Protein AF-0000000076979553 (afdb_homodimer)

Solvent-accessible surface area (backbone atoms only — not comparable to full-atom values): 44115 Å² total; per-residue (Å²): 135,79,87,68,78,80,73,72,77,71,74,70,73,77,73,72,73,72,74,69,72,75,69,71,69,74,73,70,70,50,82,56,82,62,60,27,38,31,35,41,38,58,81,41,71,45,57,48,50,45,65,70,38,70,85,47,50,75,68,52,43,41,51,56,32,45,74,47,71,41,58,52,69,59,33,50,50,55,41,51,44,34,48,52,24,50,49,51,50,54,49,47,39,46,75,69,69,23,49,73,47,81,36,36,76,92,64,66,45,67,68,54,55,70,66,27,53,29,36,36,21,38,25,43,42,68,36,34,50,58,59,48,43,76,52,77,32,52,79,53,38,42,44,29,38,19,26,49,56,91,81,39,87,20,86,68,25,48,64,60,72,39,32,85,34,40,62,58,53,50,49,32,40,63,69,26,43,41,44,82,37,54,33,32,24,40,43,42,35,30,31,20,94,54,40,81,55,71,43,28,45,54,63,52,42,64,66,71,49,79,61,86,74,82,52,70,67,54,67,65,82,67,74,82,59,60,67,47,72,70,48,90,82,78,47,41,45,26,56,55,92,49,52,24,47,30,27,38,38,39,26,28,37,42,52,72,39,76,16,37,33,29,42,18,59,63,81,42,74,70,38,66,44,41,20,64,20,36,39,40,24,23,19,60,15,18,74,41,68,58,28,34,67,65,47,70,48,71,69,56,49,47,54,48,51,52,47,49,30,68,75,68,64,51,88,68,72,92,39,73,65,54,44,49,50,54,42,49,55,56,44,56,64,53,52,50,59,25,68,42,89,48,33,38,39,38,48,37,44,51,58,75,47,102,83,46,78,70,69,73,51,55,46,75,37,64,30,40,36,37,37,28,59,20,73,59,16,27,37,27,40,56,65,36,37,34,30,75,34,27,53,48,21,33,39,39,40,38,65,50,82,69,45,16,38,27,31,69,43,74,59,81,132,136,74,89,74,78,81,73,71,78,73,73,72,72,76,75,71,76,70,75,68,74,76,68,70,69,74,72,71,70,52,81,56,82,64,60,26,37,32,35,40,38,56,81,42,70,46,58,47,52,44,64,69,40,71,86,48,50,74,67,52,42,38,52,56,33,44,74,48,71,42,57,51,68,59,34,50,51,53,41,48,44,34,48,52,25,51,49,51,48,54,51,48,40,46,76,69,70,25,49,73,48,79,35,38,76,95,63,66,45,68,69,54,55,70,65,28,53,29,35,36,20,39,26,42,42,70,37,33,50,58,59,49,45,75,54,77,34,51,79,55,39,42,44,28,37,19,27,49,55,90,80,39,87,20,88,68,24,47,65,60,72,38,32,85,35,40,62,59,52,50,50,32,41,62,71,27,42,42,44,82,38,56,33,32,23,40,43,39,35,31,32,21,94,53,40,80,56,70,43,30,45,52,61,52,45,64,64,72,56,77,72,92,93,78,55,67,68,56,64,66,80,66,75,81,59,61,66,46,71,68,48,93,82,76,46,40,44,26,58,54,91,49,53,25,47,32,27,36,38,38,27,28,37,42,51,74,39,76,16,36,33,30,42,19,59,63,81,43,74,71,38,66,44,42,20,63,19,37,38,41,23,24,18,60,14,18,74,43,68,59,28,35,67,65,47,69,48,71,68,56,48,48,53,48,51,54,48,48,28,69,74,68,64,51,89,67,73,91,38,74,66,54,46,50,51,53,41,48,54,57,44,57,64,52,52,50,58,26,66,44,89,48,33,37,37,37,49,36,42,51,58,77,46,103,81,46,76,73,69,74,51,54,46,76,36,62,30,40,37,38,37,28,60,19,76,61,16,26,38,26,40,56,65,36,38,33,30,74,33,27,53,45,19,32,38,37,39,36,62,48,83,69,44,16,37,28,31,70,43,74,58,82,133

Organism: Strigamia maritima (NCBI:txid126957)

Foldseek 3Di:
DCPDDPPPPPPPPPPPPPPPPPPPPPPPQDADDWQAEEEEEEQAVLNLLCLVCVPADPVRSCVVCVVVVHHNVVSVVLVVLLVLLVVVQVVLCVVVNHHYHYDYLVPPDLVSQVRTQEYEYRDAPVSQQSNQFNPQFARYEYAYAHSDCVVDVRPRHAHPVCNNPVNVVVVLNNVSQWDKAWFWWKKKKKKAPQRPPFWAFPVCCVRDDVPDDTRPPPPDCPDDQPFPPCDPVNMTMGTDSTTFRAKKKKAAPDQPDWFWKWKDFQNHDTFIWIASTKIKGALRNLVPPVLVQPQDDLVRLLVVVVVCCVPVVDPDDSDPVVSVVVRCVVSVVSHDGSLDQKMKMAGHGTDDDPVGDDDDRMDIGQKMKMAGDAAFMWIDGPNTITGTRYHGMMMMIHIDSRRIYIYIHRHDD/DPPDDPPPCPPPPPPPPPPPPPPPPPPPQDADDWQAEEEEEEQAVLNLLCLVCVPADPVRSCVVCVVVVHHNVVSVVLVVLLVLLVVVQVVLCVVVNHHYHYDYLVPPDLVSQVRTQEYEYRDAPVSQQSNQFNPQFARYEYAYAHSDCVVPVRPRHAHPVCNNPVNVVVVLNNVSQWDKAWFWWKKKKKKAPQRPPFWAFPVVVVRPDVDDDDSPPPPPCPDDQPFPPCDPVNMTMGTDSTTFRAKKKKAAPDQPDWFWKWKDFQNHDTFIWIASTKIKGALRNLVPPVLVQPQDDLVRLLVVVVVCCVPVVDPDDSDSVVSVVVRCVVSVVSHDGSLDQKMKMAGHGTDDDPVGDDDDRMDIGQKMKMAGDAAFMWIDGPNTITGTRYHGMMMMIHIDSRRIYIYIHRHDD

InterPro domains:
  IPR012355 NAD kinase 2, mitochondrial [PIRSF017565] (22-410)
  IPR016064 NAD kinase/diacylglycerol kinase-like domain superfamily [SSF111331] (65-293)
  IPR017437 ATP-NAD kinase, PpnK-type, C-terminal [G3DSA:2.60.200.30] (231-308)
  IPR017438 Inorganic polyphosphate/ATP-NAD kinase, N-terminal [G3DSA:3.40.50.10330] (2-220)

Structure (mmCIF, N/CA/C/O backbone):
data_AF-0000000076979553-model_v1
#
loop_
_entity.id
_entity.type
_entity.pdbx_description
1 polymer 'NAD kinase 2, mitochondrial'
#
loop_
_atom_site.group_PDB
_atom_site.id
_atom_site.type_symbol
_atom_site.label_atom_id
_atom_site.label_alt_id
_atom_site.label_comp_id
_atom_site.label_asym_id
_atom_site.label_entity_id
_atom_site.label_seq_id
_atom_site.pdbx_PDB_ins_code
_atom_site.Cartn_x
_atom_site.Cartn_y
_atom_site.Cartn_z
_atom_site.occupancy
_atom_site.B_iso_or_equiv
_atom_site.auth_seq_id
_atom_site.auth_comp_id
_atom_site.auth_asym_id
_atom_site.auth_atom_id
_atom_site.pdbx_PDB_model_num
ATOM 1 N N . MET A 1 1 ? 42.75 28.797 -46.094 1 20.81 1 MET A N 1
ATOM 2 C CA . MET A 1 1 ? 43.875 29.344 -45.344 1 20.81 1 MET A CA 1
ATOM 3 C C . MET A 1 1 ? 43.375 30.266 -44.25 1 20.81 1 MET A C 1
ATOM 5 O O . MET A 1 1 ? 43.812 30.141 -43.094 1 20.81 1 MET A O 1
ATOM 9 N N . MET A 1 2 ? 43 31.422 -44.719 1 19.19 2 MET A N 1
ATOM 10 C CA . MET A 1 2 ? 43.062 32.719 -44.031 1 19.19 2 MET A CA 1
ATOM 11 C C . MET A 1 2 ? 41.969 32.844 -43 1 19.19 2 MET A C 1
ATOM 13 O O . MET A 1 2 ? 41.156 33.781 -43.062 1 19.19 2 MET A O 1
ATOM 17 N N . ILE A 1 3 ? 41.188 31.734 -42.688 1 21.58 3 ILE A N 1
ATOM 18 C CA . ILE A 1 3 ? 39.938 31.781 -41.938 1 21.58 3 ILE A CA 1
ATOM 19 C C . ILE A 1 3 ? 40.219 32.438 -40.562 1 21.58 3 ILE A C 1
ATOM 21 O O . ILE A 1 3 ? 40.781 31.828 -39.688 1 21.58 3 ILE A O 1
ATOM 25 N N . LYS A 1 4 ? 40.688 33.781 -40.656 1 18.97 4 LYS A N 1
ATOM 26 C CA . LYS A 1 4 ? 41.438 34.688 -39.781 1 18.97 4 LYS A CA 1
ATOM 27 C C . LYS A 1 4 ? 40.75 34.844 -38.438 1 18.97 4 LYS A C 1
ATOM 29 O O . LYS A 1 4 ? 39.562 34.531 -38.281 1 18.97 4 LYS A O 1
ATOM 34 N N . ASN A 1 5 ? 41.406 35.594 -37.5 1 18.98 5 ASN A N 1
ATOM 35 C CA . ASN A 1 5 ? 41.688 35.812 -36.062 1 18.98 5 ASN A CA 1
ATOM 36 C C . ASN A 1 5 ? 40.594 36.625 -35.375 1 18.98 5 ASN A C 1
ATOM 38 O O . ASN A 1 5 ? 40.812 37.781 -35.031 1 18.98 5 ASN A O 1
ATOM 42 N N . LEU A 1 6 ? 39.375 36.75 -36.125 1 21.78 6 LEU A N 1
ATOM 43 C CA . LEU A 1 6 ? 38.562 37.875 -35.625 1 21.78 6 LEU A CA 1
ATOM 44 C C . LEU A 1 6 ? 38.406 37.812 -34.125 1 21.78 6 LEU A C 1
ATOM 46 O O . LEU A 1 6 ? 37.844 36.844 -33.562 1 21.78 6 LEU A O 1
ATOM 50 N N . ASN A 1 7 ? 39.5 38.281 -33.406 1 18.91 7 ASN A N 1
ATOM 51 C CA . ASN A 1 7 ? 39.781 38.594 -32 1 18.91 7 ASN A CA 1
ATOM 52 C C . ASN A 1 7 ? 38.625 39.344 -31.359 1 18.91 7 ASN A C 1
ATOM 54 O O . ASN A 1 7 ? 38.281 40.469 -31.75 1 18.91 7 ASN A O 1
ATOM 58 N N . LYS A 1 8 ? 37.562 38.562 -31.078 1 19.92 8 LYS A N 1
ATOM 59 C CA . LYS A 1 8 ? 36.25 38.844 -30.5 1 19.92 8 LYS A CA 1
ATOM 60 C C . LYS A 1 8 ? 36.375 39.75 -29.266 1 19.92 8 LYS A C 1
ATOM 62 O O . LYS A 1 8 ? 37.031 39.375 -28.297 1 19.92 8 LYS A O 1
ATOM 67 N N . LEU A 1 9 ? 36.625 41.031 -29.578 1 20.23 9 LEU A N 1
ATOM 68 C CA . LEU A 1 9 ? 36.75 42.125 -28.594 1 20.23 9 LEU A CA 1
ATOM 69 C C . LEU A 1 9 ? 35.719 41.969 -27.484 1 20.23 9 LEU A C 1
ATOM 71 O O . LEU A 1 9 ? 34.5 42.031 -27.719 1 20.23 9 LEU A O 1
ATOM 75 N N . ILE A 1 10 ? 35.938 41.031 -26.578 1 21.78 10 ILE A N 1
ATOM 76 C CA . ILE A 1 10 ? 35.25 40.719 -25.344 1 21.78 10 ILE A CA 1
ATOM 77 C C . ILE A 1 10 ? 35.094 41.969 -24.484 1 21.78 10 ILE A C 1
ATOM 79 O O . ILE A 1 10 ? 36.062 42.5 -23.953 1 21.78 10 ILE A O 1
ATOM 83 N N . ARG A 1 11 ? 34.562 43.062 -25.156 1 20.25 11 ARG A N 1
ATOM 84 C CA . ARG A 1 11 ? 34.5 44.281 -24.375 1 20.25 11 ARG A CA 1
ATOM 85 C C . ARG A 1 11 ? 34.031 44 -22.953 1 20.25 11 ARG A C 1
ATOM 87 O O . ARG A 1 11 ? 33.062 43.281 -22.75 1 20.25 11 ARG A O 1
ATOM 94 N N . THR A 1 12 ? 34.906 44.062 -21.984 1 22.02 12 THR A N 1
ATOM 95 C CA . THR A 1 12 ? 34.875 44.031 -20.531 1 22.02 12 THR A CA 1
ATOM 96 C C . THR A 1 12 ? 33.875 45.031 -19.969 1 22.02 12 THR A C 1
ATOM 98 O O . THR A 1 12 ? 34.25 45.844 -19.109 1 22.02 12 THR A O 1
ATOM 101 N N . ASP A 1 1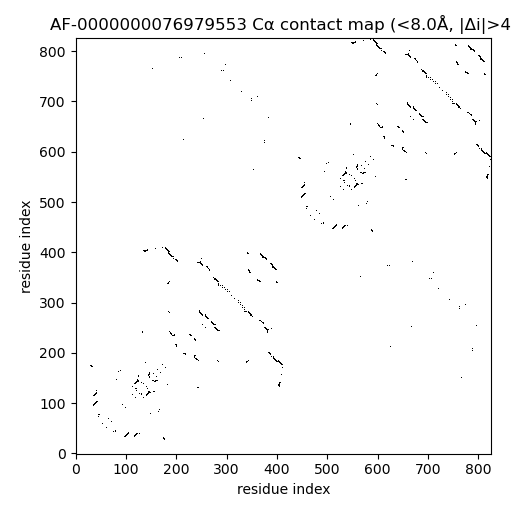3 ? 32.844 45.312 -20.734 1 24.2 13 ASP A N 1
ATOM 102 C CA . ASP A 1 13 ? 32.125 46.438 -20.125 1 24.2 13 ASP A CA 1
ATOM 103 C C . ASP A 1 13 ? 32.031 46.281 -18.609 1 24.2 13 ASP A C 1
ATOM 105 O O . ASP A 1 13 ? 31.875 45.156 -18.109 1 24.2 13 ASP A O 1
ATOM 109 N N . GLY A 1 14 ? 32.688 47.219 -17.875 1 23.08 14 GLY A N 1
ATOM 110 C CA . GLY A 1 14 ? 32.75 47.562 -16.453 1 23.08 14 GLY A CA 1
ATOM 111 C C . GLY A 1 14 ? 31.391 47.406 -15.758 1 23.08 14 GLY A C 1
ATOM 112 O O . GLY A 1 14 ? 30.422 48.094 -16.094 1 23.08 14 GLY A O 1
ATOM 113 N N . TRP A 1 15 ? 31 46.188 -15.547 1 22.67 15 TRP A N 1
ATOM 114 C CA . TRP A 1 15 ? 29.797 45.906 -14.797 1 22.67 15 TRP A CA 1
ATOM 115 C C . TRP A 1 15 ? 29.703 46.781 -13.555 1 22.67 15 TRP A C 1
ATOM 117 O O . TRP A 1 15 ? 30.578 46.719 -12.688 1 22.67 15 TRP A O 1
ATOM 127 N N . MET A 1 16 ? 29.516 48.125 -13.773 1 24.38 16 MET A N 1
ATOM 128 C CA . MET A 1 16 ? 29.219 48.969 -12.625 1 24.38 16 MET A CA 1
ATOM 129 C C . MET A 1 16 ? 28.375 48.25 -11.594 1 24.38 16 MET A C 1
ATOM 131 O O . MET A 1 16 ? 27.359 47.625 -11.945 1 24.38 16 MET A O 1
ATOM 135 N N . HIS A 1 17 ? 29 47.812 -10.578 1 25.23 17 HIS A N 1
ATOM 136 C CA . HIS A 1 17 ? 28.5 47.344 -9.297 1 25.23 17 HIS A CA 1
ATOM 137 C C . HIS A 1 17 ? 27.406 48.25 -8.766 1 25.23 17 HIS A C 1
ATOM 139 O O . HIS A 1 17 ? 27.672 49.375 -8.336 1 25.23 17 HIS A O 1
ATOM 145 N N . SER A 1 18 ? 26.391 48.531 -9.578 1 26.61 18 SER A N 1
ATOM 146 C CA . SER A 1 18 ? 25.375 49.312 -8.891 1 26.61 18 SER A CA 1
ATOM 147 C C . SER A 1 18 ? 25.172 48.812 -7.465 1 26.61 18 SER A C 1
ATOM 149 O O . SER A 1 18 ? 25.047 47.594 -7.238 1 26.61 18 SER A O 1
ATOM 151 N N . THR A 1 19 ? 25.766 49.438 -6.531 1 27.31 19 THR A N 1
ATOM 152 C CA . THR A 1 19 ? 25.516 49.375 -5.098 1 27.31 19 THR A CA 1
ATOM 153 C C . THR A 1 19 ? 24.016 49.25 -4.816 1 27.31 19 THR A C 1
ATOM 155 O O . THR A 1 19 ? 23.266 50.219 -4.988 1 27.31 19 THR A O 1
ATOM 158 N N . ILE A 1 20 ? 23.359 48.312 -5.387 1 29.38 20 ILE A N 1
ATOM 159 C CA . ILE A 1 20 ? 21.984 48.188 -4.93 1 29.38 20 ILE A CA 1
ATOM 160 C C . ILE A 1 20 ? 21.922 48.344 -3.414 1 29.38 20 ILE A C 1
ATOM 162 O O . ILE A 1 20 ? 22.609 47.656 -2.674 1 29.38 20 ILE A O 1
ATOM 166 N N . SER A 1 21 ? 21.797 49.562 -2.992 1 28.92 21 SER A N 1
ATOM 167 C CA . SER A 1 21 ? 21.453 49.844 -1.599 1 28.92 21 SER A CA 1
ATOM 168 C C . SER A 1 21 ? 20.594 48.719 -1.005 1 28.92 21 SER A C 1
ATOM 170 O O . SER A 1 21 ? 19.609 48.312 -1.603 1 28.92 21 SER A O 1
ATOM 172 N N . ASN A 1 22 ? 21.203 47.75 -0.433 1 31.25 22 ASN A N 1
ATOM 173 C CA . ASN A 1 22 ? 20.594 46.781 0.484 1 31.25 22 ASN A CA 1
ATOM 174 C C . ASN A 1 22 ? 19.547 47.469 1.372 1 31.25 22 ASN A C 1
ATOM 176 O O . ASN A 1 22 ? 19.844 47.906 2.475 1 31.25 22 ASN A O 1
ATOM 180 N N . ARG A 1 23 ? 18.75 48.375 0.823 1 32.97 23 ARG A N 1
ATOM 181 C CA . ARG A 1 23 ? 17.703 48.844 1.734 1 32.97 23 ARG A CA 1
ATOM 182 C C . ARG A 1 23 ? 17.156 47.688 2.549 1 32.97 23 ARG A C 1
ATOM 184 O O . ARG A 1 23 ? 16.719 46.656 1.985 1 32.97 23 ARG A O 1
ATOM 191 N N . ARG A 1 24 ? 17.656 47.469 3.688 1 36.03 24 ARG A N 1
ATOM 192 C CA . ARG A 1 24 ? 17.047 46.719 4.785 1 36.03 24 ARG A CA 1
ATOM 193 C C . ARG A 1 24 ? 15.531 46.812 4.742 1 36.03 24 ARG A C 1
ATOM 195 O O . ARG A 1 24 ? 14.961 47.875 5.016 1 36.03 24 ARG A O 1
ATOM 202 N N . LYS A 1 25 ? 14.977 46.281 3.748 1 39.41 25 LYS A N 1
ATOM 203 C CA . LYS A 1 25 ? 13.531 46.188 3.91 1 39.41 25 LYS A CA 1
ATOM 204 C C . LYS A 1 25 ? 13.148 46 5.375 1 39.41 25 LYS A C 1
ATOM 206 O O . LYS A 1 25 ? 13.602 45.062 6.023 1 39.41 25 LYS A O 1
ATOM 211 N N . VAL A 1 26 ? 13.055 46.938 6.16 1 41.03 26 VAL A N 1
ATOM 212 C CA . VAL A 1 26 ? 12.453 46.906 7.492 1 41.03 26 VAL A CA 1
ATOM 213 C C . VAL A 1 26 ? 11.375 45.844 7.562 1 41.03 26 VAL A C 1
ATOM 215 O O . VAL A 1 26 ? 10.344 45.938 6.898 1 41.03 26 VAL A O 1
ATOM 218 N N . THR A 1 27 ? 11.68 44.562 7.414 1 48.41 27 THR A N 1
ATOM 219 C CA . THR A 1 27 ? 10.727 43.469 7.531 1 48.41 27 THR A CA 1
ATOM 220 C C . THR A 1 27 ? 9.742 43.719 8.664 1 48.41 27 THR A C 1
ATOM 222 O O . THR A 1 27 ? 10.141 43.906 9.82 1 48.41 27 THR A O 1
ATOM 225 N N . ALA A 1 28 ? 8.703 44.531 8.414 1 63.19 28 ALA A N 1
ATOM 226 C CA . ALA A 1 28 ? 7.633 44.844 9.359 1 63.19 28 ALA A CA 1
ATOM 227 C C . ALA A 1 28 ? 7.344 43.656 10.258 1 63.19 28 ALA A C 1
ATOM 229 O O . ALA A 1 28 ? 7.375 42.5 9.805 1 63.19 28 ALA A O 1
ATOM 230 N N . THR A 1 29 ? 7.559 43.781 11.531 1 80.19 29 THR A N 1
ATOM 231 C CA . THR A 1 29 ? 7.219 42.812 12.547 1 80.19 29 THR A CA 1
ATOM 232 C C . THR A 1 29 ? 5.855 42.188 12.266 1 80.19 29 THR A C 1
ATOM 234 O O . THR A 1 29 ? 4.871 42.906 12.07 1 80.19 29 THR A O 1
ATOM 237 N N . PRO A 1 30 ? 5.898 40.844 12.016 1 88 30 PRO A N 1
ATOM 238 C CA . PRO A 1 30 ? 4.594 40.219 11.797 1 88 30 PRO A CA 1
ATOM 239 C C . PRO A 1 30 ? 3.619 40.5 12.945 1 88 30 PRO A C 1
ATOM 241 O O . PRO A 1 30 ? 4.039 40.656 14.094 1 88 30 PRO A O 1
ATOM 244 N N . GLN A 1 31 ? 2.412 40.688 12.578 1 91.25 31 GLN A N 1
ATOM 245 C CA . GLN A 1 31 ? 1.396 41.031 13.57 1 91.25 31 GLN A CA 1
ATOM 246 C C . GLN A 1 31 ? 0.394 39.875 13.727 1 91.25 31 GLN A C 1
ATOM 248 O O . GLN A 1 31 ? 0.011 39.25 12.742 1 91.25 31 GLN A O 1
ATOM 253 N N . PHE A 1 32 ? 0.078 39.562 14.938 1 94.12 32 PHE A N 1
ATOM 254 C CA . PHE A 1 32 ? -0.96 38.625 15.312 1 94.12 32 PHE A CA 1
ATOM 255 C C . PHE A 1 32 ? -1.935 39.25 16.297 1 94.12 32 PHE A C 1
ATOM 257 O O . PHE A 1 32 ? -1.668 39.281 17.5 1 94.12 32 PHE A O 1
ATOM 264 N N . HIS A 1 33 ? -3.041 39.75 15.812 1 93.69 33 HIS A N 1
ATOM 265 C CA . HIS A 1 33 ? -4.066 40.375 16.641 1 93.69 33 HIS A CA 1
ATOM 266 C C . HIS A 1 33 ? -5.461 39.906 16.219 1 93.69 33 HIS A C 1
ATOM 268 O O . HIS A 1 33 ? -6.289 40.75 15.828 1 93.69 33 HIS A O 1
ATOM 274 N N . PRO A 1 34 ? -5.719 38.625 16.438 1 95.81 34 PRO A N 1
ATOM 275 C CA . PRO A 1 34 ? -7.047 38.156 16.062 1 95.81 34 PRO A CA 1
ATOM 276 C C . PRO A 1 34 ? -8.133 38.562 17.047 1 95.81 34 PRO A C 1
ATOM 278 O O . PRO A 1 34 ? -7.879 38.625 18.25 1 95.81 34 PRO A O 1
ATOM 281 N N . LYS A 1 35 ? -9.328 38.812 16.531 1 97.62 35 LYS A N 1
ATOM 282 C CA . LYS A 1 35 ? -10.492 39.062 17.375 1 97.62 35 LYS A CA 1
ATOM 283 C C . LYS A 1 35 ? -11.258 37.75 17.641 1 97.62 35 LYS A C 1
ATOM 285 O O . LYS A 1 35 ? -11.859 37.594 18.703 1 97.62 35 LYS A O 1
ATOM 290 N N . LYS A 1 36 ? -11.258 36.938 16.609 1 98.44 36 LYS A N 1
ATOM 291 C CA . LYS A 1 36 ? -11.984 35.656 16.656 1 98.44 36 LYS A CA 1
ATOM 292 C C . LYS A 1 36 ? -11.078 34.5 16.297 1 98.44 36 LYS A C 1
ATOM 294 O O . LYS A 1 36 ? -10.453 34.5 15.227 1 98.44 36 LYS A O 1
ATOM 299 N N . VAL A 1 37 ? -11.055 33.531 17.203 1 98.5 37 VAL A N 1
ATOM 300 C CA . VAL A 1 37 ? -10.219 32.375 16.938 1 98.5 37 VAL A CA 1
ATOM 301 C C . VAL A 1 37 ? -11.055 31.094 17.062 1 98.5 37 VAL A C 1
ATOM 303 O O . VAL A 1 37 ? -11.805 30.922 18.016 1 98.5 37 VAL A O 1
ATOM 306 N N . LEU A 1 38 ? -10.961 30.281 16.031 1 98.56 38 LEU A N 1
ATOM 307 C CA . LEU A 1 38 ? -11.562 28.953 16.062 1 98.56 38 LEU A CA 1
ATOM 308 C C . LEU A 1 38 ? -10.555 27.906 16.531 1 98.56 38 LEU A C 1
ATOM 310 O O . LEU A 1 38 ? -9.453 27.812 15.984 1 98.56 38 LEU A O 1
ATOM 314 N N . VAL A 1 39 ? -10.93 27.141 17.562 1 98.62 39 VAL A N 1
ATOM 315 C CA . VAL A 1 39 ? -10.086 26.062 18.047 1 98.62 39 VAL A CA 1
ATOM 316 C C . VAL A 1 39 ? -10.648 24.719 17.562 1 98.62 39 VAL A C 1
ATOM 318 O O . VAL A 1 39 ? -11.766 24.344 17.906 1 98.62 39 VAL A O 1
ATOM 321 N N . LEU A 1 40 ? -9.883 24.094 16.703 1 97.62 40 LEU A N 1
ATOM 322 C CA . LEU A 1 40 ? -10.227 22.766 16.203 1 97.62 40 LEU A CA 1
ATOM 323 C C . LEU A 1 40 ? -9.609 21.672 17.094 1 97.62 40 LEU A C 1
ATOM 325 O O . LEU A 1 40 ? -8.383 21.547 17.141 1 97.62 40 LEU A O 1
ATOM 329 N N . SER A 1 41 ? -10.445 20.922 17.719 1 96.81 41 SER A N 1
ATOM 330 C CA . SER A 1 41 ? -9.984 19.891 18.641 1 96.81 41 SER A CA 1
ATOM 331 C C . SER A 1 41 ? -10.133 18.5 18.031 1 96.81 41 SER A C 1
ATOM 333 O O . SER A 1 41 ? -11.125 18.203 17.359 1 96.81 41 SER A O 1
ATOM 335 N N . LYS A 1 42 ? -9.141 17.656 18.312 1 93.62 42 LYS A N 1
ATOM 336 C CA . LYS A 1 42 ? -9.227 16.281 17.844 1 93.62 42 LYS A CA 1
ATOM 337 C C . LYS A 1 42 ? -10.25 15.492 18.656 1 93.62 42 LYS A C 1
ATOM 339 O O . LYS A 1 42 ? -10.617 15.891 19.766 1 93.62 42 LYS A O 1
ATOM 344 N N . ILE A 1 43 ? -10.656 14.445 18.016 1 87.94 43 ILE A N 1
ATOM 345 C CA . ILE A 1 43 ? -11.414 13.445 18.766 1 87.94 43 ILE A CA 1
ATOM 346 C C . ILE A 1 43 ? -10.461 12.375 19.297 1 87.94 43 ILE A C 1
ATOM 348 O O . ILE A 1 43 ? -9.742 11.734 18.547 1 87.94 43 ILE A O 1
ATOM 352 N N . THR A 1 44 ? -10.438 12.258 20.609 1 87.81 44 THR A N 1
ATOM 353 C CA . THR A 1 44 ? -9.547 11.273 21.188 1 87.81 44 THR A CA 1
ATOM 354 C C . THR A 1 44 ? -10.094 9.859 20.984 1 87.81 44 THR A C 1
ATOM 356 O O . THR A 1 44 ? -11.281 9.68 20.719 1 87.81 44 THR A O 1
ATOM 359 N N . ARG A 1 45 ? -9.188 8.875 21.094 1 83.81 45 ARG A N 1
ATOM 360 C CA . ARG A 1 45 ? -9.625 7.488 20.984 1 83.81 45 ARG A CA 1
ATOM 361 C C . ARG A 1 45 ? -10.656 7.152 22.062 1 83.81 45 ARG A C 1
ATOM 363 O O . ARG A 1 45 ? -11.562 6.352 21.828 1 83.81 45 ARG A O 1
ATOM 370 N N . TYR A 1 46 ? -10.477 7.684 23.234 1 86.94 46 TYR A N 1
ATOM 371 C CA . TYR A 1 46 ? -11.438 7.496 24.312 1 86.94 46 TYR A CA 1
ATOM 372 C C . TYR A 1 46 ? -12.82 7.977 23.891 1 86.94 46 TYR A C 1
ATOM 374 O O . TYR A 1 46 ? -13.812 7.25 24.047 1 86.94 46 TYR A O 1
ATOM 382 N N . GLU A 1 47 ? -12.859 9.188 23.375 1 86.44 47 GLU A N 1
ATOM 383 C CA . GLU A 1 47 ? -14.125 9.742 22.906 1 86.44 47 GLU A CA 1
ATOM 384 C C . GLU A 1 47 ? -14.719 8.898 21.781 1 86.44 47 GLU A C 1
ATOM 386 O O . GLU A 1 47 ? -15.93 8.688 21.734 1 86.44 47 GLU A O 1
ATOM 391 N N . PHE A 1 48 ? -13.836 8.461 20.953 1 82.62 48 PHE A N 1
ATOM 392 C CA . PHE A 1 48 ? -14.25 7.633 19.828 1 82.62 48 PHE A CA 1
ATOM 393 C C . PHE A 1 48 ? -14.906 6.348 20.312 1 82.62 48 PHE A C 1
ATOM 395 O O . PHE A 1 48 ? -15.984 5.98 19.844 1 82.62 48 PHE A O 1
ATOM 402 N N . GLU A 1 49 ? -14.289 5.699 21.219 1 81.12 49 GLU A N 1
ATOM 403 C CA . GLU A 1 49 ? -14.812 4.445 21.75 1 81.12 49 GLU A CA 1
ATOM 404 C C . GLU A 1 49 ? -16.125 4.664 22.484 1 81.12 49 GLU A C 1
ATOM 406 O O . GLU A 1 49 ? -17.031 3.82 22.422 1 81.12 49 GLU A O 1
ATOM 411 N N . LYS A 1 50 ? -16.188 5.727 23.109 1 84.94 50 LYS A N 1
ATOM 412 C CA . LYS A 1 50 ? -17.422 6.055 23.812 1 84.94 50 LYS A CA 1
ATOM 413 C C . LYS A 1 50 ? -18.578 6.273 22.828 1 84.94 50 LYS A C 1
ATOM 415 O O . LYS A 1 50 ? -19.703 5.867 23.094 1 84.94 50 LYS A O 1
ATOM 420 N N . ARG A 1 51 ? -18.219 6.914 21.734 1 82.38 51 ARG A N 1
ATOM 421 C CA . ARG A 1 51 ? -19.234 7.176 20.703 1 82.38 51 ARG A CA 1
ATOM 422 C C . ARG A 1 51 ? -19.656 5.883 20.016 1 82.38 51 ARG A C 1
ATOM 424 O O . ARG A 1 51 ? -20.812 5.734 19.609 1 82.38 51 ARG A O 1
ATOM 431 N N . ARG A 1 52 ? -18.734 5 19.812 1 77.81 52 ARG A N 1
ATOM 432 C CA . ARG A 1 52 ? -19 3.727 19.141 1 77.81 52 ARG A CA 1
ATOM 433 C C . ARG A 1 52 ? -19.844 2.807 20.016 1 77.81 52 ARG A C 1
ATOM 435 O O . ARG A 1 52 ? -20.578 1.955 19.516 1 77.81 52 ARG A O 1
ATOM 442 N N . HIS A 1 53 ? -19.672 2.982 21.344 1 82.44 53 HIS A N 1
ATOM 443 C CA . HIS A 1 53 ? -20.391 2.148 22.297 1 82.44 53 HIS A CA 1
ATOM 444 C C . HIS A 1 53 ? -21.219 3 23.25 1 82.44 53 HIS A C 1
ATOM 446 O O . HIS A 1 53 ? -21.016 2.961 24.469 1 82.44 53 HIS A O 1
ATOM 452 N N . PRO A 1 54 ? -22.203 3.619 22.688 1 82.88 54 PRO A N 1
ATOM 453 C CA . PRO A 1 54 ? -22.953 4.574 23.5 1 82.88 54 PRO A CA 1
ATOM 454 C C . PRO A 1 54 ? -23.734 3.898 24.625 1 82.88 54 PRO A C 1
ATOM 456 O O . PRO A 1 54 ? -24.016 4.531 25.656 1 82.88 54 PRO A O 1
ATOM 459 N N . ASN A 1 55 ? -23.984 2.66 24.453 1 89.38 55 ASN A N 1
ATOM 460 C CA . ASN A 1 55 ? -24.844 1.98 25.422 1 89.38 55 ASN A CA 1
ATOM 461 C C . ASN A 1 55 ? -24.031 1.268 26.5 1 89.38 55 ASN A C 1
ATOM 463 O O . ASN A 1 55 ? -24.594 0.694 27.422 1 89.38 55 ASN A O 1
ATOM 467 N N . LEU A 1 56 ? -22.75 1.309 26.406 1 89.25 56 LEU A N 1
ATOM 468 C CA . LEU A 1 56 ? -21.922 0.623 27.406 1 89.25 56 LEU A CA 1
ATOM 469 C C . LEU A 1 56 ? -21.562 1.556 28.547 1 89.25 56 LEU A C 1
ATOM 471 O O . LEU A 1 56 ? -21.266 2.732 28.328 1 89.25 56 LEU A O 1
ATOM 475 N N . SER A 1 57 ? -21.75 1.016 29.766 1 90.62 57 SER A N 1
ATOM 476 C CA . SER A 1 57 ? -21.234 1.743 30.922 1 90.62 57 SER A CA 1
ATOM 477 C C . SER A 1 57 ? -19.719 1.817 30.891 1 90.62 57 SER A C 1
ATOM 479 O O . SER A 1 57 ? -19.078 1.152 30.078 1 90.62 57 SER A O 1
ATOM 481 N N . GLU A 1 58 ? -19.141 2.654 31.766 1 88.56 58 GLU A N 1
ATOM 482 C CA . GLU A 1 58 ? -17.688 2.797 31.812 1 88.56 58 GLU A CA 1
ATOM 483 C C . GLU A 1 58 ? -17.016 1.461 32.094 1 88.56 58 GLU A C 1
ATOM 485 O O . GLU A 1 58 ? -15.969 1.142 31.516 1 88.56 58 GLU A O 1
ATOM 490 N N . GLU A 1 59 ? -17.609 0.755 32.938 1 89.75 59 GLU A N 1
ATOM 491 C CA . GLU A 1 59 ? -17.062 -0.55 33.281 1 89.75 59 GLU A CA 1
ATOM 492 C C . GLU A 1 59 ? -17.172 -1.535 32.125 1 89.75 59 GLU A C 1
ATOM 494 O O . GLU A 1 59 ? -16.234 -2.283 31.844 1 89.75 59 GLU A O 1
ATOM 499 N N . GLN A 1 60 ? -18.312 -1.452 31.516 1 90.31 60 GLN A N 1
ATOM 500 C CA . GLN A 1 60 ? -18.531 -2.336 30.375 1 90.31 60 GLN A CA 1
ATOM 501 C C . GLN A 1 60 ? -17.578 -1.995 29.219 1 90.31 60 GLN A C 1
ATOM 503 O O . GLN A 1 60 ? -17.094 -2.889 28.531 1 90.31 60 GLN A O 1
ATOM 508 N N . LEU A 1 61 ? -17.375 -0.773 29.094 1 88.62 61 LEU A N 1
ATOM 509 C CA . LEU A 1 61 ? -16.453 -0.326 28.062 1 88.62 61 LEU A CA 1
ATOM 510 C C . LEU A 1 61 ? -15.031 -0.799 28.359 1 88.62 61 LEU A C 1
ATOM 512 O O . LEU A 1 61 ? -14.312 -1.239 27.453 1 88.62 61 LEU A O 1
ATOM 516 N N . THR A 1 62 ? -14.656 -0.692 29.578 1 88.56 62 THR A N 1
ATOM 517 C CA . THR A 1 62 ? -13.344 -1.155 30 1 88.56 62 THR A CA 1
ATOM 518 C C . THR A 1 62 ? -13.156 -2.635 29.672 1 88.56 62 THR A C 1
ATOM 520 O O . THR A 1 62 ? -12.117 -3.037 29.141 1 88.56 62 THR A O 1
ATOM 523 N N . ASP A 1 63 ? -14.164 -3.387 29.922 1 86.94 63 ASP A N 1
ATOM 524 C CA . ASP A 1 63 ? -14.109 -4.824 29.656 1 86.94 63 ASP A CA 1
ATOM 525 C C . ASP A 1 63 ? -14.031 -5.113 28.172 1 86.94 63 ASP A C 1
ATOM 527 O O . ASP A 1 63 ? -13.266 -5.98 27.734 1 86.94 63 ASP A O 1
ATOM 531 N N . ALA A 1 64 ? -14.844 -4.406 27.5 1 81.88 64 ALA A N 1
ATOM 532 C CA . ALA A 1 64 ? -14.875 -4.602 26.047 1 81.88 64 ALA A CA 1
ATOM 533 C C . ALA A 1 64 ? -13.531 -4.25 25.422 1 81.88 64 ALA A C 1
ATOM 535 O O . ALA A 1 64 ? -13.055 -4.949 24.531 1 81.88 64 ALA A O 1
ATOM 536 N N . LEU A 1 65 ? -12.953 -3.236 25.859 1 81.81 65 LEU A N 1
ATOM 537 C CA . LEU A 1 65 ? -11.664 -2.783 25.344 1 81.81 65 LEU A CA 1
ATOM 538 C C . LEU A 1 65 ? -10.555 -3.752 25.734 1 81.81 65 LEU A C 1
ATOM 540 O O . LEU A 1 65 ? -9.656 -4.031 24.938 1 81.81 65 LEU A O 1
ATOM 544 N N . ALA A 1 66 ? -10.625 -4.258 26.891 1 81.62 66 ALA A N 1
ATOM 545 C CA . ALA A 1 66 ? -9.625 -5.215 27.359 1 81.62 66 ALA A CA 1
ATOM 546 C C . ALA A 1 66 ? -9.648 -6.488 26.516 1 81.62 66 ALA A C 1
ATOM 548 O O . ALA A 1 66 ? -8.594 -7.066 26.234 1 81.62 66 ALA A O 1
ATOM 549 N N . LYS A 1 67 ? -10.797 -6.887 26.172 1 74.31 67 LYS A N 1
ATOM 550 C CA . LYS A 1 67 ? -10.953 -8.094 25.359 1 74.31 67 LYS A CA 1
ATOM 551 C C . LYS A 1 67 ? -10.281 -7.93 24 1 74.31 67 LYS A C 1
ATOM 553 O O . LYS A 1 67 ? -9.812 -8.906 23.422 1 74.31 67 LYS A O 1
ATOM 558 N N . ARG A 1 68 ? -10.242 -6.691 23.641 1 71.31 68 ARG A N 1
ATOM 559 C CA . ARG A 1 68 ? -9.648 -6.41 22.328 1 71.31 68 ARG A CA 1
ATOM 560 C C . ARG A 1 68 ? -8.172 -6.051 22.484 1 71.31 68 ARG A C 1
ATOM 562 O O . ARG A 1 68 ? -7.496 -5.785 21.484 1 71.31 68 ARG A O 1
ATOM 569 N N . GLY A 1 69 ? -7.699 -6.008 23.641 1 70.06 69 GLY A N 1
ATOM 570 C CA . GLY A 1 69 ? -6.297 -5.719 23.891 1 70.06 69 GLY A CA 1
ATOM 571 C C . GLY A 1 69 ? -6.016 -4.242 24.062 1 70.06 69 GLY A C 1
ATOM 572 O O . GLY A 1 69 ? -4.859 -3.812 24.016 1 70.06 69 GLY A O 1
ATOM 573 N N . SER A 1 70 ? -7.105 -3.537 24.203 1 75.88 70 SER A N 1
ATOM 574 C CA . SER A 1 70 ? -6.922 -2.105 24.406 1 75.88 70 SER A CA 1
ATOM 575 C C . SER A 1 70 ? -6.895 -1.765 25.906 1 75.88 70 SER A C 1
ATOM 577 O O . SER A 1 70 ? -7.578 -2.406 26.703 1 75.88 70 SER A O 1
ATOM 579 N N . ASP A 1 71 ? -6.062 -0.796 26.219 1 81.06 71 ASP A N 1
ATOM 580 C CA . ASP A 1 71 ? -5.887 -0.345 27.594 1 81.06 71 ASP A CA 1
ATOM 581 C C . ASP A 1 71 ? -6.773 0.863 27.891 1 81.06 71 ASP A C 1
ATOM 583 O O . ASP A 1 71 ? -6.434 1.992 27.531 1 81.06 71 ASP A O 1
ATOM 587 N N . TYR A 1 72 ? -7.805 0.649 28.656 1 86.62 72 TYR A N 1
ATOM 588 C CA . TYR A 1 72 ? -8.75 1.708 28.984 1 86.62 72 TYR A CA 1
ATOM 589 C C . TYR A 1 72 ? -8.055 2.834 29.75 1 86.62 72 TYR A C 1
ATOM 591 O O . TYR A 1 72 ? -8.266 4.012 29.453 1 86.62 72 TYR A O 1
ATOM 599 N N . LYS A 1 73 ? -7.281 2.477 30.734 1 89.69 73 LYS A N 1
ATOM 600 C CA . LYS A 1 73 ? -6.59 3.471 31.547 1 89.69 73 LYS A CA 1
ATOM 601 C C . LYS A 1 73 ? -5.68 4.348 30.688 1 89.69 73 LYS A C 1
ATOM 603 O O . LYS A 1 73 ? -5.586 5.555 30.906 1 89.69 73 LYS A O 1
ATOM 608 N N . GLY A 1 74 ? -5.047 3.74 29.781 1 89.94 74 GLY A N 1
ATOM 609 C CA . GLY A 1 74 ? -4.211 4.492 28.859 1 89.94 74 GLY A CA 1
ATOM 610 C C . GLY A 1 74 ? -5 5.461 28 1 89.94 74 GLY A C 1
ATOM 611 O O . GLY A 1 74 ? -4.566 6.594 27.781 1 89.94 74 GLY A O 1
ATOM 612 N N . LEU A 1 75 ? -6.133 5.027 27.594 1 89 75 LEU A N 1
ATOM 613 C CA . LEU A 1 75 ? -6.984 5.871 26.766 1 89 75 LEU A CA 1
ATOM 614 C C . LEU A 1 75 ? -7.465 7.094 27.547 1 89 75 LEU A C 1
ATOM 616 O O . LEU A 1 75 ? -7.449 8.211 27.016 1 89 75 LEU A O 1
ATOM 620 N N . LEU A 1 76 ? -7.852 6.82 28.719 1 91.56 76 LEU A N 1
ATOM 621 C CA . LEU A 1 76 ? -8.336 7.898 29.578 1 91.56 76 LEU A CA 1
ATOM 622 C C . LEU A 1 76 ? -7.211 8.883 29.906 1 91.56 76 LEU A C 1
ATOM 624 O O . LEU A 1 76 ? -7.434 10.094 29.922 1 91.56 76 LEU A O 1
ATOM 628 N N . TYR A 1 77 ? -6.094 8.359 30.156 1 94.12 77 TYR A N 1
ATOM 629 C CA . TYR A 1 77 ? -4.93 9.18 30.453 1 94.12 77 TYR A CA 1
ATOM 630 C C . TYR A 1 77 ? -4.633 10.148 29.312 1 94.12 77 TYR A C 1
ATOM 632 O O . TYR A 1 77 ? -4.473 11.352 29.547 1 94.12 77 TYR A O 1
ATOM 640 N N . HIS A 1 78 ? -4.594 9.695 28.141 1 92.81 78 HIS A N 1
ATOM 641 C CA . HIS A 1 78 ? -4.285 10.531 26.984 1 92.81 78 HIS A CA 1
ATOM 642 C C . HIS A 1 78 ? -5.426 11.5 26.688 1 92.81 78 HIS A C 1
ATOM 644 O O . HIS A 1 78 ? -5.191 12.617 26.219 1 92.81 78 HIS A O 1
ATOM 650 N N . HIS A 1 79 ? -6.637 11.07 26.953 1 94.06 79 HIS A N 1
ATOM 651 C CA . HIS A 1 79 ? -7.785 11.961 26.844 1 94.06 79 HIS A CA 1
ATOM 652 C C . HIS A 1 79 ? -7.648 13.148 27.797 1 94.06 79 HIS A C 1
ATOM 654 O O . HIS A 1 79 ? -7.91 14.289 27.406 1 94.06 79 HIS A O 1
ATOM 660 N N . ASP A 1 80 ? -7.27 12.852 28.938 1 96.62 80 ASP A N 1
ATOM 661 C CA . ASP A 1 80 ? -7.113 13.898 29.953 1 96.62 80 ASP A CA 1
ATOM 662 C C . ASP A 1 80 ? -6.004 14.875 29.562 1 96.62 80 ASP A C 1
ATOM 664 O O . ASP A 1 80 ? -6.141 16.078 29.75 1 96.62 80 ASP A O 1
ATOM 668 N N . ILE A 1 81 ? -4.93 14.344 29.078 1 96.56 81 ILE A N 1
ATOM 669 C CA . ILE A 1 81 ? -3.82 15.18 28.625 1 96.56 81 ILE A CA 1
ATOM 670 C C . ILE A 1 81 ? -4.293 16.125 27.531 1 96.56 81 ILE A C 1
ATOM 672 O O . ILE A 1 81 ? -4 17.312 27.547 1 96.56 81 ILE A O 1
ATOM 676 N N . HIS A 1 82 ? -5.012 15.602 26.625 1 96.12 82 HIS A N 1
ATOM 677 C CA . HIS A 1 82 ? -5.539 16.391 25.531 1 96.12 82 HIS A CA 1
ATOM 678 C C . HIS A 1 82 ? -6.48 17.484 26.031 1 96.12 82 HIS A C 1
ATOM 680 O O . HIS A 1 82 ? -6.387 18.641 25.609 1 96.12 82 HIS A O 1
ATOM 686 N N . THR A 1 83 ? -7.309 17.109 26.938 1 97.12 83 THR A N 1
ATOM 687 C CA . THR A 1 83 ? -8.297 18.031 27.469 1 97.12 83 THR A CA 1
ATOM 688 C C . THR A 1 83 ? -7.625 19.172 28.234 1 97.12 83 THR A C 1
ATOM 690 O O . THR A 1 83 ? -8.055 20.328 28.156 1 97.12 83 THR A O 1
ATOM 693 N N . LYS A 1 84 ? -6.68 18.812 28.938 1 97.56 84 LYS A N 1
ATOM 694 C CA . LYS A 1 84 ? -5.934 19.828 29.672 1 97.56 84 LYS A CA 1
ATOM 695 C C . LYS A 1 84 ? -5.301 20.844 28.734 1 97.56 84 LYS A C 1
ATOM 697 O O . LYS A 1 84 ? -5.336 22.047 29 1 97.56 84 LYS A O 1
ATOM 702 N N . CYS A 1 85 ? -4.734 20.344 27.688 1 97.69 85 CYS A N 1
ATOM 703 C CA . CYS A 1 85 ? -4.133 21.234 26.703 1 97.69 85 CYS A CA 1
ATOM 704 C C . CYS A 1 85 ? -5.188 22.109 26.047 1 97.69 85 CYS A C 1
ATOM 706 O O . CYS A 1 85 ? -4.984 23.312 25.891 1 97.69 85 CYS A O 1
ATOM 708 N N . LEU A 1 86 ? -6.258 21.5 25.688 1 98.06 86 LEU A N 1
ATOM 709 C CA . LEU A 1 86 ? -7.359 22.234 25.078 1 98.06 86 LEU A CA 1
ATOM 710 C C . LEU A 1 86 ? -7.852 23.344 25.984 1 98.06 86 LEU A C 1
ATOM 712 O O . LEU A 1 86 ? -8.062 24.469 25.531 1 98.06 86 LEU A O 1
ATOM 716 N N . ASN A 1 87 ? -8.008 23.047 27.203 1 98.19 87 ASN A N 1
ATOM 717 C CA . ASN A 1 87 ? -8.461 24.031 28.172 1 98.19 87 ASN A CA 1
ATOM 718 C C . ASN A 1 87 ? -7.445 25.172 28.328 1 98.19 87 ASN A C 1
ATOM 720 O O . ASN A 1 87 ? -7.824 26.328 28.438 1 98.19 87 ASN A O 1
ATOM 724 N N . LEU A 1 88 ? -6.25 24.766 28.391 1 98.38 88 LEU A N 1
ATOM 725 C CA . LEU A 1 88 ? -5.191 25.766 28.5 1 98.38 88 LEU A CA 1
ATOM 726 C C . LEU A 1 88 ? -5.227 26.734 27.328 1 98.38 88 LEU A C 1
ATOM 728 O O . LEU A 1 88 ? -5.105 27.953 27.516 1 98.38 88 LEU A O 1
ATOM 732 N N . VAL A 1 89 ? -5.383 26.234 26.156 1 98.62 89 VAL A N 1
ATOM 733 C CA . VAL A 1 89 ? -5.414 27.047 24.953 1 98.62 89 VAL A CA 1
ATOM 734 C C . VAL A 1 89 ? -6.625 27.969 24.969 1 98.62 89 VAL A C 1
ATOM 736 O O . VAL A 1 89 ? -6.492 29.188 24.766 1 98.62 89 VAL A O 1
ATOM 739 N N . THR A 1 90 ? -7.742 27.453 25.297 1 98.5 90 THR A N 1
ATOM 740 C CA . THR A 1 90 ? -8.984 28.219 25.266 1 98.5 90 THR A CA 1
ATOM 741 C C . THR A 1 90 ? -8.977 29.297 26.359 1 98.5 90 THR A C 1
ATOM 743 O O . THR A 1 90 ? -9.406 30.422 26.125 1 98.5 90 THR A O 1
ATOM 746 N N . GLU A 1 91 ? -8.516 28.938 27.484 1 98.38 91 GLU A N 1
ATOM 747 C CA . GLU A 1 91 ? -8.445 29.891 28.594 1 98.38 91 GLU A CA 1
ATOM 748 C C . GLU A 1 91 ? -7.473 31.031 28.281 1 98.38 91 GLU A C 1
ATOM 750 O O . GLU A 1 91 ? -7.738 32.188 28.594 1 98.38 91 GLU A O 1
ATOM 755 N N . THR A 1 92 ? -6.359 30.672 27.719 1 98.56 92 THR A N 1
ATOM 756 C CA . THR A 1 92 ? -5.371 31.688 27.344 1 98.56 92 THR A CA 1
ATOM 757 C C . THR A 1 92 ? -5.957 32.688 26.344 1 98.56 92 THR A C 1
ATOM 759 O O . THR A 1 92 ? -5.758 33.875 26.469 1 98.56 92 THR A O 1
ATOM 762 N N . LEU A 1 93 ? -6.656 32.219 25.375 1 98.38 93 LEU A N 1
ATOM 763 C CA . LEU A 1 93 ? -7.281 33.062 24.391 1 98.38 93 LEU A CA 1
ATOM 764 C C . LEU A 1 93 ? -8.297 34 25.047 1 98.38 93 LEU A C 1
ATOM 766 O O . LEU A 1 93 ? -8.305 35.219 24.766 1 98.38 93 LEU A O 1
ATOM 770 N N . ARG A 1 94 ? -9.047 33.469 25.906 1 97.75 94 ARG A N 1
ATOM 771 C CA . ARG A 1 94 ? -10.078 34.25 26.594 1 97.75 94 ARG A CA 1
ATOM 772 C C . ARG A 1 94 ? -9.453 35.344 27.469 1 97.75 94 ARG A C 1
ATOM 774 O O . ARG A 1 94 ? -9.969 36.469 27.562 1 97.75 94 ARG A O 1
ATOM 781 N N . ARG A 1 95 ? -8.43 35 28.109 1 97.62 95 ARG A N 1
ATOM 782 C CA . ARG A 1 95 ? -7.734 35.938 28.969 1 97.62 95 ARG A CA 1
ATOM 783 C C . ARG A 1 95 ? -7.223 37.156 28.172 1 97.62 95 ARG A C 1
ATOM 785 O O . ARG A 1 95 ? -7.066 38.25 28.719 1 97.62 95 ARG A O 1
ATOM 792 N N . HIS A 1 96 ? -6.988 36.969 26.938 1 97.44 96 HIS A N 1
ATOM 793 C CA . HIS A 1 96 ? -6.523 38.031 26.078 1 97.44 96 HIS A CA 1
ATOM 794 C C . HIS A 1 96 ? -7.684 38.656 25.312 1 97.44 96 HIS A C 1
ATOM 796 O O . HIS A 1 96 ? -7.473 39.344 24.297 1 97.44 96 HIS A O 1
ATOM 802 N N . ASN A 1 97 ? -8.867 38.375 25.703 1 97.06 97 ASN A N 1
ATOM 803 C CA . ASN A 1 97 ? -10.102 38.969 25.172 1 97.06 97 ASN A CA 1
ATOM 804 C C . ASN A 1 97 ? -10.32 38.594 23.719 1 97.06 97 ASN A C 1
ATOM 806 O O . ASN A 1 97 ? -10.75 39.406 22.906 1 97.06 97 ASN A O 1
ATOM 810 N N . ILE A 1 98 ? -9.977 37.406 23.344 1 98 98 ILE A N 1
ATOM 811 C CA . ILE A 1 98 ? -10.227 36.875 22.016 1 98 98 ILE A CA 1
ATOM 812 C C . ILE A 1 98 ? -11.469 35.969 22.031 1 98 98 ILE A C 1
ATOM 814 O O . ILE A 1 98 ? -11.547 35.031 22.828 1 98 98 ILE A O 1
ATOM 818 N N . GLU A 1 99 ? -12.477 36.312 21.203 1 98.44 99 GLU A N 1
ATOM 819 C CA . GLU A 1 99 ? -13.648 35.469 21.094 1 98.44 99 GLU A CA 1
ATOM 820 C C . GLU A 1 99 ? -13.273 34.094 20.562 1 98.44 99 GLU A C 1
ATOM 822 O O . GLU A 1 99 ? -12.633 33.969 19.516 1 98.44 99 GLU A O 1
ATOM 827 N N . THR A 1 100 ? -13.68 33.062 21.312 1 98.12 100 THR A N 1
ATOM 828 C CA . THR A 1 100 ? -13.18 31.734 21 1 98.12 100 THR A CA 1
ATOM 829 C C . THR A 1 100 ? -14.336 30.75 20.812 1 98.12 100 THR A C 1
ATOM 831 O O . THR A 1 100 ? -15.281 30.734 21.609 1 98.12 100 THR A O 1
ATOM 834 N N . ARG A 1 101 ? -14.297 30 19.703 1 97.81 101 ARG A N 1
ATOM 835 C CA . ARG A 1 101 ? -15.18 28.859 19.469 1 97.81 101 ARG A CA 1
ATOM 836 C C . ARG A 1 101 ? -14.383 27.562 19.344 1 97.81 101 ARG A C 1
ATOM 838 O O . ARG A 1 101 ? -13.32 27.547 18.719 1 97.81 101 ARG A O 1
ATOM 845 N N . VAL A 1 102 ? -14.883 26.531 20.016 1 97.94 102 VAL A N 1
ATOM 846 C CA . VAL A 1 102 ? -14.25 25.219 19.922 1 97.94 102 VAL A CA 1
ATOM 847 C C . VAL A 1 102 ? -15.117 24.281 19.078 1 97.94 102 VAL A C 1
ATOM 849 O O . VAL A 1 102 ? -16.328 24.156 19.312 1 97.94 102 VAL A O 1
ATOM 852 N N . VAL A 1 103 ? -14.484 23.688 18.062 1 96.56 103 VAL A N 1
ATOM 853 C CA . VAL A 1 103 ? -15.219 22.734 17.234 1 96.56 103 VAL A CA 1
ATOM 854 C C . VAL A 1 103 ? -14.406 21.453 17.062 1 96.56 103 VAL A C 1
ATOM 856 O O . VAL A 1 103 ? -13.195 21.438 17.297 1 96.56 103 VAL A O 1
ATOM 859 N N . GLN A 1 104 ? -15.062 20.391 16.766 1 92.94 104 GLN A N 1
ATOM 860 C CA . GLN A 1 104 ? -14.445 19.125 16.344 1 92.94 104 GLN A CA 1
ATOM 861 C C . GLN A 1 104 ? -14.727 18.844 14.875 1 92.94 104 GLN A C 1
ATOM 863 O O . GLN A 1 104 ? -15.312 19.672 14.172 1 92.94 104 GLN A O 1
ATOM 868 N N . ARG A 1 105 ? -14.227 17.75 14.445 1 87.5 105 ARG A N 1
ATOM 869 C CA . ARG A 1 105 ? -14.258 17.406 13.031 1 87.5 105 ARG A CA 1
ATOM 870 C C . ARG A 1 105 ? -15.664 17.562 12.461 1 87.5 105 ARG A C 1
ATOM 872 O O . ARG A 1 105 ? -15.836 18.109 11.375 1 87.5 105 ARG A O 1
ATOM 879 N N . SER A 1 106 ? -16.688 17.109 13.133 1 83.19 106 SER A N 1
ATOM 880 C CA . SER A 1 106 ? -18.062 17.062 12.633 1 83.19 106 SER A CA 1
ATOM 881 C C . SER A 1 106 ? -18.609 18.469 12.414 1 83.19 106 SER A C 1
ATOM 883 O O . SER A 1 106 ? -19.484 18.672 11.562 1 83.19 106 SER A O 1
ATOM 885 N N . ASN A 1 107 ? -18.094 19.406 13.102 1 89 107 ASN A N 1
ATOM 886 C CA . ASN A 1 107 ? -18.641 20.766 13.031 1 89 107 ASN A CA 1
ATOM 887 C C . ASN A 1 107 ? -17.641 21.734 12.375 1 89 107 ASN A C 1
ATOM 889 O O . ASN A 1 107 ? -17.859 22.938 12.367 1 89 107 ASN A O 1
ATOM 893 N N . TYR A 1 108 ? -16.594 21.219 11.906 1 91.62 108 TYR A N 1
ATOM 894 C CA . TYR A 1 108 ? -15.602 22.047 11.227 1 91.62 108 TYR A CA 1
ATOM 895 C C . TYR A 1 108 ? -16.016 22.312 9.781 1 91.62 108 TYR A C 1
ATOM 897 O O . TYR A 1 108 ? -15.609 21.594 8.867 1 91.62 108 TYR A O 1
ATOM 905 N N . LYS A 1 109 ? -16.75 23.375 9.578 1 89.94 109 LYS A N 1
ATOM 906 C CA . LYS A 1 109 ? -17.344 23.703 8.289 1 89.94 109 LYS A CA 1
ATOM 907 C C . LYS A 1 109 ? -16.844 25.047 7.785 1 89.94 109 LYS A C 1
ATOM 909 O O . LYS A 1 109 ? -16.156 25.766 8.508 1 89.94 109 LYS A O 1
ATOM 914 N N . GLU A 1 110 ? -17.219 25.375 6.621 1 89.56 110 GLU A N 1
ATOM 915 C CA . GLU A 1 110 ? -16.781 26.609 5.965 1 89.56 110 GLU A CA 1
ATOM 916 C C . GLU A 1 110 ? -17.203 27.844 6.75 1 89.56 110 GLU A C 1
ATOM 918 O O . GLU A 1 110 ? -16.484 28.828 6.812 1 89.56 110 GLU A O 1
ATOM 923 N N . GLU A 1 111 ? -18.344 27.734 7.289 1 92.06 111 GLU A N 1
ATOM 924 C CA . GLU A 1 111 ? -18.875 28.859 8.055 1 92.06 111 GLU A CA 1
ATOM 925 C C . GLU A 1 111 ? -17.969 29.188 9.242 1 92.06 111 GLU A C 1
ATOM 927 O O . GLU A 1 111 ? -17.797 30.359 9.594 1 92.06 111 GLU A O 1
ATOM 932 N N . CYS A 1 112 ? -17.438 28.141 9.766 1 92.62 112 CYS A N 1
ATOM 933 C CA . CYS A 1 112 ? -16.516 28.312 10.883 1 92.62 112 CYS A CA 1
ATOM 934 C C . CYS A 1 112 ? -15.234 29 10.438 1 92.62 112 CYS A C 1
ATOM 936 O O . CYS A 1 112 ? -14.688 29.844 11.156 1 92.62 112 CYS A O 1
ATOM 938 N N . ILE A 1 113 ? -14.836 28.703 9.289 1 93.12 113 ILE A N 1
ATOM 939 C CA . ILE A 1 113 ? -13.602 29.266 8.742 1 93.12 113 ILE A CA 1
ATOM 940 C C . ILE A 1 113 ? -13.805 30.75 8.453 1 93.12 113 ILE A C 1
ATOM 942 O O . ILE A 1 113 ? -12.953 31.578 8.781 1 93.12 113 ILE A O 1
ATOM 946 N N . ASP A 1 114 ? -14.906 31.062 7.898 1 94.56 114 ASP A N 1
ATOM 947 C CA . ASP A 1 114 ? -15.211 32.438 7.562 1 94.56 114 ASP A CA 1
ATOM 948 C C . ASP A 1 114 ? -15.32 33.312 8.82 1 94.56 114 ASP A C 1
ATOM 950 O O . ASP A 1 114 ? -14.945 34.469 8.805 1 94.56 114 ASP A O 1
ATOM 954 N N . TRP A 1 115 ? -15.812 32.688 9.812 1 96.69 115 TRP A N 1
ATOM 955 C CA . TRP A 1 115 ? -16.031 33.375 11.086 1 96.69 115 TRP A CA 1
ATOM 956 C C . TRP A 1 115 ? -14.703 33.719 11.75 1 96.69 115 TRP A C 1
ATOM 958 O O . TRP A 1 115 ? -14.555 34.812 12.336 1 96.69 115 TRP A O 1
ATOM 968 N N . ALA A 1 116 ? -13.734 33 11.594 1 97.69 116 ALA A N 1
ATOM 969 C CA . ALA A 1 116 ? -12.508 33.094 12.391 1 97.69 116 ALA A CA 1
ATOM 970 C C . ALA A 1 116 ? -11.453 33.938 11.688 1 97.69 116 ALA A C 1
ATOM 972 O O . ALA A 1 116 ? -11.328 33.875 10.461 1 97.69 116 ALA A O 1
ATOM 973 N N . ASP A 1 117 ? -10.719 34.656 12.5 1 97.19 117 ASP A N 1
ATOM 974 C CA . ASP A 1 117 ? -9.531 35.344 12 1 97.19 117 ASP A CA 1
ATOM 975 C C . ASP A 1 117 ? -8.336 34.406 11.93 1 97.19 117 ASP A C 1
ATOM 977 O O . ASP A 1 117 ? -7.43 34.594 11.109 1 97.19 117 ASP A O 1
ATOM 981 N N . ALA A 1 118 ? -8.352 33.438 12.773 1 97.88 118 ALA A N 1
ATOM 982 C CA . ALA A 1 118 ? -7.305 32.438 12.844 1 97.88 118 ALA A CA 1
ATOM 983 C C . ALA A 1 118 ? -7.855 31.109 13.367 1 97.88 118 ALA A C 1
ATOM 985 O O . ALA A 1 118 ? -8.867 31.078 14.07 1 97.88 118 ALA A O 1
ATOM 986 N N . ILE A 1 119 ? -7.188 30.078 12.969 1 98.44 119 ILE A N 1
ATOM 987 C CA . ILE A 1 119 ? -7.562 28.734 13.398 1 98.44 119 ILE A CA 1
ATOM 988 C C . ILE A 1 119 ? -6.422 28.109 14.203 1 98.44 119 ILE A C 1
ATOM 990 O O . ILE A 1 119 ? -5.266 28.156 13.781 1 98.44 119 ILE A O 1
ATOM 994 N N . LEU A 1 120 ? -6.719 27.594 15.375 1 98.62 120 LEU A N 1
ATOM 995 C CA . LEU A 1 120 ? -5.781 26.797 16.172 1 98.62 120 LEU A CA 1
ATOM 996 C C . LEU A 1 120 ? -6.207 25.344 16.234 1 98.62 120 LEU A C 1
ATOM 998 O O . LEU A 1 120 ? -7.297 25.031 16.719 1 98.62 120 LEU A O 1
ATOM 1002 N N . SER A 1 121 ? -5.398 24.484 15.672 1 97.81 121 SER A N 1
ATOM 1003 C CA . SER A 1 121 ? -5.691 23.062 15.812 1 97.81 121 SER A CA 1
ATOM 1004 C C . SER A 1 121 ? -5.023 22.484 17.047 1 97.81 121 SER A C 1
ATOM 1006 O O . SER A 1 121 ? -3.844 22.734 17.297 1 97.81 121 SER A O 1
ATOM 1008 N N . THR A 1 122 ? -5.734 21.781 17.875 1 97.5 122 THR A N 1
ATOM 1009 C CA . THR A 1 122 ? -5.223 21.094 19.062 1 97.5 122 THR A CA 1
ATOM 1010 C C . THR A 1 122 ? -5.316 19.578 18.891 1 97.5 122 THR A C 1
ATOM 1012 O O . THR A 1 122 ? -6.41 19.016 18.938 1 97.5 122 THR A O 1
ATOM 1015 N N . GLY A 1 123 ? -4.305 18.969 18.75 1 95.31 123 GLY A N 1
ATOM 1016 C CA . GLY A 1 123 ? -4.129 17.562 18.453 1 95.31 123 GLY A CA 1
ATOM 1017 C C . GLY A 1 123 ? -2.736 17.219 17.953 1 95.31 123 GLY A C 1
ATOM 1018 O O . GLY A 1 123 ? -1.748 17.484 18.656 1 95.31 123 GLY A O 1
ATOM 1019 N N . GLY A 1 124 ? -2.654 16.641 16.891 1 92.62 124 GLY A N 1
ATOM 1020 C CA . GLY A 1 124 ? -1.409 16.359 16.203 1 92.62 124 GLY A CA 1
ATOM 1021 C C . GLY A 1 124 ? -1.423 16.812 14.75 1 92.62 124 GLY A C 1
ATOM 1022 O O . GLY A 1 124 ? -2.17 17.734 14.391 1 92.62 124 GLY A O 1
ATOM 1023 N N . ASP A 1 125 ? -0.574 16.219 13.984 1 91.38 125 ASP A N 1
ATOM 1024 C CA . ASP A 1 125 ? -0.469 16.562 12.57 1 91.38 125 ASP A CA 1
ATOM 1025 C C . ASP A 1 125 ? -1.771 16.25 11.836 1 91.38 125 ASP A C 1
ATOM 1027 O O . ASP A 1 125 ? -2.176 17.016 10.945 1 91.38 125 ASP A O 1
ATOM 1031 N N . GLY A 1 126 ? -2.404 15.172 12.234 1 90.38 126 GLY A N 1
ATOM 1032 C CA . GLY A 1 126 ? -3.676 14.844 11.609 1 90.38 126 GLY A CA 1
ATOM 1033 C C . GLY A 1 126 ? -4.727 15.922 11.789 1 90.38 126 GLY A C 1
ATOM 1034 O O . GLY A 1 126 ? -5.457 16.25 10.844 1 90.38 126 GLY A O 1
ATOM 1035 N N . THR A 1 127 ? -4.832 16.438 12.938 1 92.75 127 THR A N 1
ATOM 1036 C CA . THR A 1 127 ? -5.777 17.516 13.219 1 92.75 127 THR A CA 1
ATOM 1037 C C . THR A 1 127 ? -5.406 18.781 12.445 1 92.75 127 THR A C 1
ATOM 1039 O O . THR A 1 127 ? -6.285 19.484 11.961 1 92.75 127 THR A O 1
ATOM 1042 N N . PHE A 1 128 ? -4.148 19.016 12.422 1 95.62 128 PHE A N 1
ATOM 1043 C CA . PHE A 1 128 ? -3.67 20.141 11.641 1 95.62 128 PHE A CA 1
ATOM 1044 C C . PHE A 1 128 ? -4.09 20.016 10.18 1 95.62 128 PHE A C 1
ATOM 1046 O O . PHE A 1 128 ? -4.559 20.969 9.57 1 95.62 128 PHE A O 1
ATOM 1053 N N . LEU A 1 129 ? -3.938 18.828 9.625 1 94 129 LEU A N 1
ATOM 1054 C CA . LEU A 1 129 ? -4.301 18.578 8.234 1 94 129 LEU A CA 1
ATOM 1055 C C . LEU A 1 129 ? -5.797 18.766 8.016 1 94 129 LEU A C 1
ATOM 1057 O O . LEU A 1 129 ? -6.215 19.312 6.988 1 94 129 LEU A O 1
ATOM 1061 N N . LEU A 1 130 ? -6.531 18.312 8.977 1 91.56 130 LEU A N 1
ATOM 1062 C CA . LEU A 1 130 ? -7.969 18.547 8.906 1 91.56 130 LEU A CA 1
ATOM 1063 C C . LEU A 1 130 ? -8.266 20.047 8.875 1 91.56 130 LEU A C 1
ATOM 1065 O O . LEU A 1 130 ? -9.078 20.5 8.07 1 91.56 130 LEU A O 1
ATOM 1069 N N . GLY A 1 131 ? -7.656 20.766 9.688 1 94.31 131 GLY A N 1
ATOM 1070 C CA . GLY A 1 131 ? -7.824 22.203 9.688 1 94.31 131 GLY A CA 1
ATOM 1071 C C . GLY A 1 131 ? -7.449 22.859 8.367 1 94.31 131 GLY A C 1
ATOM 1072 O O . GLY A 1 131 ? -8.18 23.703 7.863 1 94.31 131 GLY A O 1
ATOM 1073 N N . ALA A 1 132 ? -6.359 22.438 7.852 1 95.62 132 ALA A N 1
ATOM 1074 C CA . ALA A 1 132 ? -5.836 23 6.609 1 95.62 132 ALA A CA 1
ATOM 1075 C C . ALA A 1 132 ? -6.762 22.688 5.438 1 95.62 132 ALA A C 1
ATOM 1077 O O . ALA A 1 132 ? -6.844 23.469 4.48 1 95.62 132 ALA A O 1
ATOM 1078 N N . SER A 1 133 ? -7.461 21.656 5.48 1 91.88 133 SER A N 1
ATOM 1079 C CA . SER A 1 133 ? -8.219 21.125 4.352 1 91.88 133 SER A CA 1
ATOM 1080 C C . SER A 1 133 ? -9.328 22.078 3.932 1 91.88 133 SER A C 1
ATOM 1082 O O . SER A 1 133 ? -9.766 22.062 2.781 1 91.88 133 SER A O 1
ATOM 1084 N N . ARG A 1 134 ? -9.727 22.984 4.797 1 92 134 ARG A N 1
ATOM 1085 C CA . ARG A 1 134 ? -10.828 23.891 4.469 1 92 134 ARG A CA 1
ATOM 1086 C C . ARG A 1 134 ? -10.328 25.312 4.223 1 92 134 ARG A C 1
ATOM 1088 O O . ARG A 1 134 ? -11.125 26.219 3.979 1 92 134 ARG A O 1
ATOM 1095 N N . ILE A 1 135 ? -9.117 25.469 4.34 1 95 135 ILE A N 1
ATOM 1096 C CA . ILE A 1 135 ? -8.508 26.75 4.059 1 95 135 ILE A CA 1
ATOM 1097 C C . ILE A 1 135 ? -8.07 26.812 2.596 1 95 135 ILE A C 1
ATOM 1099 O O . ILE A 1 135 ? -7.266 25.984 2.15 1 95 135 ILE A O 1
ATOM 1103 N N . GLN A 1 136 ? -8.461 27.812 1.874 1 91.56 136 GLN A N 1
ATOM 1104 C CA . GLN A 1 136 ? -8.273 27.781 0.427 1 91.56 136 GLN A CA 1
ATOM 1105 C C . GLN A 1 136 ? -7.172 28.75 -0 1 91.56 136 GLN A C 1
ATOM 1107 O O . GLN A 1 136 ? -6.758 28.766 -1.162 1 91.56 136 GLN A O 1
ATOM 1112 N N . ASP A 1 137 ? -6.734 29.562 0.949 1 90.25 137 ASP A N 1
ATOM 1113 C CA . ASP A 1 137 ? -5.75 30.578 0.567 1 90.25 137 ASP A CA 1
ATOM 1114 C C . ASP A 1 137 ? -4.801 30.891 1.724 1 90.25 137 ASP A C 1
ATOM 1116 O O . ASP A 1 137 ? -4.836 30.219 2.758 1 90.25 137 ASP A O 1
ATOM 1120 N N . SER A 1 138 ? -3.961 31.875 1.46 1 91.81 138 SER A N 1
ATOM 1121 C CA . SER A 1 138 ? -2.938 32.219 2.447 1 91.81 138 SER A CA 1
ATOM 1122 C C . SER A 1 138 ? -3.41 33.312 3.391 1 91.81 138 SER A C 1
ATOM 1124 O O . SER A 1 138 ? -2.629 33.812 4.188 1 91.81 138 SER A O 1
ATOM 1126 N N . ASN A 1 139 ? -4.633 33.656 3.344 1 91.81 139 ASN A N 1
ATOM 1127 C CA . ASN A 1 139 ? -5.133 34.75 4.191 1 91.81 139 ASN A CA 1
ATOM 1128 C C . ASN A 1 139 ? -5.543 34.219 5.566 1 91.81 139 ASN A C 1
ATOM 1130 O O . ASN A 1 139 ? -5.484 34.969 6.555 1 91.81 139 ASN A O 1
ATOM 1134 N N . LYS A 1 140 ? -6.012 33.031 5.57 1 95.12 140 LYS A N 1
ATOM 1135 C CA . LYS A 1 140 ? -6.418 32.438 6.828 1 95.12 140 LYS A CA 1
ATOM 1136 C C . LYS A 1 140 ? -5.23 31.766 7.523 1 95.12 140 LYS A C 1
ATOM 1138 O O . LYS A 1 140 ? -4.578 30.891 6.945 1 95.12 140 LYS A O 1
ATOM 1143 N N . LEU A 1 141 ? -4.977 32.156 8.75 1 97.06 141 LEU A N 1
ATOM 1144 C CA . LEU A 1 141 ? -3.861 31.641 9.531 1 97.06 141 LEU A CA 1
ATOM 1145 C C . LEU A 1 141 ? -4.273 30.375 10.281 1 97.06 141 LEU A C 1
ATOM 1147 O O . LEU A 1 141 ? -5.363 30.328 10.859 1 97.06 141 LEU A O 1
ATOM 1151 N N . ILE A 1 142 ? -3.375 29.375 10.25 1 98.31 142 ILE A N 1
ATOM 1152 C CA . ILE A 1 142 ? -3.584 28.188 11.086 1 98.31 142 ILE A CA 1
ATOM 1153 C C . ILE A 1 142 ? -2.334 27.922 11.93 1 98.31 142 ILE A C 1
ATOM 1155 O O . ILE A 1 142 ? -1.211 28.047 11.43 1 98.31 142 ILE A O 1
ATOM 1159 N N . ILE A 1 143 ? -2.488 27.656 13.172 1 98.44 143 ILE A N 1
ATOM 1160 C CA . ILE A 1 143 ? -1.425 27.297 14.102 1 98.44 143 ILE A CA 1
ATOM 1161 C C . ILE A 1 143 ? -1.744 25.953 14.758 1 98.44 143 ILE A C 1
ATOM 1163 O O . ILE A 1 143 ? -2.826 25.781 15.32 1 98.44 143 ILE A O 1
ATOM 1167 N N . GLY A 1 144 ? -0.782 25.031 14.648 1 98.19 144 GLY A N 1
ATOM 1168 C CA . GLY A 1 144 ? -0.973 23.719 15.258 1 98.19 144 GLY A CA 1
ATOM 1169 C C . GLY A 1 144 ? -0.382 23.625 16.656 1 98.19 144 GLY A C 1
ATOM 1170 O O . GLY A 1 144 ? 0.763 24.031 16.875 1 98.19 144 GLY A O 1
ATOM 1171 N N . ILE A 1 145 ? -1.172 23.109 17.578 1 98.12 145 ILE A N 1
ATOM 1172 C CA . ILE A 1 145 ? -0.718 22.828 18.938 1 98.12 145 ILE A CA 1
ATOM 1173 C C . ILE A 1 145 ? -0.735 21.312 19.172 1 98.12 145 ILE A C 1
ATOM 1175 O O . ILE A 1 145 ? -1.785 20.672 19.078 1 98.12 145 ILE A O 1
ATOM 1179 N N . ASN A 1 146 ? 0.388 20.766 19.5 1 96.5 146 ASN A N 1
ATOM 1180 C CA . ASN A 1 146 ? 0.476 19.344 19.828 1 96.5 146 ASN A CA 1
ATOM 1181 C C . ASN A 1 146 ? -0.075 19.062 21.234 1 96.5 146 ASN A C 1
ATOM 1183 O O . ASN A 1 146 ? 0.571 19.375 22.234 1 96.5 146 ASN A O 1
ATOM 1187 N N . SER A 1 147 ? -1.183 18.422 21.297 1 96.12 147 SER A N 1
ATOM 1188 C CA . SER A 1 147 ? -1.843 18.281 22.578 1 96.12 147 SER A CA 1
ATOM 1189 C C . SER A 1 147 ? -1.205 17.172 23.406 1 96.12 147 SER A C 1
ATOM 1191 O O . SER A 1 147 ? -1.355 17.125 24.625 1 96.12 147 SER A O 1
ATOM 1193 N N . ASP A 1 148 ? -0.538 16.234 22.703 1 93.25 148 ASP A N 1
ATOM 1194 C CA . ASP A 1 148 ? 0.081 15.125 23.406 1 93.25 148 ASP A CA 1
ATOM 1195 C C . ASP A 1 148 ? 1.401 14.727 22.75 1 93.25 148 ASP A C 1
ATOM 1197 O O . ASP A 1 148 ? 1.47 13.711 22.047 1 93.25 148 ASP A O 1
ATOM 1201 N N . PRO A 1 149 ? 2.469 15.367 23.125 1 90.69 149 PRO A N 1
ATOM 1202 C CA . PRO A 1 149 ? 3.773 15.102 22.516 1 90.69 149 PRO A CA 1
ATOM 1203 C C . PRO A 1 149 ? 4.312 13.711 22.844 1 90.69 149 PRO A C 1
ATOM 1205 O O . PRO A 1 149 ? 5.258 13.242 22.219 1 90.69 149 PRO A O 1
ATOM 1208 N N . SER A 1 150 ? 3.777 13.094 23.844 1 84.88 150 SER A N 1
ATOM 1209 C CA . SER A 1 150 ? 4.227 11.758 24.203 1 84.88 150 SER A CA 1
ATOM 1210 C C . SER A 1 150 ? 3.756 10.727 23.172 1 84.88 150 SER A C 1
ATOM 1212 O O . SER A 1 150 ? 4.328 9.641 23.078 1 84.88 150 SER A O 1
ATOM 1214 N N . ARG A 1 151 ? 2.781 11.07 22.391 1 80.75 151 ARG A N 1
ATOM 1215 C CA . ARG A 1 151 ? 2.197 10.125 21.453 1 80.75 151 ARG A CA 1
ATOM 1216 C C . ARG A 1 151 ? 2.572 10.477 20.016 1 80.75 151 ARG A C 1
ATOM 1218 O O . ARG A 1 151 ? 2.566 9.617 19.125 1 80.75 151 ARG A O 1
ATOM 1225 N N . SER A 1 152 ? 2.793 11.734 19.875 1 81.56 152 SER A N 1
ATOM 1226 C CA . SER A 1 152 ? 3.09 12.164 18.516 1 81.56 152 SER A CA 1
ATOM 1227 C C . SER A 1 152 ? 4.117 13.289 18.5 1 81.56 152 SER A C 1
ATOM 1229 O O . SER A 1 152 ? 4.109 14.156 19.375 1 81.56 152 SER A O 1
ATOM 1231 N N . GLU A 1 153 ? 4.902 13.297 17.438 1 81.62 153 GLU A N 1
ATOM 1232 C CA . GLU A 1 153 ? 5.926 14.336 17.312 1 81.62 153 GLU A CA 1
ATOM 1233 C C . GLU A 1 153 ? 5.301 15.68 16.953 1 81.62 153 GLU A C 1
ATOM 1235 O O . GLU A 1 153 ? 5.766 16.719 17.422 1 81.62 153 GLU A O 1
ATOM 1240 N N . GLY A 1 154 ? 4.293 15.648 16.125 1 89.81 154 GLY A N 1
ATOM 1241 C CA . GLY A 1 154 ? 3.623 16.891 15.75 1 89.81 154 GLY A CA 1
ATOM 1242 C C . GLY A 1 154 ? 4.48 17.797 14.891 1 89.81 154 GLY A C 1
ATOM 1243 O O . GLY A 1 154 ? 4.664 18.969 15.219 1 89.81 154 GLY A O 1
ATOM 1244 N N . TYR A 1 155 ? 4.859 17.391 13.758 1 89.69 155 TYR A N 1
ATOM 1245 C CA . TYR A 1 155 ? 5.773 18.109 12.875 1 89.69 155 TYR A CA 1
ATOM 1246 C C . TYR A 1 155 ? 5.133 19.391 12.352 1 89.69 155 TYR A C 1
ATOM 1248 O O . TYR A 1 155 ? 5.832 20.328 11.992 1 89.69 155 TYR A O 1
ATOM 1256 N N . LEU A 1 156 ? 3.84 19.422 12.344 1 95.06 156 LEU A N 1
ATOM 1257 C CA . LEU A 1 156 ? 3.135 20.578 11.797 1 95.06 156 LEU A CA 1
ATOM 1258 C C . LEU A 1 156 ? 2.709 21.531 12.906 1 95.06 156 LEU A C 1
ATOM 1260 O O . LEU A 1 156 ? 2.172 22.609 12.641 1 95.06 156 LEU A O 1
ATOM 1264 N N . CYS A 1 157 ? 3.016 21.125 14.133 1 96.75 157 CYS A N 1
ATOM 1265 C CA . CYS A 1 157 ? 2.592 21.875 15.305 1 96.75 157 CYS A CA 1
ATOM 1266 C C . CYS A 1 157 ? 3.754 22.672 15.891 1 96.75 157 CYS A C 1
ATOM 1268 O O . CYS A 1 157 ? 4.902 22.484 15.484 1 96.75 157 CYS A O 1
ATOM 1270 N N . LEU A 1 158 ? 3.381 23.562 16.766 1 97.06 158 LEU A N 1
ATOM 1271 C CA . LEU A 1 158 ? 4.414 24.234 17.547 1 97.06 158 LEU A CA 1
ATOM 1272 C C . LEU A 1 158 ? 5.223 23.219 18.359 1 97.06 158 LEU A C 1
ATOM 1274 O O . LEU A 1 158 ? 4.758 22.109 18.625 1 97.06 158 LEU A O 1
ATOM 1278 N N . PRO A 1 159 ? 6.395 23.609 18.766 1 95.75 159 PRO A N 1
ATOM 1279 C CA . PRO A 1 159 ? 7.219 22.703 19.578 1 95.75 159 PRO A CA 1
ATOM 1280 C C . PRO A 1 159 ? 6.488 22.188 20.812 1 95.75 159 PRO A C 1
ATOM 1282 O O . PRO A 1 159 ? 5.645 22.906 21.375 1 95.75 159 PRO A O 1
ATOM 1285 N N . ALA A 1 160 ? 6.891 21.078 21.25 1 94 160 ALA A N 1
ATOM 1286 C CA . ALA A 1 160 ? 6.219 20.328 22.312 1 94 160 ALA A CA 1
ATOM 1287 C C . ALA A 1 160 ? 6.121 21.156 23.578 1 94 160 ALA A C 1
ATOM 1289 O O . ALA A 1 160 ? 5.164 21.016 24.344 1 94 160 ALA A O 1
ATOM 1290 N N . LYS A 1 161 ? 7.027 22.031 23.812 1 94.44 161 LYS A N 1
ATOM 1291 C CA . LYS A 1 161 ? 7.047 22.812 25.047 1 94.44 161 LYS A CA 1
ATOM 1292 C C . LYS A 1 161 ? 5.797 23.672 25.172 1 94.44 161 LYS A C 1
ATOM 1294 O O . LYS A 1 161 ? 5.363 23.984 26.297 1 94.44 161 LYS A O 1
ATOM 1299 N N . TYR A 1 162 ? 5.188 24.016 24.109 1 96.12 162 TYR A N 1
ATOM 1300 C CA . TYR A 1 162 ? 4.043 24.922 24.141 1 96.12 162 TYR A CA 1
ATOM 1301 C C . TYR A 1 162 ? 2.752 24.156 24.406 1 96.12 162 TYR A C 1
ATOM 1303 O O . TYR A 1 162 ? 1.695 24.766 24.609 1 96.12 162 TYR A O 1
ATOM 1311 N N . SER A 1 163 ? 2.842 22.828 24.406 1 94.81 163 SER A N 1
ATOM 1312 C CA . SER A 1 163 ? 1.678 22.016 24.734 1 94.81 163 SER A CA 1
ATOM 1313 C C . SER A 1 163 ? 1.212 22.281 26.172 1 94.81 163 SER A C 1
ATOM 1315 O O . SER A 1 163 ? 0.014 22.219 26.453 1 94.81 163 SER A O 1
ATOM 1317 N N . THR A 1 164 ? 2.197 22.5 27.047 1 95.56 164 THR A N 1
ATOM 1318 C CA . THR A 1 164 ? 1.893 22.75 28.453 1 95.56 164 THR A CA 1
ATOM 1319 C C . THR A 1 164 ? 2.127 24.219 28.797 1 95.56 164 THR A C 1
ATOM 1321 O O . THR A 1 164 ? 1.947 24.625 29.953 1 95.56 164 THR A O 1
ATOM 1324 N N . ASP A 1 165 ? 2.547 24.969 27.875 1 97.31 165 ASP A N 1
ATOM 1325 C CA . ASP A 1 165 ? 2.809 26.391 28.109 1 97.31 165 ASP A CA 1
ATOM 1326 C C . ASP A 1 165 ? 2.369 27.234 26.922 1 97.31 165 ASP A C 1
ATOM 1328 O O . ASP A 1 165 ? 3.152 28.031 26.391 1 97.31 165 ASP A O 1
ATOM 1332 N N . PHE A 1 166 ? 1.16 27.141 26.641 1 98 166 PHE A N 1
ATOM 1333 C CA . PHE A 1 166 ? 0.62 27.891 25.5 1 98 166 PHE A CA 1
ATOM 1334 C C . PHE A 1 166 ? 0.645 29.391 25.797 1 98 166 PHE A C 1
ATOM 1336 O O . PHE A 1 166 ? 0.811 30.203 24.875 1 98 166 PHE A O 1
ATOM 1343 N N . PRO A 1 167 ? 0.474 29.859 27.016 1 98.25 167 PRO A N 1
ATOM 1344 C CA . PRO A 1 167 ? 0.577 31.297 27.297 1 98.25 167 PRO A CA 1
ATOM 1345 C C . PRO A 1 167 ? 1.894 31.891 26.812 1 98.25 167 PRO A C 1
ATOM 1347 O O . PRO A 1 167 ? 1.919 33.031 26.344 1 98.25 167 PRO A O 1
ATOM 1350 N N . LEU A 1 168 ? 2.893 31.094 26.938 1 97.56 168 LEU A N 1
ATOM 1351 C CA . LEU A 1 168 ? 4.176 31.562 26.438 1 97.56 168 LEU A CA 1
ATOM 1352 C C . LEU A 1 168 ? 4.137 31.719 24.922 1 97.56 168 LEU A C 1
ATOM 1354 O O . LEU A 1 168 ? 4.672 32.688 24.375 1 97.56 168 LEU A O 1
ATOM 1358 N N . ALA A 1 169 ? 3.592 30.781 24.234 1 97.81 169 ALA A N 1
ATOM 1359 C CA . ALA A 1 169 ? 3.436 30.875 22.797 1 97.81 169 ALA A CA 1
ATOM 1360 C C . ALA A 1 169 ? 2.592 32.094 22.406 1 97.81 169 ALA A C 1
ATOM 1362 O O . ALA A 1 169 ? 2.93 32.812 21.469 1 97.81 169 ALA A O 1
ATOM 1363 N N . MET A 1 170 ? 1.546 32.312 23.172 1 97.69 170 MET A N 1
ATOM 1364 C CA . MET A 1 170 ? 0.652 33.438 22.938 1 97.69 170 MET A CA 1
ATOM 1365 C C . MET A 1 170 ? 1.392 34.75 23.109 1 97.69 170 MET A C 1
ATOM 1367 O O . MET A 1 170 ? 1.223 35.688 22.297 1 97.69 170 MET A O 1
ATOM 1371 N N . LYS A 1 171 ? 2.18 34.812 24.094 1 96.88 171 LYS A N 1
ATOM 1372 C CA . LYS A 1 171 ? 2.986 36 24.328 1 96.88 171 LYS A CA 1
ATOM 1373 C C . LYS A 1 171 ? 3.896 36.312 23.141 1 96.88 171 LYS A C 1
ATOM 1375 O O . LYS A 1 171 ? 3.982 37.438 22.688 1 96.88 171 LYS A O 1
ATOM 1380 N N . LYS A 1 172 ? 4.539 35.281 22.656 1 97.31 172 LYS A N 1
ATOM 1381 C CA . LYS A 1 172 ? 5.43 35.469 21.516 1 97.31 172 LYS A CA 1
ATOM 1382 C C . LYS A 1 172 ? 4.668 35.938 20.281 1 97.31 172 LYS A C 1
ATOM 1384 O O . LYS A 1 172 ? 5.145 36.781 19.547 1 97.31 172 LYS A O 1
ATOM 1389 N N . LEU A 1 173 ? 3.547 35.375 20.094 1 97.19 173 LEU A N 1
ATOM 1390 C CA . LEU A 1 173 ? 2.715 35.781 18.953 1 97.19 173 LEU A CA 1
ATOM 1391 C C . LEU A 1 173 ? 2.303 37.219 19.062 1 97.19 173 LEU A C 1
ATOM 1393 O O . LEU A 1 173 ? 2.428 38 18.094 1 97.19 173 LEU A O 1
ATOM 1397 N N . LEU A 1 174 ? 1.865 37.656 20.203 1 95.75 174 LEU A N 1
ATOM 1398 C CA . LEU A 1 174 ? 1.361 39.031 20.406 1 95.75 174 LEU A CA 1
ATOM 1399 C C . LEU A 1 174 ? 2.49 40.031 20.312 1 95.75 174 LEU A C 1
ATOM 1401 O O . LEU A 1 174 ? 2.271 41.188 19.891 1 95.75 174 LEU A O 1
ATOM 1405 N N . GLU A 1 175 ? 3.668 39.594 20.625 1 95.56 175 GLU A N 1
ATOM 1406 C CA . GLU A 1 175 ? 4.828 40.469 20.609 1 95.56 175 GLU A CA 1
ATOM 1407 C C . GLU A 1 175 ? 5.5 40.469 19.234 1 95.56 175 GLU A C 1
ATOM 1409 O O . GLU A 1 175 ? 6.504 41.156 19.031 1 95.56 175 GLU A O 1
ATOM 1414 N N . GLY A 1 176 ? 5.031 39.625 18.406 1 95.31 176 GLY A N 1
ATOM 1415 C CA . GLY A 1 176 ? 5.602 39.594 17.062 1 95.31 176 GLY A CA 1
ATOM 1416 C C . GLY A 1 176 ? 6.891 38.781 17 1 95.31 176 GLY A C 1
ATOM 1417 O O . GLY A 1 176 ? 7.684 38.969 16.062 1 95.31 176 GLY A O 1
ATOM 1418 N N . ARG A 1 177 ? 7.113 37.938 17.922 1 96.38 177 ARG A N 1
ATOM 1419 C CA . ARG A 1 177 ? 8.312 37.094 17.953 1 96.38 177 ARG A CA 1
ATOM 1420 C C . ARG A 1 177 ? 8.086 35.812 17.203 1 96.38 177 ARG A C 1
ATOM 1422 O O . ARG A 1 177 ? 8.281 34.719 17.75 1 96.38 177 ARG A O 1
ATOM 1429 N N . PHE A 1 178 ? 7.723 35.906 16.016 1 96.75 178 PHE A N 1
ATOM 1430 C CA . PHE A 1 178 ? 7.492 34.781 15.117 1 96.75 178 PHE A CA 1
ATOM 1431 C C . PHE A 1 178 ? 7.727 35.188 13.672 1 96.75 178 PHE A C 1
ATOM 1433 O O . PHE A 1 178 ? 7.945 36.375 13.383 1 96.75 178 PHE A O 1
ATOM 1440 N N . ARG A 1 179 ? 7.871 34.25 12.812 1 95.88 179 ARG A N 1
ATOM 1441 C CA . ARG A 1 179 ? 7.875 34.469 11.375 1 95.88 179 ARG A CA 1
ATOM 1442 C C . ARG A 1 179 ? 6.785 33.656 10.688 1 95.88 179 ARG A C 1
ATOM 1444 O O . ARG A 1 179 ? 6.418 32.562 11.172 1 95.88 179 ARG A O 1
ATOM 1451 N N . TRP A 1 180 ? 6.281 34.219 9.609 1 94.94 180 TRP A N 1
ATOM 1452 C CA . TRP A 1 180 ? 5.312 33.469 8.805 1 94.94 180 TRP A CA 1
ATOM 1453 C C . TRP A 1 180 ? 5.957 32.25 8.156 1 94.94 180 TRP A C 1
ATOM 1455 O O . TRP A 1 180 ? 7.121 32.312 7.754 1 94.94 180 TRP A O 1
ATOM 1465 N N . ASN A 1 181 ? 5.273 31.203 8.156 1 95.44 181 ASN A N 1
ATOM 1466 C CA . ASN A 1 181 ? 5.648 29.969 7.477 1 95.44 181 ASN A CA 1
ATOM 1467 C C . ASN A 1 181 ? 4.648 29.609 6.383 1 95.44 181 ASN A C 1
ATOM 1469 O O . ASN A 1 181 ? 3.555 29.125 6.672 1 95.44 181 ASN A O 1
ATOM 1473 N N . LEU A 1 182 ? 5.059 29.859 5.148 1 96.12 182 LEU A N 1
ATOM 1474 C CA . LEU A 1 182 ? 4.191 29.547 4.016 1 96.12 182 LEU A CA 1
ATOM 1475 C C . LEU A 1 182 ? 4.453 28.141 3.486 1 96.12 182 LEU A C 1
ATOM 1477 O O . LEU A 1 182 ? 5.594 27.812 3.16 1 96.12 182 LEU A O 1
ATOM 1481 N N . ARG A 1 183 ? 3.43 27.344 3.418 1 97.62 183 ARG A N 1
ATOM 1482 C CA . ARG A 1 183 ? 3.508 25.969 2.938 1 97.62 183 ARG A CA 1
ATOM 1483 C C . ARG A 1 183 ? 2.713 25.797 1.646 1 97.62 183 ARG A C 1
ATOM 1485 O O . ARG A 1 183 ? 1.484 25.891 1.648 1 97.62 183 ARG A O 1
ATOM 1492 N N . HIS A 1 184 ? 3.422 25.516 0.604 1 98.06 184 HIS A N 1
ATOM 1493 C CA . HIS A 1 184 ? 2.736 25.344 -0.673 1 98.06 184 HIS A CA 1
ATOM 1494 C C . HIS A 1 184 ? 1.952 24.047 -0.714 1 98.06 184 HIS A C 1
ATOM 1496 O O . HIS A 1 184 ? 2.262 23.109 0.026 1 98.06 184 HIS A O 1
ATOM 1502 N N . ARG A 1 185 ? 0.948 24 -1.528 1 98.44 185 ARG A N 1
ATOM 1503 C CA . ARG A 1 185 ? 0.026 22.875 -1.609 1 98.44 185 ARG A CA 1
ATOM 1504 C C . ARG A 1 185 ? -0.226 22.484 -3.059 1 98.44 185 ARG A C 1
ATOM 1506 O O . ARG A 1 185 ? 0.044 23.25 -3.979 1 98.44 185 ARG A O 1
ATOM 1513 N N . VAL A 1 186 ? -0.673 21.266 -3.279 1 98.62 186 VAL A N 1
ATOM 1514 C CA . VAL A 1 186 ? -0.929 20.734 -4.613 1 98.62 186 VAL A CA 1
ATOM 1515 C C . VAL A 1 186 ? -2.396 20.938 -4.98 1 98.62 186 VAL A C 1
ATOM 1517 O O . VAL A 1 186 ? -3.293 20.562 -4.227 1 98.62 186 VAL A O 1
ATOM 1520 N N . ARG A 1 187 ? -2.604 21.641 -6.121 1 98.38 187 ARG A N 1
ATOM 1521 C CA . ARG A 1 187 ? -3.932 21.766 -6.715 1 98.38 187 ARG A CA 1
ATOM 1522 C C . ARG A 1 187 ? -4.203 20.609 -7.676 1 98.38 187 ARG A C 1
ATOM 1524 O O . ARG A 1 187 ? -3.326 20.219 -8.453 1 98.38 187 ARG A O 1
ATOM 1531 N N . ILE A 1 188 ? -5.398 20.016 -7.613 1 98.25 188 ILE A N 1
ATOM 1532 C CA . ILE A 1 188 ? -5.73 18.844 -8.414 1 98.25 188 ILE A CA 1
ATOM 1533 C C . ILE A 1 188 ? -6.883 19.172 -9.359 1 98.25 188 ILE A C 1
ATOM 1535 O O . ILE A 1 188 ? -7.91 19.703 -8.938 1 98.25 188 ILE A O 1
ATOM 1539 N N . THR A 1 189 ? -6.711 18.891 -10.586 1 98 189 THR A N 1
ATOM 1540 C CA . THR A 1 189 ? -7.762 18.969 -11.594 1 98 189 THR A CA 1
ATOM 1541 C C . THR A 1 189 ? -8.141 17.578 -12.086 1 98 189 THR A C 1
ATOM 1543 O O . THR A 1 189 ? -7.305 16.859 -12.648 1 98 189 THR A O 1
ATOM 1546 N N . LEU A 1 190 ? -9.359 17.219 -11.883 1 96.44 190 LEU A N 1
ATOM 1547 C CA . LEU A 1 190 ? -9.867 15.891 -12.234 1 96.44 190 LEU A CA 1
ATOM 1548 C C . LEU A 1 190 ? -10.688 15.953 -13.516 1 96.44 190 LEU A C 1
ATOM 1550 O O . LEU A 1 190 ? -11.477 16.875 -13.711 1 96.44 190 LEU A O 1
ATOM 1554 N N . THR A 1 191 ? -10.406 15.008 -14.398 1 94.31 191 THR A N 1
ATOM 1555 C CA . THR A 1 191 ? -11.172 14.852 -15.633 1 94.31 191 THR A CA 1
ATOM 1556 C C . THR A 1 191 ? -11.727 13.438 -15.75 1 94.31 191 THR A C 1
ATOM 1558 O O . THR A 1 191 ? -10.992 12.461 -15.57 1 94.31 191 THR A O 1
ATOM 1561 N N . GLY A 1 192 ? -13 13.312 -16.047 1 88.62 192 GLY A N 1
ATOM 1562 C CA . GLY A 1 192 ? -13.617 12.016 -16.234 1 88.62 192 GLY A CA 1
ATOM 1563 C C . GLY A 1 192 ? -15.102 12.008 -15.891 1 88.62 192 GLY A C 1
ATOM 1564 O O . GLY A 1 192 ? -15.648 13.031 -15.477 1 88.62 192 GLY A O 1
ATOM 1565 N N . GLU A 1 193 ? -15.672 10.836 -16.031 1 81.62 193 GLU A N 1
ATOM 1566 C CA . GLU A 1 193 ? -17.109 10.688 -15.82 1 81.62 193 GLU A CA 1
ATOM 1567 C C . GLU A 1 193 ? -17.484 10.914 -14.359 1 81.62 193 GLU A C 1
ATOM 1569 O O . GLU A 1 193 ? -18.547 11.453 -14.062 1 81.62 193 GLU A O 1
ATOM 1574 N N . ASN A 1 194 ? -16.562 10.609 -13.484 1 83.12 194 ASN A N 1
ATOM 1575 C CA . ASN A 1 194 ? -16.859 10.695 -12.055 1 83.12 194 ASN A CA 1
ATOM 1576 C C . ASN A 1 194 ? -16.219 11.93 -11.422 1 83.12 194 ASN A C 1
ATOM 1578 O O . ASN A 1 194 ? -16.125 12.031 -10.203 1 83.12 194 ASN A O 1
ATOM 1582 N N . ALA A 1 195 ? -15.875 12.836 -12.234 1 88 195 ALA A N 1
ATOM 1583 C CA . ALA A 1 195 ? -15.102 13.977 -11.758 1 88 195 ALA A CA 1
ATOM 1584 C C . ALA A 1 195 ? -15.891 14.789 -10.734 1 88 195 ALA A C 1
ATOM 1586 O O . ALA A 1 195 ? -15.305 15.422 -9.852 1 88 195 ALA A O 1
ATOM 1587 N N . PHE A 1 196 ? -17.219 14.758 -10.766 1 88.44 196 PHE A N 1
ATOM 1588 C CA . PHE A 1 196 ? -18.016 15.609 -9.891 1 88.44 196 PHE A CA 1
ATOM 1589 C C . PHE A 1 196 ? -18.641 14.797 -8.766 1 88.44 196 PHE A C 1
ATOM 1591 O O . PHE A 1 196 ? -19.422 15.328 -7.977 1 88.44 196 PHE A O 1
ATOM 1598 N N . GLU A 1 197 ? -18.297 13.539 -8.711 1 87.06 197 GLU A N 1
ATOM 1599 C CA . GLU A 1 197 ? -18.766 12.742 -7.582 1 87.06 197 GLU A CA 1
ATOM 1600 C C . GLU A 1 197 ? -18.141 13.211 -6.273 1 87.06 197 GLU A C 1
ATOM 1602 O O . GLU A 1 197 ? -16.953 13.539 -6.23 1 87.06 197 GLU A O 1
ATOM 1607 N N . PRO A 1 198 ? -18.984 13.328 -5.238 1 85.56 198 PRO A N 1
ATOM 1608 C CA . PRO A 1 198 ? -18.453 13.75 -3.945 1 85.56 198 PRO A CA 1
ATOM 1609 C C . PRO A 1 198 ? -17.406 12.781 -3.395 1 85.56 198 PRO A C 1
ATOM 1611 O O . PRO A 1 198 ? -17.469 11.578 -3.664 1 85.56 198 PRO A O 1
ATOM 1614 N N . PRO A 1 199 ? -16.469 13.328 -2.699 1 85.25 199 PRO A N 1
ATOM 1615 C CA . PRO A 1 199 ? -15.461 12.461 -2.104 1 85.25 199 PRO A CA 1
ATOM 1616 C C . PRO A 1 199 ? -15.992 11.664 -0.915 1 85.25 199 PRO A C 1
ATOM 1618 O O . PRO A 1 199 ? -17.016 12.031 -0.328 1 85.25 199 PRO A O 1
ATOM 1621 N N . LEU A 1 200 ? -15.32 10.602 -0.655 1 80.81 200 LEU A N 1
ATOM 1622 C CA . LEU A 1 200 ? -15.531 9.844 0.57 1 80.81 200 LEU A CA 1
ATOM 1623 C C . LEU A 1 200 ? -14.555 10.273 1.656 1 80.81 200 LEU A C 1
ATOM 1625 O O . LEU A 1 200 ? -13.344 10.367 1.411 1 80.81 200 LEU A O 1
ATOM 1629 N N . GLU A 1 201 ? -15.07 10.617 2.898 1 76 201 GLU A N 1
ATOM 1630 C CA . GLU A 1 201 ? -14.195 10.914 4.023 1 76 201 GLU A CA 1
ATOM 1631 C C . GLU A 1 201 ? -13.695 9.633 4.688 1 76 201 GLU A C 1
ATOM 1633 O O . GLU A 1 201 ? -14.492 8.82 5.164 1 76 201 GLU A O 1
ATOM 1638 N N . LEU A 1 202 ? -12.539 9.414 4.656 1 69.56 202 LEU A N 1
ATOM 1639 C CA . LEU A 1 202 ? -11.953 8.18 5.172 1 69.56 202 LEU A CA 1
ATOM 1640 C C . LEU A 1 202 ? -11.836 8.227 6.691 1 69.56 202 LEU A C 1
ATOM 1642 O O . LEU A 1 202 ? -11.922 7.195 7.359 1 69.56 202 LEU A O 1
ATOM 1646 N N . HIS A 1 203 ? -11.547 9.352 7.273 1 58.09 203 HIS A N 1
ATOM 1647 C CA . HIS A 1 203 ? -11.445 9.469 8.727 1 58.09 203 HIS A CA 1
ATOM 1648 C C . HIS A 1 203 ? -12.781 9.148 9.398 1 58.09 203 HIS A C 1
ATOM 1650 O O . HIS A 1 203 ? -12.812 8.508 10.445 1 58.09 203 HIS A O 1
ATOM 1656 N N . ASP A 1 204 ? -13.828 9.758 8.875 1 48 204 ASP A N 1
ATOM 1657 C CA . ASP A 1 204 ? -15.148 9.586 9.469 1 48 204 ASP A CA 1
ATOM 1658 C C . ASP A 1 204 ? -15.641 8.148 9.328 1 48 204 ASP A C 1
ATOM 1660 O O . ASP A 1 204 ? -16.391 7.652 10.172 1 48 204 ASP A O 1
ATOM 1664 N N . SER A 1 205 ? -15.273 7.656 8.242 1 44.03 205 SER A N 1
ATOM 1665 C CA . SER A 1 205 ? -15.742 6.293 8.016 1 44.03 205 SER A CA 1
ATOM 1666 C C . SER A 1 205 ? -15.312 5.367 9.148 1 44.03 205 SER A C 1
ATOM 1668 O O . SER A 1 205 ? -15.914 4.309 9.352 1 44.03 205 SER A O 1
ATOM 1670 N N . GLN A 1 206 ? -14.234 5.734 9.766 1 43.56 206 GLN A N 1
ATOM 1671 C CA . GLN A 1 206 ? -13.797 4.961 10.922 1 43.56 206 GLN A CA 1
ATOM 1672 C C . GLN A 1 206 ? -14.766 5.121 12.086 1 43.56 206 GLN A C 1
ATOM 1674 O O . GLN A 1 206 ? -14.93 4.207 12.898 1 43.56 206 GLN A O 1
ATOM 1679 N N . LEU A 1 207 ? -15.273 6.438 12.281 1 39.66 207 LEU A N 1
ATOM 1680 C CA . LEU A 1 207 ? -16.141 6.723 13.414 1 39.66 207 LEU A CA 1
ATOM 1681 C C . LEU A 1 207 ? -17.547 6.145 13.18 1 39.66 207 LEU A C 1
ATOM 1683 O O . LEU A 1 207 ? -18.219 5.762 14.133 1 39.66 207 LEU A O 1
ATOM 1687 N N . THR A 1 208 ? -18.219 6.59 12.016 1 34.72 208 THR A N 1
ATOM 1688 C CA . THR A 1 208 ? -19.625 6.242 11.883 1 34.72 208 THR A CA 1
ATOM 1689 C C . THR A 1 208 ? -19.797 4.73 11.766 1 34.72 208 THR A C 1
ATOM 1691 O O . THR A 1 208 ? -20.719 4.156 12.367 1 34.72 208 THR A O 1
ATOM 1694 N N . TYR A 1 209 ? -19.797 4.051 10.406 1 32.72 209 TYR A N 1
ATOM 1695 C CA . TYR A 1 209 ? -20.141 2.656 10.164 1 32.72 209 TYR A CA 1
ATOM 1696 C C . TYR A 1 209 ? -18.953 1.742 10.422 1 32.72 209 TYR A C 1
ATOM 1698 O O . TYR A 1 209 ? -18.016 1.688 9.617 1 32.72 209 TYR A O 1
ATOM 1706 N N . PRO A 1 210 ? -18.641 1.117 11.523 1 31.23 210 PRO A N 1
ATOM 1707 C CA . PRO A 1 210 ? -17.641 0.068 11.719 1 31.23 210 PRO A CA 1
ATOM 1708 C C . PRO A 1 210 ? -17.469 -0.824 10.492 1 31.23 210 PRO A C 1
ATOM 1710 O O . PRO A 1 210 ? -16.406 -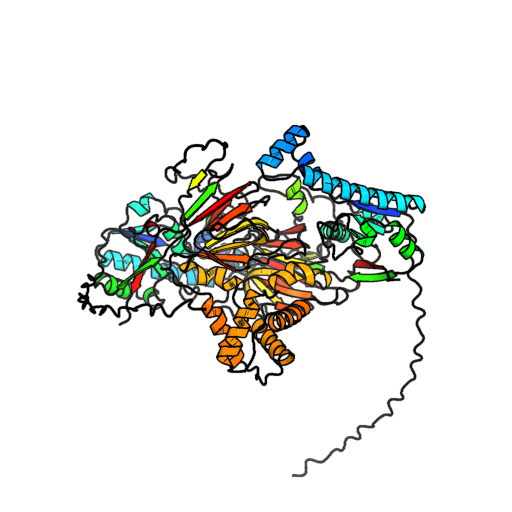1.438 10.312 1 31.23 210 PRO A O 1
ATOM 1713 N N . GLU A 1 211 ? -18.609 -1.489 9.984 1 29.42 211 GLU A N 1
ATOM 1714 C CA . GLU A 1 211 ? -18.781 -2.264 8.766 1 29.42 211 GLU A CA 1
ATOM 1715 C C . GLU A 1 211 ? -18.453 -1.424 7.527 1 29.42 211 GLU A C 1
ATOM 1717 O O . GLU A 1 211 ? -18.734 -0.223 7.5 1 29.42 211 GLU A O 1
ATOM 1722 N N . TYR A 1 212 ? -17.828 -1.662 6.582 1 29.73 212 TYR A N 1
ATOM 1723 C CA . TYR A 1 212 ? -17.141 -1.016 5.473 1 29.73 212 TYR A CA 1
ATOM 1724 C C . TYR A 1 212 ? -18.031 0.017 4.801 1 29.73 212 TYR A C 1
ATOM 1726 O O . TYR A 1 212 ? -17.719 0.492 3.703 1 29.73 212 TYR A O 1
ATOM 1734 N N . ARG A 1 213 ? -19.484 0.215 4.863 1 27.39 213 ARG A N 1
ATOM 1735 C CA . ARG A 1 213 ? -20.016 0.911 3.697 1 27.39 213 ARG A CA 1
ATOM 1736 C C . ARG A 1 213 ? -19.422 2.309 3.574 1 27.39 213 ARG A C 1
ATOM 1738 O O . ARG A 1 213 ? -18.906 2.857 4.551 1 27.39 213 ARG A O 1
ATOM 1745 N N . PHE A 1 214 ? -19.766 3.127 2.326 1 27.17 214 PHE A N 1
ATOM 1746 C CA . PHE A 1 214 ? -19.656 4.332 1.516 1 27.17 214 PHE A CA 1
ATOM 1747 C C . PHE A 1 214 ? -19.953 5.578 2.346 1 27.17 214 PHE A C 1
ATOM 1749 O O . PHE A 1 214 ? -20.703 5.512 3.322 1 27.17 214 PHE A O 1
ATOM 1756 N N . MET A 1 215 ? -19.188 6.609 2.164 1 29.64 215 MET A N 1
ATOM 1757 C CA . MET A 1 215 ? -19.125 8.055 2.385 1 29.64 215 MET A CA 1
ATOM 1758 C C . MET A 1 215 ? -20.5 8.688 2.213 1 29.64 215 MET A C 1
ATOM 1760 O O . MET A 1 215 ? -20.938 8.922 1.087 1 29.64 215 MET A O 1
ATOM 1764 N N . ASP A 1 216 ? -21.484 8.438 2.904 1 28.31 216 ASP A N 1
ATOM 1765 C CA . ASP A 1 216 ? -22.625 9.328 2.682 1 28.31 216 ASP A CA 1
ATOM 1766 C C . ASP A 1 216 ? -22.266 10.773 3.035 1 28.31 216 ASP A C 1
ATOM 1768 O O . ASP A 1 216 ? -23.094 11.672 2.922 1 28.31 216 ASP A O 1
ATOM 1772 N N . CYS A 1 217 ? -21.219 10.984 3.963 1 29.22 217 CYS A N 1
ATOM 1773 C CA . CYS A 1 217 ? -21.5 12.25 4.625 1 29.22 217 CYS A CA 1
ATOM 1774 C C . CYS A 1 217 ? -21.266 13.422 3.684 1 29.22 217 CYS A C 1
ATOM 1776 O O . CYS A 1 217 ? -21.531 14.578 4.035 1 29.22 217 CYS A O 1
ATOM 1778 N N . ILE A 1 218 ? -20.125 13.43 2.977 1 32.66 218 ILE A N 1
ATOM 1779 C CA . ILE A 1 218 ? -19.719 14.781 2.59 1 32.66 218 ILE A CA 1
ATOM 1780 C C . ILE A 1 218 ? -20.766 15.383 1.657 1 32.66 218 ILE A C 1
ATOM 1782 O O . ILE A 1 218 ? -20.594 15.383 0.436 1 32.66 218 ILE A O 1
ATOM 1786 N N . GLN A 1 219 ? -21.859 14.977 1.629 1 31.19 219 GLN A N 1
ATOM 1787 C CA . GLN A 1 219 ? -22.75 15.656 0.687 1 31.19 219 GLN A CA 1
ATOM 1788 C C . GLN A 1 219 ? -22.766 17.156 0.929 1 31.19 219 GLN A C 1
ATOM 1790 O O . GLN A 1 219 ? -23.562 17.891 0.326 1 31.19 219 GLN A O 1
ATOM 1795 N N . GLU A 1 220 ? -22.188 17.609 2.104 1 30.98 220 GLU A N 1
ATOM 1796 C CA . GLU A 1 220 ? -22.562 19.016 2.148 1 30.98 220 GLU A CA 1
ATOM 1797 C C . GLU A 1 220 ? -21.984 19.781 0.957 1 30.98 220 GLU A C 1
ATOM 1799 O O . GLU A 1 220 ? -21.016 19.328 0.344 1 30.98 220 GLU A O 1
ATOM 1804 N N . HIS A 1 221 ? -22.531 21.062 0.737 1 30.33 221 HIS A N 1
ATOM 1805 C CA . HIS A 1 221 ? -22.516 22.125 -0.266 1 30.33 221 HIS A CA 1
ATOM 1806 C C . HIS A 1 221 ? -21.109 22.641 -0.496 1 30.33 221 HIS A C 1
ATOM 1808 O O . HIS A 1 221 ? -20.656 23.578 0.187 1 30.33 221 HIS A O 1
ATOM 1814 N N . HIS A 1 222 ? -20.078 21.812 -0.433 1 35.56 222 HIS A N 1
ATOM 1815 C CA . HIS A 1 222 ? -18.891 22.531 -0.833 1 35.56 222 HIS A CA 1
ATOM 1816 C C . HIS A 1 222 ? -19.172 23.5 -1.98 1 35.56 222 HIS A C 1
ATOM 1818 O O . HIS A 1 222 ? -19.906 23.156 -2.914 1 35.56 222 HIS A O 1
ATOM 1824 N N . LYS A 1 223 ? -18.891 24.688 -1.821 1 34.97 223 LYS A N 1
ATOM 1825 C CA . LYS A 1 223 ? -19.062 25.703 -2.863 1 34.97 223 LYS A CA 1
ATOM 1826 C C . LYS A 1 223 ? -18.859 25.094 -4.25 1 34.97 223 LYS A C 1
ATOM 1828 O O . LYS A 1 223 ? -18.203 24.062 -4.391 1 34.97 223 LYS A O 1
ATOM 1833 N N . ALA A 1 224 ? -19.359 25.875 -5.344 1 32.09 224 ALA A N 1
ATOM 1834 C CA . ALA A 1 224 ? -19.531 25.812 -6.793 1 32.09 224 ALA A CA 1
ATOM 1835 C C . ALA A 1 224 ? -18.266 25.281 -7.469 1 32.09 224 ALA A C 1
ATOM 1837 O O . ALA A 1 224 ? -17.203 25.891 -7.363 1 32.09 224 ALA A O 1
ATOM 1838 N N . ALA A 1 225 ? -18.016 23.953 -7.5 1 37.84 225 ALA A N 1
ATOM 1839 C CA . ALA A 1 225 ? -17.156 23.469 -8.57 1 37.84 225 ALA A CA 1
ATOM 1840 C C . ALA A 1 225 ? -17.266 24.344 -9.812 1 37.84 225 ALA A C 1
ATOM 1842 O O . ALA A 1 225 ? -18.359 24.609 -10.305 1 37.84 225 ALA A O 1
ATOM 1843 N N . LEU A 1 226 ? -16.359 25.172 -9.938 1 38.47 226 LEU A N 1
ATOM 1844 C CA . LEU A 1 226 ? -16.406 25.781 -11.258 1 38.47 226 LEU A CA 1
ATOM 1845 C C . LEU A 1 226 ? -16.547 24.719 -12.344 1 38.47 226 LEU A C 1
ATOM 1847 O O . LEU A 1 226 ? -15.68 23.859 -12.484 1 38.47 226 LEU A O 1
ATOM 1851 N N . LEU A 1 227 ? -17.766 24.297 -12.422 1 40.53 227 LEU A N 1
ATOM 1852 C CA . LEU A 1 227 ? -18 23.547 -13.648 1 40.53 227 LEU A CA 1
ATOM 1853 C C . LEU A 1 227 ? -17.281 24.219 -14.828 1 40.53 227 LEU A C 1
ATOM 1855 O O . LEU A 1 227 ? -17.516 25.391 -15.109 1 40.53 227 LEU A O 1
ATOM 1859 N N . LEU A 1 228 ? -16.109 23.875 -15 1 42.78 228 LEU A N 1
ATOM 1860 C CA . LEU A 1 228 ? -15.711 24.328 -16.328 1 42.78 228 LEU A CA 1
ATOM 1861 C C . LEU A 1 228 ? -16.609 23.75 -17.406 1 42.78 228 LEU A C 1
ATOM 1863 O O . LEU A 1 228 ? -17.078 22.609 -17.281 1 42.78 228 LEU A O 1
ATOM 1867 N N . PRO A 1 229 ? -17.078 24.656 -18.188 1 40.28 229 PRO A N 1
ATOM 1868 C CA . PRO A 1 229 ? -17.938 24.203 -19.281 1 40.28 229 PRO A CA 1
ATOM 1869 C C . PRO A 1 229 ? -17.453 22.906 -19.938 1 40.28 229 PRO A C 1
ATOM 1871 O O . PRO A 1 229 ? -16.25 22.656 -19.969 1 40.28 229 PRO A O 1
ATOM 1874 N N . LYS A 1 230 ? -18.438 22.094 -20.078 1 44.34 230 LYS A N 1
ATOM 1875 C CA . LYS A 1 230 ? -18.281 20.891 -20.891 1 44.34 230 LYS A CA 1
ATOM 1876 C C . LYS A 1 230 ? -17.422 21.188 -22.125 1 44.34 230 LYS A C 1
ATOM 1878 O O . LYS A 1 230 ? -17.688 22.125 -22.859 1 44.34 230 LYS A O 1
ATOM 1883 N N . ASN A 1 231 ? -16.141 21.031 -22.016 1 41.56 231 ASN A N 1
ATOM 1884 C CA . ASN A 1 231 ? -15.539 21.094 -23.359 1 41.56 231 ASN A CA 1
ATOM 1885 C C . ASN A 1 231 ? -16.203 20.125 -24.312 1 41.56 231 ASN A C 1
ATOM 1887 O O . ASN A 1 231 ? -16.906 19.203 -23.891 1 41.56 231 ASN A O 1
ATOM 1891 N N . THR A 1 232 ? -15.906 20.203 -25.625 1 42.5 232 THR A N 1
ATOM 1892 C CA . THR A 1 232 ? -16.484 19.5 -26.766 1 42.5 232 THR A CA 1
ATOM 1893 C C . THR A 1 232 ? -16.484 17.984 -26.531 1 42.5 232 THR A C 1
ATOM 1895 O O . THR A 1 232 ? -17.234 17.25 -27.172 1 42.5 232 THR A O 1
ATOM 1898 N N . ASP A 1 233 ? -15.453 17.328 -26.062 1 48.31 233 ASP A N 1
ATOM 1899 C CA . ASP A 1 233 ? -15.414 15.875 -26.047 1 48.31 233 ASP A CA 1
ATOM 1900 C C . ASP A 1 233 ? -16.031 15.32 -24.766 1 48.31 233 ASP A C 1
ATOM 1902 O O . ASP A 1 233 ? -15.703 14.219 -24.344 1 48.31 233 ASP A O 1
ATOM 1906 N N . ASN A 1 234 ? -17.172 15.758 -24.328 1 58.38 234 ASN A N 1
ATOM 1907 C CA . ASN A 1 234 ? -18.125 15.227 -23.359 1 58.38 234 ASN A CA 1
ATOM 1908 C C . ASN A 1 234 ? -17.438 14.836 -22.047 1 58.38 234 ASN A C 1
ATOM 1910 O O . ASN A 1 234 ? -18.031 14.164 -21.203 1 58.38 234 ASN A O 1
ATOM 1914 N N . ARG A 1 235 ? -16.156 15.203 -21.922 1 70.38 235 ARG A N 1
ATOM 1915 C CA . ARG A 1 235 ? -15.562 14.82 -20.641 1 70.38 235 ARG A CA 1
ATOM 1916 C C . ARG A 1 235 ? -15.688 15.953 -19.625 1 70.38 235 ARG A C 1
ATOM 1918 O O . ARG A 1 235 ? -15.445 17.109 -19.953 1 70.38 235 ARG A O 1
ATOM 1925 N N . GLN A 1 236 ? -16.125 15.664 -18.391 1 86.12 236 GLN A N 1
ATOM 1926 C CA . GLN A 1 236 ? -16.281 16.594 -17.281 1 86.12 236 GLN A CA 1
ATOM 1927 C C . GLN A 1 236 ? -14.93 16.906 -16.641 1 86.12 236 GLN A C 1
ATOM 1929 O O . GLN A 1 236 ? -14.102 16.016 -16.438 1 86.12 236 GLN A O 1
ATOM 1934 N N . VAL A 1 237 ? -14.617 18.25 -16.484 1 91.88 237 VAL A N 1
ATOM 1935 C CA . VAL A 1 237 ? -13.383 18.703 -15.844 1 91.88 237 VAL A CA 1
ATOM 1936 C C . VAL A 1 237 ? -13.719 19.453 -14.555 1 91.88 237 VAL A C 1
ATOM 1938 O O . VAL A 1 237 ? -14.594 20.312 -14.539 1 91.88 237 VAL A O 1
ATOM 1941 N N . ARG A 1 238 ? -12.992 19.094 -13.445 1 94.5 238 ARG A N 1
ATOM 1942 C CA . ARG A 1 238 ? -13.242 19.688 -12.141 1 94.5 238 ARG A CA 1
ATOM 1943 C C . ARG A 1 238 ? -11.938 19.984 -11.414 1 94.5 238 ARG A C 1
ATOM 1945 O O . ARG A 1 238 ? -11.094 19.094 -11.258 1 94.5 238 ARG A O 1
ATOM 1952 N N . VAL A 1 239 ? -11.812 21.266 -11.023 1 95.69 239 VAL A N 1
ATOM 1953 C CA . VAL A 1 239 ? -10.789 21.578 -10.039 1 95.69 239 VAL A CA 1
ATOM 1954 C C . VAL A 1 239 ? -11.297 21.25 -8.641 1 95.69 239 VAL A C 1
ATOM 1956 O O . VAL A 1 239 ? -12.312 21.812 -8.195 1 95.69 239 VAL A O 1
ATOM 1959 N N . LEU A 1 240 ? -10.625 20.359 -7.996 1 94.81 240 LEU A N 1
ATOM 1960 C CA . LEU A 1 240 ? -11.102 19.938 -6.684 1 94.81 240 LEU A CA 1
ATOM 1961 C C . LEU A 1 240 ? -11.016 21.078 -5.68 1 94.81 240 LEU A C 1
ATOM 1963 O O . LEU A 1 240 ? -10.062 21.875 -5.707 1 94.81 240 LEU A O 1
ATOM 1967 N N . PRO A 1 241 ? -11.961 21.188 -4.789 1 91.31 241 PRO A N 1
ATOM 1968 C CA . PRO A 1 241 ? -12 22.281 -3.822 1 91.31 241 PRO A CA 1
ATOM 1969 C C . PRO A 1 241 ? -11.117 22.031 -2.6 1 91.31 241 PRO A C 1
ATOM 1971 O O . PRO A 1 241 ? -11.414 22.516 -1.509 1 91.31 241 PRO A O 1
ATOM 1974 N N . ILE A 1 242 ? -10.219 21.156 -2.684 1 93.25 242 ILE A N 1
ATOM 1975 C CA . ILE A 1 242 ? -9.297 20.812 -1.604 1 93.25 242 ILE A CA 1
ATOM 1976 C C . ILE A 1 242 ? -7.863 20.844 -2.123 1 93.25 242 ILE A C 1
ATOM 1978 O O . ILE A 1 242 ? -7.578 20.312 -3.199 1 93.25 242 ILE A O 1
ATOM 1982 N N . LEU A 1 243 ? -7.031 21.484 -1.357 1 97.25 243 LEU A N 1
ATOM 1983 C CA . LEU A 1 243 ? -5.605 21.531 -1.666 1 97.25 243 LEU A CA 1
ATOM 1984 C C . LEU A 1 243 ? -4.828 20.547 -0.809 1 97.25 243 LEU A C 1
ATOM 1986 O O . LEU A 1 243 ? -5.078 20.422 0.393 1 97.25 243 LEU A O 1
ATOM 1990 N N . ALA A 1 244 ? -3.93 19.797 -1.429 1 98 244 ALA A N 1
ATOM 1991 C CA . ALA A 1 244 ? -3.148 18.812 -0.68 1 98 244 ALA A CA 1
ATOM 1992 C C . ALA A 1 244 ? -1.947 19.469 -0.005 1 98 244 ALA A C 1
ATOM 1994 O O . ALA A 1 244 ? -1.068 20.016 -0.679 1 98 244 ALA A O 1
ATOM 1995 N N . LEU A 1 245 ? -1.906 19.375 1.262 1 97.94 245 LEU A N 1
ATOM 1996 C CA . LEU A 1 245 ? -0.797 19.938 2.023 1 97.94 245 LEU A CA 1
ATOM 1997 C C . LEU A 1 245 ? 0.35 18.938 2.133 1 97.94 245 LEU A C 1
ATOM 1999 O O . LEU A 1 245 ? 1.52 19.312 2.029 1 97.94 245 LEU A O 1
ATOM 2003 N N . ASN A 1 246 ? 0.029 17.656 2.42 1 96.88 246 ASN A N 1
ATOM 2004 C CA . ASN A 1 246 ? 1.03 16.594 2.51 1 96.88 246 ASN A CA 1
ATOM 2005 C C . ASN A 1 246 ? 1.215 15.875 1.174 1 96.88 246 ASN A C 1
ATOM 2007 O O . ASN A 1 246 ? 2.219 16.078 0.489 1 96.88 246 ASN A O 1
ATOM 2011 N N . GLU A 1 247 ? 0.288 15.109 0.825 1 98.06 247 GLU A N 1
ATOM 2012 C CA . GLU A 1 247 ? 0.46 14.328 -0.396 1 98.06 247 GLU A CA 1
ATOM 2013 C C . GLU A 1 247 ? -0.887 13.914 -0.98 1 98.06 247 GLU A C 1
ATOM 2015 O O . GLU A 1 247 ? -1.914 13.992 -0.303 1 98.06 247 GLU A O 1
ATOM 2020 N N . VAL A 1 248 ? -0.867 13.562 -2.227 1 98.5 248 VAL A N 1
ATOM 2021 C CA . VAL A 1 248 ? -1.936 12.844 -2.918 1 98.5 248 VAL A CA 1
ATOM 2022 C C . VAL A 1 248 ? -1.489 11.422 -3.227 1 98.5 248 VAL A C 1
ATOM 2024 O O . VAL A 1 248 ? -0.368 11.195 -3.689 1 98.5 248 VAL A O 1
ATOM 2027 N N . PHE A 1 249 ? -2.324 10.516 -2.916 1 98.44 249 PHE A N 1
ATOM 2028 C CA . PHE A 1 249 ? -2.104 9.133 -3.322 1 98.44 249 PHE A CA 1
ATOM 2029 C C . PHE A 1 249 ? -3.061 8.742 -4.441 1 98.44 249 PHE A C 1
ATOM 2031 O O . PHE A 1 249 ? -4.25 9.055 -4.387 1 98.44 249 PHE A O 1
ATOM 2038 N N . ILE A 1 250 ? -2.527 8.016 -5.426 1 98.31 250 ILE A N 1
ATOM 2039 C CA . ILE A 1 250 ? -3.332 7.438 -6.5 1 98.31 250 ILE A CA 1
ATOM 2040 C C . ILE A 1 250 ? -3.027 5.949 -6.629 1 98.31 250 ILE A C 1
ATOM 2042 O O . ILE A 1 250 ? -1.861 5.547 -6.656 1 98.31 250 ILE A O 1
ATOM 2046 N N . GLY A 1 251 ? -4.059 5.164 -6.73 1 96.81 251 GLY A N 1
ATOM 2047 C CA . GLY A 1 251 ? -3.92 3.732 -6.945 1 96.81 251 GLY A CA 1
ATOM 2048 C C . GLY A 1 251 ? -5.199 2.963 -6.676 1 96.81 251 GLY A C 1
ATOM 2049 O O . GLY A 1 251 ? -6.234 3.557 -6.359 1 96.81 251 GLY A O 1
ATOM 2050 N N . GLU A 1 252 ? -5.129 1.7 -6.875 1 94.19 252 GLU A N 1
ATOM 2051 C CA . GLU A 1 252 ? -6.25 0.855 -6.477 1 94.19 252 GLU A CA 1
ATOM 2052 C C . GLU A 1 252 ? -6.602 1.062 -5.004 1 94.19 252 GLU A C 1
ATOM 2054 O O . GLU A 1 252 ? -5.711 1.2 -4.164 1 94.19 252 GLU A O 1
ATOM 2059 N N . SER A 1 253 ? -7.887 1.094 -4.688 1 91.12 253 SER A N 1
ATOM 2060 C CA . SER A 1 253 ? -8.352 1.361 -3.328 1 91.12 253 SER A CA 1
ATOM 2061 C C . SER A 1 253 ? -7.895 0.271 -2.365 1 91.12 253 SER A C 1
ATOM 2063 O O . SER A 1 253 ? -7.559 0.554 -1.213 1 91.12 253 SER A O 1
ATOM 2065 N N . LEU A 1 254 ? -7.863 -0.926 -2.887 1 90.44 254 LEU A N 1
ATOM 2066 C CA . LEU A 1 254 ? -7.465 -2.041 -2.033 1 90.44 254 LEU A CA 1
ATOM 2067 C C . LEU A 1 254 ? -5.949 -2.182 -1.989 1 90.44 254 LEU A C 1
ATOM 2069 O O . LEU A 1 254 ? -5.289 -2.174 -3.031 1 90.44 254 LEU A O 1
ATOM 2073 N N . SER A 1 255 ? -5.402 -2.371 -0.831 1 91 255 SER A N 1
ATOM 2074 C CA . SER A 1 255 ? -3.969 -2.389 -0.566 1 91 255 SER A CA 1
ATOM 2075 C C . SER A 1 255 ? -3.293 -3.566 -1.261 1 91 255 SER A C 1
ATOM 2077 O O . SER A 1 255 ? -2.102 -3.51 -1.57 1 91 255 SER A O 1
ATOM 2079 N N . SER A 1 256 ? -3.992 -4.59 -1.528 1 90.12 256 SER A N 1
ATOM 2080 C CA . SER A 1 256 ? -3.408 -5.824 -2.047 1 90.12 256 SER A CA 1
ATOM 2081 C C . SER A 1 256 ? -3.531 -5.895 -3.566 1 90.12 256 SER A C 1
ATOM 2083 O O . SER A 1 256 ? -3.27 -6.941 -4.164 1 90.12 256 SER A O 1
ATOM 2085 N N . ARG A 1 257 ? -3.93 -4.852 -4.172 1 90.06 257 ARG A N 1
ATOM 2086 C CA . ARG A 1 257 ? -4.121 -4.855 -5.621 1 90.06 257 ARG A CA 1
ATOM 2087 C C . ARG A 1 257 ? -3.078 -3.98 -6.309 1 90.06 257 ARG A C 1
ATOM 2089 O O . ARG A 1 257 ? -2.73 -2.908 -5.812 1 90.06 257 ARG A O 1
ATOM 2096 N N . VAL A 1 258 ? -2.719 -4.48 -7.43 1 90.19 258 VAL A N 1
ATOM 2097 C CA . VAL A 1 258 ? -1.756 -3.742 -8.242 1 90.19 258 VAL A CA 1
ATOM 2098 C C . VAL A 1 258 ? -2.473 -2.641 -9.016 1 90.19 258 VAL A C 1
ATOM 2100 O O . VAL A 1 258 ? -3.592 -2.838 -9.5 1 90.19 258 VAL A O 1
ATOM 2103 N N . SER A 1 259 ? -1.829 -1.521 -9.164 1 93.5 259 SER A N 1
ATOM 2104 C CA . SER A 1 259 ? -2.367 -0.383 -9.906 1 93.5 259 SER A CA 1
ATOM 2105 C C . SER A 1 259 ? -1.749 -0.286 -11.297 1 93.5 259 SER A C 1
ATOM 2107 O O . SER A 1 259 ? -0.543 -0.485 -11.461 1 93.5 259 SER A O 1
ATOM 2109 N N . TYR A 1 260 ? -2.615 -0.012 -12.258 1 90.06 260 TYR A N 1
ATOM 2110 C CA . TYR A 1 260 ? -2.201 0.302 -13.617 1 90.06 260 TYR A CA 1
ATOM 2111 C C . TYR A 1 260 ? -2.561 1.738 -13.984 1 90.06 260 TYR A C 1
ATOM 2113 O O . TYR A 1 260 ? -3.705 2.164 -13.797 1 90.06 260 TYR A O 1
ATOM 2121 N N . TYR A 1 261 ? -1.571 2.465 -14.469 1 92.81 261 TYR A N 1
ATOM 2122 C CA . TYR A 1 261 ? -1.825 3.852 -14.844 1 92.81 261 TYR A CA 1
ATOM 2123 C C . TYR A 1 261 ? -0.734 4.375 -15.766 1 92.81 261 TYR A C 1
ATOM 2125 O O . TYR A 1 261 ? 0.238 3.674 -16.047 1 92.81 261 TYR A O 1
ATOM 2133 N N . GLU A 1 262 ? -1.005 5.512 -16.312 1 93.38 262 GLU A N 1
ATOM 2134 C CA . GLU A 1 262 ? -0.02 6.25 -17.094 1 93.38 262 GLU A CA 1
ATOM 2135 C C . GLU A 1 262 ? 0.358 7.562 -16.406 1 93.38 262 GLU A C 1
ATOM 2137 O O . GLU A 1 262 ? -0.498 8.242 -15.836 1 93.38 262 GLU A O 1
ATOM 2142 N N . ILE A 1 263 ? 1.586 7.863 -16.5 1 96.19 263 ILE A N 1
ATOM 2143 C CA . ILE A 1 263 ? 2.051 9.055 -15.805 1 96.19 263 ILE A CA 1
ATOM 2144 C C . ILE A 1 263 ? 2.893 9.914 -16.734 1 96.19 263 ILE A C 1
ATOM 2146 O O . ILE A 1 263 ? 3.674 9.383 -17.531 1 96.19 263 ILE A O 1
ATOM 2150 N N . SER A 1 264 ? 2.668 11.18 -16.734 1 96.75 264 SER A N 1
ATOM 2151 C CA . SER A 1 264 ? 3.443 12.195 -17.438 1 96.75 264 SER A CA 1
ATOM 2152 C C . SER A 1 264 ? 4.031 13.211 -16.469 1 96.75 264 SER A C 1
ATOM 2154 O O . SER A 1 264 ? 3.303 13.812 -15.68 1 96.75 264 SER A O 1
ATOM 2156 N N . ILE A 1 265 ? 5.355 13.383 -16.547 1 96.75 265 ILE A N 1
ATOM 2157 C CA . ILE A 1 265 ? 6.062 14.32 -15.68 1 96.75 265 ILE A CA 1
ATOM 2158 C C . ILE A 1 265 ? 6.504 15.539 -16.484 1 96.75 265 ILE A C 1
ATOM 2160 O O . ILE A 1 265 ? 7.281 15.414 -17.438 1 96.75 265 ILE A O 1
ATOM 2164 N N . ASP A 1 266 ? 6.043 16.688 -16.078 1 96.62 266 ASP A N 1
ATOM 2165 C CA . ASP A 1 266 ? 6.426 17.953 -16.672 1 96.62 266 ASP A CA 1
ATOM 2166 C C . ASP A 1 266 ? 6.238 17.938 -18.188 1 96.62 266 ASP A C 1
ATOM 2168 O O . ASP A 1 266 ? 7.137 18.328 -18.938 1 96.62 266 ASP A O 1
ATOM 2172 N N . GLY A 1 267 ? 5.199 17.359 -18.609 1 94.25 267 GLY A N 1
ATOM 2173 C CA . GLY A 1 267 ? 4.828 17.422 -20.016 1 94.25 267 GLY A CA 1
ATOM 2174 C C . GLY A 1 267 ? 5.453 16.312 -20.844 1 94.25 267 GLY A C 1
ATOM 2175 O O . GLY A 1 267 ? 5.289 16.281 -22.062 1 94.25 267 GLY A O 1
ATOM 2176 N N . SER A 1 268 ? 6.145 15.406 -20.219 1 92.81 268 SER A N 1
ATOM 2177 C CA . SER A 1 268 ? 6.715 14.273 -20.938 1 92.81 268 SER A CA 1
ATOM 2178 C C . SER A 1 268 ? 5.625 13.352 -21.469 1 92.81 268 SER A C 1
ATOM 2180 O O . SER A 1 268 ? 4.457 13.484 -21.094 1 92.81 268 SER A O 1
ATOM 2182 N N . LEU A 1 269 ? 6.051 12.484 -22.328 1 92 269 LEU A N 1
ATOM 2183 C CA . LEU A 1 269 ? 5.129 11.461 -22.812 1 92 269 LEU A CA 1
ATOM 2184 C C . LEU A 1 269 ? 4.648 10.578 -21.656 1 92 269 LEU A C 1
ATOM 2186 O O . LEU A 1 269 ? 5.422 10.266 -20.75 1 92 269 LEU A O 1
ATOM 2190 N N . ARG A 1 270 ? 3.424 10.203 -21.828 1 90.81 270 ARG A N 1
ATOM 2191 C CA . ARG A 1 270 ? 2.863 9.305 -20.812 1 90.81 270 ARG A CA 1
ATOM 2192 C C . ARG A 1 270 ? 3.537 7.941 -20.859 1 90.81 270 ARG A C 1
ATOM 2194 O O . ARG A 1 270 ? 3.744 7.383 -21.938 1 90.81 270 ARG A O 1
ATOM 2201 N N . VAL A 1 271 ? 3.855 7.5 -19.688 1 91.19 271 VAL A N 1
ATOM 2202 C CA . VAL A 1 271 ? 4.465 6.18 -19.578 1 91.19 271 VAL A CA 1
ATOM 2203 C C . VAL A 1 271 ? 3.582 5.27 -18.734 1 91.19 271 VAL A C 1
ATOM 2205 O O . VAL A 1 271 ? 3.064 5.691 -17.688 1 91.19 271 VAL A O 1
ATOM 2208 N N . LYS A 1 272 ? 3.434 4.059 -19.219 1 88.31 272 LYS A N 1
ATOM 2209 C CA . LYS A 1 272 ? 2.637 3.078 -18.484 1 88.31 272 LYS A CA 1
ATOM 2210 C C . LYS A 1 272 ? 3.363 2.604 -17.219 1 88.31 272 LYS A C 1
ATOM 2212 O O . LYS A 1 272 ? 4.578 2.396 -17.25 1 88.31 272 LYS A O 1
ATOM 2217 N N . GLN A 1 273 ? 2.566 2.545 -16.172 1 91.44 273 GLN A N 1
ATOM 2218 C CA . GLN A 1 273 ? 3.123 2.115 -14.898 1 91.44 273 GLN A CA 1
ATOM 2219 C C . GLN A 1 273 ? 2.287 0.996 -14.281 1 91.44 273 GLN A C 1
ATOM 2221 O O . GLN A 1 273 ? 1.062 0.985 -14.414 1 91.44 273 GLN A O 1
ATOM 2226 N N . LYS A 1 274 ? 2.996 0.026 -13.711 1 90.75 274 LYS A N 1
ATOM 2227 C CA . LYS A 1 274 ? 2.428 -1.003 -12.844 1 90.75 274 LYS A CA 1
ATOM 2228 C C . LYS A 1 274 ? 3.068 -0.969 -11.461 1 90.75 274 LYS A C 1
ATOM 2230 O O . LYS A 1 274 ? 4.285 -1.111 -11.328 1 90.75 274 LYS A O 1
ATOM 2235 N N . SER A 1 275 ? 2.289 -0.725 -10.414 1 94.56 275 SER A N 1
ATOM 2236 C CA . SER A 1 275 ? 2.84 -0.551 -9.078 1 94.56 275 SER A CA 1
ATOM 2237 C C . SER A 1 275 ? 1.746 -0.621 -8.016 1 94.56 275 SER A C 1
ATOM 2239 O O . SER A 1 275 ? 0.598 -0.95 -8.32 1 94.56 275 SER A O 1
ATOM 2241 N N . SER A 1 276 ? 2.133 -0.362 -6.75 1 95.69 276 SER A N 1
ATOM 2242 C CA . SER A 1 276 ? 1.16 -0.281 -5.664 1 95.69 276 SER A CA 1
ATOM 2243 C C . SER A 1 276 ? 0.538 1.109 -5.582 1 95.69 276 SER A C 1
ATOM 2245 O O . SER A 1 276 ? -0.152 1.43 -4.609 1 95.69 276 SER A O 1
ATOM 2247 N N . GLY A 1 277 ? 0.766 1.913 -6.531 1 96.88 277 GLY A N 1
ATOM 2248 C CA . GLY A 1 277 ? 0.273 3.281 -6.559 1 96.88 277 GLY A CA 1
ATOM 2249 C C . GLY A 1 277 ? 1.383 4.312 -6.598 1 96.88 277 GLY A C 1
ATOM 2250 O O . GLY A 1 277 ? 2.561 3.965 -6.688 1 96.88 277 GLY A O 1
ATOM 2251 N N . VAL A 1 278 ? 0.964 5.551 -6.594 1 97.81 278 VAL A N 1
ATOM 2252 C CA . VAL A 1 278 ? 1.929 6.645 -6.637 1 97.81 278 VAL A CA 1
ATOM 2253 C C . VAL A 1 278 ? 1.534 7.723 -5.629 1 97.81 278 VAL A C 1
ATOM 2255 O O . VAL A 1 278 ? 0.347 7.992 -5.434 1 97.81 278 VAL A O 1
ATOM 2258 N N . THR A 1 279 ? 2.533 8.242 -4.957 1 98.38 279 THR A N 1
ATOM 2259 C CA . THR A 1 279 ? 2.324 9.406 -4.102 1 98.38 279 THR A CA 1
ATOM 2260 C C . THR A 1 279 ? 2.947 10.648 -4.723 1 98.38 279 THR A C 1
ATOM 2262 O O . THR A 1 279 ? 4.016 10.578 -5.336 1 98.38 279 THR A O 1
ATOM 2265 N N . ILE A 1 280 ? 2.275 11.719 -4.637 1 98.75 280 ILE A N 1
ATOM 2266 C CA . ILE A 1 280 ? 2.752 13.055 -4.996 1 98.75 280 ILE A CA 1
ATOM 2267 C C . ILE A 1 280 ? 2.727 13.953 -3.766 1 98.75 280 ILE A C 1
ATOM 2269 O O . ILE A 1 280 ? 1.663 14.211 -3.195 1 98.75 280 ILE A O 1
ATOM 2273 N N . CYS A 1 281 ? 3.883 14.469 -3.41 1 98.44 281 CYS A N 1
ATOM 2274 C CA . CYS A 1 281 ? 3.883 15.164 -2.127 1 98.44 281 CYS A CA 1
ATOM 2275 C C . CYS A 1 281 ? 4.508 16.547 -2.256 1 98.44 281 CYS A C 1
ATOM 2277 O O . CYS A 1 281 ? 5.172 16.844 -3.25 1 98.44 281 CYS A O 1
ATOM 2279 N N . THR A 1 282 ? 4.207 17.422 -1.334 1 98.5 282 THR A N 1
ATOM 2280 C CA . THR A 1 282 ? 4.809 18.75 -1.165 1 98.5 282 THR A CA 1
ATOM 2281 C C . THR A 1 282 ? 6.039 18.672 -0.266 1 98.5 282 THR A C 1
ATOM 2283 O O . THR A 1 282 ? 6.41 17.578 0.194 1 98.5 282 THR A O 1
ATOM 2286 N N . GLY A 1 283 ? 6.66 19.875 -0.103 1 98.06 283 GLY A N 1
ATOM 2287 C CA . GLY A 1 283 ? 7.738 19.922 0.873 1 98.06 283 GLY A CA 1
ATOM 2288 C C . GLY A 1 283 ? 7.289 19.547 2.275 1 98.06 283 GLY A C 1
ATOM 2289 O O . GLY A 1 283 ? 8.023 18.891 3.016 1 98.06 283 GLY A O 1
ATOM 2290 N N . THR A 1 284 ? 6.098 19.938 2.652 1 97.5 284 THR A N 1
ATOM 2291 C CA . THR A 1 284 ? 5.539 19.578 3.949 1 97.5 284 THR A CA 1
ATOM 2292 C C . THR A 1 284 ? 5.387 18.062 4.066 1 97.5 284 THR A C 1
ATOM 2294 O O . THR A 1 284 ? 5.785 17.469 5.07 1 97.5 284 THR A O 1
ATOM 2297 N N . GLY A 1 285 ? 4.969 17.438 3.035 1 97.12 285 GLY A N 1
ATOM 2298 C CA . GLY A 1 285 ? 4.699 16 3.035 1 97.12 285 GLY A CA 1
ATOM 2299 C C . GLY A 1 285 ? 5.949 15.164 2.846 1 97.12 285 GLY A C 1
ATOM 2300 O O . GLY A 1 285 ? 5.91 13.945 3.002 1 97.12 285 GLY A O 1
ATOM 2301 N N . SER A 1 286 ? 7.086 15.773 2.523 1 97.12 286 SER A N 1
ATOM 2302 C CA . SER A 1 286 ? 8.312 15.031 2.25 1 97.12 286 SER A CA 1
ATOM 2303 C C . SER A 1 286 ? 8.781 14.258 3.477 1 97.12 286 SER A C 1
ATOM 2305 O O . SER A 1 286 ? 9.547 13.305 3.359 1 97.12 286 SER A O 1
ATOM 2307 N N . SER A 1 287 ? 8.297 14.625 4.68 1 92.62 287 SER A N 1
ATOM 2308 C CA . SER A 1 287 ? 8.703 13.969 5.922 1 92.62 287 SER A CA 1
ATOM 2309 C C . SER A 1 287 ? 7.699 12.891 6.324 1 92.62 287 SER A C 1
ATOM 2311 O O . SER A 1 287 ? 7.852 12.258 7.367 1 92.62 287 SER A O 1
ATOM 2313 N N . SER A 1 288 ? 6.73 12.695 5.562 1 93.38 288 SER A N 1
ATOM 2314 C CA . SER A 1 288 ? 5.672 11.75 5.922 1 93.38 288 SER A CA 1
ATOM 2315 C C . SER A 1 288 ? 5.77 10.477 5.094 1 93.38 288 SER A C 1
ATOM 2317 O O . SER A 1 288 ? 6.781 9.766 5.148 1 93.38 288 SER A O 1
ATOM 2319 N N . TRP A 1 289 ? 4.707 10.156 4.273 1 95.75 289 TRP A N 1
ATOM 2320 C CA . TRP A 1 289 ? 4.656 8.898 3.539 1 95.75 289 TRP A CA 1
ATOM 2321 C C . TRP A 1 289 ? 5.805 8.805 2.539 1 95.75 289 TRP A C 1
ATOM 2323 O O . TRP A 1 289 ? 6.418 7.746 2.383 1 95.75 289 TRP A O 1
ATOM 2333 N N . TYR A 1 290 ? 6.121 9.945 1.871 1 97.38 290 TYR A N 1
ATOM 2334 C CA . TYR A 1 290 ? 7.238 10 0.934 1 97.38 290 TYR A CA 1
ATOM 2335 C C . TYR A 1 290 ? 8.531 9.531 1.592 1 97.38 290 TYR A C 1
ATOM 2337 O O . TYR A 1 290 ? 9.25 8.703 1.032 1 97.38 290 TYR A O 1
ATOM 2345 N N . PHE A 1 291 ? 8.789 10.016 2.742 1 96.25 291 PHE A N 1
ATOM 2346 C CA . PHE A 1 291 ? 9.984 9.641 3.492 1 96.25 291 PHE A CA 1
ATOM 2347 C C . PHE A 1 291 ? 9.969 8.148 3.816 1 96.25 291 PHE A C 1
ATOM 2349 O O . PHE A 1 291 ? 10.961 7.453 3.605 1 96.25 291 PHE A O 1
ATOM 2356 N N . ASN A 1 292 ? 8.891 7.688 4.336 1 94.5 292 ASN A N 1
ATOM 2357 C CA . ASN A 1 292 ? 8.789 6.301 4.785 1 94.5 292 ASN A CA 1
ATOM 2358 C C . ASN A 1 292 ? 8.953 5.324 3.625 1 94.5 292 ASN A C 1
ATOM 2360 O O . ASN A 1 292 ? 9.492 4.23 3.799 1 94.5 292 ASN A O 1
ATOM 2364 N N . ILE A 1 293 ? 8.438 5.641 2.43 1 96.25 293 ILE A N 1
ATOM 2365 C CA . ILE A 1 293 ? 8.547 4.785 1.252 1 96.25 293 ILE A CA 1
ATOM 2366 C C . ILE A 1 293 ? 10.008 4.715 0.804 1 96.25 293 ILE A C 1
ATOM 2368 O O . ILE A 1 293 ? 10.484 3.652 0.399 1 96.25 293 ILE A O 1
ATOM 2372 N N . ASN A 1 294 ? 10.703 5.84 0.933 1 96.25 294 ASN A N 1
ATOM 2373 C CA . ASN A 1 294 ? 11.969 5.953 0.218 1 96.25 294 ASN A CA 1
ATOM 2374 C C . ASN A 1 294 ? 13.164 5.805 1.161 1 96.25 294 ASN A C 1
ATOM 2376 O O . ASN A 1 294 ? 14.297 5.613 0.714 1 96.25 294 ASN A O 1
ATOM 2380 N N . LYS A 1 295 ? 12.977 5.93 2.441 1 94.69 295 LYS A N 1
ATOM 2381 C CA . LYS A 1 295 ? 14.109 5.906 3.359 1 94.69 295 LYS A CA 1
ATOM 2382 C C . LYS A 1 295 ? 14.828 4.562 3.311 1 94.69 295 LYS A C 1
ATOM 2384 O O . LYS A 1 295 ? 14.211 3.525 3.066 1 94.69 295 LYS A O 1
ATOM 2389 N N . LEU A 1 296 ? 16.094 4.621 3.535 1 93.62 296 LEU A N 1
ATOM 2390 C CA . LEU A 1 296 ? 16.875 3.4 3.666 1 93.62 296 LEU A CA 1
ATOM 2391 C C . LEU A 1 296 ? 16.938 2.949 5.121 1 93.62 296 LEU A C 1
ATOM 2393 O O . LEU A 1 296 ? 17.062 3.777 6.027 1 93.62 296 LEU A O 1
ATOM 2397 N N . THR A 1 297 ? 16.859 1.695 5.238 1 91.44 297 THR A N 1
ATOM 2398 C CA . THR A 1 297 ? 16.953 1.12 6.574 1 91.44 297 THR A CA 1
ATOM 2399 C C . THR A 1 297 ? 18.406 0.784 6.906 1 91.44 297 THR A C 1
ATOM 2401 O O . THR A 1 297 ? 19.266 0.739 6.02 1 91.44 297 THR A O 1
ATOM 2404 N N . GLN A 1 298 ? 18.609 0.597 8.203 1 91.69 298 GLN A N 1
ATOM 2405 C CA . GLN A 1 298 ? 19.938 0.177 8.648 1 91.69 298 GLN A CA 1
ATOM 2406 C C . GLN A 1 298 ? 20.359 -1.119 7.961 1 91.69 298 GLN A C 1
ATOM 2408 O O . GLN A 1 298 ? 21.484 -1.234 7.484 1 91.69 298 GLN A O 1
ATOM 2413 N N . GLN A 1 299 ? 19.5 -2.043 7.93 1 90.25 299 GLN A N 1
ATOM 2414 C CA . GLN A 1 299 ? 19.75 -3.334 7.301 1 90.25 299 GLN A CA 1
ATOM 2415 C C . GLN A 1 299 ? 20.125 -3.166 5.832 1 90.25 299 GLN A C 1
ATOM 2417 O O . GLN A 1 299 ? 21.078 -3.797 5.355 1 90.25 299 GLN A O 1
ATOM 2422 N N . CYS A 1 300 ? 19.422 -2.379 5.152 1 91.06 300 CYS A N 1
ATOM 2423 C CA . CYS A 1 300 ? 19.656 -2.156 3.73 1 91.06 300 CYS A CA 1
ATOM 2424 C C . CYS A 1 300 ? 21.031 -1.541 3.494 1 91.06 300 CYS A C 1
ATOM 2426 O O . CYS A 1 300 ? 21.797 -2.016 2.646 1 91.06 300 CYS A O 1
ATOM 2428 N N . VAL A 1 301 ? 21.359 -0.501 4.234 1 93.25 301 VAL A N 1
ATOM 2429 C CA . VAL A 1 301 ? 22.641 0.199 4.059 1 93.25 301 VAL A CA 1
ATOM 2430 C C . VAL A 1 301 ? 23.797 -0.734 4.406 1 93.25 301 VAL A C 1
ATOM 2432 O O . VAL A 1 301 ? 24.797 -0.783 3.691 1 93.25 301 VAL A O 1
ATOM 2435 N N . GLN A 1 302 ? 23.625 -1.473 5.469 1 92.69 302 GLN A N 1
ATOM 2436 C CA . GLN A 1 302 ? 24.656 -2.42 5.863 1 92.69 302 GLN A CA 1
ATOM 2437 C C . GLN A 1 302 ? 24.906 -3.449 4.766 1 92.69 302 GLN A C 1
ATOM 2439 O O . GLN A 1 302 ? 26.062 -3.746 4.438 1 92.69 302 GLN A O 1
ATOM 2444 N N . ASN A 1 303 ? 23.859 -4.023 4.266 1 92.19 303 ASN A N 1
ATOM 2445 C CA . ASN A 1 303 ? 23.984 -5.004 3.191 1 92.19 303 ASN A CA 1
ATOM 2446 C C . ASN A 1 303 ? 24.656 -4.406 1.957 1 92.19 303 ASN A C 1
ATOM 2448 O O . ASN A 1 303 ? 25.531 -5.031 1.349 1 92.19 303 ASN A O 1
ATOM 2452 N N . LEU A 1 304 ? 24.281 -3.242 1.652 1 92.19 304 LEU A N 1
ATOM 2453 C CA . LEU A 1 304 ? 24.828 -2.582 0.472 1 92.19 304 LEU A CA 1
ATOM 2454 C C . LEU A 1 304 ? 26.312 -2.281 0.655 1 92.19 304 LEU A C 1
ATOM 2456 O O . LEU A 1 304 ? 27.109 -2.48 -0.266 1 92.19 304 LEU A O 1
ATOM 2460 N N . LEU A 1 305 ? 26.688 -1.785 1.786 1 92.19 305 LEU A N 1
ATOM 2461 C CA . LEU A 1 305 ? 28.078 -1.488 2.061 1 92.19 305 LEU A CA 1
ATOM 2462 C C . LEU A 1 305 ? 28.938 -2.752 1.966 1 92.19 305 LEU A C 1
ATOM 2464 O O . LEU A 1 305 ? 30.062 -2.711 1.46 1 92.19 305 LEU A O 1
ATOM 2468 N N . ASN A 1 306 ? 28.375 -3.84 2.449 1 93.38 306 ASN A N 1
ATOM 2469 C CA . ASN A 1 306 ? 29.094 -5.105 2.336 1 93.38 306 ASN A CA 1
ATOM 2470 C C . ASN A 1 306 ? 29.281 -5.512 0.878 1 93.38 306 ASN A C 1
ATOM 2472 O O . ASN A 1 306 ? 30.359 -6.004 0.506 1 93.38 306 ASN A O 1
ATOM 2476 N N . ILE A 1 307 ? 28.328 -5.293 0.113 1 93.31 307 ILE A N 1
ATOM 2477 C CA . ILE A 1 307 ? 28.406 -5.621 -1.307 1 93.31 307 ILE A CA 1
ATOM 2478 C C . ILE A 1 307 ? 29.422 -4.699 -1.991 1 93.31 307 ILE A C 1
ATOM 2480 O O . ILE A 1 307 ? 30.219 -5.152 -2.811 1 93.31 307 ILE A O 1
ATOM 2484 N N . VAL A 1 308 ? 29.344 -3.426 -1.65 1 90.81 308 VAL A N 1
ATOM 2485 C CA . VAL A 1 308 ? 30.281 -2.457 -2.221 1 90.81 308 VAL A CA 1
ATOM 2486 C C . VAL A 1 308 ? 31.703 -2.854 -1.88 1 90.81 308 VAL A C 1
ATOM 2488 O O . VAL A 1 308 ? 32.594 -2.838 -2.746 1 90.81 308 VAL A O 1
ATOM 2491 N N . LYS A 1 309 ? 31.875 -3.184 -0.646 1 90 309 LYS A N 1
ATOM 2492 C CA . LYS A 1 309 ? 33.188 -3.625 -0.2 1 90 309 LYS A CA 1
ATOM 2493 C C . LYS A 1 309 ? 33.688 -4.832 -1.001 1 90 309 LYS A C 1
ATOM 2495 O O . LYS A 1 309 ? 34.812 -4.875 -1.455 1 90 309 LYS A O 1
ATOM 2500 N N . GLN A 1 310 ? 32.875 -5.742 -1.185 1 90.88 310 GLN A N 1
ATOM 2501 C CA . GLN A 1 310 ? 33.188 -6.977 -1.888 1 90.88 310 GLN A CA 1
ATOM 2502 C C . GLN A 1 310 ? 33.469 -6.711 -3.363 1 90.88 310 GLN A C 1
ATOM 2504 O O . GLN A 1 310 ? 34.406 -7.277 -3.936 1 90.88 310 GLN A O 1
ATOM 2509 N N . GLU A 1 311 ? 32.719 -5.832 -3.99 1 89.31 311 GLU A N 1
ATOM 2510 C CA . GLU A 1 311 ? 32.781 -5.641 -5.438 1 89.31 311 GLU A CA 1
ATOM 2511 C C . GLU A 1 311 ? 33.875 -4.656 -5.816 1 89.31 311 GLU A C 1
ATOM 2513 O O . GLU A 1 311 ? 34.406 -4.711 -6.926 1 89.31 311 GLU A O 1
ATOM 2518 N N . THR A 1 312 ? 34.188 -3.719 -4.992 1 86.5 312 THR A N 1
ATOM 2519 C CA . THR A 1 312 ? 35.156 -2.699 -5.328 1 86.5 312 THR A CA 1
ATOM 2520 C C . THR A 1 312 ? 36.531 -3.053 -4.746 1 86.5 312 THR A C 1
ATOM 2522 O O . THR A 1 312 ? 37.562 -2.541 -5.199 1 86.5 312 THR A O 1
ATOM 2525 N N . GLY A 1 313 ? 36.531 -3.828 -3.707 1 81.75 313 GLY A N 1
ATOM 2526 C CA . GLY A 1 313 ? 37.781 -4.148 -3.039 1 81.75 313 GLY A CA 1
ATOM 2527 C C . GLY A 1 313 ? 38.344 -3 -2.217 1 81.75 313 GLY A C 1
ATOM 2528 O O . GLY A 1 313 ? 39.438 -3.082 -1.691 1 81.75 313 GLY A O 1
ATOM 2529 N N . CYS A 1 314 ? 37.562 -2.002 -2.152 1 78.5 314 CYS A N 1
ATOM 2530 C CA . CYS A 1 314 ? 38 -0.859 -1.367 1 78.5 314 CYS A CA 1
ATOM 2531 C C . CYS A 1 314 ? 38.031 -1.195 0.119 1 78.5 314 CYS A C 1
ATOM 2533 O O . CYS A 1 314 ? 37.281 -2.049 0.582 1 78.5 314 CYS A O 1
ATOM 2535 N N . GLY A 1 315 ? 39 -0.72 0.873 1 78.12 315 GLY A N 1
ATOM 2536 C CA . GLY A 1 315 ? 39.156 -0.952 2.301 1 78.12 315 GLY A CA 1
ATOM 2537 C C . GLY A 1 315 ? 38.094 -0.256 3.131 1 78.12 315 GLY A C 1
ATOM 2538 O O . GLY A 1 315 ? 38.406 0.35 4.16 1 78.12 315 GLY A O 1
ATOM 2539 N N . ILE A 1 316 ? 36.906 -0.304 2.703 1 82.44 316 ILE A N 1
ATOM 2540 C CA . ILE A 1 316 ? 35.844 0.303 3.486 1 82.44 316 ILE A CA 1
ATOM 2541 C C . ILE A 1 316 ? 35.562 -0.557 4.715 1 82.44 316 ILE A C 1
ATOM 2543 O O . ILE A 1 316 ? 35.312 -1.759 4.594 1 82.44 316 ILE A O 1
ATOM 2547 N N . SER A 1 317 ? 35.812 -0.01 5.879 1 83.81 317 SER A N 1
ATOM 2548 C CA . SER A 1 317 ? 35.375 -0.666 7.113 1 83.81 317 SER A CA 1
ATOM 2549 C C . SER A 1 317 ? 33.906 -0.365 7.422 1 83.81 317 SER A C 1
ATOM 2551 O O . SER A 1 317 ? 33.562 0.759 7.797 1 83.81 317 SER A O 1
ATOM 2553 N N . VAL A 1 318 ? 33.156 -1.37 7.266 1 88.81 318 VAL A N 1
ATOM 2554 C CA . VAL A 1 318 ? 31.719 -1.19 7.496 1 88.81 318 VAL A CA 1
ATOM 2555 C C . VAL A 1 318 ? 31.438 -1.153 9 1 88.81 318 VAL A C 1
ATOM 2557 O O . VAL A 1 318 ? 31.188 -2.191 9.617 1 88.81 318 VAL A O 1
ATOM 2560 N N . THR A 1 319 ? 31.516 0.006 9.625 1 90.56 319 THR A N 1
ATOM 2561 C CA . THR A 1 319 ? 31.234 0.22 11.039 1 90.56 319 THR A CA 1
ATOM 2562 C C . THR A 1 319 ? 29.812 0.773 11.227 1 90.56 319 THR A C 1
ATOM 2564 O O . THR A 1 319 ? 29.234 1.336 10.297 1 90.56 319 THR A O 1
ATOM 2567 N N . PRO A 1 320 ? 29.25 0.545 12.398 1 91.69 320 PRO A N 1
ATOM 2568 C CA . PRO A 1 320 ? 27.938 1.136 12.68 1 91.69 320 PRO A CA 1
ATOM 2569 C C . PRO A 1 320 ? 27.922 2.65 12.492 1 91.69 320 PRO A C 1
ATOM 2571 O O . PRO A 1 320 ? 26.906 3.215 12.078 1 91.69 320 PRO A O 1
ATOM 2574 N N . GLU A 1 321 ? 29 3.227 12.781 1 93.31 321 GLU A N 1
ATOM 2575 C CA . GLU A 1 321 ? 29.094 4.676 12.641 1 93.31 321 GLU A CA 1
ATOM 2576 C C . GLU A 1 321 ? 29.031 5.098 11.172 1 93.31 321 GLU A C 1
ATOM 2578 O O . GLU A 1 321 ? 28.328 6.047 10.82 1 93.31 321 GLU A O 1
ATOM 2583 N N . LEU A 1 322 ? 29.844 4.43 10.398 1 92.62 322 LEU A N 1
ATOM 2584 C CA . LEU A 1 322 ? 29.828 4.738 8.969 1 92.62 322 LEU A CA 1
ATOM 2585 C C . LEU A 1 322 ? 28.453 4.48 8.367 1 92.62 322 LEU A C 1
ATOM 2587 O O . LEU A 1 322 ? 27.953 5.289 7.582 1 92.62 322 LEU A O 1
ATOM 2591 N N . GLU A 1 323 ? 27.938 3.35 8.68 1 93.88 323 GLU A N 1
ATOM 2592 C CA . GLU A 1 323 ? 26.594 3.004 8.211 1 93.88 323 GLU A CA 1
ATOM 2593 C C . GLU A 1 323 ? 25.594 4.086 8.57 1 93.88 323 GLU A C 1
ATOM 2595 O O . GLU A 1 323 ? 24.797 4.516 7.727 1 93.88 323 GLU A O 1
ATOM 2600 N N . ASN A 1 324 ? 25.594 4.527 9.82 1 94.94 324 ASN A N 1
ATOM 2601 C CA . ASN A 1 324 ? 24.672 5.555 10.289 1 94.94 324 ASN A CA 1
ATOM 2602 C C . ASN A 1 324 ? 24.859 6.867 9.539 1 94.94 324 ASN A C 1
ATOM 2604 O O . ASN A 1 324 ? 23.891 7.555 9.219 1 94.94 324 ASN A O 1
ATOM 2608 N N . LYS A 1 325 ? 26.047 7.195 9.344 1 95.19 325 LYS A N 1
ATOM 2609 C CA . LYS A 1 325 ? 26.359 8.43 8.633 1 95.19 325 LYS A CA 1
ATOM 2610 C C . LYS A 1 325 ? 25.797 8.391 7.207 1 95.19 325 LYS A C 1
ATOM 2612 O O . LYS A 1 325 ? 25.188 9.359 6.75 1 95.19 325 LYS A O 1
ATOM 2617 N N . ILE A 1 326 ? 26.062 7.328 6.535 1 94.81 326 ILE A N 1
ATOM 2618 C CA . ILE A 1 326 ? 25.609 7.164 5.156 1 94.81 326 ILE A CA 1
ATOM 2619 C C . ILE A 1 326 ? 24.078 7.148 5.109 1 94.81 326 ILE A C 1
ATOM 2621 O O . ILE A 1 326 ? 23.469 7.832 4.289 1 94.81 326 ILE A O 1
ATOM 2625 N N . ARG A 1 327 ? 23.5 6.398 5.98 1 95.5 327 ARG A N 1
ATOM 2626 C CA . ARG A 1 327 ? 22.047 6.297 6.051 1 95.5 327 ARG A CA 1
ATOM 2627 C C . ARG A 1 327 ? 21.422 7.656 6.332 1 95.5 327 ARG A C 1
ATOM 2629 O O . ARG A 1 327 ? 20.453 8.039 5.684 1 95.5 327 ARG A O 1
ATOM 2636 N N . SER A 1 328 ? 21.969 8.375 7.27 1 96.06 328 SER A N 1
ATOM 2637 C CA . SER A 1 328 ? 21.453 9.688 7.641 1 96.06 328 SER A CA 1
ATOM 2638 C C . SER A 1 328 ? 21.547 10.672 6.484 1 96.06 328 SER A C 1
ATOM 2640 O O . SER A 1 328 ? 20.625 11.445 6.238 1 96.06 328 SER A O 1
ATOM 2642 N N . LYS A 1 329 ? 22.656 10.633 5.859 1 96.44 329 LYS A N 1
ATOM 2643 C CA . LYS A 1 329 ? 22.844 11.539 4.73 1 96.44 329 LYS A CA 1
ATOM 2644 C C . LYS A 1 329 ? 21.844 11.258 3.621 1 96.44 329 LYS A C 1
ATOM 2646 O O . LYS A 1 329 ? 21.25 12.18 3.061 1 96.44 329 LYS A O 1
ATOM 2651 N N . PHE A 1 330 ? 21.703 10.023 3.281 1 96.25 330 PHE A N 1
ATOM 2652 C CA . PHE A 1 330 ? 20.734 9.633 2.268 1 96.25 330 PHE A CA 1
ATOM 2653 C C . PHE A 1 330 ? 19.328 10.039 2.686 1 96.25 330 PHE A C 1
ATOM 2655 O O . PHE A 1 330 ? 18.609 10.711 1.931 1 96.25 330 PHE A O 1
ATOM 2662 N N . ASN A 1 331 ? 18.922 9.648 3.865 1 95.88 331 ASN A N 1
ATOM 2663 C CA . ASN A 1 331 ? 17.547 9.867 4.34 1 95.88 331 ASN A CA 1
ATOM 2664 C C . ASN A 1 331 ? 17.25 11.352 4.5 1 95.88 331 ASN A C 1
ATOM 2666 O O . ASN A 1 331 ? 16.125 11.789 4.254 1 95.88 331 ASN A O 1
ATOM 2670 N N . ASN A 1 332 ? 18.219 12.117 4.891 1 95.81 332 ASN A N 1
ATOM 2671 C CA . ASN A 1 332 ? 18.031 13.555 5.035 1 95.81 332 ASN A CA 1
ATOM 2672 C C . ASN A 1 332 ? 17.812 14.234 3.684 1 95.81 332 ASN A C 1
ATOM 2674 O O . ASN A 1 332 ? 17.203 15.305 3.611 1 95.81 332 ASN A O 1
ATOM 2678 N N . SER A 1 333 ? 18.297 13.617 2.652 1 95.5 333 SER A N 1
ATOM 2679 C CA . SER A 1 333 ? 18.156 14.188 1.316 1 95.5 333 SER A CA 1
ATOM 2680 C C . SER A 1 333 ? 16.719 14.062 0.814 1 95.5 333 SER A C 1
ATOM 2682 O O . SER A 1 333 ? 16.359 14.656 -0.2 1 95.5 333 SER A O 1
ATOM 2684 N N . LEU A 1 334 ? 15.922 13.312 1.508 1 96.25 334 LEU A N 1
ATOM 2685 C CA . LEU A 1 334 ? 14.539 13.086 1.098 1 96.25 334 LEU A CA 1
ATOM 2686 C C . LEU A 1 334 ? 13.656 14.258 1.502 1 96.25 334 LEU A C 1
ATOM 2688 O O . LEU A 1 334 ? 12.539 14.406 0.995 1 96.25 334 LEU A O 1
ATOM 2692 N N . TYR A 1 335 ? 14.133 15.078 2.422 1 96.31 335 TYR A N 1
ATOM 2693 C CA . TYR A 1 335 ? 13.398 16.266 2.865 1 96.31 335 TYR A CA 1
ATOM 2694 C C . TYR A 1 335 ? 13.641 17.438 1.925 1 96.31 335 TYR A C 1
ATOM 2696 O O . TYR A 1 335 ? 14.75 17.609 1.41 1 96.31 335 TYR A O 1
ATOM 2704 N N . PHE A 1 336 ? 12.602 18.219 1.694 1 96.94 336 PHE A N 1
ATOM 2705 C CA . PHE A 1 336 ? 12.781 19.484 1.006 1 96.94 336 PHE A CA 1
ATOM 2706 C C . PHE A 1 336 ? 11.812 20.531 1.551 1 96.94 336 PHE A C 1
ATOM 2708 O O . PHE A 1 336 ? 10.875 20.203 2.281 1 96.94 336 PHE A O 1
ATOM 2715 N N . ASP A 1 337 ? 12.062 21.703 1.275 1 96.38 337 ASP A N 1
ATOM 2716 C CA . ASP A 1 337 ? 11.469 22.859 1.949 1 96.38 337 ASP A CA 1
ATOM 2717 C C . ASP A 1 337 ? 9.992 23.016 1.576 1 96.38 337 ASP A C 1
ATOM 2719 O O . ASP A 1 337 ? 9.648 23.047 0.394 1 96.38 337 ASP A O 1
ATOM 2723 N N . PRO A 1 338 ? 9.125 23.141 2.582 1 96.62 338 PRO A N 1
ATOM 2724 C CA . PRO A 1 338 ? 7.695 23.359 2.336 1 96.62 338 PRO A CA 1
ATOM 2725 C C . PRO A 1 338 ? 7.426 24.609 1.505 1 96.62 338 PRO A C 1
ATOM 2727 O O . PRO A 1 338 ? 6.355 24.734 0.903 1 96.62 338 PRO A O 1
ATOM 2730 N N . GLY A 1 339 ? 8.289 25.531 1.52 1 95.75 339 GLY A N 1
ATOM 2731 C CA . GLY A 1 339 ? 8.125 26.781 0.797 1 95.75 339 GLY A CA 1
ATOM 2732 C C . GLY A 1 339 ? 8.5 26.688 -0.669 1 95.75 339 GLY A C 1
ATOM 2733 O O . GLY A 1 339 ? 8.305 27.625 -1.434 1 95.75 339 GLY A O 1
ATOM 2734 N N . GLU A 1 340 ? 8.984 25.531 -1.101 1 94.88 340 GLU A N 1
ATOM 2735 C CA . GLU A 1 340 ? 9.383 25.344 -2.492 1 94.88 340 GLU A CA 1
ATOM 2736 C C . GLU A 1 340 ? 8.188 24.984 -3.365 1 94.88 340 GLU A C 1
ATOM 2738 O O . GLU A 1 340 ? 7.332 24.188 -2.965 1 94.88 340 GLU A O 1
ATOM 2743 N N . LEU A 1 341 ? 8.117 25.625 -4.512 1 96.06 341 LEU A N 1
ATOM 2744 C CA . LEU A 1 341 ? 7.066 25.344 -5.484 1 96.06 341 LEU A CA 1
ATOM 2745 C C . LEU A 1 341 ? 7.449 24.156 -6.367 1 96.06 341 LEU A C 1
ATOM 2747 O O . LEU A 1 341 ? 7.613 24.312 -7.578 1 96.06 341 LEU A O 1
ATOM 2751 N N . LYS A 1 342 ? 7.621 23.047 -5.797 1 96.31 342 LYS A N 1
ATOM 2752 C CA . LYS A 1 342 ? 7.918 21.797 -6.488 1 96.31 342 LYS A CA 1
ATOM 2753 C C . LYS A 1 342 ? 7.309 20.609 -5.754 1 96.31 342 LYS A C 1
ATOM 2755 O O . LYS A 1 342 ? 7.164 20.641 -4.531 1 96.31 342 LYS A O 1
ATOM 2760 N N . MET A 1 343 ? 6.934 19.641 -6.484 1 97.75 343 MET A N 1
ATOM 2761 C CA . MET A 1 343 ? 6.398 18.406 -5.93 1 97.75 343 MET A CA 1
ATOM 2762 C C . MET A 1 343 ? 7.367 17.25 -6.152 1 97.75 343 MET A C 1
ATOM 2764 O O . MET A 1 343 ? 8.258 17.328 -7 1 97.75 343 MET A O 1
ATOM 2768 N N . ALA A 1 344 ? 7.277 16.297 -5.359 1 98.38 344 ALA A N 1
ATOM 2769 C CA . ALA A 1 344 ? 8 15.047 -5.559 1 98.38 344 ALA A CA 1
ATOM 2770 C C . ALA A 1 344 ? 7.039 13.875 -5.723 1 98.38 344 ALA A C 1
ATOM 2772 O O . ALA A 1 344 ? 6.012 13.812 -5.039 1 98.38 344 ALA A O 1
ATOM 2773 N N . TYR A 1 345 ? 7.32 13.008 -6.652 1 98.12 345 TYR A N 1
ATOM 2774 C CA . TYR A 1 345 ? 6.527 11.797 -6.812 1 98.12 345 TYR A CA 1
ATOM 2775 C C . TYR A 1 345 ? 7.344 10.562 -6.465 1 98.12 345 TYR A C 1
ATOM 2777 O O . TYR A 1 345 ? 8.578 10.578 -6.547 1 98.12 345 TYR A O 1
ATOM 2785 N N . THR A 1 346 ? 6.703 9.539 -6.008 1 97.56 346 THR A N 1
ATOM 2786 C CA . THR A 1 346 ? 7.285 8.219 -5.793 1 97.56 346 THR A CA 1
ATOM 2787 C C . THR A 1 346 ? 6.34 7.129 -6.285 1 97.56 346 THR A C 1
ATOM 2789 O O . THR A 1 346 ? 5.18 7.07 -5.875 1 97.56 346 THR A O 1
ATOM 2792 N N . ILE A 1 347 ? 6.812 6.293 -7.207 1 96.5 347 ILE A N 1
ATOM 2793 C CA . ILE A 1 347 ? 6.105 5.09 -7.637 1 96.5 347 ILE A CA 1
ATOM 2794 C C . ILE A 1 347 ? 6.363 3.959 -6.645 1 96.5 347 ILE A C 1
ATOM 2796 O O . ILE A 1 347 ? 7.504 3.531 -6.461 1 96.5 347 ILE A O 1
ATOM 2800 N N . ARG A 1 348 ? 5.309 3.471 -6.035 1 96.5 348 ARG A N 1
ATOM 2801 C CA . ARG A 1 348 ? 5.441 2.5 -4.957 1 96.5 348 ARG A CA 1
ATOM 2802 C C . ARG A 1 348 ? 5.594 1.086 -5.504 1 96.5 348 ARG A C 1
ATOM 2804 O O . ARG A 1 348 ? 4.734 0.607 -6.25 1 96.5 348 ARG A O 1
ATOM 2811 N N . ASP A 1 349 ? 6.578 0.372 -5.156 1 93.62 349 ASP A N 1
ATOM 2812 C CA . ASP A 1 349 ? 6.797 -1.021 -5.531 1 93.62 349 ASP A CA 1
ATOM 2813 C C . ASP A 1 349 ? 6.633 -1.219 -7.035 1 93.62 349 ASP A C 1
ATOM 2815 O O . ASP A 1 349 ? 5.844 -2.057 -7.477 1 93.62 349 ASP A O 1
ATOM 2819 N N . PRO A 1 350 ? 7.371 -0.485 -7.773 1 92.94 350 PRO A N 1
ATOM 2820 C CA . PRO A 1 350 ? 7.168 -0.631 -9.219 1 92.94 350 PRO A CA 1
ATOM 2821 C C . PRO A 1 350 ? 7.445 -2.049 -9.711 1 92.94 350 PRO A C 1
ATOM 2823 O O . PRO A 1 350 ? 8.414 -2.68 -9.281 1 92.94 350 PRO A O 1
ATOM 2826 N N . VAL A 1 351 ? 6.543 -2.531 -10.492 1 87.75 351 VAL A N 1
ATOM 2827 C CA . VAL A 1 351 ? 6.711 -3.826 -11.141 1 87.75 351 VAL A CA 1
ATOM 2828 C C . VAL A 1 351 ? 7.379 -3.639 -12.508 1 87.75 351 VAL A C 1
ATOM 2830 O O . VAL A 1 351 ? 6.863 -2.92 -13.359 1 87.75 351 VAL A O 1
ATOM 2833 N N . VAL A 1 352 ? 8.562 -4.117 -12.594 1 77.38 352 VAL A N 1
ATOM 2834 C CA . VAL A 1 352 ? 9.297 -3.939 -13.844 1 77.38 352 VAL A CA 1
ATOM 2835 C C . VAL A 1 352 ? 9.352 -5.262 -14.602 1 77.38 352 VAL A C 1
ATOM 2837 O O . VAL A 1 352 ? 9.773 -6.281 -14.047 1 77.38 352 VAL A O 1
ATOM 2840 N N . ASN A 1 353 ? 8.57 -5.305 -15.641 1 63.97 353 ASN A N 1
ATOM 2841 C CA . ASN A 1 353 ? 8.688 -6.477 -16.5 1 63.97 353 ASN A CA 1
ATOM 2842 C C . ASN A 1 353 ? 9.359 -6.129 -17.828 1 63.97 353 ASN A C 1
ATOM 2844 O O . ASN A 1 353 ? 9.586 -4.953 -18.125 1 63.97 353 ASN A O 1
ATOM 2848 N N . GLY A 1 354 ? 10.172 -6.984 -18.391 1 55.94 354 GLY A N 1
ATOM 2849 C CA . GLY A 1 354 ? 10.859 -6.801 -19.656 1 55.94 354 GLY A CA 1
ATOM 2850 C C . GLY A 1 354 ? 10.109 -5.898 -20.609 1 55.94 354 GLY A C 1
ATOM 2851 O O . GLY A 1 354 ? 10.688 -5.371 -21.562 1 55.94 354 GLY A O 1
ATOM 2852 N N . THR A 1 355 ? 8.859 -5.684 -20.453 1 46.5 355 THR A N 1
ATOM 2853 C CA . THR A 1 355 ? 8.039 -4.984 -21.438 1 46.5 355 THR A CA 1
ATOM 2854 C C . THR A 1 355 ? 7.812 -3.533 -21.016 1 46.5 355 THR A C 1
ATOM 2856 O O . THR A 1 355 ? 7.375 -2.713 -21.828 1 46.5 355 THR A O 1
ATOM 2859 N N . VAL A 1 356 ? 7.906 -3.17 -19.797 1 50.72 356 VAL A N 1
ATOM 2860 C CA . VAL A 1 356 ? 7.512 -1.842 -19.344 1 50.72 356 VAL A CA 1
ATOM 2861 C C . VAL A 1 356 ? 8.727 -1.095 -18.797 1 50.72 356 VAL A C 1
ATOM 2863 O O . VAL A 1 356 ? 9.461 -1.617 -17.953 1 50.72 356 VAL A O 1
ATOM 2866 N N . TYR A 1 357 ? 9.336 -0.042 -19.703 1 53.16 357 TYR A N 1
ATOM 2867 C CA . TYR A 1 357 ? 10.438 0.83 -19.312 1 53.16 357 TYR A CA 1
ATOM 2868 C C . TYR A 1 357 ? 10.023 1.797 -18.219 1 53.16 357 TYR A C 1
ATOM 2870 O O . TYR A 1 357 ? 8.945 2.395 -18.281 1 53.16 357 TYR A O 1
ATOM 2878 N N . THR A 1 358 ? 10.461 1.592 -16.984 1 57.84 358 THR A N 1
ATOM 2879 C CA . THR A 1 358 ? 9.914 2.361 -15.875 1 57.84 358 THR A CA 1
ATOM 2880 C C . THR A 1 358 ? 10.648 3.689 -15.719 1 57.84 358 THR A C 1
ATOM 2882 O O . THR A 1 358 ? 11.828 3.799 -16.062 1 57.84 358 THR A O 1
ATOM 2885 N N . SER A 1 359 ? 10.031 4.836 -15.945 1 63.84 359 SER A N 1
ATOM 2886 C CA . SER A 1 359 ? 10.398 6.121 -15.352 1 63.84 359 SER A CA 1
ATOM 2887 C C . SER A 1 359 ? 11.117 5.934 -14.016 1 63.84 359 SER A C 1
ATOM 2889 O O . SER A 1 359 ? 11.102 4.84 -13.445 1 63.84 359 SER A O 1
ATOM 2891 N N . GLU A 1 360 ? 11.953 6.926 -13.773 1 85.31 360 GLU A N 1
ATOM 2892 C CA . GLU A 1 360 ? 12.516 6.969 -12.43 1 85.31 360 GLU A CA 1
ATOM 2893 C C . GLU A 1 360 ? 11.422 6.793 -11.375 1 85.31 360 GLU A C 1
ATOM 2895 O O . GLU A 1 360 ? 10.383 7.453 -11.43 1 85.31 360 GLU A O 1
ATOM 2900 N N . PRO A 1 361 ? 11.641 5.898 -10.539 1 90.81 361 PRO A N 1
ATOM 2901 C CA . PRO A 1 361 ? 10.586 5.602 -9.562 1 90.81 361 PRO A CA 1
ATOM 2902 C C . PRO A 1 361 ? 10.281 6.785 -8.648 1 90.81 361 PRO A C 1
ATOM 2904 O O . PRO A 1 361 ? 9.227 6.824 -8.008 1 90.81 361 PRO A O 1
ATOM 2907 N N . ARG A 1 362 ? 11.234 7.691 -8.531 1 94.75 362 ARG A N 1
ATOM 2908 C CA . ARG A 1 362 ? 10.984 8.906 -7.762 1 94.75 362 ARG A CA 1
ATOM 2909 C C . ARG A 1 362 ? 11.648 10.109 -8.422 1 94.75 362 ARG A C 1
ATOM 2911 O O . ARG A 1 362 ? 12.633 9.969 -9.148 1 94.75 362 ARG A O 1
ATOM 2918 N N . GLY A 1 363 ? 11.055 11.258 -8.164 1 95.81 363 GLY A N 1
ATOM 2919 C CA . GLY A 1 363 ? 11.609 12.477 -8.727 1 95.81 363 GLY A CA 1
ATOM 2920 C C . GLY A 1 363 ? 10.812 13.719 -8.367 1 95.81 363 GLY A C 1
ATOM 2921 O O . GLY A 1 363 ? 9.758 13.625 -7.738 1 95.81 363 GLY A O 1
ATOM 2922 N N . PHE A 1 364 ? 11.43 14.828 -8.711 1 97.12 364 PHE A N 1
ATOM 2923 C CA . PHE A 1 364 ? 10.758 16.109 -8.547 1 97.12 364 PHE A CA 1
ATOM 2924 C C . PHE A 1 364 ? 10.016 16.5 -9.82 1 97.12 364 PHE A C 1
ATOM 2926 O O . PHE A 1 364 ? 10.336 16.016 -10.906 1 97.12 364 PHE A O 1
ATOM 2933 N N . ALA A 1 365 ? 8.977 17.266 -9.664 1 97.69 365 ALA A N 1
ATOM 2934 C CA . ALA A 1 365 ? 8.195 17.719 -10.812 1 97.69 365 ALA A CA 1
ATOM 2935 C C . ALA A 1 365 ? 7.5 19.047 -10.508 1 97.69 365 ALA A C 1
ATOM 2937 O O . ALA A 1 365 ? 7.191 19.344 -9.352 1 97.69 365 ALA A O 1
ATOM 2938 N N . ASN A 1 366 ? 7.266 19.781 -11.547 1 97.38 366 ASN A N 1
ATOM 2939 C CA . ASN A 1 366 ? 6.441 20.969 -11.453 1 97.38 366 ASN A CA 1
ATOM 2940 C C . ASN A 1 366 ? 4.98 20.672 -11.789 1 97.38 366 ASN A C 1
ATOM 2942 O O . ASN A 1 366 ? 4.078 21.359 -11.297 1 97.38 366 ASN A O 1
ATOM 2946 N N . SER A 1 367 ? 4.852 19.75 -12.648 1 98.19 367 SER A N 1
ATOM 2947 C CA . SER A 1 367 ? 3.527 19.312 -13.07 1 98.19 367 SER A CA 1
ATOM 2948 C C . SER A 1 367 ? 3.5 17.812 -13.336 1 98.19 367 SER A C 1
ATOM 2950 O O . SER A 1 367 ? 4.445 17.266 -13.891 1 98.19 367 SER A O 1
ATOM 2952 N N . ILE A 1 368 ? 2.404 17.156 -12.883 1 98.25 368 ILE A N 1
ATOM 2953 C CA . ILE A 1 368 ? 2.256 15.719 -13.078 1 98.25 368 ILE A CA 1
ATOM 2954 C C . ILE A 1 368 ? 0.854 15.414 -13.602 1 98.25 368 ILE A C 1
ATOM 2956 O O . ILE A 1 368 ? -0.131 15.984 -13.125 1 98.25 368 ILE A O 1
ATOM 2960 N N . GLU A 1 369 ? 0.786 14.594 -14.562 1 98.44 369 GLU A N 1
ATOM 2961 C CA . GLU A 1 369 ? -0.495 14.102 -15.062 1 98.44 369 GLU A CA 1
ATOM 2962 C C . GLU A 1 369 ? -0.583 12.586 -14.977 1 98.44 369 GLU A C 1
ATOM 2964 O O . GLU A 1 369 ? 0.348 11.875 -15.367 1 98.44 369 GLU A O 1
ATOM 2969 N N . ILE A 1 370 ? -1.694 12.094 -14.477 1 98 370 ILE A N 1
ATOM 2970 C CA . ILE A 1 370 ? -1.897 10.656 -14.359 1 98 370 ILE A CA 1
ATOM 2971 C C . ILE A 1 370 ? -3.23 10.273 -15 1 98 370 ILE A C 1
ATOM 2973 O O . ILE A 1 370 ? -4.25 10.922 -14.758 1 98 370 ILE A O 1
ATOM 2977 N N . LYS A 1 371 ? -3.203 9.281 -15.773 1 95.69 371 LYS A N 1
ATOM 2978 C CA . LYS A 1 371 ? -4.402 8.648 -16.312 1 95.69 371 LYS A CA 1
ATOM 2979 C C . LYS A 1 371 ? -4.609 7.262 -15.719 1 95.69 371 LYS A C 1
ATOM 2981 O O . LYS A 1 371 ? -3.738 6.395 -15.836 1 95.69 371 LYS A O 1
ATOM 2986 N N . SER A 1 372 ? -5.75 7.047 -15.172 1 94.5 372 SER A N 1
ATOM 2987 C CA . SER A 1 372 ? -6.031 5.789 -14.492 1 94.5 372 SER A CA 1
ATOM 2988 C C . SER A 1 372 ? -6.402 4.695 -15.484 1 94.5 372 SER A C 1
ATOM 2990 O O . SER A 1 372 ? -7.121 4.945 -16.453 1 94.5 372 SER A O 1
ATOM 2992 N N . ARG A 1 373 ? -5.824 3.545 -15.25 1 88.31 373 ARG A N 1
ATOM 2993 C CA . ARG A 1 373 ? -6.238 2.32 -15.93 1 88.31 373 ARG A CA 1
ATOM 2994 C C . ARG A 1 373 ? -6.707 1.27 -14.93 1 88.31 373 ARG A C 1
ATOM 2996 O O . ARG A 1 373 ? -6.664 0.071 -15.219 1 88.31 373 ARG A O 1
ATOM 3003 N N . CYS A 1 374 ? -7.023 1.802 -13.789 1 88.44 374 CYS A N 1
ATOM 3004 C CA . CYS A 1 374 ? -7.43 0.935 -12.688 1 88.44 374 CYS A CA 1
ATOM 3005 C C . CYS A 1 374 ? -8.93 0.685 -12.719 1 88.44 374 CYS A C 1
ATOM 3007 O O . CYS A 1 374 ? -9.68 1.446 -13.336 1 88.44 374 CYS A O 1
ATOM 3009 N N . PHE A 1 375 ? -9.273 -0.325 -12.023 1 79.94 375 PHE A N 1
ATOM 3010 C CA . PHE A 1 375 ? -10.688 -0.69 -11.953 1 79.94 375 PHE A CA 1
ATOM 3011 C C . PHE A 1 375 ? -11.367 0.026 -10.789 1 79.94 375 PHE A C 1
ATOM 3013 O O . PHE A 1 375 ? -12.422 0.639 -10.969 1 79.94 375 PHE A O 1
ATOM 3020 N N . ASN A 1 376 ? -10.922 -0.141 -9.625 1 86.5 376 ASN A N 1
ATOM 3021 C CA . ASN A 1 376 ? -11.414 0.513 -8.414 1 86.5 376 ASN A CA 1
ATOM 3022 C C . ASN A 1 376 ? -10.312 1.319 -7.73 1 86.5 376 ASN A C 1
ATOM 3024 O O . ASN A 1 376 ? -9.867 0.967 -6.637 1 86.5 376 ASN A O 1
ATOM 3028 N N . ALA A 1 377 ? -10.086 2.387 -8.383 1 92.69 377 ALA A N 1
ATOM 3029 C CA . ALA A 1 377 ? -8.977 3.207 -7.898 1 92.69 377 ALA A CA 1
ATOM 3030 C C . ALA A 1 377 ? -9.492 4.453 -7.18 1 92.69 377 ALA A C 1
ATOM 3032 O O . ALA A 1 377 ? -10.672 4.801 -7.297 1 92.69 377 ALA A O 1
ATOM 3033 N N . CYS A 1 378 ? -8.609 5.047 -6.414 1 93.69 378 CYS A N 1
ATOM 3034 C CA . CYS A 1 378 ? -8.938 6.246 -5.652 1 93.69 378 CYS A CA 1
ATOM 3035 C C . CYS A 1 378 ? -7.824 7.281 -5.754 1 93.69 378 CYS A C 1
ATOM 3037 O O . CYS A 1 378 ? -6.68 6.941 -6.059 1 93.69 378 CYS A O 1
ATOM 3039 N N . LEU A 1 379 ? -8.211 8.461 -5.699 1 97 379 LEU A N 1
ATOM 3040 C CA . LEU A 1 379 ? -7.355 9.609 -5.438 1 97 379 LEU A CA 1
ATOM 3041 C C . LEU A 1 379 ? -7.574 10.141 -4.023 1 97 379 LEU A C 1
ATOM 3043 O O . LEU A 1 379 ? -8.656 10.641 -3.703 1 97 379 LEU A O 1
ATOM 3047 N N . VA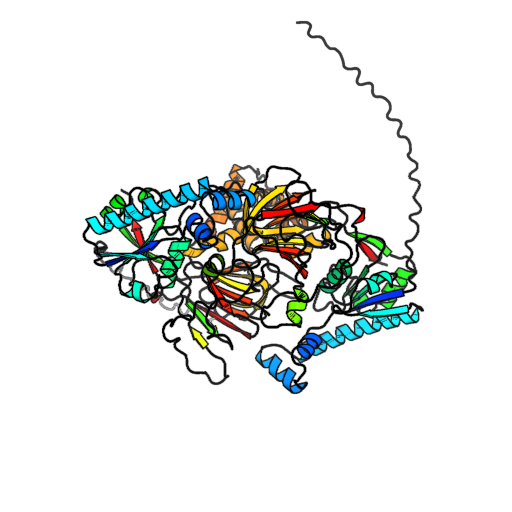L A 1 380 ? -6.555 9.992 -3.232 1 96.31 380 VAL A N 1
ATOM 3048 C CA . VAL A 1 380 ? -6.711 10.312 -1.817 1 96.31 380 VAL A CA 1
ATOM 3049 C C . VAL A 1 380 ? -5.852 11.531 -1.467 1 96.31 380 VAL A C 1
ATOM 3051 O O . VAL A 1 380 ? -4.648 11.547 -1.742 1 96.31 380 VAL A O 1
ATOM 3054 N N . ILE A 1 381 ? -6.469 12.508 -0.84 1 95.81 381 ILE A N 1
ATOM 3055 C CA . ILE A 1 381 ? -5.781 13.742 -0.467 1 95.81 381 ILE A CA 1
ATOM 3056 C C . ILE A 1 381 ? -5.492 13.734 1.031 1 95.81 381 ILE A C 1
ATOM 3058 O O . ILE A 1 381 ? -6.406 13.633 1.849 1 95.81 381 ILE A O 1
ATOM 3062 N N . ASP A 1 382 ? -4.223 13.805 1.361 1 94.69 382 ASP A N 1
ATOM 3063 C CA . ASP A 1 382 ? -3.729 13.93 2.73 1 94.69 382 ASP A CA 1
ATOM 3064 C C . ASP A 1 382 ? -4.32 12.852 3.629 1 94.69 382 ASP A C 1
ATOM 3066 O O . ASP A 1 382 ? -4.656 13.109 4.785 1 94.69 382 ASP A O 1
ATOM 3070 N N . GLY A 1 383 ? -4.574 11.703 3.055 1 89.75 383 GLY A N 1
ATOM 3071 C CA . GLY A 1 383 ? -5.043 10.555 3.812 1 89.75 383 GLY A CA 1
ATOM 3072 C C . GLY A 1 383 ? -6.457 10.719 4.336 1 89.75 383 GLY A C 1
ATOM 3073 O O . GLY A 1 383 ? -6.957 9.867 5.074 1 89.75 383 GLY A O 1
ATOM 3074 N N . GLY A 1 384 ? -7.195 11.727 3.967 1 84.62 384 GLY A N 1
ATOM 3075 C CA . GLY A 1 384 ? -8.477 12.016 4.598 1 84.62 384 GLY A CA 1
ATOM 3076 C C . GLY A 1 384 ? -9.641 11.992 3.621 1 84.62 384 GLY A C 1
ATOM 3077 O O . GLY A 1 384 ? -10.75 11.617 3.984 1 84.62 384 GLY A O 1
ATOM 3078 N N . LEU A 1 385 ? -9.406 12.422 2.398 1 88.94 385 LEU A N 1
ATOM 3079 C CA . LEU A 1 385 ? -10.477 12.508 1.406 1 88.94 385 LEU A CA 1
ATOM 3080 C C . LEU A 1 385 ? -10.164 11.633 0.196 1 88.94 385 LEU A C 1
ATOM 3082 O O . LEU A 1 385 ? -9.047 11.664 -0.332 1 88.94 385 LEU A O 1
ATOM 3086 N N . SER A 1 386 ? -11.133 10.844 -0.19 1 91.94 386 SER A N 1
ATOM 3087 C CA . SER A 1 386 ? -10.945 9.906 -1.294 1 91.94 386 SER A CA 1
ATOM 3088 C C . SER A 1 386 ? -11.898 10.211 -2.443 1 91.94 386 SER A C 1
ATOM 3090 O O . SER A 1 386 ? -13.109 10.312 -2.242 1 91.94 386 SER A O 1
ATOM 3092 N N . PHE A 1 387 ? -11.398 10.406 -3.619 1 92.94 387 PHE A N 1
ATOM 3093 C CA . PHE A 1 387 ? -12.156 10.594 -4.848 1 92.94 387 PHE A CA 1
ATOM 3094 C C . PHE A 1 387 ? -12.055 9.367 -5.746 1 92.94 387 PHE A C 1
ATOM 3096 O O . PHE A 1 387 ? -10.992 8.742 -5.824 1 92.94 387 PHE A O 1
ATOM 3103 N N . VAL A 1 388 ? -13.125 9.047 -6.43 1 90.5 388 VAL A N 1
ATOM 3104 C CA . VAL A 1 388 ? -13.102 7.941 -7.379 1 90.5 388 VAL A CA 1
ATOM 3105 C C . VAL A 1 388 ? -12.164 8.273 -8.539 1 90.5 388 VAL A C 1
ATOM 3107 O O . VAL A 1 388 ? -12.211 9.375 -9.086 1 90.5 388 VAL A O 1
ATOM 3110 N N . PHE A 1 389 ? -11.359 7.367 -8.906 1 94.31 389 PHE A N 1
ATOM 3111 C CA . PHE A 1 389 ? -10.375 7.59 -9.953 1 94.31 389 PHE A CA 1
ATOM 3112 C C . PHE A 1 389 ? -10.188 6.34 -10.805 1 94.31 389 PHE A C 1
ATOM 3114 O O . PHE A 1 389 ? -9.07 5.848 -10.969 1 94.31 389 PHE A O 1
ATOM 3121 N N . ASN A 1 390 ? -11.195 5.883 -11.391 1 89.12 390 ASN A N 1
ATOM 3122 C CA . ASN A 1 390 ? -11.234 4.633 -12.141 1 89.12 390 ASN A CA 1
ATOM 3123 C C . ASN A 1 390 ? -10.742 4.82 -13.57 1 89.12 390 ASN A C 1
ATOM 3125 O O . ASN A 1 390 ? -10.297 5.906 -13.938 1 89.12 390 ASN A O 1
ATOM 3129 N N . ASP A 1 391 ? -10.719 3.711 -14.258 1 85.94 391 ASP A N 1
ATOM 3130 C CA . ASP A 1 391 ? -10.234 3.656 -15.641 1 85.94 391 ASP A CA 1
ATOM 3131 C C . ASP A 1 391 ? -10.812 4.805 -16.469 1 85.94 391 ASP A C 1
ATOM 3133 O O . ASP A 1 391 ? -12.023 5.035 -16.469 1 85.94 391 ASP A O 1
ATOM 3137 N N . GLY A 1 392 ? -9.938 5.508 -17.172 1 85.81 392 GLY A N 1
ATOM 3138 C CA . GLY A 1 392 ? -10.352 6.598 -18.047 1 85.81 392 GLY A CA 1
ATOM 3139 C C . GLY A 1 392 ? -10.227 7.961 -17.391 1 85.81 392 GLY A C 1
ATOM 3140 O O . GLY A 1 392 ? -10.156 8.984 -18.078 1 85.81 392 GLY A O 1
ATOM 3141 N N . ALA A 1 393 ? -10.227 8.016 -16.078 1 92.19 393 ALA A N 1
ATOM 3142 C CA . ALA A 1 393 ? -10.086 9.281 -15.367 1 92.19 393 ALA A CA 1
ATOM 3143 C C . ALA A 1 393 ? -8.656 9.812 -15.484 1 92.19 393 ALA A C 1
ATOM 3145 O O . ALA A 1 393 ? -7.703 9.039 -15.57 1 92.19 393 ALA A O 1
ATOM 3146 N N . THR A 1 394 ? -8.539 11.102 -15.523 1 95.81 394 THR A N 1
ATOM 3147 C CA . THR A 1 394 ? -7.234 11.758 -15.547 1 95.81 394 THR A CA 1
ATOM 3148 C C . THR A 1 394 ? -7.156 12.836 -14.461 1 95.81 394 THR A C 1
ATOM 3150 O O . THR A 1 394 ? -8.156 13.477 -14.148 1 95.81 394 THR A O 1
ATOM 3153 N N . ALA A 1 395 ? -6.035 13.008 -13.93 1 98.19 395 ALA A N 1
ATOM 3154 C CA . ALA A 1 395 ? -5.793 14.031 -12.93 1 98.19 395 ALA A CA 1
ATOM 3155 C C . ALA A 1 395 ? -4.52 14.812 -13.234 1 98.19 395 ALA A C 1
ATOM 3157 O O . ALA A 1 395 ? -3.506 14.234 -13.633 1 98.19 395 ALA A O 1
ATOM 3158 N N . LEU A 1 396 ? -4.656 16.078 -13.109 1 98.56 396 LEU A N 1
ATOM 3159 C CA . LEU A 1 396 ? -3.52 16.984 -13.234 1 98.56 396 LEU A CA 1
ATOM 3160 C C . LEU A 1 396 ? -3.146 17.578 -11.875 1 98.56 396 LEU A C 1
ATOM 3162 O O . LEU A 1 396 ? -4.02 18.016 -11.133 1 98.56 396 LEU A O 1
ATOM 3166 N N . PHE A 1 397 ? -1.857 17.578 -11.578 1 98.75 397 PHE A N 1
ATOM 3167 C CA . PHE A 1 397 ? -1.333 18.109 -10.328 1 98.75 397 PHE A CA 1
ATOM 3168 C C . PHE A 1 397 ? -0.399 19.281 -10.578 1 98.75 397 PHE A C 1
ATOM 3170 O O . PHE A 1 397 ? 0.613 19.141 -11.266 1 98.75 397 PHE A O 1
ATOM 3177 N N . ASP A 1 398 ? -0.74 20.391 -9.984 1 98.38 398 ASP A N 1
ATOM 3178 C CA . ASP A 1 398 ? 0.031 21.625 -10.125 1 98.38 398 ASP A CA 1
ATOM 3179 C C . ASP A 1 398 ? 0.138 22.359 -8.797 1 98.38 398 ASP A C 1
ATOM 3181 O O . ASP A 1 398 ? -0.579 22.047 -7.844 1 98.38 398 ASP A O 1
ATOM 3185 N N . MET A 1 399 ? 1.085 23.266 -8.773 1 97.81 399 MET A N 1
ATOM 3186 C CA . MET A 1 399 ? 1.227 24.125 -7.605 1 97.81 399 MET A CA 1
ATOM 3187 C C . MET A 1 399 ? 1.228 25.594 -8.016 1 97.81 399 MET A C 1
ATOM 3189 O O . MET A 1 399 ? 1.821 25.953 -9.031 1 97.81 399 MET A O 1
ATOM 3193 N N . PHE A 1 400 ? 0.576 26.375 -7.199 1 97.12 400 PHE A N 1
ATOM 3194 C CA . PHE A 1 400 ? 0.498 27.812 -7.418 1 97.12 400 PHE A CA 1
ATOM 3195 C C . PHE A 1 400 ? 0.82 28.578 -6.141 1 97.12 400 PHE A C 1
ATOM 3197 O O . PHE A 1 400 ? 0.421 28.172 -5.047 1 97.12 400 PHE A O 1
ATOM 3204 N N . PRO A 1 401 ? 1.515 29.719 -6.23 1 95.94 401 PRO A N 1
ATOM 3205 C CA . PRO A 1 401 ? 1.872 30.5 -5.047 1 95.94 401 PRO A CA 1
ATOM 3206 C C . PRO A 1 401 ? 0.653 30.922 -4.234 1 95.94 401 PRO A C 1
ATOM 3208 O O . PRO A 1 401 ? 0.719 31 -3.002 1 95.94 401 PRO A O 1
ATOM 3211 N N . GLU A 1 402 ? -0.444 31.156 -4.859 1 95.69 402 GLU A N 1
ATOM 3212 C CA . GLU A 1 402 ? -1.628 31.688 -4.18 1 95.69 402 GLU A CA 1
ATOM 3213 C C . GLU A 1 402 ? -2.281 30.609 -3.311 1 95.69 402 GLU A C 1
ATOM 3215 O O . GLU A 1 402 ? -3.139 30.922 -2.48 1 95.69 402 GLU A O 1
ATOM 3220 N N . ASP A 1 403 ? -1.893 29.359 -3.533 1 96.88 403 ASP A N 1
ATOM 3221 C CA . ASP A 1 403 ? -2.514 28.25 -2.812 1 96.88 403 ASP A CA 1
ATOM 3222 C C . ASP A 1 403 ? -1.773 27.969 -1.508 1 96.88 403 ASP A C 1
ATOM 3224 O O . ASP A 1 403 ? -2.137 27.047 -0.773 1 96.88 403 ASP A O 1
ATOM 3228 N N . ALA A 1 404 ? -0.785 28.734 -1.129 1 97.69 404 ALA A N 1
ATOM 3229 C CA . ALA A 1 404 ? 0.039 28.484 0.051 1 97.69 404 ALA A CA 1
ATOM 3230 C C . ALA A 1 404 ? -0.785 28.594 1.33 1 97.69 404 ALA A C 1
ATOM 3232 O O . ALA A 1 404 ? -1.725 29.391 1.4 1 97.69 404 ALA A O 1
ATOM 3233 N N . LEU A 1 405 ? -0.455 27.781 2.273 1 98 405 LEU A N 1
ATOM 3234 C CA . LEU A 1 405 ? -1.039 27.828 3.609 1 98 405 LEU A CA 1
ATOM 3235 C C . LEU A 1 405 ? -0.159 28.641 4.555 1 98 405 LEU A C 1
ATOM 3237 O O . LEU A 1 405 ? 1.05 28.406 4.637 1 98 405 LEU A O 1
ATOM 3241 N N . ARG A 1 406 ? -0.764 29.562 5.254 1 97.38 406 ARG A N 1
ATOM 3242 C CA . ARG A 1 406 ? -0 30.406 6.176 1 97.38 406 ARG A CA 1
ATOM 3243 C C . ARG A 1 406 ? -0.036 29.828 7.59 1 97.38 406 ARG A C 1
ATOM 3245 O O . ARG A 1 406 ? -1.112 29.562 8.133 1 97.38 406 ARG A O 1
ATOM 3252 N N . SER A 1 407 ? 1.143 29.578 8.102 1 97.25 407 SER A N 1
ATOM 3253 C CA . SER A 1 407 ? 1.36 29.188 9.492 1 97.25 407 SER A CA 1
ATOM 3254 C C . SER A 1 407 ? 2.482 30 10.125 1 97.25 407 SER A C 1
ATOM 3256 O O . SER A 1 407 ? 2.844 31.062 9.617 1 97.25 407 SER A O 1
ATOM 3258 N N . VAL A 1 408 ? 2.957 29.578 11.375 1 96.69 408 VAL A N 1
ATOM 3259 C CA . VAL A 1 408 ? 3.959 30.391 12.039 1 96.69 408 VAL A CA 1
ATOM 3260 C C . VAL A 1 408 ? 5.09 29.516 12.562 1 96.69 408 VAL A C 1
ATOM 3262 O O . VAL A 1 408 ? 4.895 28.328 12.805 1 96.69 408 VAL A O 1
ATOM 3265 N N . ILE A 1 409 ? 6.195 30.094 12.688 1 96.19 409 ILE A N 1
ATOM 3266 C CA . ILE A 1 409 ? 7.336 29.562 13.43 1 96.19 409 ILE A CA 1
ATOM 3267 C C . ILE A 1 409 ? 7.723 30.531 14.539 1 96.19 409 ILE A C 1
ATOM 3269 O O . ILE A 1 409 ? 8.039 31.703 14.281 1 96.19 409 ILE A O 1
ATOM 3273 N N . LEU A 1 410 ? 7.625 30.062 15.719 1 96.56 410 LEU A N 1
ATOM 3274 C CA . LEU A 1 410 ? 7.996 30.922 16.844 1 96.56 410 LEU A CA 1
ATOM 3275 C C . LEU A 1 410 ? 9.516 31 16.969 1 96.56 410 LEU A C 1
ATOM 3277 O O . LEU A 1 410 ? 10.211 30 16.812 1 96.56 410 LEU A O 1
ATOM 3281 N N . LEU A 1 411 ? 9.93 32.188 17.25 1 93.94 411 LEU A N 1
ATOM 3282 C CA . LEU A 1 411 ? 11.367 32.406 17.359 1 93.94 411 LEU A CA 1
ATOM 3283 C C . LEU A 1 411 ? 11.891 31.953 18.719 1 93.94 411 LEU A C 1
ATOM 3285 O O . LEU A 1 411 ? 11.211 32.125 19.734 1 93.94 411 LEU A O 1
ATOM 3289 N N . GLU A 1 412 ? 13.039 31.281 18.672 1 86.94 412 GLU A N 1
ATOM 3290 C CA . GLU A 1 412 ? 13.672 30.875 19.922 1 86.94 412 GLU A CA 1
ATOM 3291 C C . GLU A 1 412 ? 14.234 32.062 20.672 1 86.94 412 GLU A C 1
ATOM 3293 O O . GLU A 1 412 ? 14.578 33.094 20.062 1 86.94 412 GLU A O 1
ATOM 3298 N N . ASP A 1 413 ? 14.234 32.031 22.016 1 75.38 413 ASP A N 1
ATOM 3299 C CA . ASP A 1 413 ? 14.805 33.094 22.844 1 75.38 413 ASP A CA 1
ATOM 3300 C C . ASP A 1 413 ? 16.328 33.125 22.719 1 75.38 413 ASP A C 1
ATOM 3302 O O . ASP A 1 413 ? 16.953 32.094 22.469 1 75.38 413 ASP A O 1
ATOM 3306 N N . MET B 1 1 ? 46.844 -22.156 44 1 19.64 1 MET B N 1
ATOM 3307 C CA . MET B 1 1 ? 47.938 -22.75 43.219 1 19.64 1 MET B CA 1
ATOM 3308 C C . MET B 1 1 ? 47.406 -23.766 42.219 1 19.64 1 MET B C 1
ATOM 3310 O O . MET B 1 1 ? 47.688 -23.703 41.031 1 19.64 1 MET B O 1
ATOM 3314 N N . MET B 1 2 ? 47.281 -24.984 42.75 1 18.59 2 MET B N 1
ATOM 3315 C CA . MET B 1 2 ? 47.562 -26.266 42.094 1 18.59 2 MET B CA 1
ATOM 3316 C C . MET B 1 2 ? 46.375 -26.703 41.25 1 18.59 2 MET B C 1
ATOM 3318 O O . MET B 1 2 ? 46.094 -27.906 41.156 1 18.59 2 MET B O 1
ATOM 3322 N N . ILE B 1 3 ? 45.281 -25.875 41.125 1 21.39 3 ILE B N 1
ATOM 3323 C CA . ILE B 1 3 ? 44.062 -26.469 40.594 1 21.39 3 ILE B CA 1
ATOM 3324 C C . ILE B 1 3 ? 44.344 -27.188 39.281 1 21.39 3 ILE B C 1
ATOM 3326 O O . ILE B 1 3 ? 44.781 -26.547 38.312 1 21.39 3 ILE B O 1
ATOM 3330 N N . LYS B 1 4 ? 44.656 -28.516 39.344 1 19.27 4 LYS B N 1
ATOM 3331 C CA . LYS B 1 4 ? 45.125 -29.719 38.656 1 19.27 4 LYS B CA 1
ATOM 3332 C C . LYS B 1 4 ? 44.438 -29.844 37.281 1 19.27 4 LYS B C 1
ATOM 3334 O O . LYS B 1 4 ? 43.281 -29.422 37.125 1 19.27 4 LYS B O 1
ATOM 3339 N N . ASN B 1 5 ? 45.188 -30.312 36.281 1 18.97 5 ASN B N 1
ATOM 3340 C CA . ASN B 1 5 ? 45.375 -30.391 34.812 1 18.97 5 ASN B CA 1
ATOM 3341 C C . ASN B 1 5 ? 44.438 -31.438 34.188 1 18.97 5 ASN B C 1
ATOM 3343 O O . ASN B 1 5 ? 44.844 -32.562 33.938 1 18.97 5 ASN B O 1
ATOM 3347 N N . LEU B 1 6 ? 43.281 -31.766 35 1 20.45 6 LEU B N 1
ATOM 3348 C CA . LEU B 1 6 ? 42.656 -33.031 34.562 1 20.45 6 LEU B CA 1
ATOM 3349 C C . LEU B 1 6 ? 42.562 -33.062 33.031 1 20.45 6 LEU B C 1
ATOM 3351 O O . LEU B 1 6 ? 41.906 -32.188 32.438 1 20.45 6 LEU B O 1
ATOM 3355 N N . ASN B 1 7 ? 43.562 -33.562 32.312 1 18.72 7 ASN B N 1
ATOM 3356 C CA . ASN B 1 7 ? 43.969 -34 30.953 1 18.72 7 ASN B CA 1
ATOM 3357 C C . ASN B 1 7 ? 42.875 -34.844 30.312 1 18.72 7 ASN B C 1
ATOM 3359 O O . ASN B 1 7 ? 42.844 -36.062 30.531 1 18.72 7 ASN B O 1
ATOM 3363 N N . LYS B 1 8 ? 41.594 -34.531 30.656 1 21.42 8 LYS B N 1
ATOM 3364 C CA . LYS B 1 8 ? 40.562 -35.469 30.312 1 21.42 8 LYS B CA 1
ATOM 3365 C C . LYS B 1 8 ? 40.75 -36.031 28.906 1 21.42 8 LYS B C 1
ATOM 3367 O O . LYS B 1 8 ? 41.031 -35.281 27.969 1 21.42 8 LYS B O 1
ATOM 3372 N N . LEU B 1 9 ? 41.219 -37.219 28.812 1 19.95 9 LEU B N 1
ATOM 3373 C CA . LEU B 1 9 ? 41.531 -38.156 27.75 1 19.95 9 LEU B CA 1
ATOM 3374 C C . LEU B 1 9 ? 40.5 -38.094 26.641 1 19.95 9 LEU B C 1
ATOM 3376 O O . LEU B 1 9 ? 39.344 -38.469 26.859 1 19.95 9 LEU B O 1
ATOM 3380 N N . ILE B 1 10 ? 40.344 -37 25.984 1 22.06 10 ILE B N 1
ATOM 3381 C CA . ILE B 1 10 ? 39.469 -36.781 24.844 1 22.06 10 ILE B CA 1
ATOM 3382 C C . ILE B 1 10 ? 39.688 -37.875 23.812 1 22.06 10 ILE B C 1
ATOM 3384 O O . ILE B 1 10 ? 40.75 -37.969 23.188 1 22.06 10 ILE B O 1
ATOM 3388 N N . ARG B 1 11 ? 39.406 -39.156 24.297 1 22.36 11 ARG B N 1
ATOM 3389 C CA . ARG B 1 11 ? 39.625 -40.281 23.375 1 22.36 11 ARG B CA 1
ATOM 3390 C C . ARG B 1 11 ? 39.094 -39.938 21.969 1 22.36 11 ARG B C 1
ATOM 3392 O O . ARG B 1 11 ? 38 -39.375 21.828 1 22.36 11 ARG B O 1
ATOM 3399 N N . THR B 1 12 ? 39.938 -39.719 21.062 1 22.89 12 THR B N 1
ATOM 3400 C CA . THR B 1 12 ? 39.969 -39.5 19.625 1 22.89 12 THR B CA 1
ATOM 3401 C C . THR B 1 12 ? 39.25 -40.625 18.891 1 22.89 12 THR B C 1
ATOM 3403 O O . THR B 1 12 ? 39.781 -41.719 18.703 1 22.89 12 THR B O 1
ATOM 3406 N N . ASP B 1 13 ? 38.219 -41.094 19.562 1 24.39 13 ASP B N 1
ATOM 3407 C CA . ASP B 1 13 ? 37.75 -42.312 18.875 1 24.39 13 ASP B CA 1
ATOM 3408 C C . ASP B 1 13 ? 37.719 -42.125 17.359 1 24.39 13 ASP B C 1
ATOM 3410 O O . ASP B 1 13 ? 37.438 -41 16.875 1 24.39 13 ASP B O 1
ATOM 3414 N N . GLY B 1 14 ? 38.531 -42.906 16.672 1 23.52 14 GLY B N 1
ATOM 3415 C CA . GLY B 1 14 ? 38.781 -43.156 15.266 1 23.52 14 GLY B CA 1
ATOM 3416 C C . GLY B 1 14 ? 37.531 -43.156 14.438 1 23.52 14 GLY B C 1
ATOM 3417 O O . GLY B 1 14 ? 36.656 -44 14.641 1 23.52 14 GLY B O 1
ATOM 3418 N N . TRP B 1 15 ? 36.969 -42.031 14.227 1 22.39 15 TRP B N 1
ATOM 3419 C CA . TRP B 1 15 ? 35.781 -41.875 13.398 1 22.39 15 TRP B CA 1
ATOM 3420 C C . TRP B 1 15 ? 35.906 -42.688 12.109 1 22.39 15 TRP B C 1
ATOM 3422 O O . TRP B 1 15 ? 36.781 -42.438 11.297 1 22.39 15 TRP B O 1
ATOM 3432 N N . MET B 1 16 ? 35.938 -44.031 12.266 1 24.52 16 MET B N 1
ATOM 3433 C CA . MET B 1 16 ? 35.906 -44.875 11.07 1 24.52 16 MET B CA 1
ATOM 3434 C C . MET B 1 16 ? 35 -44.281 10.016 1 24.52 16 MET B C 1
ATOM 3436 O O . MET B 1 16 ? 33.875 -43.812 10.328 1 24.52 16 MET B O 1
ATOM 3440 N N . HIS B 1 17 ? 35.562 -43.781 9.008 1 25.38 17 HIS B N 1
ATOM 3441 C CA . HIS B 1 17 ? 35.062 -43.375 7.691 1 25.38 17 HIS B CA 1
ATOM 3442 C C . HIS B 1 17 ? 34.125 -44.406 7.121 1 25.38 17 HIS B C 1
ATOM 3444 O O . HIS B 1 17 ? 34.531 -45.5 6.699 1 25.38 17 HIS B O 1
ATOM 3450 N N . SER B 1 18 ? 33.125 -44.812 7.898 1 26.73 18 SER B N 1
ATOM 3451 C CA . SER B 1 18 ? 32.25 -45.75 7.215 1 26.73 18 SER B CA 1
ATOM 3452 C C . SER B 1 18 ? 31.953 -45.281 5.785 1 26.73 18 SER B C 1
ATOM 3454 O O . SER B 1 18 ? 31.688 -44.125 5.539 1 26.73 18 SER B O 1
ATOM 3456 N N . THR B 1 19 ? 32.594 -45.875 4.855 1 27.89 19 THR B N 1
ATOM 3457 C CA . THR B 1 19 ? 32.375 -45.844 3.42 1 27.89 19 THR B CA 1
ATOM 3458 C C . THR B 1 19 ? 30.875 -45.906 3.123 1 27.89 19 THR B C 1
ATOM 3460 O O . THR B 1 19 ? 30.234 -46.938 3.32 1 27.89 19 THR B O 1
ATOM 3463 N N . ILE B 1 20 ? 30.125 -45.031 3.648 1 29.23 20 ILE B N 1
ATOM 3464 C CA . ILE B 1 20 ? 28.734 -45.062 3.205 1 29.23 20 ILE B CA 1
ATOM 3465 C C . ILE B 1 20 ? 28.672 -45.25 1.692 1 29.23 20 ILE B C 1
ATOM 3467 O O . ILE B 1 20 ? 29.266 -44.5 0.932 1 29.23 20 ILE B O 1
ATOM 3471 N N . SER B 1 21 ? 28.688 -46.469 1.302 1 29.48 21 SER B N 1
ATOM 3472 C CA . SER B 1 21 ? 28.375 -46.812 -0.086 1 29.48 21 SER B CA 1
ATOM 3473 C C . SER B 1 21 ? 27.359 -45.844 -0.668 1 29.48 21 SER B C 1
ATOM 3475 O O . SER B 1 21 ? 26.312 -45.562 -0.052 1 29.48 21 SER B O 1
ATOM 3477 N N . ASN B 1 22 ? 27.766 -44.781 -1.255 1 31.22 22 ASN B N 1
ATOM 3478 C CA . ASN B 1 22 ? 27 -43.906 -2.145 1 31.22 22 ASN B CA 1
ATOM 3479 C C . ASN B 1 22 ? 26.031 -44.719 -3.006 1 31.22 22 ASN B C 1
ATOM 3481 O O . ASN B 1 22 ? 26.359 -45.125 -4.117 1 31.22 22 ASN B O 1
ATOM 3485 N N . ARG B 1 23 ? 25.359 -45.719 -2.432 1 33.5 23 ARG B N 1
ATOM 3486 C CA . ARG B 1 23 ? 24.359 -46.281 -3.311 1 33.5 23 ARG B CA 1
ATOM 3487 C C . ARG B 1 23 ? 23.625 -45.219 -4.102 1 33.5 23 ARG B C 1
ATOM 3489 O O . ARG B 1 23 ? 23.078 -44.281 -3.52 1 33.5 23 ARG B O 1
ATOM 3496 N N . ARG B 1 24 ? 24.031 -44.938 -5.262 1 36.16 24 ARG B N 1
ATOM 3497 C CA . ARG B 1 24 ? 23.312 -44.25 -6.332 1 36.16 24 ARG B CA 1
ATOM 3498 C C . ARG B 1 24 ? 21.812 -44.531 -6.246 1 36.16 24 ARG B C 1
ATOM 3500 O O . ARG B 1 24 ? 21.375 -45.656 -6.527 1 36.16 24 ARG B O 1
ATOM 3507 N N . LYS B 1 25 ? 21.219 -44.094 -5.23 1 39.66 25 LYS B N 1
ATOM 3508 C CA . LYS B 1 25 ? 19.766 -44.219 -5.336 1 39.66 25 LYS B CA 1
ATOM 3509 C C . LYS B 1 25 ? 19.312 -44.031 -6.781 1 39.66 25 LYS B C 1
ATOM 3511 O O . LYS B 1 25 ? 19.594 -43.031 -7.418 1 39.66 25 LYS B O 1
ATOM 3516 N N . VAL B 1 26 ? 19.312 -44.938 -7.566 1 40.84 26 VAL B N 1
ATOM 3517 C CA . VAL B 1 26 ? 18.656 -44.969 -8.867 1 40.84 26 VAL B CA 1
ATOM 3518 C C . VAL B 1 26 ? 17.422 -44.094 -8.852 1 40.84 26 VAL B C 1
ATOM 3520 O O . VAL B 1 26 ? 16.438 -44.375 -8.148 1 40.84 26 VAL B O 1
ATOM 3523 N N . THR B 1 27 ? 17.531 -42.781 -8.648 1 48.5 27 THR B N 1
ATOM 3524 C CA . THR B 1 27 ? 16.406 -41.844 -8.695 1 48.5 27 THR B CA 1
ATOM 3525 C C . THR B 1 27 ? 15.406 -42.25 -9.773 1 48.5 27 THR B C 1
ATOM 3527 O O . THR B 1 27 ? 15.766 -42.344 -10.953 1 48.5 27 THR B O 1
ATOM 3530 N N . ALA B 1 28 ? 14.523 -43.219 -9.484 1 63.16 28 ALA B N 1
ATOM 3531 C CA . ALA B 1 28 ? 13.453 -43.656 -10.375 1 63.16 28 ALA B CA 1
ATOM 3532 C C . ALA B 1 28 ? 12.945 -42.5 -11.25 1 63.16 28 ALA B C 1
ATOM 3534 O O . ALA B 1 28 ? 12.852 -41.375 -10.789 1 63.16 28 ALA B O 1
ATOM 3535 N N . THR B 1 29 ? 13.133 -42.625 -12.539 1 79.88 29 THR B N 1
ATOM 3536 C CA . THR B 1 29 ? 12.594 -41.688 -13.531 1 79.88 29 THR B CA 1
ATOM 3537 C C . THR B 1 29 ? 11.172 -41.281 -13.164 1 79.88 29 THR B C 1
ATOM 3539 O O . THR B 1 29 ? 10.312 -42.125 -12.922 1 79.88 29 THR B O 1
ATOM 3542 N N . PRO B 1 30 ? 11.031 -39.969 -12.914 1 88 30 PRO B N 1
ATOM 3543 C CA . PRO B 1 30 ? 9.664 -39.531 -12.625 1 88 30 PRO B CA 1
ATOM 3544 C C . PRO B 1 30 ? 8.672 -39.938 -13.711 1 88 30 PRO B C 1
ATOM 3546 O O . PRO B 1 30 ? 9.047 -40.031 -14.883 1 88 30 PRO B O 1
ATOM 3549 N N . GLN B 1 31 ? 7.52 -40.281 -13.273 1 91 31 GLN B N 1
ATOM 3550 C CA . GLN B 1 31 ? 6.504 -40.75 -14.203 1 91 31 GLN B CA 1
ATOM 3551 C C . GLN B 1 31 ? 5.34 -39.781 -14.297 1 91 31 GLN B C 1
ATOM 3553 O O . GLN B 1 31 ? 4.934 -39.188 -13.289 1 91 31 GLN B O 1
ATOM 3558 N N . PHE B 1 32 ? 4.902 -39.531 -15.477 1 94.06 32 PHE B N 1
ATOM 3559 C CA . PHE B 1 32 ? 3.719 -38.75 -15.781 1 94.06 32 PHE B CA 1
ATOM 3560 C C . PHE B 1 32 ? 2.787 -39.5 -16.719 1 94.06 32 PHE B C 1
ATOM 3562 O O . PHE B 1 32 ? 2.988 -39.5 -17.938 1 94.06 32 PHE B O 1
ATOM 3569 N N . HIS B 1 33 ? 1.799 -40.188 -16.172 1 93.56 33 HIS B N 1
ATOM 3570 C CA . HIS B 1 33 ? 0.826 -40.938 -16.938 1 93.56 33 HIS B CA 1
ATOM 3571 C C . HIS B 1 33 ? -0.593 -40.688 -16.438 1 93.56 33 HIS B C 1
ATOM 3573 O O . HIS B 1 33 ? -1.268 -41.625 -15.992 1 93.56 33 HIS B O 1
ATOM 3579 N N . PRO B 1 34 ? -1.031 -39.438 -16.641 1 95.81 34 PRO B N 1
ATOM 3580 C CA . PRO B 1 34 ? -2.391 -39.156 -16.172 1 95.81 34 PRO B CA 1
ATOM 3581 C C . PRO B 1 34 ? -3.463 -39.719 -17.094 1 95.81 34 PRO B C 1
ATOM 3583 O O . PRO B 1 34 ? -3.277 -39.75 -18.312 1 95.81 34 PRO B O 1
ATOM 3586 N N . LYS B 1 35 ? -4.578 -40.156 -16.516 1 97.56 35 LYS B N 1
ATOM 3587 C CA . LYS B 1 35 ? -5.742 -40.562 -17.297 1 97.56 35 LYS B CA 1
ATOM 3588 C C . LYS B 1 35 ? -6.699 -39.406 -17.5 1 97.56 35 LYS B C 1
ATOM 3590 O O . LYS B 1 35 ? -7.387 -39.312 -18.516 1 97.56 35 LYS B O 1
ATOM 3595 N N . LYS B 1 36 ? -6.758 -38.562 -16.469 1 98.44 36 LYS B N 1
ATOM 3596 C CA . LYS B 1 36 ? -7.664 -37.438 -16.469 1 98.44 36 LYS B CA 1
ATOM 3597 C C . LYS B 1 36 ? -6.918 -36.125 -16.156 1 98.44 36 LYS B C 1
ATOM 3599 O O . LYS B 1 36 ? -6.242 -36.031 -15.133 1 98.44 36 LYS B O 1
ATOM 3604 N N . VAL B 1 37 ? -7.078 -35.188 -17.047 1 98.5 37 VAL B N 1
ATOM 3605 C CA . VAL B 1 37 ? -6.406 -33.906 -16.844 1 98.5 37 VAL B CA 1
ATOM 3606 C C . VAL B 1 37 ? -7.426 -32.75 -16.906 1 98.5 37 VAL B C 1
ATOM 3608 O O . VAL B 1 37 ? -8.25 -32.719 -17.812 1 98.5 37 VAL B O 1
ATOM 3611 N N . LEU B 1 38 ? -7.402 -31.938 -15.891 1 98.56 38 LEU B N 1
ATOM 3612 C CA . LEU B 1 38 ? -8.188 -30.703 -15.875 1 98.56 38 LEU B CA 1
ATOM 3613 C C . LEU B 1 38 ? -7.375 -29.531 -16.391 1 98.56 38 LEU B C 1
ATOM 3615 O O . LEU B 1 38 ? -6.27 -29.266 -15.922 1 98.56 38 LEU B O 1
ATOM 3619 N N . VAL B 1 39 ? -7.906 -28.844 -17.422 1 98.62 39 VAL B N 1
ATOM 3620 C CA . VAL B 1 39 ? -7.262 -27.656 -17.938 1 98.62 39 VAL B CA 1
ATOM 3621 C C . VAL B 1 39 ? -7.977 -26.406 -17.422 1 98.62 39 VAL B C 1
ATOM 3623 O O . VAL B 1 39 ? -9.156 -26.203 -17.703 1 98.62 39 VAL B O 1
ATOM 3626 N N . LEU B 1 40 ? -7.27 -25.656 -16.609 1 97.62 40 LEU B N 1
ATOM 3627 C CA . LEU B 1 40 ? -7.773 -24.391 -16.094 1 97.62 40 LEU B CA 1
ATOM 3628 C C . LEU B 1 40 ? -7.367 -23.234 -17 1 97.62 40 LEU B C 1
ATOM 3630 O O . LEU B 1 40 ? -6.18 -22.922 -17.125 1 97.62 40 LEU B O 1
ATOM 3634 N N . SER B 1 41 ? -8.336 -22.609 -17.578 1 96.75 41 SER B N 1
ATOM 3635 C CA . SER B 1 41 ? -8.086 -21.516 -18.516 1 96.75 41 SER B CA 1
ATOM 3636 C C . SER B 1 41 ? -8.398 -20.156 -17.906 1 96.75 41 SER B C 1
ATOM 3638 O O . SER B 1 41 ? -9.375 -20.016 -17.172 1 96.75 41 SER B O 1
ATOM 3640 N N . LYS B 1 42 ? -7.547 -19.203 -18.234 1 93.56 42 LYS B N 1
ATOM 3641 C CA . LYS B 1 42 ? -7.812 -17.844 -17.75 1 93.56 42 LYS B CA 1
ATOM 3642 C C . LYS B 1 42 ? -8.977 -17.219 -18.5 1 93.56 42 LYS B C 1
ATOM 3644 O O . LYS B 1 42 ? -9.352 -17.672 -19.578 1 93.56 42 LYS B O 1
ATOM 3649 N N . ILE B 1 43 ? -9.492 -16.234 -17.844 1 87.81 43 ILE B N 1
ATOM 3650 C CA . ILE B 1 43 ? -10.43 -15.359 -18.531 1 87.81 43 ILE B CA 1
ATOM 3651 C C . ILE B 1 43 ? -9.68 -14.172 -19.125 1 87.81 43 ILE B C 1
ATOM 3653 O O . ILE B 1 43 ? -9 -13.43 -18.406 1 87.81 43 ILE B O 1
ATOM 3657 N N . THR B 1 44 ? -9.758 -14.047 -20.422 1 87.75 44 THR B N 1
ATOM 3658 C CA . THR B 1 44 ? -9.047 -12.945 -21.062 1 87.75 44 THR B CA 1
ATOM 3659 C C . THR B 1 44 ? -9.781 -11.625 -20.812 1 87.75 44 THR B C 1
ATOM 3661 O O . THR B 1 44 ? -10.961 -11.617 -20.469 1 87.75 44 THR B O 1
ATOM 3664 N N . ARG B 1 45 ? -9.039 -10.523 -20.984 1 83.69 45 ARG B N 1
ATOM 3665 C CA . ARG B 1 45 ? -9.664 -9.211 -20.844 1 83.69 45 ARG B CA 1
ATOM 3666 C C . ARG B 1 45 ? -10.789 -9.031 -21.859 1 83.69 45 ARG B C 1
ATOM 3668 O O . ARG B 1 45 ? -11.789 -8.375 -21.562 1 83.69 45 ARG B O 1
ATOM 3675 N N . TYR B 1 46 ? -10.594 -9.539 -23.031 1 87.06 46 TYR B N 1
ATOM 3676 C CA . TYR B 1 46 ? -11.633 -9.5 -24.062 1 87.06 46 TYR B CA 1
ATOM 3677 C C . TYR B 1 46 ? -12.914 -10.164 -23.562 1 87.06 46 TYR B C 1
ATOM 3679 O O . TYR B 1 46 ? -14 -9.586 -23.656 1 87.06 46 TYR B O 1
ATOM 3687 N N . GLU B 1 47 ? -12.742 -11.375 -23.047 1 86.5 47 GLU B N 1
ATOM 3688 C CA . GLU B 1 47 ? -13.883 -12.102 -22.5 1 86.5 47 GLU B CA 1
ATOM 3689 C C . GLU B 1 47 ? -14.523 -11.344 -21.344 1 86.5 47 GLU B C 1
ATOM 3691 O O . GLU B 1 47 ? -15.75 -11.305 -21.234 1 86.5 47 GLU B O 1
ATOM 3696 N N . PHE B 1 48 ? -13.672 -10.773 -20.578 1 82.62 48 PHE B N 1
ATOM 3697 C CA . PHE B 1 48 ? -14.133 -10.008 -19.422 1 82.62 48 PHE B CA 1
ATOM 3698 C C . PHE B 1 48 ? -15 -8.836 -19.875 1 82.62 48 PHE B C 1
ATOM 3700 O O . PHE B 1 48 ? -16.094 -8.625 -19.344 1 82.62 48 PHE B O 1
ATOM 3707 N N . GLU B 1 49 ? -14.523 -8.109 -20.797 1 81.19 49 GLU B N 1
ATOM 3708 C CA . GLU B 1 49 ? -15.25 -6.941 -21.297 1 81.19 49 GLU B CA 1
ATOM 3709 C C . GLU B 1 49 ? -16.562 -7.348 -21.953 1 81.19 49 GLU B C 1
ATOM 3711 O O . GLU B 1 49 ? -17.562 -6.645 -21.844 1 81.19 49 GLU B O 1
ATOM 3716 N N . LYS B 1 50 ? -16.5 -8.422 -22.578 1 84.88 50 LYS B N 1
ATOM 3717 C CA . LYS B 1 50 ? -17.719 -8.93 -23.203 1 84.88 50 LYS B CA 1
ATOM 3718 C C . LYS B 1 50 ? -18.766 -9.305 -22.156 1 84.88 50 LYS B C 1
ATOM 3720 O O . LYS B 1 50 ? -19.953 -9.062 -22.344 1 84.88 50 LYS B O 1
ATOM 3725 N N . ARG B 1 51 ? -18.266 -9.875 -21.078 1 82.25 51 ARG B N 1
ATOM 3726 C CA . ARG B 1 51 ? -19.172 -10.273 -20 1 82.25 51 AR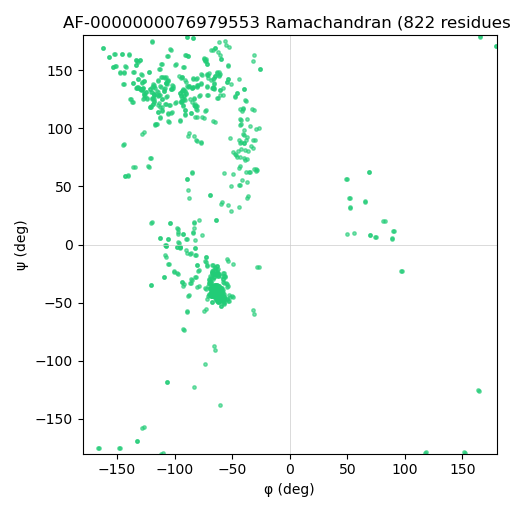G B CA 1
ATOM 3727 C C . ARG B 1 51 ? -19.719 -9.047 -19.281 1 82.25 51 ARG B C 1
ATOM 3729 O O . ARG B 1 51 ? -20.859 -9.062 -18.812 1 82.25 51 ARG B O 1
ATOM 3736 N N . ARG B 1 52 ? -18.938 -8.047 -19.141 1 77.88 52 ARG B N 1
ATOM 3737 C CA . ARG B 1 52 ? -19.344 -6.816 -18.469 1 77.88 52 ARG B CA 1
ATOM 3738 C C . ARG B 1 52 ? -20.359 -6.035 -19.281 1 77.88 52 ARG B C 1
ATOM 3740 O O . ARG B 1 52 ? -21.188 -5.301 -18.734 1 77.88 52 ARG B O 1
ATOM 3747 N N . HIS B 1 53 ? -20.234 -6.188 -20.609 1 82.56 53 HIS B N 1
ATOM 3748 C CA . HIS B 1 53 ? -21.141 -5.473 -21.516 1 82.56 53 HIS B CA 1
ATOM 3749 C C . HIS B 1 53 ? -21.891 -6.441 -22.422 1 82.56 53 HIS B C 1
ATOM 3751 O O . HIS B 1 53 ? -21.75 -6.379 -23.656 1 82.56 53 HIS B O 1
ATOM 3757 N N . PRO B 1 54 ? -22.719 -7.199 -21.797 1 82.81 54 PRO B N 1
ATOM 3758 C CA . PRO B 1 54 ? -23.375 -8.258 -22.578 1 82.81 54 PRO B CA 1
ATOM 3759 C C . PRO B 1 54 ? -24.297 -7.711 -23.656 1 82.81 54 PRO B C 1
ATOM 3761 O O . PRO B 1 54 ? -24.547 -8.383 -24.656 1 82.81 54 PRO B O 1
ATOM 3764 N N . ASN B 1 55 ? -24.719 -6.516 -23.469 1 89.31 55 ASN B N 1
ATOM 3765 C CA . ASN B 1 55 ? -25.734 -5.973 -24.375 1 89.31 55 ASN B CA 1
ATOM 3766 C C . ASN B 1 55 ? -25.094 -5.156 -25.5 1 89.31 55 ASN B C 1
ATOM 3768 O O . ASN B 1 55 ? -25.781 -4.676 -26.391 1 89.31 55 ASN B O 1
ATOM 3772 N N . LEU B 1 56 ? -23.812 -5 -25.484 1 89.12 56 LEU B N 1
ATOM 3773 C CA . LEU B 1 56 ? -23.156 -4.207 -26.516 1 89.12 56 LEU B CA 1
ATOM 3774 C C . LEU B 1 56 ? -22.734 -5.082 -27.688 1 89.12 56 LEU B C 1
ATOM 3776 O O . LEU B 1 56 ? -22.266 -6.207 -27.5 1 89.12 56 LEU B O 1
ATOM 3780 N N . SER B 1 57 ? -23.078 -4.586 -28.891 1 90.69 57 SER B N 1
ATOM 3781 C CA . SER B 1 57 ? -22.516 -5.234 -30.062 1 90.69 57 SER B CA 1
ATOM 3782 C C . SER B 1 57 ? -21 -5.086 -30.125 1 90.69 57 SER B C 1
ATOM 3784 O O . SER B 1 57 ? -20.422 -4.34 -29.344 1 90.69 57 SER B O 1
ATOM 3786 N N . GLU B 1 58 ? -20.359 -5.836 -31.047 1 88.44 58 GLU B N 1
ATOM 3787 C CA . GLU B 1 58 ? -18.906 -5.766 -31.172 1 88.44 58 GLU B CA 1
ATOM 3788 C C . GLU B 1 58 ? -18.453 -4.348 -31.5 1 88.44 58 GLU B C 1
ATOM 3790 O O . GLU B 1 58 ? -17.438 -3.881 -30.969 1 88.44 58 GLU B O 1
ATOM 3795 N N . GLU B 1 59 ? -19.188 -3.74 -32.281 1 89.69 59 GLU B N 1
ATOM 3796 C CA . GLU B 1 59 ? -18.859 -2.373 -32.688 1 89.69 59 GLU B CA 1
ATOM 3797 C C . GLU B 1 59 ? -19.031 -1.408 -31.516 1 89.69 59 GLU B C 1
ATOM 3799 O O . GLU B 1 59 ? -18.203 -0.532 -31.281 1 89.69 59 GLU B O 1
ATOM 3804 N N . GLN B 1 60 ? -20.125 -1.648 -30.828 1 90.38 60 GLN B N 1
ATOM 3805 C CA . GLN B 1 60 ? -20.391 -0.8 -29.672 1 90.38 60 GLN B CA 1
ATOM 3806 C C . GLN B 1 60 ? -19.344 -0.996 -28.594 1 90.38 60 GLN B C 1
ATOM 3808 O O . GLN B 1 60 ? -18.938 -0.039 -27.922 1 90.38 60 GLN B O 1
ATOM 3813 N N . LEU B 1 61 ? -18.953 -2.18 -28.469 1 88.69 61 LEU B N 1
ATOM 3814 C CA . LEU B 1 61 ? -17.922 -2.486 -27.5 1 88.69 61 LEU B CA 1
ATOM 3815 C C . LEU B 1 61 ? -16.609 -1.814 -27.875 1 88.69 61 LEU B C 1
ATOM 3817 O O . LEU B 1 61 ? -15.914 -1.271 -27 1 88.69 61 LEU B O 1
ATOM 3821 N N . THR B 1 62 ? -16.297 -1.872 -29.109 1 88.56 62 THR B N 1
ATOM 3822 C CA . THR B 1 62 ? -15.078 -1.226 -29.594 1 88.56 62 THR B CA 1
ATOM 3823 C C . THR B 1 62 ? -15.094 0.266 -29.281 1 88.56 62 THR B C 1
ATOM 3825 O O . THR B 1 62 ? -14.094 0.814 -28.812 1 88.56 62 THR B O 1
ATOM 3828 N N . ASP B 1 63 ? -16.203 0.863 -29.469 1 86.88 63 ASP B N 1
ATOM 3829 C CA . ASP B 1 63 ? -16.328 2.293 -29.203 1 86.88 63 ASP B CA 1
ATOM 3830 C C . ASP B 1 63 ? -16.219 2.598 -27.719 1 86.88 63 ASP B C 1
ATOM 3832 O O . ASP B 1 63 ? -15.555 3.564 -27.328 1 86.88 63 ASP B O 1
ATOM 3836 N N . ALA B 1 64 ? -16.891 1.788 -27 1 81.81 64 ALA B N 1
ATOM 3837 C CA . ALA B 1 64 ? -16.859 1.98 -25.562 1 81.81 64 ALA B CA 1
ATOM 3838 C C . ALA B 1 64 ? -15.445 1.829 -25 1 81.81 64 ALA B C 1
ATOM 3840 O O . ALA B 1 64 ? -15.023 2.594 -24.141 1 81.81 64 ALA B O 1
ATOM 3841 N N . LEU B 1 65 ? -14.75 0.899 -25.484 1 81.81 65 LEU B N 1
ATOM 3842 C CA . LEU B 1 65 ? -13.391 0.637 -25.047 1 81.81 65 LEU B CA 1
ATOM 3843 C C . LEU B 1 65 ? -12.445 1.751 -25.5 1 81.81 65 LEU B C 1
ATOM 3845 O O . LEU B 1 65 ? -11.555 2.156 -24.75 1 81.81 65 LEU B O 1
ATOM 3849 N N . ALA B 1 66 ? -12.656 2.24 -26.625 1 81.56 66 ALA B N 1
ATOM 3850 C CA . ALA B 1 66 ? -11.828 3.326 -27.156 1 81.56 66 ALA B CA 1
ATOM 3851 C C . ALA B 1 66 ? -11.984 4.59 -26.312 1 81.56 66 ALA B C 1
ATOM 3853 O O . ALA B 1 66 ? -11.016 5.312 -26.078 1 81.56 66 ALA B O 1
ATOM 3854 N N . LYS B 1 67 ? -13.164 4.82 -25.906 1 74.25 67 LYS B N 1
ATOM 3855 C CA . LYS B 1 67 ? -13.445 5.996 -25.078 1 74.25 67 LYS B CA 1
ATOM 3856 C C . LYS B 1 67 ? -12.68 5.941 -23.75 1 74.25 67 LYS B C 1
ATOM 3858 O O . LYS B 1 67 ? -12.328 6.977 -23.188 1 74.25 67 LYS B O 1
ATOM 3863 N N . ARG B 1 68 ? -12.445 4.73 -23.406 1 71.25 68 ARG B N 1
ATOM 3864 C CA . ARG B 1 68 ? -11.742 4.543 -22.141 1 71.25 68 ARG B CA 1
ATOM 3865 C C . ARG B 1 68 ? -10.242 4.391 -22.359 1 71.25 68 ARG B C 1
ATOM 3867 O O . ARG B 1 68 ? -9.477 4.223 -21.406 1 71.25 68 ARG B O 1
ATOM 3874 N N . GLY B 1 69 ? -9.836 4.41 -23.547 1 69.94 69 GLY B N 1
ATOM 3875 C CA . GLY B 1 69 ? -8.422 4.32 -23.875 1 69.94 69 GLY B CA 1
ATOM 3876 C C . GLY B 1 69 ? -7.945 2.895 -24.078 1 69.94 69 GLY B C 1
ATOM 3877 O O . GLY B 1 69 ? -6.742 2.637 -24.109 1 69.94 69 GLY B O 1
ATOM 3878 N N . SER B 1 70 ? -8.922 2.041 -24.156 1 76 70 SER B N 1
ATOM 3879 C CA . SER B 1 70 ? -8.547 0.65 -24.375 1 76 70 SER B CA 1
ATOM 3880 C C . SER B 1 70 ? -8.562 0.31 -25.859 1 76 70 SER B C 1
ATOM 3882 O O . SER B 1 70 ? -9.367 0.844 -26.625 1 76 70 SER B O 1
ATOM 3884 N N . ASP B 1 71 ? -7.625 -0.531 -26.234 1 81.19 71 ASP B N 1
ATOM 3885 C CA . ASP B 1 71 ? -7.465 -0.958 -27.609 1 81.19 71 ASP B CA 1
ATOM 3886 C C . ASP B 1 71 ? -8.18 -2.283 -27.875 1 81.19 71 ASP B C 1
ATOM 3888 O O . ASP B 1 71 ? -7.66 -3.35 -27.531 1 81.19 71 ASP B O 1
ATOM 3892 N N . TYR B 1 72 ? -9.273 -2.219 -28.562 1 86.81 72 TYR B N 1
ATOM 3893 C CA . TYR B 1 72 ? -10.078 -3.404 -28.859 1 86.81 72 TYR B CA 1
ATOM 3894 C C . TYR B 1 72 ? -9.266 -4.422 -29.656 1 86.81 72 TYR B C 1
ATOM 3896 O O . TYR B 1 72 ? -9.289 -5.617 -29.344 1 86.81 72 TYR B O 1
ATOM 3904 N N . LYS B 1 73 ? -8.617 -3.957 -30.688 1 89.81 73 LYS B N 1
ATOM 3905 C CA . LYS B 1 73 ? -7.84 -4.848 -31.531 1 89.81 73 LYS B CA 1
ATOM 3906 C C . LYS B 1 73 ? -6.766 -5.578 -30.734 1 89.81 73 LYS B C 1
ATOM 3908 O O . LYS B 1 73 ? -6.516 -6.766 -30.969 1 89.81 73 LYS B O 1
ATOM 3913 N N . GLY B 1 74 ? -6.176 -4.895 -29.859 1 89.94 74 GLY B N 1
ATOM 3914 C CA . GLY B 1 74 ? -5.191 -5.512 -29 1 89.94 74 GLY B CA 1
ATOM 3915 C C . GLY B 1 74 ? -5.781 -6.578 -28.094 1 89.94 74 GLY B C 1
ATOM 3916 O O . GLY B 1 74 ? -5.184 -7.641 -27.906 1 89.94 74 GLY B O 1
ATOM 3917 N N . LEU B 1 75 ? -6.938 -6.309 -27.609 1 89 75 LEU B N 1
ATOM 3918 C CA . LEU B 1 75 ? -7.613 -7.262 -26.734 1 89 75 LEU B CA 1
ATOM 3919 C C . LEU B 1 75 ? -7.953 -8.539 -27.5 1 89 75 LEU B C 1
ATOM 3921 O O . LEU B 1 75 ? -7.746 -9.648 -26.984 1 89 75 LEU B O 1
ATOM 3925 N N . LEU B 1 76 ? -8.445 -8.328 -28.656 1 91.62 76 LEU B N 1
ATOM 3926 C CA . LEU B 1 76 ? -8.82 -9.469 -29.484 1 91.62 76 LEU B CA 1
ATOM 3927 C C . LEU B 1 76 ? -7.586 -10.281 -29.875 1 91.62 76 LEU B C 1
ATOM 3929 O O . LEU B 1 76 ? -7.633 -11.516 -29.891 1 91.62 76 LEU B O 1
ATOM 3933 N N . TYR B 1 77 ? -6.574 -9.602 -30.188 1 94.12 77 TYR B N 1
ATOM 3934 C CA . TYR B 1 77 ? -5.32 -10.25 -30.562 1 94.12 77 TYR B CA 1
ATOM 3935 C C . TYR B 1 77 ? -4.828 -11.164 -29.453 1 94.12 77 TYR B C 1
ATOM 3937 O O . TYR B 1 77 ? -4.508 -12.328 -29.688 1 94.12 77 TYR B O 1
ATOM 3945 N N . HIS B 1 78 ? -4.777 -10.711 -28.266 1 92.88 78 HIS B N 1
ATOM 3946 C CA . HIS B 1 78 ? -4.289 -11.484 -27.141 1 92.88 78 HIS B CA 1
ATOM 3947 C C . HIS B 1 78 ? -5.258 -12.609 -26.781 1 92.88 78 HIS B C 1
ATOM 3949 O O . HIS B 1 78 ? -4.84 -13.672 -26.328 1 92.88 78 HIS B O 1
ATOM 3955 N N . HIS B 1 79 ? -6.535 -12.352 -26.969 1 94.06 79 HIS B N 1
ATOM 3956 C CA . HIS B 1 79 ? -7.531 -13.406 -26.812 1 94.06 79 HIS B CA 1
ATOM 3957 C C . HIS B 1 79 ? -7.281 -14.562 -27.766 1 94.06 79 HIS B C 1
ATOM 3959 O O . HIS B 1 79 ? -7.355 -15.727 -27.375 1 94.06 79 HIS B O 1
ATOM 3965 N N . ASP B 1 80 ? -7.027 -14.211 -28.938 1 96.62 80 ASP B N 1
ATOM 3966 C CA . ASP B 1 80 ? -6.781 -15.227 -29.953 1 96.62 80 ASP B CA 1
ATOM 3967 C C . ASP B 1 80 ? -5.523 -16.031 -29.625 1 96.62 80 ASP B C 1
ATOM 3969 O O . ASP B 1 80 ? -5.492 -17.25 -29.812 1 96.62 80 ASP B O 1
ATOM 3973 N N . ILE B 1 81 ? -4.508 -15.359 -29.203 1 96.56 81 ILE B N 1
ATOM 3974 C CA . ILE B 1 81 ? -3.264 -16.031 -28.828 1 96.56 81 ILE B CA 1
ATOM 3975 C C . ILE B 1 81 ? -3.529 -17.016 -27.703 1 96.56 81 ILE B C 1
ATOM 3977 O O . ILE B 1 81 ? -3.074 -18.172 -27.75 1 96.56 81 ILE B O 1
ATOM 3981 N N . HIS B 1 82 ? -4.254 -16.594 -26.766 1 96.06 82 HIS B N 1
ATOM 3982 C CA . HIS B 1 82 ? -4.598 -17.453 -25.641 1 96.06 82 HIS B CA 1
ATOM 3983 C C . HIS B 1 82 ? -5.398 -18.672 -26.094 1 96.06 82 HIS B C 1
ATOM 3985 O O . HIS B 1 82 ? -5.117 -19.797 -25.672 1 96.06 82 HIS B O 1
ATOM 3991 N N . THR B 1 83 ? -6.328 -18.422 -26.938 1 97.12 83 THR B N 1
ATOM 3992 C CA . THR B 1 83 ? -7.207 -19.484 -27.422 1 97.12 83 THR B CA 1
ATOM 3993 C C . THR B 1 83 ? -6.426 -20.516 -28.234 1 97.12 83 THR B C 1
ATOM 3995 O O . THR B 1 83 ? -6.68 -21.719 -28.125 1 97.12 83 THR B O 1
ATOM 3998 N N . LYS B 1 84 ? -5.586 -20.031 -28.984 1 97.56 84 LYS B N 1
ATOM 3999 C CA . LYS B 1 84 ? -4.75 -20.938 -29.766 1 97.56 84 LYS B CA 1
ATOM 4000 C C . LYS B 1 84 ? -3.922 -21.844 -28.875 1 97.56 84 LYS B C 1
ATOM 4002 O O . LYS B 1 84 ? -3.803 -23.047 -29.141 1 97.56 84 LYS B O 1
ATOM 4007 N N . CYS B 1 85 ? -3.365 -21.266 -27.859 1 97.62 85 CYS B N 1
ATOM 4008 C CA . CYS B 1 85 ? -2.588 -22.047 -26.906 1 97.62 85 CYS B CA 1
ATOM 4009 C C . CYS B 1 85 ? -3.465 -23.078 -26.203 1 97.62 85 CYS B C 1
ATOM 4011 O O . CYS B 1 85 ? -3.084 -24.234 -26.062 1 97.62 85 CYS B O 1
ATOM 4013 N N . LEU B 1 86 ? -4.594 -22.625 -25.781 1 98.06 86 LEU B N 1
ATOM 4014 C CA . LEU B 1 86 ? -5.539 -23.5 -25.094 1 98.06 86 LEU B CA 1
ATOM 4015 C C . LEU B 1 86 ? -5.918 -24.688 -25.984 1 98.06 86 LEU B C 1
ATOM 4017 O O . LEU B 1 86 ? -5.938 -25.828 -25.531 1 98.06 86 LEU B O 1
ATOM 4021 N N . ASN B 1 87 ? -6.195 -24.406 -27.203 1 98.19 87 ASN B N 1
ATOM 4022 C CA . ASN B 1 87 ? -6.555 -25.453 -28.141 1 98.19 87 ASN B CA 1
ATOM 4023 C C . ASN B 1 87 ? -5.402 -26.422 -28.375 1 98.19 87 ASN B C 1
ATOM 4025 O O . ASN B 1 87 ? -5.613 -27.641 -28.438 1 98.19 87 ASN B O 1
ATOM 4029 N N . LEU B 1 88 ? -4.273 -25.859 -28.484 1 98.38 88 LEU B N 1
ATOM 4030 C CA . LEU B 1 88 ? -3.092 -26.703 -28.672 1 98.38 88 LEU B CA 1
ATOM 4031 C C . LEU B 1 88 ? -2.918 -27.656 -27.5 1 98.38 88 LEU B C 1
ATOM 4033 O O . LEU B 1 88 ? -2.635 -28.844 -27.703 1 98.38 88 LEU B O 1
ATOM 4037 N N . VAL B 1 89 ? -3.072 -27.188 -26.328 1 98.56 89 VAL B N 1
ATOM 4038 C CA . VAL B 1 89 ? -2.912 -27.984 -25.109 1 98.56 89 VAL B CA 1
ATOM 4039 C C . VAL B 1 89 ? -3.977 -29.078 -25.078 1 98.56 89 VAL B C 1
ATOM 4041 O O . VAL B 1 89 ? -3.658 -30.25 -24.875 1 98.56 89 VAL B O 1
ATOM 4044 N N . THR B 1 90 ? -5.176 -28.719 -25.328 1 98.5 90 THR B N 1
ATOM 4045 C CA . THR B 1 90 ? -6.289 -29.656 -25.219 1 98.5 90 THR B CA 1
ATOM 4046 C C . THR B 1 90 ? -6.195 -30.719 -26.312 1 98.5 90 THR B C 1
ATOM 4048 O O . THR B 1 90 ? -6.441 -31.906 -26.062 1 98.5 90 THR B O 1
ATOM 4051 N N . GLU B 1 91 ? -5.859 -30.312 -27.469 1 98.38 91 GLU B N 1
ATOM 4052 C CA . GLU B 1 91 ? -5.719 -31.25 -28.578 1 98.38 91 GLU B CA 1
ATOM 4053 C C . GLU B 1 91 ? -4.574 -32.219 -28.328 1 98.38 91 GLU B C 1
ATOM 4055 O O . GLU B 1 91 ? -4.691 -33.406 -28.625 1 98.38 91 GLU B O 1
ATOM 4060 N N . THR B 1 92 ? -3.49 -31.719 -27.828 1 98.56 92 THR B N 1
ATOM 4061 C CA . THR B 1 92 ? -2.348 -32.562 -27.516 1 98.56 92 THR B CA 1
ATOM 4062 C C . THR B 1 92 ? -2.725 -33.625 -26.484 1 98.56 92 THR B C 1
ATOM 4064 O O . THR B 1 92 ? -2.361 -34.812 -26.641 1 98.56 92 THR B O 1
ATOM 4067 N N . LEU B 1 93 ? -3.422 -33.25 -25.484 1 98.38 93 LEU B N 1
ATOM 4068 C CA . LEU B 1 93 ? -3.855 -34.219 -24.453 1 98.38 93 LEU B CA 1
ATOM 4069 C C . LEU B 1 93 ? -4.766 -35.281 -25.047 1 98.38 93 LEU B C 1
ATOM 4071 O O . LEU B 1 93 ? -4.582 -36.469 -24.781 1 98.38 93 LEU B O 1
ATOM 4075 N N . ARG B 1 94 ? -5.629 -34.875 -25.891 1 97.69 94 ARG B N 1
ATOM 4076 C CA . ARG B 1 94 ? -6.57 -35.812 -26.516 1 97.69 94 ARG B CA 1
ATOM 4077 C C . ARG B 1 94 ? -5.848 -36.781 -27.422 1 97.69 94 ARG B C 1
ATOM 4079 O O . ARG B 1 94 ? -6.203 -37.969 -27.484 1 97.69 94 ARG B O 1
ATOM 4086 N N . ARG B 1 95 ? -4.926 -36.312 -28.109 1 97.62 95 ARG B N 1
ATOM 4087 C CA . ARG B 1 95 ? -4.152 -37.156 -29.016 1 97.62 95 ARG B CA 1
ATOM 4088 C C . ARG B 1 95 ? -3.428 -38.25 -28.25 1 97.62 95 ARG B C 1
ATOM 4090 O O . ARG B 1 95 ? -3.143 -39.312 -28.812 1 97.62 95 ARG B O 1
ATOM 4097 N N . HIS B 1 96 ? -3.154 -38.031 -27.031 1 97.38 96 HIS B N 1
ATOM 4098 C CA . HIS B 1 96 ? -2.488 -39.031 -26.203 1 97.38 96 HIS B CA 1
ATOM 4099 C C . HIS B 1 96 ? -3.498 -39.812 -25.359 1 97.38 96 HIS B C 1
ATOM 4101 O O . HIS B 1 96 ? -3.131 -40.438 -24.359 1 97.38 96 HIS B O 1
ATOM 4107 N N . ASN B 1 97 ? -4.723 -39.688 -25.688 1 97.06 97 ASN B N 1
ATOM 4108 C CA . ASN B 1 97 ? -5.828 -40.438 -25.109 1 97.06 97 ASN B CA 1
ATOM 4109 C C . ASN B 1 97 ? -6.016 -40.094 -23.625 1 97.06 97 ASN B C 1
ATOM 4111 O O . ASN B 1 97 ? -6.266 -40.969 -22.812 1 97.06 97 ASN B O 1
ATOM 4115 N N . ILE B 1 98 ? -5.828 -38.875 -23.266 1 98 98 ILE B N 1
ATOM 4116 C CA . ILE B 1 98 ? -6.074 -38.375 -21.922 1 98 98 ILE B CA 1
ATOM 4117 C C . ILE B 1 98 ? -7.43 -37.688 -21.875 1 98 98 ILE B C 1
ATOM 4119 O O . ILE B 1 98 ? -7.691 -36.75 -22.656 1 98 98 ILE B O 1
ATOM 4123 N N . GLU B 1 99 ? -8.32 -38.156 -20.984 1 98.44 99 GLU B N 1
ATOM 4124 C CA . GLU B 1 99 ? -9.594 -37.469 -20.797 1 98.44 99 GLU B CA 1
ATOM 4125 C C . GLU B 1 99 ? -9.398 -36.062 -20.281 1 98.44 99 GLU B C 1
ATOM 4127 O O . GLU B 1 99 ? -8.711 -35.844 -19.281 1 98.44 99 GLU B O 1
ATOM 4132 N N . THR B 1 100 ? -9.992 -35.094 -21 1 98.12 100 THR B N 1
ATOM 4133 C CA . THR B 1 100 ? -9.672 -33.719 -20.719 1 98.12 100 THR B CA 1
ATOM 4134 C C . THR B 1 100 ? -10.945 -32.906 -20.469 1 98.12 100 THR B C 1
ATOM 4136 O O . THR B 1 100 ? -11.93 -33.031 -21.203 1 98.12 100 THR B O 1
ATOM 4139 N N . ARG B 1 101 ? -10.961 -32.156 -19.359 1 97.81 101 ARG B N 1
ATOM 4140 C CA . ARG B 1 101 ? -11.984 -31.141 -19.078 1 97.81 101 ARG B CA 1
ATOM 4141 C C . ARG B 1 101 ? -11.375 -29.75 -18.984 1 97.81 101 ARG B C 1
ATOM 4143 O O . ARG B 1 101 ? -10.289 -29.578 -18.422 1 97.81 101 ARG B O 1
ATOM 4150 N N . VAL B 1 102 ? -12.039 -28.812 -19.625 1 97.94 102 VAL B N 1
ATOM 4151 C CA . VAL B 1 102 ? -11.602 -27.422 -19.562 1 97.94 102 VAL B CA 1
ATOM 4152 C C . VAL B 1 102 ? -12.539 -26.625 -18.672 1 97.94 102 VAL B C 1
ATOM 4154 O O . VAL B 1 102 ? -13.766 -26.672 -18.844 1 97.94 102 VAL B O 1
ATOM 4157 N N . VAL B 1 103 ? -11.945 -25.922 -17.703 1 96.5 103 VAL B N 1
ATOM 4158 C CA . VAL B 1 103 ? -12.758 -25.094 -16.828 1 96.5 103 VAL B CA 1
ATOM 4159 C C . VAL B 1 103 ? -12.125 -23.703 -16.703 1 96.5 103 VAL B C 1
ATOM 4161 O O . VAL B 1 103 ? -10.945 -23.516 -17.016 1 96.5 103 VAL B O 1
ATOM 4164 N N . GLN B 1 104 ? -12.906 -22.75 -16.344 1 92.88 104 GLN B N 1
ATOM 4165 C CA . GLN B 1 104 ? -12.453 -21.406 -15.961 1 92.88 104 GLN B CA 1
ATOM 4166 C C . GLN B 1 104 ? -12.695 -21.156 -14.477 1 92.88 104 GLN B C 1
ATOM 4168 O O . GLN B 1 104 ? -13.102 -22.047 -13.742 1 92.88 104 GLN B O 1
ATOM 4173 N N . ARG B 1 105 ? -12.32 -20 -14.086 1 87.5 105 ARG B N 1
ATOM 4174 C CA . ARG B 1 105 ? -12.328 -19.656 -12.664 1 87.5 105 ARG B CA 1
ATOM 4175 C C . ARG B 1 105 ? -13.656 -20.016 -12.016 1 87.5 105 ARG B C 1
ATOM 4177 O O . ARG B 1 105 ? -13.688 -20.578 -10.922 1 87.5 105 ARG B O 1
ATOM 4184 N N . SER B 1 106 ? -14.781 -19.719 -12.625 1 83.12 106 SER B N 1
ATOM 4185 C CA . SER B 1 106 ? -16.109 -19.859 -12.047 1 83.12 106 SER B CA 1
ATOM 4186 C C . SER B 1 106 ? -16.453 -21.328 -11.805 1 83.12 106 SER B C 1
ATOM 4188 O O . SER B 1 106 ? -17.219 -21.656 -10.898 1 83.12 106 SER B O 1
ATOM 4190 N N . ASN B 1 107 ? -15.844 -22.203 -12.523 1 88.94 107 ASN B N 1
ATOM 4191 C CA . ASN B 1 107 ? -16.172 -23.609 -12.422 1 88.94 107 ASN B CA 1
ATOM 4192 C C . ASN B 1 107 ? -15.016 -24.422 -11.828 1 88.94 107 ASN B C 1
ATOM 4194 O O . ASN B 1 107 ? -15.055 -25.656 -11.82 1 88.94 107 ASN B O 1
ATOM 4198 N N . TYR B 1 108 ? -14.023 -23.766 -11.414 1 91.56 108 TYR B N 1
ATOM 4199 C CA . TYR B 1 108 ? -12.883 -24.422 -10.797 1 91.56 108 TYR B CA 1
ATOM 4200 C C . TYR B 1 108 ? -13.172 -24.75 -9.336 1 91.56 108 TYR B C 1
ATOM 4202 O O . TYR B 1 108 ? -12.812 -23.984 -8.445 1 91.56 108 TYR B O 1
ATOM 4210 N N . LYS B 1 109 ? -13.734 -25.906 -9.102 1 89.75 109 LYS B N 1
ATOM 4211 C CA . LYS B 1 109 ? -14.195 -26.312 -7.777 1 89.75 109 LYS B CA 1
ATOM 4212 C C . LYS B 1 109 ? -13.477 -27.562 -7.305 1 89.75 109 LYS B C 1
ATOM 4214 O O . LYS B 1 109 ? -12.734 -28.188 -8.07 1 89.75 109 LYS B O 1
ATOM 4219 N N . GLU B 1 110 ? -13.742 -27.938 -6.121 1 89.44 110 GLU B N 1
ATOM 4220 C CA . GLU B 1 110 ? -13.078 -29.078 -5.492 1 89.44 110 GLU B CA 1
ATOM 4221 C C . GLU B 1 110 ? -13.375 -30.375 -6.25 1 89.44 110 GLU B C 1
ATOM 4223 O O . GLU B 1 110 ? -12.516 -31.25 -6.359 1 89.44 110 GLU B O 1
ATOM 4228 N N . GLU B 1 111 ? -14.555 -30.438 -6.727 1 91.94 111 GLU B N 1
ATOM 4229 C CA . GLU B 1 111 ? -14.953 -31.641 -7.461 1 91.94 111 GLU B CA 1
ATOM 4230 C C . GLU B 1 111 ? -14.078 -31.828 -8.695 1 91.94 111 GLU B C 1
ATOM 4232 O O . GLU B 1 111 ? -13.766 -32.969 -9.062 1 91.94 111 GLU B O 1
ATOM 4237 N N . CYS B 1 112 ? -13.742 -30.719 -9.25 1 92.5 112 CYS B N 1
ATOM 4238 C CA . CYS B 1 112 ? -12.875 -30.766 -10.422 1 92.5 112 CYS B CA 1
ATOM 4239 C C . CYS B 1 112 ? -11.477 -31.266 -10.047 1 92.5 112 CYS B C 1
ATOM 4241 O O . CYS B 1 112 ? -10.859 -32.031 -10.797 1 92.5 112 CYS B O 1
ATOM 4243 N N . ILE B 1 113 ? -11.047 -30.906 -8.922 1 93.06 113 ILE B N 1
ATOM 4244 C CA . ILE B 1 113 ? -9.719 -31.281 -8.453 1 93.06 113 ILE B CA 1
ATOM 4245 C C . ILE B 1 113 ? -9.688 -32.781 -8.156 1 93.06 113 ILE B C 1
ATOM 4247 O O . ILE B 1 113 ? -8.75 -33.469 -8.539 1 93.06 113 ILE B O 1
ATOM 4251 N N . ASP B 1 114 ? -10.703 -33.25 -7.539 1 94.5 114 ASP B N 1
ATOM 4252 C CA . ASP B 1 114 ? -10.789 -34.656 -7.191 1 94.5 114 ASP B CA 1
ATOM 4253 C C . ASP B 1 114 ? -10.852 -35.531 -8.445 1 94.5 114 ASP B C 1
ATOM 4255 O O . ASP B 1 114 ? -10.305 -36.625 -8.461 1 94.5 114 ASP B O 1
ATOM 4259 N N . TRP B 1 115 ? -11.484 -35 -9.406 1 96.62 115 TRP B N 1
ATOM 4260 C CA . TRP B 1 115 ? -11.672 -35.719 -10.656 1 96.62 115 TRP B CA 1
ATOM 4261 C C . TRP B 1 115 ? -10.344 -35.875 -11.398 1 96.62 115 TRP B C 1
ATOM 4263 O O . TRP B 1 115 ? -10.078 -36.938 -11.992 1 96.62 115 TRP B O 1
ATOM 4273 N N . ALA B 1 116 ? -9.484 -35 -11.312 1 97.62 116 ALA B N 1
ATOM 4274 C CA . ALA B 1 116 ? -8.312 -34.906 -12.18 1 97.62 116 ALA B CA 1
ATOM 4275 C C . ALA B 1 116 ? -7.102 -35.594 -11.539 1 97.62 116 ALA B C 1
ATOM 4277 O O . ALA B 1 116 ? -6.91 -35.531 -10.328 1 97.62 116 ALA B O 1
ATOM 4278 N N . ASP B 1 117 ? -6.32 -36.219 -12.391 1 97.12 117 ASP B N 1
ATOM 4279 C CA . ASP B 1 117 ? -5.02 -36.719 -11.969 1 97.12 117 ASP B CA 1
ATOM 4280 C C . ASP B 1 117 ? -3.969 -35.625 -11.969 1 97.12 117 ASP B C 1
ATOM 4282 O O . ASP B 1 117 ? -2.994 -35.688 -11.219 1 97.12 117 ASP B O 1
ATOM 4286 N N . ALA B 1 118 ? -4.176 -34.688 -12.812 1 97.88 118 ALA B N 1
ATOM 4287 C CA . ALA B 1 118 ? -3.287 -33.531 -12.938 1 97.88 118 ALA B CA 1
ATOM 4288 C C . ALA B 1 118 ? -4.055 -32.281 -13.422 1 97.88 118 ALA B C 1
ATOM 4290 O O . ALA B 1 118 ? -5.098 -32.406 -14.07 1 97.88 118 ALA B O 1
ATOM 4291 N N . ILE B 1 119 ? -3.525 -31.172 -13.062 1 98.38 119 ILE B N 1
ATOM 4292 C CA . ILE B 1 119 ? -4.117 -29.906 -13.461 1 98.38 119 ILE B CA 1
ATOM 4293 C C . ILE B 1 119 ? -3.129 -29.125 -14.328 1 98.38 119 ILE B C 1
ATOM 4295 O O . ILE B 1 119 ? -1.953 -29 -13.984 1 98.38 119 ILE B O 1
ATOM 4299 N N . LEU B 1 120 ? -3.559 -28.656 -15.477 1 98.56 120 LEU B N 1
ATOM 4300 C CA . LEU B 1 120 ? -2.793 -27.75 -16.328 1 98.56 120 LEU B CA 1
ATOM 4301 C C . LEU B 1 120 ? -3.432 -26.359 -16.359 1 98.56 120 LEU B C 1
ATOM 4303 O O . LEU B 1 120 ? -4.578 -26.203 -16.781 1 98.56 120 LEU B O 1
ATOM 4307 N N . SER B 1 121 ? -2.727 -25.406 -15.844 1 97.75 121 SER B N 1
ATOM 4308 C CA . SER B 1 121 ? -3.227 -24.047 -15.953 1 97.75 121 SER B CA 1
ATOM 4309 C C . SER B 1 121 ? -2.725 -23.375 -17.234 1 97.75 121 SER B C 1
ATOM 4311 O O . SER B 1 121 ? -1.536 -23.438 -17.547 1 97.75 121 SER B O 1
ATOM 4313 N N . THR B 1 122 ? -3.582 -22.781 -18.016 1 97.44 122 THR B N 1
ATOM 4314 C CA . THR B 1 122 ? -3.242 -22.031 -19.234 1 97.44 122 THR B CA 1
ATOM 4315 C C . THR B 1 122 ? -3.539 -20.547 -19.047 1 97.44 122 THR B C 1
ATOM 4317 O O . THR B 1 122 ? -4.703 -20.141 -19.016 1 97.44 122 THR B O 1
ATOM 4320 N N . GLY B 1 123 ? -2.621 -19.797 -18.953 1 95.25 123 GLY B N 1
ATOM 4321 C CA . GLY B 1 123 ? -2.631 -18.375 -18.656 1 95.25 123 GLY B CA 1
ATOM 4322 C C . GLY B 1 123 ? -1.273 -17.844 -18.25 1 95.25 123 GLY B C 1
ATOM 4323 O O . GLY B 1 123 ? -0.295 -17.969 -18.984 1 95.25 123 GLY B O 1
ATOM 4324 N N . GLY B 1 124 ? -1.214 -17.234 -17.188 1 92.56 124 GLY B N 1
ATOM 4325 C CA . GLY B 1 124 ? 0.018 -16.781 -16.562 1 92.56 124 GLY B CA 1
ATOM 4326 C C . GLY B 1 124 ? 0.153 -17.234 -15.125 1 92.56 124 GLY B C 1
ATOM 4327 O O . GLY B 1 124 ? -0.432 -18.234 -14.727 1 92.56 124 GLY B O 1
ATOM 4328 N N . ASP B 1 125 ? 0.954 -16.5 -14.406 1 91.38 125 ASP B N 1
ATOM 4329 C CA . ASP B 1 125 ? 1.189 -16.828 -13 1 91.38 125 ASP B CA 1
ATOM 4330 C C . ASP B 1 125 ? -0.097 -16.703 -12.188 1 91.38 125 ASP B C 1
ATOM 4332 O O . ASP B 1 125 ? -0.336 -17.5 -11.273 1 91.38 125 ASP B O 1
ATOM 4336 N N . GLY B 1 126 ? -0.9 -15.727 -12.547 1 90.31 126 GLY B N 1
ATOM 4337 C CA . GLY B 1 126 ? -2.166 -15.578 -11.844 1 90.31 126 GLY B CA 1
ATOM 4338 C C . GLY B 1 126 ? -3.061 -16.797 -11.969 1 90.31 126 GLY B C 1
ATOM 4339 O O . GLY B 1 126 ? -3.68 -17.219 -10.984 1 90.31 126 GLY B O 1
ATOM 4340 N N . THR B 1 127 ? -3.158 -17.328 -13.117 1 92.75 127 THR B N 1
ATOM 4341 C CA . THR B 1 127 ? -3.957 -18.531 -13.344 1 92.75 127 THR B CA 1
ATOM 4342 C C . THR B 1 127 ? -3.365 -19.719 -12.602 1 92.75 127 THR B C 1
ATOM 4344 O O . THR B 1 127 ? -4.102 -20.547 -12.062 1 92.75 127 THR B O 1
ATOM 4347 N N . PHE B 1 128 ? -2.084 -19.781 -12.656 1 95.56 128 PHE B N 1
ATOM 4348 C CA . PHE B 1 128 ? -1.405 -20.828 -11.906 1 95.56 128 PHE B CA 1
ATOM 4349 C C . PHE B 1 128 ? -1.753 -20.75 -10.43 1 95.56 128 PHE B C 1
ATOM 4351 O O . PHE B 1 128 ? -2.055 -21.766 -9.797 1 95.56 128 PHE B O 1
ATOM 4358 N N . LEU B 1 129 ? -1.738 -19.547 -9.867 1 94.06 129 LEU B N 1
ATOM 4359 C CA . LEU B 1 129 ? -2.055 -19.344 -8.461 1 94.06 129 LEU B CA 1
ATOM 4360 C C . LEU B 1 129 ? -3.49 -19.766 -8.164 1 94.06 129 LEU B C 1
ATOM 4362 O O . LEU B 1 129 ? -3.766 -20.359 -7.109 1 94.06 129 LEU B O 1
ATOM 4366 N N . LEU B 1 130 ? -4.344 -19.422 -9.078 1 91.56 130 LEU B N 1
ATOM 4367 C CA . LEU B 1 130 ? -5.723 -19.875 -8.93 1 91.56 130 LEU B CA 1
ATOM 4368 C C . LEU B 1 130 ? -5.801 -21.391 -8.883 1 91.56 130 LEU B C 1
ATOM 4370 O O . LEU B 1 130 ? -6.492 -21.953 -8.031 1 91.56 130 LEU B O 1
ATOM 4374 N N . GLY B 1 131 ? -5.137 -22.016 -9.734 1 94.19 131 GLY B N 1
ATOM 4375 C CA . GLY B 1 131 ? -5.094 -23.469 -9.727 1 94.19 131 GLY B CA 1
ATOM 4376 C C . GLY B 1 131 ? -4.559 -24.047 -8.43 1 94.19 131 GLY B C 1
ATOM 4377 O O . GLY B 1 131 ? -5.129 -24.984 -7.887 1 94.19 131 GLY B O 1
ATOM 4378 N N . ALA B 1 132 ? -3.514 -23.484 -7.977 1 95.56 132 ALA B N 1
ATOM 4379 C CA . ALA B 1 132 ? -2.844 -23.953 -6.77 1 95.56 132 ALA B CA 1
ATOM 4380 C C . ALA B 1 132 ? -3.734 -23.766 -5.543 1 95.56 132 ALA B C 1
ATOM 4382 O O . ALA B 1 132 ? -3.646 -24.547 -4.586 1 95.56 132 ALA B O 1
ATOM 4383 N N . SER B 1 133 ? -4.578 -22.844 -5.539 1 91.81 133 SER B N 1
ATOM 4384 C CA . SER B 1 133 ? -5.336 -22.422 -4.367 1 91.81 133 SER B CA 1
ATOM 4385 C C . SER B 1 133 ? -6.27 -23.531 -3.883 1 91.81 133 SER B C 1
ATOM 4387 O O . SER B 1 133 ? -6.641 -23.562 -2.707 1 91.81 133 SER B O 1
ATOM 4389 N N . ARG B 1 134 ? -6.586 -24.484 -4.73 1 92 134 ARG B N 1
ATOM 4390 C CA . ARG B 1 134 ? -7.527 -25.531 -4.336 1 92 134 ARG B CA 1
ATOM 4391 C C . ARG B 1 134 ? -6.816 -26.859 -4.121 1 92 134 ARG B C 1
ATOM 4393 O O . ARG B 1 134 ? -7.453 -27.875 -3.828 1 92 134 ARG B O 1
ATOM 4400 N N . ILE B 1 135 ? -5.598 -26.844 -4.312 1 94.88 135 ILE B N 1
ATOM 4401 C CA . ILE B 1 135 ? -4.793 -28.047 -4.066 1 94.88 135 ILE B CA 1
ATOM 4402 C C . ILE B 1 135 ? -4.27 -28.016 -2.633 1 94.88 135 ILE B C 1
ATOM 4404 O O . ILE B 1 135 ? -3.566 -27.094 -2.232 1 94.88 135 ILE B O 1
ATOM 4408 N N . GLN B 1 136 ? -4.469 -29.062 -1.901 1 91.5 136 GLN B N 1
ATOM 4409 C CA . GLN B 1 136 ? -4.203 -29.016 -0.468 1 91.5 136 GLN B CA 1
ATOM 4410 C C . GLN B 1 136 ? -2.951 -29.812 -0.109 1 91.5 136 GLN B C 1
ATOM 4412 O O . GLN B 1 136 ? -2.479 -29.75 1.028 1 91.5 136 GLN B O 1
ATOM 4417 N N . ASP B 1 137 ? -2.461 -30.562 -1.083 1 90.12 137 ASP B N 1
ATOM 4418 C CA . ASP B 1 137 ? -1.319 -31.422 -0.763 1 90.12 137 ASP B CA 1
ATOM 4419 C C . ASP B 1 137 ? -0.405 -31.578 -1.974 1 90.12 137 ASP B C 1
ATOM 4421 O O . ASP B 1 137 ? -0.592 -30.922 -2.998 1 90.12 137 ASP B O 1
ATOM 4425 N N . SER B 1 138 ? 0.589 -32.438 -1.764 1 91.69 138 SER B N 1
ATOM 4426 C CA . SER B 1 138 ? 1.592 -32.625 -2.809 1 91.69 138 SER B CA 1
ATOM 4427 C C . SER B 1 138 ? 1.229 -33.781 -3.732 1 91.69 138 SER B C 1
ATOM 4429 O O . SER B 1 138 ? 2.031 -34.188 -4.574 1 91.69 138 SER B O 1
ATOM 4431 N N . ASN B 1 139 ? 0.07 -34.312 -3.615 1 91.69 139 ASN B N 1
ATOM 4432 C CA . ASN B 1 139 ? -0.313 -35.438 -4.441 1 91.69 139 ASN B CA 1
ATOM 4433 C C . ASN B 1 139 ? -0.868 -35 -5.789 1 91.69 139 ASN B C 1
ATOM 4435 O O . ASN B 1 139 ? -0.75 -35.719 -6.785 1 91.69 139 ASN B O 1
ATOM 4439 N N . LYS B 1 140 ? -1.503 -33.906 -5.754 1 95 140 LYS B N 1
ATOM 4440 C CA . LYS B 1 140 ? -2.064 -33.344 -6.988 1 95 140 LYS B CA 1
ATOM 4441 C C . LYS B 1 140 ? -1.029 -32.531 -7.746 1 95 140 LYS B C 1
ATOM 4443 O O . LYS B 1 140 ? -0.476 -31.578 -7.207 1 95 140 LYS B O 1
ATOM 4448 N N . LEU B 1 141 ? -0.789 -32.906 -8.984 1 97 141 LEU B N 1
ATOM 4449 C CA . LEU B 1 141 ? 0.192 -32.219 -9.828 1 97 141 LEU B CA 1
ATOM 4450 C C . LEU B 1 141 ? -0.439 -31.047 -10.547 1 97 141 LEU B C 1
ATOM 4452 O O . LEU B 1 141 ? -1.561 -31.141 -11.055 1 97 141 LEU B O 1
ATOM 4456 N N . ILE B 1 142 ? 0.292 -29.922 -10.57 1 98.25 142 ILE B N 1
ATOM 4457 C CA . ILE B 1 142 ? -0.132 -28.797 -11.391 1 98.25 142 ILE B CA 1
ATOM 4458 C C . ILE B 1 142 ? 1.014 -28.344 -12.297 1 98.25 142 ILE B C 1
ATOM 4460 O O . ILE B 1 142 ? 2.17 -28.297 -11.867 1 98.25 142 ILE B O 1
ATOM 4464 N N . ILE B 1 143 ? 0.761 -28.109 -13.531 1 98.44 143 ILE B N 1
ATOM 4465 C CA . ILE B 1 143 ? 1.704 -27.609 -14.523 1 98.44 143 ILE B CA 1
ATOM 4466 C C . ILE B 1 143 ? 1.157 -26.328 -15.156 1 98.44 143 ILE B C 1
ATOM 4468 O O . ILE B 1 143 ? 0.028 -26.312 -15.648 1 98.44 143 ILE B O 1
ATOM 4472 N N . GLY B 1 144 ? 1.977 -25.281 -15.086 1 98.19 144 GLY B N 1
ATOM 4473 C CA . GLY B 1 144 ? 1.563 -24.016 -15.688 1 98.19 144 GLY B CA 1
ATOM 4474 C C . GLY B 1 144 ? 2.051 -23.844 -17.109 1 98.19 144 GLY B C 1
ATOM 4475 O O . GLY B 1 144 ? 3.225 -24.078 -17.406 1 98.19 144 GLY B O 1
ATOM 4476 N N . ILE B 1 145 ? 1.14 -23.438 -18 1 98.12 145 ILE B N 1
ATOM 4477 C CA . ILE B 1 145 ? 1.467 -23.109 -19.375 1 98.12 145 ILE B CA 1
ATOM 4478 C C . ILE B 1 145 ? 1.219 -21.609 -19.609 1 98.12 145 ILE B C 1
ATOM 4480 O O . ILE B 1 145 ? 0.095 -21.125 -19.453 1 98.12 145 ILE B O 1
ATOM 4484 N N . ASN B 1 146 ? 2.238 -20.906 -19.984 1 96.56 146 ASN B N 1
ATOM 4485 C CA . ASN B 1 146 ? 2.1 -19.484 -20.328 1 96.56 146 ASN B CA 1
ATOM 4486 C C . ASN B 1 146 ? 1.432 -19.297 -21.688 1 96.56 146 ASN B C 1
ATOM 4488 O O . ASN B 1 146 ? 2.053 -19.531 -22.719 1 96.56 146 ASN B O 1
ATOM 4492 N N . SER B 1 147 ? 0.236 -18.828 -21.672 1 96.12 147 SER B N 1
ATOM 4493 C CA . SER B 1 147 ? -0.514 -18.781 -22.938 1 96.12 147 SER B CA 1
ATOM 4494 C C . SER B 1 147 ? -0.09 -17.594 -23.781 1 96.12 147 SER B C 1
ATOM 4496 O O . SER B 1 147 ? -0.313 -17.594 -25 1 96.12 147 SER B O 1
ATOM 4498 N N . ASP B 1 148 ? 0.485 -16.578 -23.109 1 93.25 148 ASP B N 1
ATOM 4499 C CA . ASP B 1 148 ? 0.897 -15.391 -23.859 1 93.25 148 ASP B CA 1
ATOM 4500 C C . ASP B 1 148 ? 2.18 -14.797 -23.281 1 93.25 148 ASP B C 1
ATOM 4502 O O . ASP B 1 148 ? 2.139 -13.789 -22.562 1 93.25 148 ASP B O 1
ATOM 4506 N N . PRO B 1 149 ? 3.32 -15.273 -23.688 1 90.62 149 PRO B N 1
ATOM 4507 C CA . PRO B 1 149 ? 4.605 -14.82 -23.156 1 90.62 149 PRO B CA 1
ATOM 4508 C C . PRO B 1 149 ? 4.918 -13.375 -23.516 1 90.62 149 PRO B C 1
ATOM 4510 O O . PRO B 1 149 ? 5.828 -12.773 -22.953 1 90.62 149 PRO B O 1
ATOM 4513 N N . SER B 1 150 ? 4.234 -12.852 -24.5 1 84.88 150 SER B N 1
ATOM 4514 C CA . SER B 1 150 ? 4.465 -11.461 -24.875 1 84.88 150 SER B CA 1
ATOM 4515 C C . SER B 1 150 ? 3.908 -10.508 -23.828 1 84.88 150 SER B C 1
ATOM 4517 O O . SER B 1 150 ? 4.32 -9.352 -23.75 1 84.88 150 SER B O 1
ATOM 4519 N N . ARG B 1 151 ? 3.043 -10.992 -22.984 1 80.94 151 ARG B N 1
ATOM 4520 C CA . ARG B 1 151 ? 2.383 -10.133 -22 1 80.94 151 ARG B CA 1
ATOM 4521 C C . ARG B 1 151 ? 2.887 -10.414 -20.594 1 80.94 151 ARG B C 1
ATOM 4523 O O . ARG B 1 151 ? 2.807 -9.555 -19.719 1 80.94 151 ARG B O 1
ATOM 4530 N N . SER B 1 152 ? 3.287 -11.633 -20.469 1 81.69 152 SER B N 1
ATOM 4531 C CA . SER B 1 152 ? 3.721 -12.008 -19.125 1 81.69 152 SER B CA 1
ATOM 4532 C C . SER B 1 152 ? 4.898 -12.969 -19.172 1 81.69 152 SER B C 1
ATOM 4534 O O . SER B 1 152 ? 4.961 -13.836 -20.047 1 81.69 152 SER B O 1
ATOM 4536 N N . GLU B 1 153 ? 5.742 -12.859 -18.172 1 81.75 153 GLU B N 1
ATOM 4537 C CA . GLU B 1 153 ? 6.906 -13.734 -18.094 1 81.75 153 GLU B CA 1
ATOM 4538 C C . GLU B 1 153 ? 6.508 -15.156 -17.719 1 81.75 153 GLU B C 1
ATOM 4540 O O . GLU B 1 153 ? 7.094 -16.125 -18.219 1 81.75 153 GLU B O 1
ATOM 4545 N N . GLY B 1 154 ? 5.551 -15.258 -16.828 1 89.81 154 GLY B N 1
ATOM 4546 C CA . GLY B 1 154 ? 5.09 -16.578 -16.422 1 89.81 154 GLY B CA 1
ATOM 4547 C C . GLY B 1 154 ? 6.121 -17.344 -15.617 1 89.81 154 GLY B C 1
ATOM 4548 O O . GLY B 1 154 ? 6.449 -18.484 -15.961 1 89.81 154 GLY B O 1
ATOM 4549 N N . TYR B 1 155 ? 6.508 -16.891 -14.5 1 89.62 155 TYR B N 1
ATOM 4550 C CA . TYR B 1 155 ? 7.566 -17.469 -13.68 1 89.62 155 TYR B CA 1
ATOM 4551 C C . TYR B 1 155 ? 7.145 -18.828 -13.125 1 89.62 155 TYR B C 1
ATOM 4553 O O . TYR B 1 155 ? 7.992 -19.656 -12.805 1 89.62 155 TYR B O 1
ATOM 4561 N N . LEU B 1 156 ? 5.863 -19.047 -13.047 1 95.12 156 LEU B N 1
ATOM 4562 C CA . LEU B 1 156 ? 5.359 -20.297 -12.461 1 95.12 156 LEU B CA 1
ATOM 4563 C C . LEU B 1 156 ? 5.016 -21.297 -13.555 1 95.12 156 LEU B C 1
ATOM 4565 O O . LEU B 1 156 ? 4.648 -22.438 -13.258 1 95.12 156 LEU B O 1
ATOM 4569 N N . CYS B 1 157 ? 5.191 -20.844 -14.781 1 96.75 157 CYS B N 1
ATOM 4570 C CA . CYS B 1 157 ? 4.812 -21.672 -15.93 1 96.75 157 CYS B CA 1
ATOM 4571 C C . CYS B 1 157 ? 6.039 -22.281 -16.578 1 96.75 157 CYS B C 1
ATOM 4573 O O . CYS B 1 157 ? 7.172 -21.922 -16.25 1 96.75 157 CYS B O 1
ATOM 4575 N N . LEU B 1 158 ? 5.758 -23.234 -17.453 1 97 158 LEU B N 1
ATOM 4576 C CA . LEU B 1 158 ? 6.828 -23.75 -18.297 1 97 158 LEU B CA 1
ATOM 4577 C C . LEU B 1 158 ? 7.434 -22.641 -19.141 1 97 158 LEU B C 1
ATOM 4579 O O . LEU B 1 158 ? 6.789 -21.609 -19.375 1 97 158 LEU B O 1
ATOM 4583 N N . PRO B 1 159 ? 8.617 -22.844 -19.609 1 95.75 159 PRO B N 1
ATOM 4584 C CA . PRO B 1 159 ? 9.25 -21.844 -20.469 1 95.75 159 PRO B CA 1
ATOM 4585 C C . PRO B 1 159 ? 8.383 -21.453 -21.672 1 95.75 159 PRO B C 1
ATOM 4587 O O . PRO B 1 159 ? 7.621 -22.281 -22.172 1 95.75 159 PRO B O 1
ATOM 4590 N N . ALA B 1 160 ? 8.594 -20.297 -22.125 1 94 160 ALA B N 1
ATOM 4591 C CA . ALA B 1 160 ? 7.758 -19.656 -23.141 1 94 160 ALA B CA 1
ATOM 4592 C C . ALA B 1 160 ? 7.703 -20.5 -24.406 1 94 160 ALA B C 1
ATOM 4594 O O . ALA B 1 160 ? 6.691 -20.5 -25.109 1 94 160 ALA B O 1
ATOM 4595 N N . LYS B 1 161 ? 8.719 -21.234 -24.688 1 94.5 161 LYS B N 1
ATOM 4596 C CA . LYS B 1 161 ? 8.773 -22 -25.938 1 94.5 161 LYS B CA 1
ATOM 4597 C C . LYS B 1 161 ? 7.656 -23.047 -25.984 1 94.5 161 LYS B C 1
ATOM 4599 O O . LYS B 1 161 ? 7.207 -23.422 -27.078 1 94.5 161 LYS B O 1
ATOM 4604 N N . TYR B 1 162 ? 7.156 -23.453 -24.891 1 96.12 162 TYR B N 1
ATOM 4605 C CA . TYR B 1 162 ? 6.156 -24.516 -24.844 1 96.12 162 TYR B CA 1
ATOM 4606 C C . TYR B 1 162 ? 4.754 -23.938 -25.031 1 96.12 162 TYR B C 1
ATOM 4608 O O . TYR B 1 162 ? 3.785 -24.688 -25.172 1 96.12 162 TYR B O 1
ATOM 4616 N N . SER B 1 163 ? 4.656 -22.609 -25.031 1 94.69 163 SER B N 1
ATOM 4617 C CA . SER B 1 163 ? 3.369 -21.984 -25.297 1 94.69 163 SER B CA 1
ATOM 4618 C C . SER B 1 163 ? 2.865 -22.312 -26.688 1 94.69 163 SER B C 1
ATOM 4620 O O . SER B 1 163 ? 1.658 -22.438 -26.906 1 94.69 163 SER B O 1
ATOM 4622 N N . THR B 1 164 ? 3.814 -22.391 -27.641 1 95.44 164 THR B N 1
ATOM 4623 C CA . THR B 1 164 ? 3.467 -22.688 -29.031 1 95.44 164 THR B CA 1
ATOM 4624 C C . THR B 1 164 ? 3.891 -24.109 -29.391 1 95.44 164 THR B C 1
ATOM 4626 O O . THR B 1 164 ? 3.705 -24.531 -30.531 1 95.44 164 THR B O 1
ATOM 4629 N N . ASP B 1 165 ? 4.473 -24.781 -28.484 1 97.25 165 ASP B N 1
ATOM 4630 C CA . ASP B 1 165 ? 4.922 -26.156 -28.75 1 97.25 165 ASP B CA 1
ATOM 4631 C C . ASP B 1 165 ? 4.68 -27.047 -27.547 1 97.25 165 ASP B C 1
ATOM 4633 O O . ASP B 1 165 ? 5.602 -27.719 -27.062 1 97.25 165 ASP B O 1
ATOM 4637 N N . PHE B 1 166 ? 3.492 -27.141 -27.188 1 98 166 PHE B N 1
ATOM 4638 C CA . PHE B 1 166 ? 3.135 -27.953 -26.031 1 98 166 PHE B CA 1
ATOM 4639 C C . PHE B 1 166 ? 3.355 -29.438 -26.312 1 98 166 PHE B C 1
ATOM 4641 O O . PHE B 1 166 ? 3.689 -30.203 -25.422 1 98 166 PHE B O 1
ATOM 4648 N N . PRO B 1 167 ? 3.186 -29.922 -27.531 1 98.19 167 PRO B N 1
ATOM 4649 C CA . PRO B 1 167 ? 3.479 -31.328 -27.828 1 98.19 167 PRO B CA 1
ATOM 4650 C C . PRO B 1 167 ? 4.895 -31.734 -27.422 1 98.19 167 PRO B C 1
ATOM 4652 O O . PRO B 1 167 ? 5.109 -32.844 -26.953 1 98.19 167 PRO B O 1
ATOM 4655 N N . LEU B 1 168 ? 5.75 -30.797 -27.609 1 97.56 168 LEU B N 1
ATOM 4656 C CA . LEU B 1 168 ? 7.113 -31.078 -27.188 1 97.56 168 LEU B CA 1
ATOM 4657 C C . LEU B 1 168 ? 7.188 -31.234 -25.672 1 97.56 168 LEU B C 1
ATOM 4659 O O . LEU B 1 168 ? 7.887 -32.125 -25.156 1 97.56 168 LEU B O 1
ATOM 4663 N N . ALA B 1 169 ? 6.559 -30.375 -24.938 1 97.75 169 ALA B N 1
ATOM 4664 C CA . ALA B 1 169 ? 6.504 -30.484 -23.484 1 97.75 169 ALA B CA 1
ATOM 4665 C C . ALA B 1 169 ? 5.867 -31.812 -23.062 1 97.75 169 ALA B C 1
ATOM 4667 O O . ALA B 1 169 ? 6.363 -32.469 -22.156 1 97.75 169 ALA B O 1
ATOM 4668 N N . MET B 1 170 ? 4.816 -32.188 -23.75 1 97.62 170 MET B N 1
ATOM 4669 C CA . MET B 1 170 ? 4.109 -33.438 -23.469 1 97.62 170 MET B CA 1
ATOM 4670 C C . MET B 1 170 ? 5.023 -34.625 -23.688 1 97.62 170 MET B C 1
ATOM 4672 O O . MET B 1 170 ? 5.035 -35.562 -22.875 1 97.62 170 MET B O 1
ATOM 4676 N N . LYS B 1 171 ? 5.75 -34.594 -24.734 1 96.88 171 LYS B N 1
ATOM 4677 C CA . LYS B 1 171 ? 6.707 -35.656 -25.031 1 96.88 171 LYS B CA 1
ATOM 4678 C C . LYS B 1 171 ? 7.719 -35.812 -23.891 1 96.88 171 LYS B C 1
ATOM 4680 O O . LYS B 1 171 ? 8 -36.906 -23.453 1 96.88 171 LYS B O 1
ATOM 4685 N N . LYS B 1 172 ? 8.234 -34.688 -23.438 1 97.31 172 LYS B N 1
ATOM 4686 C CA . LYS B 1 172 ? 9.211 -34.719 -22.359 1 97.31 172 LYS B CA 1
ATOM 4687 C C . LYS B 1 172 ? 8.594 -35.312 -21.078 1 97.31 172 LYS B C 1
ATOM 4689 O O . LYS B 1 172 ? 9.234 -36.094 -20.375 1 97.31 172 LYS B O 1
ATOM 4694 N N . LEU B 1 173 ? 7.43 -34.938 -20.812 1 97.12 173 LEU B N 1
ATOM 4695 C CA . LEU B 1 173 ? 6.73 -35.438 -19.641 1 97.12 173 LEU B CA 1
ATOM 4696 C C . LEU B 1 173 ? 6.531 -36.938 -19.719 1 97.12 173 LEU B C 1
ATOM 4698 O O . LEU B 1 173 ? 6.828 -37.656 -18.766 1 97.12 173 LEU B O 1
ATOM 4702 N N . LEU B 1 174 ? 6.094 -37.438 -20.828 1 95.69 174 LEU B N 1
ATOM 4703 C CA . LEU B 1 174 ? 5.781 -38.844 -21.016 1 95.69 174 LEU B CA 1
ATOM 4704 C C . LEU B 1 174 ? 7.051 -39.688 -20.984 1 95.69 174 LEU B C 1
ATOM 4706 O O . LEU B 1 174 ? 7.02 -40.844 -20.562 1 95.69 174 LEU B O 1
ATOM 4710 N N . GLU B 1 175 ? 8.133 -39.062 -21.375 1 95.5 175 GLU B N 1
ATOM 4711 C CA . GLU B 1 175 ? 9.406 -39.781 -21.422 1 95.5 175 GLU B CA 1
ATOM 4712 C C . GLU B 1 175 ? 10.148 -39.656 -20.094 1 95.5 175 GLU B C 1
ATOM 4714 O O . GLU B 1 175 ? 11.258 -40.188 -19.969 1 95.5 175 GLU B O 1
ATOM 4719 N N . GLY B 1 176 ? 9.602 -38.906 -19.234 1 95.25 176 GLY B N 1
ATOM 4720 C CA . GLY B 1 176 ? 10.242 -38.781 -17.922 1 95.25 176 GLY B CA 1
ATOM 4721 C C . GLY B 1 176 ? 11.406 -37.781 -17.938 1 95.25 176 GLY B C 1
ATOM 4722 O O . GLY B 1 176 ? 12.266 -37.844 -17.047 1 95.25 176 GLY B O 1
ATOM 4723 N N . ARG B 1 177 ? 11.445 -36.938 -18.859 1 96.31 177 ARG B N 1
ATOM 4724 C CA . ARG B 1 177 ? 12.508 -35.938 -18.953 1 96.31 177 ARG B CA 1
ATOM 4725 C C . ARG B 1 177 ? 12.141 -34.688 -18.188 1 96.31 177 ARG B C 1
ATOM 4727 O O . ARG B 1 177 ? 12.141 -33.562 -18.766 1 96.31 177 ARG B O 1
ATOM 4734 N N . PHE B 1 178 ? 11.867 -34.844 -17 1 96.69 178 PHE B N 1
ATOM 4735 C CA . PHE B 1 178 ? 11.531 -33.75 -16.078 1 96.69 178 PHE B CA 1
ATOM 4736 C C . PHE B 1 178 ? 11.914 -34.094 -14.648 1 96.69 178 PHE B C 1
ATOM 4738 O O . PHE B 1 178 ? 12.312 -35.25 -14.375 1 96.69 178 PHE B O 1
ATOM 4745 N N . ARG B 1 179 ? 11.969 -33.125 -13.797 1 95.81 179 ARG B N 1
ATOM 4746 C CA . ARG B 1 179 ? 12.094 -33.344 -12.359 1 95.81 179 ARG B CA 1
ATOM 4747 C C . ARG B 1 179 ? 10.938 -32.688 -11.609 1 95.81 179 ARG B C 1
ATOM 4749 O O . ARG B 1 179 ? 10.391 -31.672 -12.062 1 95.81 179 ARG B O 1
ATOM 4756 N N . TRP B 1 180 ? 10.578 -33.312 -10.508 1 94.81 180 TRP B N 1
ATOM 4757 C CA . TRP B 1 180 ? 9.562 -32.719 -9.641 1 94.81 180 TRP B CA 1
ATOM 4758 C C . TRP B 1 180 ? 10.062 -31.422 -9.039 1 94.81 180 TRP B C 1
ATOM 4760 O O . TRP B 1 180 ? 11.242 -31.281 -8.703 1 94.81 180 TRP B O 1
ATOM 4770 N N . ASN B 1 181 ? 9.25 -30.469 -8.992 1 95.31 181 ASN B N 1
ATOM 4771 C CA . ASN B 1 181 ? 9.477 -29.188 -8.328 1 95.31 181 ASN B CA 1
ATOM 4772 C C . ASN B 1 181 ? 8.5 -28.969 -7.176 1 95.31 181 ASN B C 1
ATOM 4774 O O . ASN B 1 181 ? 7.336 -28.656 -7.398 1 95.31 181 ASN B O 1
ATOM 4778 N N . LEU B 1 182 ? 9.016 -29.156 -5.973 1 96.06 182 LEU B N 1
ATOM 4779 C CA . LEU B 1 182 ? 8.18 -28.969 -4.789 1 96.06 182 LEU B CA 1
ATOM 4780 C C . LEU B 1 182 ? 8.266 -27.547 -4.27 1 96.06 182 LEU B C 1
ATOM 4782 O O . LEU B 1 182 ? 9.359 -27.031 -4.02 1 96.06 182 LEU B O 1
ATOM 4786 N N . ARG B 1 183 ? 7.148 -26.891 -4.137 1 97.62 183 ARG B N 1
ATOM 4787 C CA . ARG B 1 183 ? 7.055 -25.531 -3.652 1 97.62 183 ARG B CA 1
ATOM 4788 C C . ARG B 1 183 ? 6.316 -25.453 -2.318 1 97.62 183 ARG B C 1
ATOM 4790 O O . ARG B 1 183 ? 5.117 -25.734 -2.252 1 97.62 183 ARG B O 1
ATOM 4797 N N . HIS B 1 184 ? 7.031 -25.078 -1.325 1 98 184 HIS B N 1
ATOM 4798 C CA . HIS B 1 184 ? 6.406 -25 -0.01 1 98 184 HIS B CA 1
ATOM 4799 C C . HIS B 1 184 ? 5.441 -23.828 0.077 1 98 184 HIS B C 1
ATOM 4801 O O . HIS B 1 184 ? 5.566 -22.859 -0.675 1 98 184 HIS B O 1
ATOM 4807 N N . ARG B 1 185 ? 4.492 -23.938 0.955 1 98.38 185 ARG B N 1
ATOM 4808 C CA . ARG B 1 185 ? 3.422 -22.953 1.093 1 98.38 185 ARG B CA 1
ATOM 4809 C C . ARG B 1 185 ? 3.201 -22.594 2.557 1 98.38 185 ARG B C 1
ATOM 4811 O O . ARG B 1 185 ? 3.639 -23.312 3.455 1 98.38 185 ARG B O 1
ATOM 4818 N N . VAL B 1 186 ? 2.598 -21.453 2.807 1 98.56 186 VAL B N 1
ATOM 4819 C CA . VAL B 1 186 ? 2.35 -20.953 4.156 1 98.56 186 VAL B CA 1
ATOM 4820 C C . VAL B 1 186 ? 0.952 -21.375 4.609 1 98.56 186 VAL B C 1
ATOM 4822 O O . VAL B 1 186 ? -0.033 -21.125 3.912 1 98.56 186 VAL B O 1
ATOM 4825 N N . ARG B 1 187 ? 0.906 -22.078 5.75 1 98.38 187 ARG B N 1
ATOM 4826 C CA . ARG B 1 187 ? -0.354 -22.391 6.422 1 98.38 187 ARG B CA 1
ATOM 4827 C C . ARG B 1 187 ? -0.73 -21.281 7.402 1 98.38 187 ARG B C 1
ATOM 4829 O O . ARG B 1 187 ? 0.127 -20.766 8.117 1 98.38 187 ARG B O 1
ATOM 4836 N N . ILE B 1 188 ? -1.993 -20.875 7.422 1 98.25 188 ILE B N 1
ATOM 4837 C CA . ILE B 1 188 ? -2.445 -19.75 8.242 1 98.25 188 ILE B CA 1
ATOM 4838 C C . ILE B 1 188 ? -3.475 -20.25 9.258 1 98.25 188 ILE B C 1
ATOM 4840 O O . ILE B 1 188 ? -4.441 -20.922 8.898 1 98.25 188 ILE B O 1
ATOM 4844 N N . THR B 1 189 ? -3.285 -19.922 10.461 1 98 189 THR B N 1
ATOM 4845 C CA . THR B 1 189 ? -4.25 -20.156 11.539 1 98 189 THR B CA 1
ATOM 4846 C C . THR B 1 189 ? -4.793 -18.828 12.062 1 98 189 THR B C 1
ATOM 4848 O O . THR B 1 189 ? -4.035 -18 12.578 1 98 189 THR B O 1
ATOM 4851 N N . LEU B 1 190 ? -6.055 -18.656 11.938 1 96.38 190 LEU B N 1
ATOM 4852 C CA . LEU B 1 190 ? -6.723 -17.422 12.32 1 96.38 190 LEU B CA 1
ATOM 4853 C C . LEU B 1 190 ? -7.453 -17.594 13.648 1 96.38 190 LEU B C 1
ATOM 4855 O O . LEU B 1 190 ? -8.086 -18.625 13.883 1 96.38 190 LEU B O 1
ATOM 4859 N N . THR B 1 191 ? -7.258 -16.609 14.508 1 94.31 191 THR B N 1
ATOM 4860 C CA . THR B 1 191 ? -7.965 -16.562 15.789 1 94.31 191 THR B CA 1
ATOM 4861 C C . THR B 1 191 ? -8.703 -15.234 15.945 1 94.31 191 THR B C 1
ATOM 4863 O O . THR B 1 191 ? -8.133 -14.164 15.727 1 94.31 191 THR B O 1
ATOM 4866 N N . GLY B 1 192 ? -9.961 -15.297 16.312 1 88.44 192 GLY B N 1
ATOM 4867 C CA . GLY B 1 192 ? -10.75 -14.102 16.531 1 88.44 192 GLY B CA 1
ATOM 4868 C C . GLY B 1 192 ? -12.234 -14.312 16.281 1 88.44 192 GLY B C 1
ATOM 4869 O O . GLY B 1 192 ? -12.656 -15.406 15.906 1 88.44 192 GLY B O 1
ATOM 4870 N N . GLU B 1 193 ? -12.961 -13.227 16.469 1 81.5 193 GLU B N 1
ATOM 4871 C CA . GLU B 1 193 ? -14.414 -13.289 16.344 1 81.5 193 GLU B CA 1
ATOM 4872 C C . GLU B 1 193 ? -14.844 -13.578 14.914 1 81.5 193 GLU B C 1
ATOM 4874 O O . GLU B 1 193 ? -15.836 -14.273 14.68 1 81.5 193 GLU B O 1
ATOM 4879 N N . ASN B 1 194 ? -14.039 -13.148 13.984 1 82.88 194 ASN B N 1
ATOM 4880 C CA . ASN B 1 194 ? -14.398 -13.281 12.57 1 82.88 194 ASN B CA 1
ATOM 4881 C C . ASN B 1 194 ? -13.625 -14.406 11.898 1 82.88 194 ASN B C 1
ATOM 4883 O O . ASN B 1 194 ? -13.594 -14.5 10.672 1 82.88 194 ASN B O 1
ATOM 4887 N N . ALA B 1 195 ? -13.109 -15.258 12.695 1 87.69 195 ALA B N 1
ATOM 4888 C CA . ALA B 1 195 ? -12.203 -16.281 12.164 1 87.69 195 ALA B CA 1
ATOM 4889 C C . ALA B 1 195 ? -12.922 -17.203 11.188 1 87.69 195 ALA B C 1
ATOM 4891 O O . ALA B 1 195 ? -12.312 -17.75 10.266 1 87.69 195 ALA B O 1
ATOM 4892 N N . PHE B 1 196 ? -14.242 -17.359 11.297 1 88.19 196 PHE B N 1
ATOM 4893 C CA . PHE B 1 196 ? -14.961 -18.312 10.477 1 88.19 196 PHE B CA 1
ATOM 4894 C C . PHE B 1 196 ? -15.766 -17.609 9.391 1 88.19 196 PHE B C 1
ATOM 4896 O O . PHE B 1 196 ? -16.5 -18.25 8.641 1 88.19 196 PHE B O 1
ATOM 4903 N N . GLU B 1 197 ? -15.609 -16.312 9.32 1 86.81 197 GLU B N 1
ATOM 4904 C CA . GLU B 1 197 ? -16.25 -15.602 8.227 1 86.81 197 GLU B CA 1
ATOM 4905 C C . GLU B 1 197 ? -15.641 -15.992 6.879 1 86.81 197 GLU B C 1
ATOM 4907 O O . GLU B 1 197 ? -14.422 -16.141 6.766 1 86.81 197 GLU B O 1
ATOM 4912 N N . PRO B 1 198 ? -16.5 -16.234 5.891 1 85.12 198 PRO B N 1
ATOM 4913 C CA . PRO B 1 198 ? -15.984 -16.578 4.562 1 85.12 198 PRO B CA 1
ATOM 4914 C C . PRO B 1 198 ? -15.133 -15.469 3.955 1 85.12 198 PRO B C 1
ATOM 4916 O O . PRO B 1 198 ? -15.352 -14.289 4.238 1 85.12 198 PRO B O 1
ATOM 4919 N N . PRO B 1 199 ? -14.188 -15.891 3.195 1 84.75 199 PRO B N 1
ATOM 4920 C CA . PRO B 1 199 ? -13.344 -14.883 2.541 1 84.75 199 PRO B CA 1
ATOM 4921 C C . PRO B 1 199 ? -14.062 -14.172 1.394 1 84.75 199 PRO B C 1
ATOM 4923 O O . PRO B 1 199 ? -15.047 -14.688 0.865 1 84.75 199 PRO B O 1
ATOM 4926 N N . LEU B 1 200 ? -13.562 -13.031 1.098 1 80.44 200 LEU B N 1
ATOM 4927 C CA . LEU B 1 200 ? -13.953 -12.312 -0.11 1 80.44 200 LEU B CA 1
ATOM 4928 C C . LEU B 1 200 ? -12.992 -12.602 -1.253 1 80.44 200 LEU B C 1
ATOM 4930 O O . LEU B 1 200 ? -11.773 -12.516 -1.079 1 80.44 200 LEU B O 1
ATOM 4934 N N . GLU B 1 201 ? -13.516 -13.016 -2.465 1 75.62 201 GLU B N 1
ATOM 4935 C CA . GLU B 1 201 ? -12.672 -13.188 -3.643 1 75.62 201 GLU B CA 1
ATOM 4936 C C . GLU B 1 201 ? -12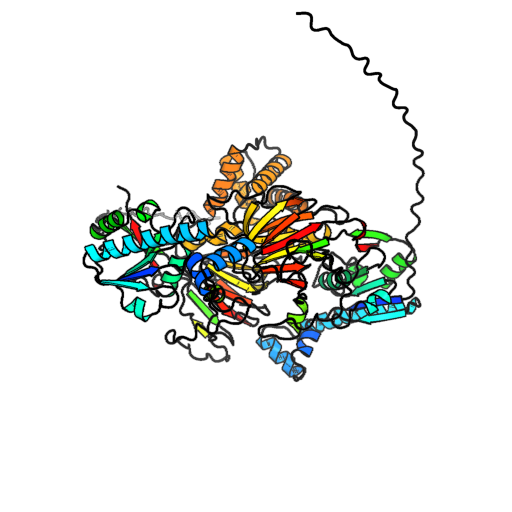.406 -11.852 -4.328 1 75.62 201 GLU B C 1
ATOM 4938 O O . GLU B 1 201 ? -13.336 -11.164 -4.746 1 75.62 201 GLU B O 1
ATOM 4943 N N . LEU B 1 202 ? -11.281 -11.469 -4.375 1 69.12 202 LEU B N 1
ATOM 4944 C CA . LEU B 1 202 ? -10.914 -10.164 -4.918 1 69.12 202 LEU B CA 1
ATOM 4945 C C . LEU B 1 202 ? -10.867 -10.203 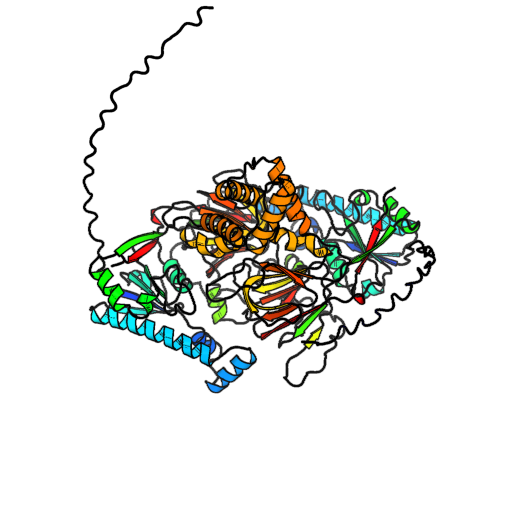-6.441 1 69.12 202 LEU B C 1
ATOM 4947 O O . LEU B 1 202 ? -11.141 -9.195 -7.102 1 69.12 202 LEU B O 1
ATOM 4951 N N . HIS B 1 203 ? -10.43 -11.281 -7.039 1 57.69 203 HIS B N 1
ATOM 4952 C CA . HIS B 1 203 ? -10.383 -11.391 -8.492 1 57.69 203 HIS B CA 1
ATOM 4953 C C . HIS B 1 203 ? -11.773 -11.258 -9.102 1 57.69 203 HIS B C 1
ATOM 4955 O O . HIS B 1 203 ? -11.945 -10.625 -10.148 1 57.69 203 HIS B O 1
ATOM 4961 N N . ASP B 1 204 ? -12.703 -12 -8.531 1 47.59 204 ASP B N 1
ATOM 4962 C CA . ASP B 1 204 ? -14.062 -12.008 -9.062 1 47.59 204 ASP B CA 1
ATOM 4963 C C . ASP B 1 204 ? -14.734 -10.648 -8.898 1 47.59 204 ASP B C 1
ATOM 4965 O O . ASP B 1 204 ? -15.578 -10.266 -9.703 1 47.59 204 ASP B O 1
ATOM 4969 N N . SER B 1 205 ? -14.359 -10.086 -7.812 1 44.22 205 SER B N 1
ATOM 4970 C CA . SER B 1 205 ? -14.984 -8.789 -7.562 1 44.22 205 SER B CA 1
ATOM 4971 C C . SER B 1 205 ? -14.742 -7.824 -8.719 1 44.22 205 SER B C 1
ATOM 4973 O O . SER B 1 205 ? -15.484 -6.859 -8.898 1 44.22 205 SER B O 1
ATOM 4975 N N . GLN B 1 206 ? -13.641 -8.047 -9.391 1 43.38 206 GLN B N 1
ATOM 4976 C CA . GLN B 1 206 ? -13.367 -7.238 -10.57 1 43.38 206 GLN B CA 1
ATOM 4977 C C . GLN B 1 206 ? -14.359 -7.543 -11.688 1 43.38 206 GLN B C 1
ATOM 4979 O O . GLN B 1 206 ? -14.688 -6.664 -12.492 1 43.38 206 GLN B O 1
ATOM 4984 N N . LEU B 1 207 ? -14.648 -8.891 -11.859 1 39.41 207 LEU B N 1
ATOM 4985 C CA . LEU B 1 207 ? -15.531 -9.305 -12.945 1 39.41 207 LEU B CA 1
ATOM 4986 C C . LEU B 1 207 ? -16.984 -8.93 -12.648 1 39.41 207 LEU B C 1
ATOM 4988 O O . LEU B 1 207 ? -17.75 -8.664 -13.562 1 39.41 207 LEU B O 1
ATOM 4992 N N . THR B 1 208 ? -17.5 -9.414 -11.422 1 34.5 208 THR B N 1
ATOM 4993 C CA . THR B 1 208 ? -18.938 -9.266 -11.219 1 34.5 208 THR B CA 1
ATOM 4994 C C . THR B 1 208 ? -19.312 -7.793 -11.117 1 34.5 208 THR B C 1
ATOM 4996 O O . THR B 1 208 ? -20.344 -7.375 -11.648 1 34.5 208 THR B O 1
ATOM 4999 N N . TYR B 1 209 ? -19.281 -7.012 -9.781 1 32.47 209 TYR B N 1
ATOM 5000 C CA . TYR B 1 209 ? -19.828 -5.676 -9.57 1 32.47 209 TYR B CA 1
ATOM 5001 C C . TYR B 1 209 ? -18.797 -4.605 -9.914 1 32.47 209 TYR B C 1
ATOM 5003 O O . TYR B 1 209 ? -17.844 -4.383 -9.148 1 32.47 209 TYR B O 1
ATOM 5011 N N . PRO B 1 210 ? -18.578 -3.893 -11 1 31.19 210 PRO B N 1
ATOM 5012 C CA . PRO B 1 210 ? -17.797 -2.691 -11.281 1 31.19 210 PRO B CA 1
ATOM 5013 C C . PRO B 1 210 ? -17.719 -1.74 -10.086 1 31.19 210 PRO B C 1
ATOM 5015 O O . PRO B 1 210 ? -16.781 -0.958 -9.969 1 31.19 210 PRO B O 1
ATOM 5018 N N . GLU B 1 211 ? -18.984 -1.155 -9.477 1 28.2 211 GLU B N 1
ATOM 5019 C CA . GLU B 1 211 ? -19.203 -0.235 -8.367 1 28.2 211 GLU B CA 1
ATOM 5020 C C . GLU B 1 211 ? -18.656 -0.815 -7.059 1 28.2 211 GLU B C 1
ATOM 5022 O O . GLU B 1 211 ? -18.406 -2.018 -6.969 1 28.2 211 GLU B O 1
ATOM 5027 N N . TYR B 1 212 ? -19.266 -0.766 -5.781 1 27.02 212 TYR B N 1
ATOM 5028 C CA . TYR B 1 212 ? -18.734 -0.884 -4.422 1 27.02 212 TYR B CA 1
ATOM 5029 C C . TYR B 1 212 ? -18.359 -2.324 -4.109 1 27.02 212 TYR B C 1
ATOM 5031 O O . TYR B 1 212 ? -17.234 -2.594 -3.672 1 27.02 212 TYR B O 1
ATOM 5039 N N . ARG B 1 213 ? -19.359 -3.178 -3.182 1 26.84 213 ARG B N 1
ATOM 5040 C CA . ARG B 1 213 ? -19.359 -3.869 -1.897 1 26.84 213 ARG B CA 1
ATOM 5041 C C . ARG B 1 213 ? -18.766 -5.27 -2.033 1 26.84 213 ARG B C 1
ATOM 5043 O O . ARG B 1 213 ? -17.703 -5.562 -1.477 1 26.84 213 ARG B O 1
ATOM 5050 N N . PHE B 1 214 ? -19.734 -6.504 -1.567 1 26.48 214 PHE B N 1
ATOM 5051 C CA . PHE B 1 214 ? -19.906 -7.746 -0.825 1 26.48 214 PHE B CA 1
ATOM 5052 C C . PHE B 1 214 ? -19.531 -8.945 -1.688 1 26.48 214 PHE B C 1
ATOM 5054 O O . PHE B 1 214 ? -20.172 -9.203 -2.713 1 26.48 214 PHE B O 1
ATOM 5061 N N . MET B 1 215 ? -18.484 -9.367 -1.648 1 29.52 215 MET B N 1
ATOM 5062 C CA . MET B 1 215 ? -18.094 -10.742 -1.944 1 29.52 215 MET B CA 1
ATOM 5063 C C . MET B 1 215 ? -19.172 -11.727 -1.498 1 29.52 215 MET B C 1
ATOM 5065 O O . MET B 1 215 ? -19.281 -12.023 -0.309 1 29.52 215 MET B O 1
ATOM 5069 N N . ASP B 1 216 ? -20.344 -11.773 -1.945 1 28.27 216 ASP B N 1
ATOM 5070 C CA . ASP B 1 216 ? -21.266 -12.859 -1.615 1 28.27 216 ASP B CA 1
ATOM 5071 C C . ASP B 1 216 ? -20.672 -14.211 -2.002 1 28.27 216 ASP B C 1
ATOM 5073 O O . ASP B 1 216 ? -21.266 -15.258 -1.758 1 28.27 216 ASP B O 1
ATOM 5077 N N . CYS B 1 217 ? -19.734 -14.266 -3.061 1 28.95 217 CYS B N 1
ATOM 5078 C CA . CYS B 1 217 ? -19.875 -15.562 -3.703 1 28.95 217 CYS B CA 1
ATOM 5079 C C . CYS B 1 217 ? -19.344 -16.672 -2.799 1 28.95 217 CYS B C 1
ATOM 5081 O O . CYS B 1 217 ? -19.438 -17.859 -3.145 1 28.95 217 CYS B O 1
ATOM 5083 N N . ILE B 1 218 ? -18.203 -16.469 -2.184 1 32.38 218 ILE B N 1
ATOM 5084 C CA . ILE B 1 218 ? -17.562 -17.734 -1.856 1 32.38 218 ILE B CA 1
ATOM 5085 C C . ILE B 1 218 ? -18.422 -18.516 -0.87 1 32.38 218 ILE B C 1
ATOM 5087 O O . ILE B 1 218 ? -18.234 -18.406 0.345 1 32.38 218 ILE B O 1
ATOM 5091 N N . GLN B 1 219 ? -19.594 -18.281 -0.766 1 31.17 219 GLN B N 1
ATOM 5092 C CA . GLN B 1 219 ? -20.297 -19.109 0.208 1 31.17 219 GLN B CA 1
ATOM 5093 C C . GLN B 1 219 ? -20.078 -20.594 -0.059 1 31.17 219 GLN B C 1
ATOM 5095 O O . GLN B 1 219 ? -20.703 -21.438 0.566 1 31.17 219 GLN B O 1
ATOM 5100 N N . GLU B 1 220 ? -19.547 -20.922 -1.271 1 30.8 220 GLU B N 1
ATOM 5101 C CA . GLU B 1 220 ? -19.688 -22.375 -1.301 1 30.8 220 GLU B CA 1
ATOM 5102 C C . GLU B 1 220 ? -18.922 -23.031 -0.147 1 30.8 220 GLU B C 1
ATOM 5104 O O . GLU B 1 220 ? -18 -22.438 0.406 1 30.8 220 GLU B O 1
ATOM 5109 N N . HIS B 1 221 ? -19.297 -24.359 0.12 1 30.23 221 HIS B N 1
ATOM 5110 C CA . HIS B 1 221 ? -19.062 -25.391 1.12 1 30.23 221 HIS B CA 1
ATOM 5111 C C . HIS B 1 221 ? -17.578 -25.719 1.242 1 30.23 221 HIS B C 1
ATOM 5113 O O . HIS B 1 221 ? -17.062 -26.578 0.516 1 30.23 221 HIS B O 1
ATOM 5119 N N . HIS B 1 222 ? -16.703 -24.734 1.115 1 35.06 222 HIS B N 1
ATOM 5120 C CA . HIS B 1 222 ? -15.391 -25.312 1.438 1 35.06 222 HIS B CA 1
ATOM 5121 C C . HIS B 1 222 ? -15.492 -26.297 2.594 1 35.06 222 HIS B C 1
ATOM 5123 O O . HIS B 1 222 ? -16.219 -26.047 3.564 1 35.06 222 HIS B O 1
ATOM 5129 N N . LYS B 1 223 ? -15.07 -27.453 2.42 1 34.28 223 LYS B N 1
ATOM 5130 C CA . LYS B 1 223 ? -15.047 -28.469 3.473 1 34.28 223 LYS B CA 1
ATOM 5131 C C . LYS B 1 223 ? -14.836 -27.828 4.844 1 34.28 223 LYS B C 1
ATOM 5133 O O . LYS B 1 223 ? -14.305 -26.719 4.941 1 34.28 223 LYS B O 1
ATOM 5138 N N . ALA B 1 224 ? -15.266 -28.594 5.969 1 31.47 224 ALA B N 1
ATOM 5139 C CA . ALA B 1 224 ? -15.367 -28.5 7.422 1 31.47 224 ALA B CA 1
ATOM 5140 C C . ALA B 1 224 ? -14.117 -27.859 8.016 1 31.47 224 ALA B C 1
ATOM 5142 O O . ALA B 1 224 ? -13 -28.359 7.816 1 31.47 224 ALA B O 1
ATOM 5143 N N . ALA B 1 225 ? -13.992 -26.5 8.039 1 37.25 225 ALA B N 1
ATOM 5144 C CA . ALA B 1 225 ? -13.117 -25.922 9.055 1 37.25 225 ALA B CA 1
ATOM 5145 C C . ALA B 1 225 ? -13.023 -26.844 10.281 1 37.25 225 ALA B C 1
ATOM 5147 O O . ALA B 1 225 ? -14.047 -27.266 10.828 1 37.25 225 ALA B O 1
ATOM 5148 N N . LEU B 1 226 ? -12.016 -27.531 10.328 1 37.84 226 LEU B N 1
ATOM 5149 C CA . LEU B 1 226 ? -11.891 -28.156 11.648 1 37.84 226 LEU B CA 1
ATOM 5150 C C . LEU B 1 226 ? -12.125 -27.125 12.75 1 37.84 226 LEU B C 1
ATOM 5152 O O . LEU B 1 226 ? -11.383 -26.141 12.859 1 37.84 226 LEU B O 1
ATOM 5156 N N . LEU B 1 227 ? -13.383 -26.875 12.883 1 40.16 227 LEU B N 1
ATOM 5157 C CA . LEU B 1 227 ? -13.656 -26.156 14.125 1 40.16 227 LEU B CA 1
ATOM 5158 C C . LEU B 1 227 ? -12.797 -26.703 15.266 1 40.16 227 LEU B C 1
ATOM 5160 O O . LEU B 1 227 ? -12.836 -27.906 15.555 1 40.16 227 LEU B O 1
ATOM 5164 N N . LEU B 1 228 ? -11.672 -26.188 15.367 1 42.56 228 LEU B N 1
ATOM 5165 C CA . LEU B 1 228 ? -11.141 -26.578 16.672 1 42.56 228 LEU B CA 1
ATOM 5166 C C . LEU B 1 228 ? -12.039 -26.078 17.797 1 42.56 228 LEU B C 1
ATOM 5168 O O . LEU B 1 228 ? -12.656 -25.016 17.688 1 42.56 228 LEU B O 1
ATOM 5172 N N . PRO B 1 229 ? -12.352 -27.016 18.625 1 40.34 229 PRO B N 1
ATOM 5173 C CA . PRO B 1 229 ? -13.203 -26.672 19.766 1 40.34 229 PRO B CA 1
ATOM 5174 C C . PRO B 1 229 ? -12.852 -25.312 20.375 1 40.34 229 PRO B C 1
ATOM 5176 O O . PRO B 1 229 ? -11.695 -24.891 20.328 1 40.34 229 PRO B O 1
ATOM 5179 N N . LYS B 1 230 ? -13.914 -24.625 20.578 1 44.34 230 LYS B N 1
ATOM 5180 C CA . LYS B 1 230 ? -13.852 -23.422 21.391 1 44.34 230 LYS B CA 1
ATOM 5181 C C . LYS B 1 230 ? -12.891 -23.594 22.562 1 44.34 230 LYS B C 1
ATOM 5183 O O . LYS B 1 230 ? -12.977 -24.578 23.312 1 44.34 230 LYS B O 1
ATOM 5188 N N . ASN B 1 231 ? -11.648 -23.219 22.391 1 41.91 231 ASN B N 1
ATOM 5189 C CA . ASN B 1 231 ? -10.969 -23.234 23.688 1 41.91 231 ASN B CA 1
ATOM 5190 C C . ASN B 1 231 ? -11.703 -22.375 24.719 1 41.91 231 ASN B C 1
ATOM 5192 O O . ASN B 1 231 ? -12.57 -21.578 24.359 1 41.91 231 ASN B O 1
ATOM 5196 N N . THR B 1 232 ? -11.305 -22.422 26 1 42.91 232 THR B N 1
ATOM 5197 C CA . THR B 1 232 ? -11.906 -21.828 27.188 1 42.91 232 THR B CA 1
ATOM 5198 C C . THR B 1 232 ? -12.148 -20.328 27 1 42.91 232 THR B C 1
ATOM 5200 O O . THR B 1 232 ? -12.969 -19.734 27.688 1 42.91 232 THR B O 1
ATOM 5203 N N . ASP B 1 233 ? -11.25 -19.531 26.453 1 48.78 233 ASP B N 1
ATOM 5204 C CA . ASP B 1 233 ? -11.414 -18.094 26.453 1 48.78 233 ASP B CA 1
ATOM 5205 C C . ASP B 1 233 ? -12.211 -17.625 25.25 1 48.78 233 ASP B C 1
ATOM 5207 O O . ASP B 1 233 ? -12.086 -16.469 24.812 1 48.78 233 ASP B O 1
ATOM 5211 N N . ASN B 1 234 ? -13.242 -18.266 24.797 1 58.25 234 ASN B N 1
ATOM 5212 C CA . ASN B 1 234 ? -14.32 -17.891 23.891 1 58.25 234 ASN B CA 1
ATOM 5213 C C . ASN B 1 234 ? -13.781 -17.406 22.547 1 58.25 234 ASN B C 1
ATOM 5215 O O . ASN B 1 234 ? -14.508 -16.797 21.766 1 58.25 234 ASN B O 1
ATOM 5219 N N . ARG B 1 235 ? -12.469 -17.594 22.359 1 70.31 235 ARG B N 1
ATOM 5220 C CA . ARG B 1 235 ? -12.016 -17.141 21.047 1 70.31 235 ARG B CA 1
ATOM 5221 C C . ARG B 1 235 ? -12.047 -18.281 20.031 1 70.31 235 ARG B C 1
ATOM 5223 O O . ARG B 1 235 ? -11.625 -19.391 20.344 1 70.31 235 ARG B O 1
ATOM 5230 N N . GLN B 1 236 ? -12.586 -18.047 18.812 1 85.94 236 GLN B N 1
ATOM 5231 C CA . GLN B 1 236 ? -12.664 -19 17.719 1 85.94 236 GLN B CA 1
ATOM 5232 C C . GLN B 1 236 ? -11.328 -19.125 16.984 1 85.94 236 GLN B C 1
ATOM 5234 O O . GLN B 1 236 ? -10.656 -18.125 16.75 1 85.94 236 GLN B O 1
ATOM 5239 N N . VAL B 1 237 ? -10.836 -20.406 16.828 1 91.88 237 VAL B N 1
ATOM 5240 C CA . VAL B 1 237 ? -9.594 -20.688 16.125 1 91.88 237 VAL B CA 1
ATOM 5241 C C . VAL B 1 237 ? -9.891 -21.484 14.852 1 91.88 237 VAL B C 1
ATOM 5243 O O . VAL B 1 237 ? -10.633 -22.469 14.883 1 91.88 237 VAL B O 1
ATOM 5246 N N . ARG B 1 238 ? -9.297 -21.016 13.695 1 94.5 238 ARG B N 1
ATOM 5247 C CA . ARG B 1 238 ? -9.531 -21.656 12.406 1 94.5 238 ARG B CA 1
ATOM 5248 C C . ARG B 1 238 ? -8.242 -21.766 11.602 1 94.5 238 ARG B C 1
ATOM 5250 O O . ARG B 1 238 ? -7.543 -20.766 11.406 1 94.5 238 ARG B O 1
ATOM 5257 N N . VAL B 1 239 ? -7.949 -23.031 11.203 1 95.62 239 VAL B N 1
ATOM 5258 C CA . VAL B 1 239 ? -6.949 -23.188 10.156 1 95.62 239 VAL B CA 1
ATOM 5259 C C . VAL B 1 239 ? -7.586 -22.938 8.789 1 95.62 239 VAL B C 1
ATOM 5261 O O . VAL B 1 239 ? -8.531 -23.641 8.406 1 95.62 239 VAL B O 1
ATOM 5264 N N . LEU B 1 240 ? -7.094 -21.969 8.109 1 94.75 240 LEU B N 1
ATOM 5265 C CA . LEU B 1 240 ? -7.699 -21.625 6.828 1 94.75 240 LEU B CA 1
ATOM 5266 C C . LEU B 1 240 ? -7.504 -22.734 5.816 1 94.75 240 LEU B C 1
ATOM 5268 O O . LEU B 1 240 ? -6.449 -23.375 5.785 1 94.75 240 LEU B O 1
ATOM 5272 N N . PRO B 1 241 ? -8.484 -22.984 4.984 1 91.19 241 PRO B N 1
ATOM 5273 C CA . PRO B 1 241 ? -8.422 -24.078 4.016 1 91.19 241 PRO B CA 1
ATOM 5274 C C . PRO B 1 241 ? -7.668 -23.703 2.746 1 91.19 241 PRO B C 1
ATOM 5276 O O . PRO B 1 241 ? -7.953 -24.234 1.669 1 91.19 241 PRO B O 1
ATOM 5279 N N . ILE B 1 242 ? -6.887 -22.719 2.777 1 93.25 242 ILE B N 1
ATOM 5280 C CA . ILE B 1 242 ? -6.094 -22.25 1.648 1 93.25 242 ILE B CA 1
ATOM 5281 C C . ILE B 1 242 ? -4.641 -22.078 2.082 1 93.25 242 ILE B C 1
ATOM 5283 O O . ILE B 1 242 ? -4.371 -21.5 3.145 1 93.25 242 ILE B O 1
ATOM 5287 N N . LEU B 1 243 ? -3.766 -22.578 1.266 1 97.25 243 LEU B N 1
ATOM 5288 C CA . LEU B 1 243 ? -2.332 -22.422 1.493 1 97.25 243 LEU B CA 1
ATOM 5289 C C . LEU B 1 243 ? -1.754 -21.344 0.594 1 97.25 243 LEU B C 1
ATOM 5291 O O . LEU B 1 243 ? -2.078 -21.281 -0.594 1 97.25 243 LEU B O 1
ATOM 5295 N N . ALA B 1 244 ? -0.944 -20.469 1.164 1 98 244 ALA B N 1
ATOM 5296 C CA . ALA B 1 244 ? -0.355 -19.391 0.374 1 98 244 ALA B CA 1
ATOM 5297 C C . ALA B 1 244 ? 0.884 -19.875 -0.374 1 98 244 ALA B C 1
ATOM 5299 O O . ALA B 1 244 ? 1.869 -20.281 0.244 1 98 244 ALA B O 1
ATOM 5300 N N . LEU B 1 245 ? 0.84 -19.766 -1.642 1 97.94 245 LEU B N 1
ATOM 5301 C CA . LEU B 1 245 ? 1.971 -20.172 -2.473 1 97.94 245 LEU B CA 1
ATOM 5302 C C . LEU B 1 245 ? 2.953 -19.016 -2.646 1 97.94 245 LEU B C 1
ATOM 5304 O O . LEU B 1 245 ? 4.168 -19.219 -2.605 1 97.94 245 LEU B O 1
ATOM 5308 N N . ASN B 1 246 ? 2.439 -17.797 -2.916 1 96.88 246 ASN B N 1
ATOM 5309 C CA . ASN B 1 246 ? 3.27 -16.594 -3.061 1 96.88 246 ASN B CA 1
ATOM 5310 C C . ASN B 1 246 ? 3.426 -15.859 -1.733 1 96.88 246 ASN B C 1
ATOM 5312 O O . ASN B 1 246 ? 4.48 -15.93 -1.103 1 96.88 246 ASN B O 1
ATOM 5316 N N . GLU B 1 247 ? 2.418 -15.227 -1.326 1 98 247 GLU B N 1
ATOM 5317 C CA . GLU B 1 247 ? 2.549 -14.43 -0.113 1 98 247 GLU B CA 1
ATOM 5318 C C . GLU B 1 247 ? 1.193 -14.211 0.555 1 98 247 GLU B C 1
ATOM 5320 O O . GLU B 1 247 ? 0.15 -14.445 -0.06 1 98 247 GLU B O 1
ATOM 5325 N N . VAL B 1 248 ? 1.232 -13.852 1.798 1 98.5 248 VAL B N 1
ATOM 5326 C CA . VAL B 1 248 ? 0.116 -13.297 2.557 1 98.5 248 VAL B CA 1
ATOM 5327 C C . VAL B 1 248 ? 0.367 -11.82 2.844 1 98.5 248 VAL B C 1
ATOM 5329 O O . VAL B 1 248 ? 1.472 -11.438 3.236 1 98.5 248 VAL B O 1
ATOM 5332 N N . PHE B 1 249 ? -0.597 -11.055 2.594 1 98.44 249 PHE B N 1
ATOM 5333 C CA . PHE B 1 249 ? -0.554 -9.656 2.992 1 98.44 249 PHE B CA 1
ATOM 5334 C C . PHE B 1 249 ? -1.49 -9.391 4.164 1 98.44 249 PHE B C 1
ATOM 5336 O O . PHE B 1 249 ? -2.623 -9.883 4.184 1 98.44 249 PHE B O 1
ATOM 5343 N N . ILE B 1 250 ? -1.021 -8.586 5.109 1 98.31 250 ILE B N 1
ATOM 5344 C CA . ILE B 1 250 ? -1.832 -8.133 6.23 1 98.31 250 ILE B CA 1
ATOM 5345 C C . ILE B 1 250 ? -1.741 -6.613 6.352 1 98.31 250 ILE B C 1
ATOM 5347 O O . ILE B 1 250 ? -0.647 -6.043 6.305 1 98.31 250 ILE B O 1
ATOM 5351 N N . GLY B 1 251 ? -2.855 -5.984 6.523 1 96.81 251 GLY B N 1
ATOM 5352 C CA . GLY B 1 251 ? -2.916 -4.547 6.738 1 96.81 251 GLY B CA 1
ATOM 5353 C C . GLY B 1 251 ? -4.309 -3.973 6.551 1 96.81 251 GLY B C 1
ATOM 5354 O O . GLY B 1 251 ? -5.258 -4.711 6.293 1 96.81 251 GLY B O 1
ATOM 5355 N N . GLU B 1 252 ? -4.414 -2.705 6.75 1 94.12 252 GLU B N 1
ATOM 5356 C CA . GLU B 1 252 ? -5.668 -2.031 6.418 1 94.12 252 GLU B CA 1
ATOM 5357 C C . GLU B 1 252 ? -6.07 -2.295 4.973 1 94.12 252 GLU B C 1
ATOM 5359 O O . GLU B 1 252 ? -5.223 -2.311 4.078 1 94.12 252 GLU B O 1
ATOM 5364 N N . SER B 1 253 ? -7.355 -2.516 4.73 1 91.06 253 SER B N 1
ATOM 5365 C CA . SER B 1 253 ? -7.859 -2.848 3.4 1 91.06 253 SER B CA 1
ATOM 5366 C C . SER B 1 253 ? -7.617 -1.707 2.418 1 91.06 253 SER B C 1
ATOM 5368 O O . SER B 1 253 ? -7.301 -1.943 1.25 1 91.06 253 SER B O 1
ATOM 5370 N N . LEU B 1 254 ? -7.719 -0.517 2.938 1 90.38 254 LEU B N 1
ATOM 5371 C CA . LEU B 1 254 ? -7.535 0.641 2.07 1 90.38 254 LEU B CA 1
ATOM 5372 C C . LEU B 1 254 ? -6.055 0.991 1.938 1 90.38 254 LEU B C 1
ATOM 5374 O O . LEU B 1 254 ? -5.34 1.07 2.939 1 90.38 254 LEU B O 1
ATOM 5378 N N . SER B 1 255 ? -5.613 1.249 0.753 1 91.12 255 SER B N 1
ATOM 5379 C CA . SER B 1 255 ? -4.215 1.471 0.406 1 91.12 255 SER B CA 1
ATOM 5380 C C . SER B 1 255 ? -3.674 2.734 1.068 1 91.12 255 SER B C 1
ATOM 5382 O O . SER B 1 255 ? -2.471 2.85 1.308 1 91.12 255 SER B O 1
ATOM 5384 N N . SER B 1 256 ? -4.504 3.656 1.378 1 90.25 256 SER B N 1
ATOM 5385 C CA . SER B 1 256 ? -4.074 4.961 1.867 1 90.25 256 SER B CA 1
ATOM 5386 C C . SER B 1 256 ? -4.129 5.027 3.391 1 90.25 256 SER B C 1
ATOM 5388 O O . SER B 1 256 ? -4.008 6.105 3.975 1 90.25 256 SER B O 1
ATOM 5390 N N . ARG B 1 257 ? -4.316 3.941 4.008 1 90.12 257 ARG B N 1
ATOM 5391 C CA . ARG B 1 257 ? -4.422 3.924 5.465 1 90.12 257 ARG B CA 1
ATOM 5392 C C . ARG B 1 257 ? -3.227 3.215 6.09 1 90.12 257 ARG B C 1
ATOM 5394 O O . ARG B 1 257 ? -2.758 2.199 5.57 1 90.12 257 ARG B O 1
ATOM 5401 N N . VAL B 1 258 ? -2.875 3.76 7.195 1 90.25 258 VAL B N 1
ATOM 5402 C CA . VAL B 1 258 ? -1.771 3.168 7.941 1 90.25 258 VAL B CA 1
ATOM 5403 C C . VAL B 1 258 ? -2.273 1.976 8.75 1 90.25 258 VAL B C 1
ATOM 5405 O O . VAL B 1 258 ? -3.375 2.016 9.305 1 90.25 258 VAL B O 1
ATOM 5408 N N . SER B 1 259 ? -1.476 0.964 8.836 1 93.56 259 SER B N 1
ATOM 5409 C CA . SER B 1 259 ? -1.798 -0.238 9.602 1 93.56 259 SER B CA 1
ATOM 5410 C C . SER B 1 259 ? -1.091 -0.241 10.953 1 93.56 259 SER B C 1
ATOM 5412 O O . SER B 1 259 ? 0.083 0.126 11.047 1 93.56 259 SER B O 1
ATOM 5414 N N . TYR B 1 260 ? -1.849 -0.628 11.969 1 89.94 260 TYR B N 1
ATOM 5415 C CA . TYR B 1 260 ? -1.312 -0.876 13.297 1 89.94 260 TYR B CA 1
ATOM 5416 C C . TYR B 1 260 ? -1.436 -2.35 13.672 1 89.94 260 TYR B C 1
ATOM 5418 O O . TYR B 1 260 ? -2.512 -2.938 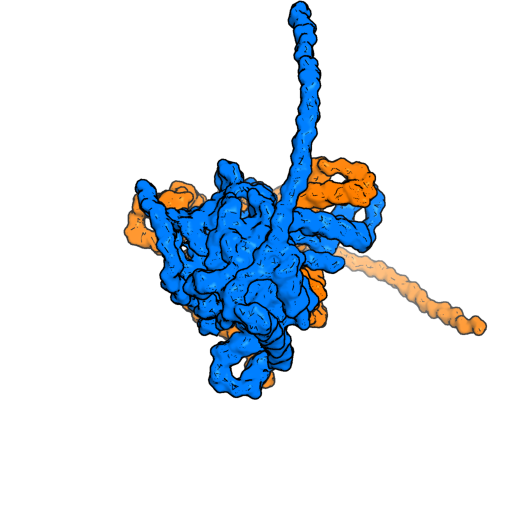13.547 1 89.94 260 TYR B O 1
ATOM 5426 N N . TYR B 1 261 ? -0.333 -2.922 14.102 1 92.81 261 TYR B N 1
ATOM 5427 C CA . TYR B 1 261 ? -0.361 -4.328 14.484 1 92.81 261 TYR B CA 1
ATOM 5428 C C . TYR B 1 261 ? 0.848 -4.688 15.344 1 92.81 261 TYR B C 1
ATOM 5430 O O . TYR B 1 261 ? 1.725 -3.852 15.57 1 92.81 261 TYR B O 1
ATOM 5438 N N . GLU B 1 262 ? 0.77 -5.848 15.898 1 93.38 262 GLU B N 1
ATOM 5439 C CA . GLU B 1 262 ? 1.896 -6.43 16.625 1 93.38 262 GLU B CA 1
ATOM 5440 C C . GLU B 1 262 ? 2.42 -7.68 15.914 1 93.38 262 GLU B C 1
ATOM 5442 O O . GLU B 1 262 ? 1.638 -8.477 15.391 1 93.38 262 GLU B O 1
ATOM 5447 N N . ILE B 1 263 ? 3.68 -7.801 15.922 1 96.19 263 ILE B N 1
ATOM 5448 C CA . ILE B 1 263 ? 4.27 -8.914 15.188 1 96.19 263 ILE B CA 1
ATOM 5449 C C . ILE B 1 263 ? 5.281 -9.641 16.078 1 96.19 263 ILE B C 1
ATOM 5451 O O . ILE B 1 263 ? 6.027 -9 16.828 1 96.19 263 ILE B O 1
ATOM 5455 N N . SER B 1 264 ? 5.242 -10.914 16.094 1 96.75 264 SER B N 1
ATOM 5456 C CA . SER B 1 264 ? 6.199 -11.805 16.75 1 96.75 264 SER B CA 1
ATOM 5457 C C . SER B 1 264 ? 6.867 -12.734 15.734 1 96.75 264 SER B C 1
ATOM 5459 O O . SER B 1 264 ? 6.188 -13.438 14.984 1 96.75 264 SER B O 1
ATOM 5461 N N . ILE B 1 265 ? 8.203 -12.727 15.734 1 96.75 265 ILE B N 1
ATOM 5462 C CA . ILE B 1 265 ? 8.984 -13.547 14.82 1 96.75 265 ILE B CA 1
ATOM 5463 C C . ILE B 1 265 ? 9.641 -14.688 15.594 1 96.75 265 ILE B C 1
ATOM 5465 O O . ILE B 1 265 ? 10.445 -14.453 16.5 1 96.75 265 ILE B O 1
ATOM 5469 N N . ASP B 1 266 ? 9.336 -15.891 15.211 1 96.69 266 ASP B N 1
ATOM 5470 C CA . ASP B 1 266 ? 9.93 -17.109 15.773 1 96.69 266 ASP B CA 1
ATOM 5471 C C . ASP B 1 266 ? 9.836 -17.109 17.297 1 96.69 266 ASP B C 1
ATOM 5473 O O . ASP B 1 266 ? 10.82 -17.359 17.984 1 96.69 266 ASP B O 1
ATOM 5477 N N . GLY B 1 267 ? 8.75 -16.672 17.781 1 94.19 267 GLY B N 1
ATOM 5478 C CA . GLY B 1 267 ? 8.469 -16.781 19.203 1 94.19 267 GLY B CA 1
ATOM 5479 C C . GLY B 1 267 ? 8.984 -15.594 20 1 94.19 267 GLY B C 1
ATOM 5480 O O . GLY B 1 267 ? 8.891 -15.578 21.219 1 94.19 267 GLY B O 1
ATOM 5481 N N . SER B 1 268 ? 9.5 -14.594 19.344 1 92.69 268 SER B N 1
ATOM 5482 C CA . SER B 1 268 ? 9.953 -13.398 20.047 1 92.69 268 SER B CA 1
ATOM 5483 C C . SER B 1 268 ? 8.773 -12.625 20.625 1 92.69 268 SER B C 1
ATOM 5485 O O . SER B 1 268 ? 7.617 -12.93 20.328 1 92.69 268 SER B O 1
ATOM 5487 N N . LEU B 1 269 ? 9.125 -11.703 21.469 1 92 269 LEU B N 1
ATOM 5488 C CA . LEU B 1 269 ? 8.094 -10.82 22 1 92 269 LEU B CA 1
ATOM 5489 C C . LEU B 1 269 ? 7.43 -10.023 20.891 1 92 269 LEU B C 1
ATOM 5491 O O . LEU B 1 269 ? 8.094 -9.609 19.938 1 92 269 LEU B O 1
ATOM 5495 N N . ARG B 1 270 ? 6.176 -9.828 21.125 1 90.81 270 ARG B N 1
ATOM 5496 C CA . ARG B 1 270 ? 5.434 -9.031 20.156 1 90.81 270 ARG B CA 1
ATOM 5497 C C . ARG B 1 270 ? 5.906 -7.582 20.156 1 90.81 270 ARG B C 1
ATOM 5499 O O . ARG B 1 270 ? 6.105 -6.992 21.219 1 90.81 270 ARG B O 1
ATOM 5506 N N . VAL B 1 271 ? 6.082 -7.098 18.969 1 91.19 271 VAL B N 1
ATOM 5507 C CA . VAL B 1 271 ? 6.488 -5.703 18.828 1 91.19 271 VAL B CA 1
ATOM 5508 C C . VAL B 1 271 ? 5.43 -4.934 18.031 1 91.19 271 VAL B C 1
ATOM 5510 O O . VAL B 1 271 ? 4.918 -5.426 17.031 1 91.19 271 VAL B O 1
ATOM 5513 N N . LYS B 1 272 ? 5.125 -3.756 18.531 1 88.44 272 LYS B N 1
ATOM 5514 C CA . LYS B 1 272 ? 4.148 -2.904 17.859 1 88.44 272 LYS B CA 1
ATOM 5515 C C . LYS B 1 272 ? 4.723 -2.334 16.562 1 88.44 272 LYS B C 1
ATOM 5517 O O . LYS B 1 272 ? 5.895 -1.951 16.516 1 88.44 272 LYS B O 1
ATOM 5522 N N . GLN B 1 273 ? 3.873 -2.398 15.562 1 91.44 273 GLN B N 1
ATOM 5523 C CA . GLN B 1 273 ? 4.281 -1.899 14.258 1 91.44 273 GLN B CA 1
ATOM 5524 C C . GLN B 1 273 ? 3.26 -0.913 13.703 1 91.44 273 GLN B C 1
ATOM 5526 O O . GLN B 1 273 ? 2.055 -1.073 13.914 1 91.44 273 GLN B O 1
ATOM 5531 N N . LYS B 1 274 ? 3.779 0.15 13.094 1 90.69 274 LYS B N 1
ATOM 5532 C CA . LYS B 1 274 ? 3.02 1.084 12.273 1 90.69 274 LYS B CA 1
ATOM 5533 C C . LYS B 1 274 ? 3.576 1.137 10.852 1 90.69 274 LYS B C 1
ATOM 5535 O O . LYS B 1 274 ? 4.75 1.456 10.648 1 90.69 274 LYS B O 1
ATOM 5540 N N . SER B 1 275 ? 2.781 0.778 9.852 1 94.5 275 SER B N 1
ATOM 5541 C CA . SER B 1 275 ? 3.273 0.679 8.484 1 94.5 275 SER B CA 1
ATOM 5542 C C . SER B 1 275 ? 2.123 0.59 7.488 1 94.5 275 SER B C 1
ATOM 5544 O O . SER B 1 275 ? 0.96 0.76 7.855 1 94.5 275 SER B O 1
ATOM 5546 N N . SER B 1 276 ? 2.467 0.387 6.195 1 95.69 276 SER B N 1
ATOM 5547 C CA . SER B 1 276 ? 1.455 0.164 5.168 1 95.69 276 SER B CA 1
ATOM 5548 C C . SER B 1 276 ? 1.039 -1.302 5.109 1 95.69 276 SER B C 1
ATOM 5550 O O . SER B 1 276 ? 0.365 -1.726 4.168 1 95.69 276 SER B O 1
ATOM 5552 N N . GLY B 1 277 ? 1.424 -2.062 6.047 1 96.94 277 GLY B N 1
ATOM 5553 C CA . GLY B 1 277 ? 1.138 -3.486 6.094 1 96.94 277 GLY B CA 1
ATOM 5554 C C . GLY B 1 277 ? 2.387 -4.348 6.062 1 96.94 277 GLY B C 1
ATOM 5555 O O . GLY B 1 277 ? 3.506 -3.828 6.082 1 96.94 277 GLY B O 1
ATOM 5556 N N . VAL B 1 278 ? 2.15 -5.633 6.082 1 97.81 278 VAL B N 1
ATOM 5557 C CA . VAL B 1 278 ? 3.266 -6.574 6.062 1 97.81 278 VAL B CA 1
ATOM 5558 C C . VAL B 1 278 ? 2.973 -7.703 5.082 1 97.81 278 VAL B C 1
ATOM 5560 O O . VAL B 1 278 ? 1.828 -8.148 4.961 1 97.81 278 VAL B O 1
ATOM 5563 N N . THR B 1 279 ? 3.984 -8.078 4.348 1 98.38 279 THR B N 1
ATOM 5564 C CA . THR B 1 279 ? 3.895 -9.266 3.502 1 98.38 279 THR B CA 1
ATOM 5565 C C . THR B 1 279 ? 4.723 -10.406 4.082 1 98.38 279 THR B C 1
ATOM 5567 O O . THR B 1 279 ? 5.801 -10.18 4.637 1 98.38 279 THR B O 1
ATOM 5570 N N . ILE B 1 280 ? 4.215 -11.562 4.027 1 98.75 280 ILE B N 1
ATOM 5571 C CA . ILE B 1 280 ? 4.895 -12.812 4.352 1 98.75 280 ILE B CA 1
ATOM 5572 C C . ILE B 1 280 ? 4.93 -13.711 3.119 1 98.75 280 ILE B C 1
ATOM 5574 O O . ILE B 1 280 ? 3.883 -14.117 2.607 1 98.75 280 ILE B O 1
ATOM 5578 N N . CYS B 1 281 ? 6.125 -14.062 2.701 1 98.44 281 CYS B N 1
ATOM 5579 C CA . CYS B 1 281 ? 6.152 -14.75 1.418 1 98.44 281 CYS B CA 1
ATOM 5580 C C . CYS B 1 281 ? 6.977 -16.031 1.506 1 98.44 281 CYS B C 1
ATOM 5582 O O . CYS B 1 281 ? 7.727 -16.234 2.463 1 98.44 281 CYS B O 1
ATOM 5584 N N . THR B 1 282 ? 6.758 -16.953 0.596 1 98.5 282 THR B N 1
ATOM 5585 C CA . THR B 1 282 ? 7.531 -18.172 0.387 1 98.5 282 THR B CA 1
ATOM 5586 C C . THR B 1 282 ? 8.68 -17.922 -0.584 1 98.5 282 THR B C 1
ATOM 5588 O O . THR B 1 282 ? 8.867 -16.797 -1.065 1 98.5 282 THR B O 1
ATOM 5591 N N . GLY B 1 283 ? 9.461 -19.016 -0.788 1 98.06 283 GLY B N 1
ATOM 5592 C CA . GLY B 1 283 ? 10.477 -18.922 -1.825 1 98.06 283 GLY B CA 1
ATOM 5593 C C . GLY B 1 283 ? 9.898 -18.625 -3.197 1 98.06 283 GLY B C 1
ATOM 5594 O O . GLY B 1 283 ? 10.484 -17.875 -3.975 1 98.06 283 GLY B O 1
ATOM 5595 N N . THR B 1 284 ? 8.75 -19.188 -3.508 1 97.5 284 THR B N 1
ATOM 5596 C CA . THR B 1 284 ? 8.07 -18.906 -4.766 1 97.5 284 THR B CA 1
ATOM 5597 C C . THR B 1 284 ? 7.695 -17.438 -4.867 1 97.5 284 THR B C 1
ATOM 5599 O O . THR B 1 284 ? 7.941 -16.797 -5.891 1 97.5 284 THR B O 1
ATOM 5602 N N . GLY B 1 285 ? 7.254 -16.875 -3.812 1 97.12 285 GLY B N 1
ATOM 5603 C CA . GLY B 1 285 ? 6.781 -15.5 -3.789 1 97.12 285 GLY B CA 1
ATOM 5604 C C . GLY B 1 285 ? 7.902 -14.484 -3.668 1 97.12 285 GLY B C 1
ATOM 5605 O O . GLY B 1 285 ? 7.68 -13.281 -3.814 1 97.12 285 GLY B O 1
ATOM 5606 N N . SER B 1 286 ? 9.133 -14.906 -3.416 1 97.19 286 SER B N 1
ATOM 5607 C CA . SER B 1 286 ? 10.266 -14 -3.211 1 97.19 286 SER B CA 1
ATOM 5608 C C . SER B 1 286 ? 10.547 -13.172 -4.465 1 97.19 286 SER B C 1
ATOM 5610 O O . SER B 1 286 ? 11.18 -12.117 -4.391 1 97.19 286 SER B O 1
ATOM 5612 N N . SER B 1 287 ? 10.039 -13.609 -5.641 1 92.62 287 SER B N 1
ATOM 5613 C CA . SER B 1 287 ? 10.266 -12.906 -6.898 1 92.62 287 SER B CA 1
ATOM 5614 C C . SER B 1 287 ? 9.102 -11.992 -7.238 1 92.62 287 SER B C 1
ATOM 5616 O O . SER B 1 287 ? 9.094 -11.352 -8.297 1 92.62 287 SER B O 1
ATOM 5618 N N . SER B 1 288 ? 8.156 -11.93 -6.418 1 93.44 288 SER B N 1
ATOM 5619 C CA . SER B 1 288 ? 6.953 -11.156 -6.707 1 93.44 288 SER B CA 1
ATOM 5620 C C . SER B 1 288 ? 6.91 -9.875 -5.887 1 93.44 288 SER B C 1
ATOM 5622 O O . SER B 1 288 ? 7.801 -9.031 -5.996 1 93.44 288 SER B O 1
ATOM 5624 N N . TRP B 1 289 ? 5.867 -9.711 -5 1 95.81 289 TRP B N 1
ATOM 5625 C CA . TRP B 1 289 ? 5.68 -8.469 -4.258 1 95.81 289 TRP B CA 1
ATOM 5626 C C . TRP B 1 289 ? 6.855 -8.211 -3.326 1 95.81 289 TRP B C 1
ATOM 5628 O O . TRP B 1 289 ? 7.316 -7.07 -3.199 1 95.81 289 TRP B O 1
ATOM 5638 N N . TYR B 1 290 ? 7.383 -9.281 -2.682 1 97.38 290 TYR B N 1
ATOM 5639 C CA . TYR B 1 290 ? 8.547 -9.18 -1.811 1 97.38 290 TYR B CA 1
ATOM 5640 C C . TYR B 1 290 ? 9.719 -8.531 -2.541 1 97.38 290 TYR B C 1
ATOM 5642 O O . TYR B 1 290 ? 10.352 -7.605 -2.021 1 97.38 290 TYR B O 1
ATOM 5650 N N . PHE B 1 291 ? 9.969 -8.969 -3.703 1 96.38 291 PHE B N 1
ATOM 5651 C CA . PHE B 1 291 ? 11.047 -8.43 -4.523 1 96.38 291 PHE B CA 1
ATOM 5652 C C . PHE B 1 291 ? 10.805 -6.957 -4.84 1 96.38 291 PHE B C 1
ATOM 5654 O O . PHE B 1 291 ? 11.695 -6.125 -4.688 1 96.38 291 PHE B O 1
ATOM 5661 N N . ASN B 1 292 ? 9.641 -6.652 -5.289 1 94.62 292 ASN B N 1
ATOM 5662 C CA . ASN B 1 292 ? 9.32 -5.297 -5.73 1 94.62 292 ASN B CA 1
ATOM 5663 C C . ASN B 1 292 ? 9.398 -4.301 -4.578 1 94.62 292 ASN B C 1
ATOM 5665 O O . ASN B 1 292 ? 9.766 -3.139 -4.781 1 94.62 292 ASN B O 1
ATOM 5669 N N . ILE B 1 293 ? 9.016 -4.691 -3.355 1 96.31 293 ILE B N 1
ATOM 5670 C CA . ILE B 1 293 ? 9.07 -3.824 -2.184 1 96.31 293 ILE B CA 1
ATOM 5671 C C . ILE B 1 293 ? 10.523 -3.537 -1.821 1 96.31 293 ILE B C 1
ATOM 5673 O O . ILE B 1 293 ? 10.859 -2.416 -1.438 1 96.31 293 ILE B O 1
ATOM 5677 N N . ASN B 1 294 ? 11.367 -4.543 -2.002 1 96.31 294 ASN B N 1
ATOM 5678 C CA . ASN B 1 294 ? 12.672 -4.469 -1.364 1 96.31 294 ASN B CA 1
ATOM 5679 C C . ASN B 1 294 ? 13.773 -4.152 -2.375 1 96.31 294 ASN B C 1
ATOM 5681 O O . ASN B 1 294 ? 14.891 -3.797 -1.995 1 96.31 294 ASN B O 1
ATOM 5685 N N . LYS B 1 295 ? 13.531 -4.312 -3.646 1 94.75 295 LYS B N 1
ATOM 5686 C CA . LYS B 1 295 ? 14.594 -4.137 -4.633 1 94.75 295 LYS B CA 1
ATOM 5687 C C . LYS B 1 295 ? 15.117 -2.701 -4.625 1 94.75 295 LYS B C 1
ATOM 5689 O O . LYS B 1 295 ? 14.359 -1.764 -4.355 1 94.75 295 LYS B O 1
ATOM 5694 N N . LEU B 1 296 ? 16.359 -2.586 -4.914 1 93.81 296 LEU B N 1
ATOM 5695 C CA . LEU B 1 296 ? 16.953 -1.265 -5.09 1 93.81 296 LEU B CA 1
ATOM 5696 C C . LEU B 1 296 ? 16.859 -0.816 -6.543 1 93.81 296 LEU B C 1
ATOM 5698 O O . LEU B 1 296 ? 17.031 -1.624 -7.457 1 93.81 296 LEU B O 1
ATOM 5702 N N . THR B 1 297 ? 16.578 0.419 -6.652 1 91.62 297 THR B N 1
ATOM 5703 C CA . THR B 1 297 ? 16.516 0.997 -7.988 1 91.62 297 THR B CA 1
ATOM 5704 C C . THR B 1 297 ? 17.875 1.544 -8.406 1 91.62 297 THR B C 1
ATOM 5706 O O . THR B 1 297 ? 18.766 1.725 -7.574 1 91.62 297 THR B O 1
ATOM 5709 N N . GLN B 1 298 ? 17.984 1.746 -9.703 1 91.94 298 GLN B N 1
ATOM 5710 C CA . GLN B 1 298 ? 19.203 2.352 -10.227 1 91.94 298 GLN B CA 1
ATOM 5711 C C . GLN B 1 298 ? 19.469 3.701 -9.562 1 91.94 298 GLN B C 1
ATOM 5713 O O . GLN B 1 298 ? 20.594 3.982 -9.156 1 91.94 298 GLN B O 1
ATOM 5718 N N . GLN B 1 299 ? 18.484 4.488 -9.484 1 90.44 299 GLN B N 1
ATOM 5719 C CA . GLN B 1 299 ? 18.594 5.805 -8.867 1 90.44 299 GLN B CA 1
ATOM 5720 C C . GLN B 1 299 ? 19.078 5.703 -7.426 1 90.44 299 GLN B C 1
ATOM 5722 O O . GLN B 1 299 ? 19.938 6.469 -7.004 1 90.44 299 GLN B O 1
ATOM 5727 N N . CYS B 1 300 ? 18.531 4.824 -6.707 1 91.19 300 CYS B N 1
ATOM 5728 C CA . CYS B 1 300 ? 18.891 4.645 -5.305 1 91.19 300 CYS B CA 1
ATOM 5729 C C . CYS B 1 300 ? 20.344 4.234 -5.148 1 91.19 300 CYS B C 1
ATOM 5731 O O . CYS B 1 300 ? 21.078 4.82 -4.348 1 91.19 300 CYS B O 1
ATOM 5733 N N . VAL B 1 301 ? 20.781 3.258 -5.91 1 93.38 301 VAL B N 1
ATOM 5734 C CA . VAL B 1 301 ? 22.141 2.748 -5.816 1 93.38 301 VAL B CA 1
ATOM 5735 C C . VAL B 1 301 ? 23.125 3.838 -6.227 1 93.38 301 VAL B C 1
ATOM 5737 O O . VAL B 1 301 ? 24.156 4.035 -5.574 1 93.38 301 VAL B O 1
ATOM 5740 N N . GLN B 1 302 ? 22.781 4.543 -7.281 1 92.62 302 GLN B N 1
ATOM 5741 C CA . GLN B 1 302 ? 23.656 5.629 -7.73 1 92.62 302 GLN B CA 1
ATOM 5742 C C . GLN B 1 302 ? 23.812 6.688 -6.641 1 92.62 302 GLN B C 1
ATOM 5744 O O . GLN B 1 302 ? 24.922 7.148 -6.379 1 92.62 302 GLN B O 1
ATOM 5749 N N . ASN B 1 303 ? 22.734 7.098 -6.074 1 92.12 303 ASN B N 1
ATOM 5750 C CA . ASN B 1 303 ? 22.781 8.094 -5.008 1 92.12 303 ASN B CA 1
ATOM 5751 C C . ASN B 1 303 ? 23.594 7.598 -3.814 1 92.12 303 ASN B C 1
ATOM 5753 O O . ASN B 1 303 ? 24.406 8.344 -3.256 1 92.12 303 ASN B O 1
ATOM 5757 N N . LEU B 1 304 ? 23.422 6.391 -3.498 1 92.25 304 LEU B N 1
ATOM 5758 C CA . LEU B 1 304 ? 24.125 5.82 -2.355 1 92.25 304 LEU B CA 1
ATOM 5759 C C . LEU B 1 304 ? 25.609 5.734 -2.625 1 92.25 304 LEU B C 1
ATOM 5761 O O . LEU B 1 304 ? 26.422 6.051 -1.752 1 92.25 304 LEU B O 1
ATOM 5765 N N . LEU B 1 305 ? 25.984 5.293 -3.777 1 92.19 305 LEU B N 1
ATOM 5766 C CA . LEU B 1 305 ? 27.406 5.199 -4.133 1 92.19 305 LEU B CA 1
ATOM 5767 C C . LEU B 1 305 ? 28.062 6.574 -4.086 1 92.19 305 LEU B C 1
ATOM 5769 O O . LEU B 1 305 ? 29.219 6.699 -3.648 1 92.19 305 LEU B O 1
ATOM 5773 N N . ASN B 1 306 ? 27.328 7.574 -4.531 1 93.38 306 ASN B N 1
ATOM 5774 C CA . ASN B 1 306 ? 27.859 8.93 -4.453 1 93.38 306 ASN B CA 1
ATOM 5775 C C . ASN B 1 306 ? 28.078 9.367 -3.01 1 93.38 306 ASN B C 1
ATOM 5777 O O . ASN B 1 306 ? 29.094 10.008 -2.699 1 93.38 306 ASN B O 1
ATOM 5781 N N . ILE B 1 307 ? 27.219 9.016 -2.197 1 93.31 307 ILE B N 1
ATOM 5782 C CA . ILE B 1 307 ? 27.328 9.352 -0.784 1 93.31 307 ILE B CA 1
ATOM 5783 C C . ILE B 1 307 ? 28.5 8.594 -0.165 1 93.31 307 ILE B C 1
ATOM 5785 O O . ILE B 1 307 ? 29.281 9.156 0.607 1 93.31 307 ILE B O 1
ATOM 5789 N N . VAL B 1 308 ? 28.594 7.324 -0.497 1 90.88 308 VAL B N 1
ATOM 5790 C CA . VAL B 1 308 ? 29.688 6.496 0.012 1 90.88 308 VAL B CA 1
ATOM 5791 C C . VAL B 1 308 ? 31.031 7.09 -0.413 1 90.88 308 VAL B C 1
ATOM 5793 O O . VAL B 1 308 ? 31.953 7.199 0.399 1 90.88 308 VAL B O 1
ATOM 5796 N N . LYS B 1 309 ? 31.062 7.438 -1.656 1 90 309 LYS B N 1
ATOM 5797 C CA . LYS B 1 309 ? 32.281 8.055 -2.178 1 90 309 LYS B CA 1
ATOM 5798 C C . LYS B 1 309 ? 32.625 9.328 -1.402 1 90 309 LYS B C 1
ATOM 5800 O O . LYS B 1 309 ? 33.781 9.531 -1.017 1 90 309 LYS B O 1
ATOM 5805 N N . GLN B 1 310 ? 31.703 10.109 -1.17 1 90.81 310 GLN B N 1
ATOM 5806 C CA . GLN B 1 310 ? 31.906 11.383 -0.485 1 90.81 310 GLN B CA 1
ATOM 5807 C C . GLN B 1 310 ? 32.312 11.164 0.971 1 90.81 310 GLN B C 1
ATOM 5809 O O . GLN B 1 310 ? 33.188 11.859 1.486 1 90.81 310 GLN B O 1
ATOM 5814 N N . GLU B 1 311 ? 31.719 10.203 1.642 1 89.31 311 GLU B N 1
ATOM 5815 C CA . GLU B 1 311 ? 31.891 10.031 3.08 1 89.31 311 GLU B CA 1
ATOM 5816 C C . GLU B 1 311 ? 33.156 9.211 3.389 1 89.31 311 GLU B C 1
ATOM 5818 O O . GLU B 1 311 ? 33.75 9.352 4.465 1 89.31 311 GLU B O 1
ATOM 5823 N N . THR B 1 312 ? 33.531 8.328 2.551 1 86.44 312 THR B N 1
ATOM 5824 C CA . THR B 1 312 ? 34.656 7.461 2.822 1 86.44 312 THR B CA 1
ATOM 5825 C C . THR B 1 312 ? 35.938 8.008 2.158 1 86.44 312 THR B C 1
ATOM 5827 O O . THR B 1 312 ? 37.031 7.652 2.545 1 86.44 312 THR B O 1
ATOM 5830 N N . GLY B 1 313 ? 35.75 8.766 1.115 1 81.69 313 GLY B N 1
ATOM 5831 C CA . GLY B 1 313 ? 36.906 9.258 0.373 1 81.69 313 GLY B CA 1
ATOM 5832 C C . GLY B 1 313 ? 37.562 8.195 -0.486 1 81.69 313 GLY B C 1
ATOM 5833 O O . GLY B 1 313 ? 38.625 8.438 -1.083 1 81.69 313 GLY B O 1
ATOM 5834 N N . CYS B 1 314 ? 36.906 7.09 -0.507 1 78.56 314 CYS B N 1
ATOM 5835 C CA . CYS B 1 314 ? 37.5 6.016 -1.319 1 78.56 314 CYS B CA 1
ATOM 5836 C C . CYS B 1 314 ? 37.375 6.344 -2.805 1 78.56 314 CYS B C 1
ATOM 5838 O O . CYS B 1 314 ? 36.469 7.078 -3.219 1 78.56 314 CYS B O 1
ATOM 5840 N N . GLY B 1 315 ? 38.344 6.016 -3.611 1 78.12 315 GLY B N 1
ATOM 5841 C CA . GLY B 1 315 ? 38.375 6.258 -5.043 1 78.12 315 GLY B CA 1
ATOM 5842 C C . GLY B 1 315 ? 37.375 5.41 -5.812 1 78.12 315 GLY B C 1
ATOM 5843 O O . GLY B 1 315 ? 37.719 4.855 -6.863 1 78.12 315 GLY B O 1
ATOM 5844 N N . ILE B 1 316 ? 36.25 5.297 -5.316 1 82.25 316 ILE B N 1
ATOM 5845 C CA . ILE B 1 316 ? 35.25 4.535 -6.035 1 82.25 316 ILE B CA 1
ATOM 5846 C C . ILE B 1 316 ? 34.75 5.336 -7.238 1 82.25 316 ILE B C 1
ATOM 5848 O O . ILE B 1 316 ? 34.344 6.484 -7.098 1 82.25 316 ILE B O 1
ATOM 5852 N N . SER B 1 317 ? 35.031 4.832 -8.422 1 83.81 317 SER B N 1
ATOM 5853 C CA . SER B 1 317 ? 34.438 5.41 -9.625 1 83.81 317 SER B CA 1
ATOM 5854 C C . SER B 1 317 ? 33 4.898 -9.844 1 83.81 317 SER B C 1
ATOM 5856 O O . SER B 1 317 ? 32.812 3.736 -10.203 1 83.81 317 SER B O 1
ATOM 5858 N N . VAL B 1 318 ? 32.125 5.777 -9.641 1 88.5 318 VAL B N 1
ATOM 5859 C CA . VAL B 1 318 ? 30.719 5.391 -9.781 1 88.5 318 VAL B CA 1
ATOM 5860 C C . VAL B 1 318 ? 30.359 5.309 -11.266 1 88.5 318 VAL B C 1
ATOM 5862 O O . VAL B 1 318 ? 29.922 6.297 -11.859 1 88.5 318 VAL B O 1
ATOM 5865 N N . THR B 1 319 ? 30.547 4.172 -11.898 1 90.5 319 THR B N 1
ATOM 5866 C CA . THR B 1 319 ? 30.219 3.912 -13.297 1 90.5 319 THR B CA 1
ATOM 5867 C C . THR B 1 319 ? 28.891 3.162 -13.406 1 90.5 319 THR B C 1
ATOM 5869 O O . THR B 1 319 ? 28.453 2.527 -12.445 1 90.5 319 THR B O 1
ATOM 5872 N N . PRO B 1 320 ? 28.219 3.305 -14.531 1 91.69 320 PRO B N 1
ATOM 5873 C CA . PRO B 1 320 ? 26.984 2.529 -14.742 1 91.69 320 PRO B CA 1
ATOM 5874 C C . PRO B 1 320 ? 27.203 1.028 -14.555 1 91.69 320 PRO B C 1
ATOM 5876 O O . PRO B 1 320 ? 26.297 0.327 -14.086 1 91.69 320 PRO B O 1
ATOM 5879 N N . GLU B 1 321 ? 28.328 0.609 -14.922 1 93.31 321 GLU B N 1
ATOM 5880 C CA . GLU B 1 321 ? 28.641 -0.811 -14.797 1 93.31 321 GLU B CA 1
ATOM 5881 C C . GLU B 1 321 ? 28.734 -1.229 -13.328 1 93.31 321 GLU B C 1
ATOM 5883 O O . GLU B 1 321 ? 28.203 -2.266 -12.938 1 93.31 321 GLU B O 1
ATOM 5888 N N . LEU B 1 322 ? 29.484 -0.454 -12.602 1 92.56 322 LEU B N 1
ATOM 5889 C CA . LEU B 1 322 ? 29.609 -0.756 -11.18 1 92.56 322 LEU B CA 1
ATOM 5890 C C . LEU B 1 322 ? 28.25 -0.691 -10.484 1 92.56 322 LEU B C 1
ATOM 5892 O O . LEU B 1 322 ? 27.922 -1.562 -9.68 1 92.56 322 LEU B O 1
ATOM 5896 N N . GLU B 1 323 ? 27.562 0.353 -10.766 1 94 323 GLU B N 1
ATOM 5897 C CA . GLU B 1 323 ? 26.219 0.506 -10.211 1 94 323 GLU B CA 1
ATOM 5898 C C . GLU B 1 323 ? 25.344 -0.713 -10.508 1 94 323 GLU B C 1
ATOM 5900 O O . GLU B 1 323 ? 24.688 -1.244 -9.617 1 94 323 GLU B O 1
ATOM 5905 N N . ASN B 1 324 ? 25.328 -1.154 -11.758 1 95 324 ASN B N 1
ATOM 5906 C CA . ASN B 1 324 ? 24.547 -2.309 -12.18 1 95 324 ASN B CA 1
ATOM 5907 C C . ASN B 1 324 ? 24.969 -3.576 -11.445 1 95 324 ASN B C 1
ATOM 5909 O O . ASN B 1 324 ? 24.125 -4.391 -11.062 1 95 324 ASN B O 1
ATOM 5913 N N . LYS B 1 325 ? 26.203 -3.719 -11.32 1 95.25 325 LYS B N 1
ATOM 5914 C CA . LYS B 1 325 ? 26.734 -4.891 -10.633 1 95.25 325 LYS B CA 1
ATOM 5915 C C . LYS B 1 325 ? 26.266 -4.93 -9.18 1 95.25 325 LYS B C 1
ATOM 5917 O O . LYS B 1 325 ? 25.828 -5.977 -8.688 1 95.25 325 LYS B O 1
ATOM 5922 N N . ILE B 1 326 ? 26.406 -3.838 -8.516 1 94.81 326 ILE B N 1
ATOM 5923 C CA . ILE B 1 326 ? 26.031 -3.738 -7.109 1 94.81 326 ILE B CA 1
ATOM 5924 C C . ILE B 1 326 ? 24.516 -3.941 -6.973 1 94.81 326 ILE B C 1
ATOM 5926 O O . ILE B 1 326 ? 24.062 -4.707 -6.117 1 94.81 326 ILE B O 1
ATOM 5930 N N . ARG B 1 327 ? 23.797 -3.287 -7.797 1 95.56 327 ARG B N 1
ATOM 5931 C CA . ARG B 1 327 ? 22.328 -3.396 -7.781 1 95.56 327 ARG B CA 1
ATOM 5932 C C . ARG B 1 327 ? 21.891 -4.836 -8.031 1 95.56 327 ARG B C 1
ATOM 5934 O O . ARG B 1 327 ? 21.016 -5.352 -7.324 1 95.56 327 ARG B O 1
ATOM 5941 N N . SER B 1 328 ? 22.469 -5.465 -9 1 96.06 328 SER B N 1
ATOM 5942 C CA . SER B 1 328 ? 22.125 -6.84 -9.344 1 96.06 328 SER B CA 1
ATOM 5943 C C . SER B 1 328 ? 22.438 -7.793 -8.195 1 96.06 328 SER B C 1
ATOM 5945 O O . SER B 1 328 ? 21.656 -8.695 -7.898 1 96.06 328 SER B O 1
ATOM 5947 N N . LYS B 1 329 ? 23.578 -7.605 -7.652 1 96.5 329 LYS B N 1
ATOM 5948 C CA . LYS B 1 329 ? 23.953 -8.469 -6.539 1 96.5 329 LYS B CA 1
ATOM 5949 C C . LYS B 1 329 ? 22.984 -8.32 -5.371 1 96.5 329 LYS B C 1
ATOM 5951 O O . LYS B 1 329 ? 22.578 -9.32 -4.773 1 96.5 329 LYS B O 1
ATOM 5956 N N . PHE B 1 330 ? 22.688 -7.113 -5.016 1 96.31 330 PHE B N 1
ATOM 5957 C CA . PHE B 1 330 ? 21.734 -6.871 -3.943 1 96.31 330 PHE B CA 1
ATOM 5958 C C . PHE B 1 330 ? 20.375 -7.477 -4.281 1 96.31 330 PHE B C 1
ATOM 5960 O O . PHE B 1 330 ? 19.812 -8.234 -3.486 1 96.31 330 PHE B O 1
ATOM 5967 N N . ASN B 1 331 ? 19.844 -7.145 -5.43 1 95.94 331 ASN B N 1
ATOM 5968 C CA . ASN B 1 331 ? 18.516 -7.562 -5.82 1 95.94 331 ASN B CA 1
ATOM 5969 C C . ASN B 1 331 ? 18.422 -9.078 -5.965 1 95.94 331 ASN B C 1
ATOM 5971 O O . ASN B 1 331 ? 17.375 -9.672 -5.656 1 95.94 331 ASN B O 1
ATOM 5975 N N . ASN B 1 332 ? 19.453 -9.695 -6.422 1 95.88 332 ASN B N 1
ATOM 5976 C CA . ASN B 1 332 ? 19.469 -11.148 -6.559 1 95.88 332 ASN B CA 1
ATOM 5977 C C . ASN B 1 332 ? 19.438 -11.836 -5.199 1 95.88 332 ASN B C 1
ATOM 5979 O O . ASN B 1 332 ? 18.984 -12.984 -5.094 1 95.88 332 ASN B O 1
ATOM 5983 N N . SER B 1 333 ? 19.891 -11.156 -4.199 1 95.5 333 SER B N 1
ATOM 5984 C CA . SER B 1 333 ? 19.906 -11.734 -2.859 1 95.5 333 SER B CA 1
ATOM 5985 C C . SER B 1 333 ? 18.5 -11.812 -2.271 1 95.5 333 SER B C 1
ATOM 5987 O O . SER B 1 333 ? 18.297 -12.453 -1.239 1 95.5 333 SER B O 1
ATOM 5989 N N . LEU B 1 334 ? 17.562 -11.195 -2.908 1 96.25 334 LEU B N 1
ATOM 5990 C CA . LEU B 1 334 ? 16.188 -11.172 -2.416 1 96.25 334 LEU B CA 1
ATOM 5991 C C . LEU B 1 334 ? 15.461 -12.461 -2.77 1 96.25 334 LEU B C 1
ATOM 5993 O O . LEU B 1 334 ? 14.406 -12.758 -2.203 1 96.25 334 LEU B O 1
ATOM 5997 N N . TYR B 1 335 ? 16 -13.203 -3.715 1 96.31 335 TYR B N 1
ATOM 5998 C CA . TYR B 1 335 ? 15.422 -14.477 -4.113 1 96.31 335 TYR B CA 1
ATOM 5999 C C . TYR B 1 335 ? 15.883 -15.602 -3.193 1 96.31 335 TYR B C 1
ATOM 6001 O O . TYR B 1 335 ? 17.031 -15.617 -2.746 1 96.31 335 TYR B O 1
ATOM 6009 N N . PHE B 1 336 ? 14.992 -16.531 -2.914 1 96.94 336 PHE B N 1
ATOM 6010 C CA . PHE B 1 336 ? 15.383 -17.766 -2.24 1 96.94 336 PHE B CA 1
ATOM 6011 C C . PHE B 1 336 ? 14.547 -18.938 -2.734 1 96.94 336 PHE B C 1
ATOM 6013 O O . PHE B 1 336 ? 13.531 -18.75 -3.406 1 96.94 336 PHE B O 1
ATOM 6020 N N . ASP B 1 337 ? 14.977 -20.078 -2.482 1 96.38 337 ASP B N 1
ATOM 6021 C CA . ASP B 1 337 ? 14.523 -21.297 -3.129 1 96.38 337 ASP B CA 1
ATOM 6022 C C . ASP B 1 337 ? 13.109 -21.672 -2.672 1 96.38 337 ASP B C 1
ATOM 6024 O O . ASP B 1 337 ? 12.844 -21.75 -1.472 1 96.38 337 ASP B O 1
ATOM 6028 N N . PRO B 1 338 ? 12.211 -21.922 -3.621 1 96.62 338 PRO B N 1
ATOM 6029 C CA . PRO B 1 338 ? 10.852 -22.344 -3.293 1 96.62 338 PRO B CA 1
ATOM 6030 C C . PRO B 1 338 ? 10.812 -23.609 -2.455 1 96.62 338 PRO B C 1
ATOM 6032 O O . PRO B 1 338 ? 9.812 -23.891 -1.794 1 96.62 338 PRO B O 1
ATOM 6035 N N . GLY B 1 339 ? 11.797 -24.406 -2.527 1 95.75 339 GLY B N 1
ATOM 6036 C CA . GLY B 1 339 ? 11.852 -25.656 -1.803 1 95.75 339 GLY B CA 1
ATOM 6037 C C . GLY B 1 339 ? 12.297 -25.5 -0.361 1 95.75 339 GLY B C 1
ATOM 6038 O O . GLY B 1 339 ? 12.281 -26.469 0.409 1 95.75 339 GLY B O 1
ATOM 6039 N N . GLU B 1 340 ? 12.633 -24.281 0.045 1 94.88 340 GLU B N 1
ATOM 6040 C CA . GLU B 1 340 ? 13.086 -24.031 1.412 1 94.88 340 GLU B CA 1
ATOM 6041 C C . GLU B 1 340 ? 11.898 -23.844 2.355 1 94.88 340 GLU B C 1
ATOM 6043 O O . GLU B 1 340 ? 10.914 -23.188 2.008 1 94.88 340 GLU B O 1
ATOM 6048 N N . LEU B 1 341 ? 12 -24.5 3.512 1 96 341 LEU B N 1
ATOM 6049 C CA . LEU B 1 341 ? 10.969 -24.359 4.543 1 96 341 LEU B CA 1
ATOM 6050 C C . LEU B 1 341 ? 11.227 -23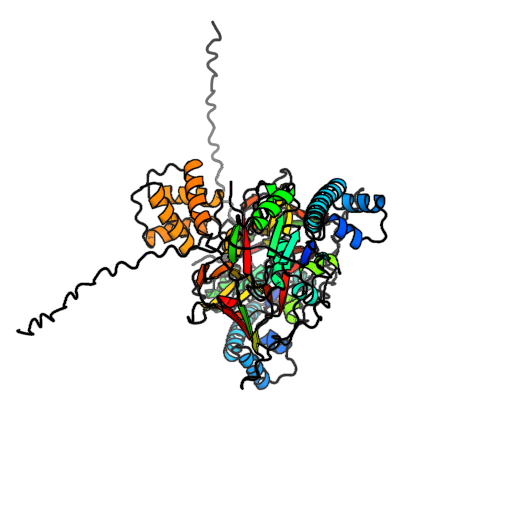.141 5.406 1 96 341 LEU B C 1
ATOM 6052 O O . LEU B 1 341 ? 11.492 -23.25 6.602 1 96 341 LEU B O 1
ATOM 6056 N N . LYS B 1 342 ? 11.203 -22.016 4.832 1 96.38 342 LYS B N 1
ATOM 6057 C CA . LYS B 1 342 ? 11.344 -20.734 5.516 1 96.38 342 LYS B CA 1
ATOM 6058 C C . LYS B 1 342 ? 10.531 -19.641 4.82 1 96.38 342 LYS B C 1
ATOM 6060 O O . LYS B 1 342 ? 10.32 -19.703 3.609 1 96.38 342 LYS B O 1
ATOM 6065 N N . MET B 1 343 ? 10.07 -18.734 5.57 1 97.75 343 MET B N 1
ATOM 6066 C CA . MET B 1 343 ? 9.328 -17.594 5.047 1 97.75 343 MET B CA 1
ATOM 6067 C C . MET B 1 343 ? 10.125 -16.297 5.219 1 97.75 343 MET B C 1
ATOM 6069 O O . MET B 1 343 ? 11.07 -16.25 6.008 1 97.75 343 MET B O 1
ATOM 6073 N N . ALA B 1 344 ? 9.852 -15.375 4.441 1 98.38 344 ALA B N 1
ATOM 6074 C CA . ALA B 1 344 ? 10.398 -14.031 4.605 1 98.38 344 ALA B CA 1
ATOM 6075 C C . ALA B 1 344 ? 9.289 -13.016 4.828 1 98.38 344 ALA B C 1
ATOM 6077 O O . ALA B 1 344 ? 8.227 -13.102 4.207 1 98.38 344 ALA B O 1
ATOM 6078 N N . TYR B 1 345 ? 9.5 -12.109 5.734 1 98.12 345 TYR B N 1
ATOM 6079 C CA . TYR B 1 345 ? 8.547 -11.023 5.945 1 98.12 345 TYR B CA 1
ATOM 6080 C C . TYR B 1 345 ? 9.156 -9.68 5.555 1 98.12 345 TYR B C 1
ATOM 6082 O O . TYR B 1 345 ? 10.383 -9.523 5.562 1 98.12 345 TYR B O 1
ATOM 6090 N N . THR B 1 346 ? 8.359 -8.766 5.141 1 97.5 346 THR B N 1
ATOM 6091 C CA . THR B 1 346 ? 8.727 -7.375 4.898 1 97.5 346 THR B CA 1
ATOM 6092 C C . THR B 1 346 ? 7.668 -6.426 5.453 1 97.5 346 THR B C 1
ATOM 6094 O O . THR B 1 346 ? 6.488 -6.543 5.117 1 97.5 346 THR B O 1
ATOM 6097 N N . ILE B 1 347 ? 8.07 -5.531 6.344 1 96.5 347 ILE B N 1
ATOM 6098 C CA . ILE B 1 347 ? 7.219 -4.441 6.82 1 96.5 347 ILE B CA 1
ATOM 6099 C C . ILE B 1 347 ? 7.254 -3.289 5.824 1 96.5 347 ILE B C 1
ATOM 6101 O O . ILE B 1 347 ? 8.305 -2.699 5.582 1 96.5 347 ILE B O 1
ATOM 6105 N N . ARG B 1 348 ? 6.113 -2.963 5.277 1 96.5 348 ARG B N 1
ATOM 6106 C CA . ARG B 1 348 ? 6.043 -1.987 4.195 1 96.5 348 ARG B CA 1
ATOM 6107 C C . ARG B 1 348 ? 6.02 -0.563 4.742 1 96.5 348 ARG B C 1
ATOM 6109 O O . ARG B 1 348 ? 5.148 -0.212 5.539 1 96.5 348 ARG B O 1
ATOM 6116 N N . ASP B 1 349 ? 6.875 0.291 4.328 1 93.69 349 ASP B N 1
ATOM 6117 C CA . ASP B 1 349 ? 6.91 1.703 4.695 1 93.69 349 ASP B CA 1
ATOM 6118 C C . ASP B 1 349 ? 6.805 1.881 6.211 1 93.69 349 ASP B C 1
ATOM 6120 O O . ASP B 1 349 ? 5.926 2.596 6.695 1 93.69 349 ASP B O 1
ATOM 6124 N N . PRO B 1 350 ? 7.68 1.27 6.902 1 92.88 350 PRO B N 1
ATOM 6125 C CA . PRO B 1 350 ? 7.543 1.39 8.352 1 92.88 350 PRO B CA 1
ATOM 6126 C C . PRO B 1 350 ? 7.637 2.836 8.836 1 92.88 350 PRO B C 1
ATOM 6128 O O . PRO B 1 350 ? 8.469 3.602 8.352 1 92.88 350 PRO B O 1
ATOM 6131 N N . VAL B 1 351 ? 6.719 3.18 9.672 1 87.62 351 VAL B N 1
ATOM 6132 C CA . VAL B 1 351 ? 6.734 4.488 10.32 1 87.62 351 VAL B CA 1
ATOM 6133 C C . VAL B 1 351 ? 7.504 4.406 11.633 1 87.62 351 VAL B C 1
ATOM 6135 O O . VAL B 1 351 ? 7.145 3.623 12.516 1 87.62 351 VAL B O 1
ATOM 6138 N N . VAL B 1 352 ? 8.617 5.043 11.648 1 77.19 352 VAL B N 1
ATOM 6139 C CA . VAL B 1 352 ? 9.445 4.973 12.852 1 77.19 352 VAL B CA 1
ATOM 6140 C C . VAL B 1 352 ? 9.344 6.285 13.625 1 77.19 352 VAL B C 1
ATOM 6142 O O . VAL B 1 352 ? 9.562 7.363 13.062 1 77.19 352 VAL B O 1
ATOM 6145 N N . ASN B 1 353 ? 8.617 6.219 14.695 1 63.56 353 ASN B N 1
ATOM 6146 C CA . ASN B 1 353 ? 8.602 7.391 15.562 1 63.56 353 ASN B CA 1
ATOM 6147 C C . ASN B 1 353 ? 9.398 7.156 16.844 1 63.56 353 ASN B C 1
ATOM 6149 O O . ASN B 1 353 ? 9.812 6.031 17.109 1 63.56 353 ASN B O 1
ATOM 6153 N N . GLY B 1 354 ? 10.133 8.125 17.328 1 55.81 354 GLY B N 1
ATOM 6154 C CA . GLY B 1 354 ? 10.922 8.055 18.547 1 55.81 354 GLY B CA 1
ATOM 6155 C C . GLY B 1 354 ? 10.375 7.062 19.547 1 55.81 354 GLY B C 1
ATOM 6156 O O . GLY B 1 354 ? 11.094 6.641 20.469 1 55.81 354 GLY B O 1
ATOM 6157 N N . THR B 1 355 ? 9.164 6.672 19.469 1 46.44 355 THR B N 1
ATOM 6158 C CA . THR B 1 355 ? 8.531 5.871 20.516 1 46.44 355 THR B CA 1
ATOM 6159 C C . THR B 1 355 ? 8.5 4.398 20.109 1 46.44 355 THR B C 1
ATOM 6161 O O . THR B 1 355 ? 8.242 3.527 20.953 1 46.44 355 THR B O 1
ATOM 6164 N N . VAL B 1 356 ? 8.555 4.035 18.891 1 50.59 356 VAL B N 1
ATOM 6165 C CA . VAL B 1 356 ? 8.336 2.656 18.469 1 50.59 356 VAL B CA 1
ATOM 6166 C C . VAL B 1 356 ? 9.625 2.092 17.859 1 50.59 356 VAL B C 1
ATOM 6168 O O . VAL B 1 356 ? 10.219 2.705 16.984 1 50.59 356 VAL B O 1
ATOM 6171 N N . TYR B 1 357 ? 10.422 1.153 18.719 1 53.03 357 TYR B N 1
ATOM 6172 C CA . TYR B 1 357 ? 11.617 0.437 18.281 1 53.03 357 TYR B CA 1
ATOM 6173 C C . TYR B 1 357 ? 11.281 -0.562 17.172 1 53.03 357 TYR B C 1
ATOM 6175 O O . TYR B 1 357 ? 10.297 -1.296 17.281 1 53.03 357 TYR B O 1
ATOM 6183 N N . THR B 1 358 ? 11.617 -0.286 15.938 1 57.56 358 THR B N 1
ATOM 6184 C CA . THR B 1 358 ? 11.117 -1.113 14.844 1 57.56 358 THR B CA 1
ATOM 6185 C C . THR B 1 358 ? 12.016 -2.328 14.625 1 57.56 358 THR B C 1
ATOM 6187 O O . THR B 1 358 ? 13.219 -2.273 14.898 1 57.56 358 THR B O 1
ATOM 6190 N N . SER B 1 359 ? 11.578 -3.553 14.875 1 63.72 359 SER B N 1
ATOM 6191 C CA . SER B 1 359 ? 12.078 -4.777 14.258 1 63.72 359 SER B CA 1
ATOM 6192 C C . SER B 1 359 ? 12.68 -4.5 12.883 1 63.72 359 SER B C 1
ATOM 6194 O O . SER B 1 359 ? 12.477 -3.422 12.32 1 63.72 359 SER B O 1
ATOM 6196 N N . GLU B 1 360 ? 13.633 -5.371 12.594 1 85.06 360 GLU B N 1
ATOM 6197 C CA . GLU B 1 360 ? 14.117 -5.344 11.211 1 85.06 360 GLU B CA 1
ATOM 6198 C C . GLU B 1 360 ? 12.953 -5.336 10.227 1 85.06 360 GLU B C 1
ATOM 6200 O O . GLU B 1 360 ? 12.023 -6.133 10.344 1 85.06 360 GLU B O 1
ATOM 6205 N N . PRO B 1 361 ? 12.977 -4.414 9.383 1 90.81 361 PRO B N 1
ATOM 6206 C CA . PRO B 1 361 ? 11.836 -4.281 8.469 1 90.81 361 PRO B CA 1
ATOM 6207 C C . PRO B 1 361 ? 11.656 -5.504 7.57 1 90.81 361 PRO B C 1
ATOM 6209 O O . PRO B 1 361 ? 10.586 -5.691 6.984 1 90.81 361 PRO B O 1
ATOM 6212 N N . ARG B 1 362 ? 12.711 -6.27 7.406 1 94.75 362 ARG B N 1
ATOM 6213 C CA . ARG B 1 362 ? 12.594 -7.512 6.652 1 94.75 362 ARG B CA 1
ATOM 6214 C C . ARG B 1 362 ? 13.461 -8.609 7.27 1 94.75 362 ARG B C 1
ATOM 6216 O O . ARG B 1 362 ? 14.453 -8.32 7.938 1 94.75 362 ARG B O 1
ATOM 6223 N N . GLY B 1 363 ? 13.031 -9.828 7.043 1 95.81 363 GLY B N 1
ATOM 6224 C CA . GLY B 1 363 ? 13.789 -10.953 7.57 1 95.81 363 GLY B CA 1
ATOM 6225 C C . GLY B 1 363 ? 13.156 -12.297 7.246 1 95.81 363 GLY B C 1
ATOM 6226 O O . GLY B 1 363 ? 12.07 -12.352 6.68 1 95.81 363 GLY B O 1
ATOM 6227 N N . PHE B 1 364 ? 13.945 -13.305 7.551 1 97.12 364 PHE B N 1
ATOM 6228 C CA . PHE B 1 364 ? 13.461 -14.672 7.414 1 97.12 364 PHE B CA 1
ATOM 6229 C C . PHE B 1 364 ? 12.859 -15.164 8.727 1 97.12 364 PHE B C 1
ATOM 6231 O O . PHE B 1 364 ? 13.172 -14.633 9.797 1 97.12 364 PHE B O 1
ATOM 6238 N N . ALA B 1 365 ? 11.945 -16.062 8.633 1 97.69 365 ALA B N 1
ATOM 6239 C CA . ALA B 1 365 ? 11.305 -16.625 9.82 1 97.69 365 ALA B CA 1
ATOM 6240 C C . ALA B 1 365 ? 10.789 -18.047 9.555 1 97.69 365 ALA B C 1
ATOM 6242 O O . ALA B 1 365 ? 10.461 -18.375 8.414 1 97.69 365 ALA B O 1
ATOM 6243 N N . ASN B 1 366 ? 10.719 -18.797 10.594 1 97.38 366 ASN B N 1
ATOM 6244 C CA . ASN B 1 366 ? 10.07 -20.094 10.547 1 97.38 366 ASN B CA 1
ATOM 6245 C C . ASN B 1 366 ? 8.609 -20.016 10.961 1 97.38 366 ASN B C 1
ATOM 6247 O O . ASN B 1 366 ? 7.785 -20.812 10.516 1 97.38 366 ASN B O 1
ATOM 6251 N N . SER B 1 367 ? 8.391 -19.109 11.836 1 98.19 367 SER B N 1
ATOM 6252 C CA . SER B 1 367 ? 7.047 -18.875 12.336 1 98.19 367 SER B CA 1
ATOM 6253 C C . SER B 1 367 ? 6.816 -17.391 12.609 1 98.19 367 SER B C 1
ATOM 6255 O O . SER B 1 367 ? 7.703 -16.703 13.117 1 98.19 367 SER B O 1
ATOM 6257 N N . ILE B 1 368 ? 5.617 -16.891 12.227 1 98.25 368 ILE B N 1
ATOM 6258 C CA . ILE B 1 368 ? 5.277 -15.492 12.445 1 98.25 368 ILE B CA 1
ATOM 6259 C C . ILE B 1 368 ? 3.879 -15.391 13.047 1 98.25 368 ILE B C 1
ATOM 6261 O O . ILE B 1 368 ? 2.959 -16.094 12.625 1 98.25 368 ILE B O 1
ATOM 6265 N N . GLU B 1 369 ? 3.744 -14.586 14.008 1 98.44 369 GLU B N 1
ATOM 6266 C CA . GLU B 1 369 ? 2.439 -14.289 14.594 1 98.44 369 GLU B CA 1
ATOM 6267 C C . GLU B 1 369 ? 2.129 -12.797 14.516 1 98.44 369 GLU B C 1
ATOM 6269 O O . GLU B 1 369 ? 2.973 -11.961 14.852 1 98.44 369 GLU B O 1
ATOM 6274 N N . ILE B 1 370 ? 0.941 -12.477 14.094 1 98 370 ILE B N 1
ATOM 6275 C CA . ILE B 1 370 ? 0.526 -11.086 14 1 98 370 ILE B CA 1
ATOM 6276 C C . ILE B 1 370 ? -0.807 -10.891 14.711 1 98 370 ILE B C 1
ATOM 6278 O O . ILE B 1 370 ? -1.736 -11.68 14.539 1 98 370 ILE B O 1
ATOM 6282 N N . LYS B 1 371 ? -0.884 -9.898 15.477 1 95.62 371 LYS B N 1
ATOM 6283 C CA . LYS B 1 371 ? -2.127 -9.438 16.094 1 95.62 371 LYS B CA 1
ATOM 6284 C C . LYS B 1 371 ? -2.564 -8.094 15.508 1 95.62 371 LYS B C 1
ATOM 6286 O O . LYS B 1 371 ? -1.82 -7.113 15.578 1 95.62 371 LYS B O 1
ATOM 6291 N N . SER B 1 372 ? -3.756 -8.062 15.031 1 94.56 372 SER B N 1
ATOM 6292 C CA . SER B 1 372 ? -4.254 -6.855 14.375 1 94.56 372 SER B CA 1
ATOM 6293 C C . SER B 1 372 ? -4.719 -5.824 15.391 1 94.56 372 SER B C 1
ATOM 6295 O O . SER B 1 372 ? -5.336 -6.172 16.406 1 94.56 372 SER B O 1
ATOM 6297 N N . ARG B 1 373 ? -4.336 -4.598 15.133 1 88.25 373 ARG B N 1
ATOM 6298 C CA . ARG B 1 373 ? -4.875 -3.443 15.844 1 88.25 373 ARG B CA 1
ATOM 6299 C C . ARG B 1 373 ? -5.551 -2.471 14.883 1 88.25 373 ARG B C 1
ATOM 6301 O O . ARG B 1 373 ? -5.66 -1.279 15.172 1 88.25 373 ARG B O 1
ATOM 6308 N N . CYS B 1 374 ? -5.844 -3.047 13.758 1 88.38 374 CYS B N 1
ATOM 6309 C CA . CYS B 1 374 ? -6.438 -2.248 12.695 1 88.38 374 CYS B CA 1
ATOM 6310 C C . CYS B 1 374 ? -7.957 -2.221 12.812 1 88.38 374 CYS B C 1
ATOM 6312 O O . CYS B 1 374 ? -8.547 -3.082 13.461 1 88.38 374 CYS B O 1
ATOM 6314 N N . PHE B 1 375 ? -8.492 -1.27 12.148 1 79.94 375 PHE B N 1
ATOM 6315 C CA . PHE B 1 375 ? -9.945 -1.116 12.164 1 79.94 375 PHE B CA 1
ATOM 6316 C C . PHE B 1 375 ? -10.578 -1.926 11.039 1 79.94 375 PHE B C 1
ATOM 6318 O O . PHE B 1 375 ? -11.523 -2.68 11.273 1 79.94 375 PHE B O 1
ATOM 6325 N N . ASN B 1 376 ? -10.234 -1.709 9.859 1 86.5 376 ASN B N 1
ATOM 6326 C CA . ASN B 1 376 ? -10.695 -2.428 8.68 1 86.5 376 ASN B CA 1
ATOM 6327 C C . ASN B 1 376 ? -9.531 -3.072 7.926 1 86.5 376 ASN B C 1
ATOM 6329 O O . ASN B 1 376 ? -9.211 -2.66 6.809 1 86.5 376 ASN B O 1
ATOM 6333 N N . ALA B 1 377 ? -9.117 -4.098 8.547 1 92.69 377 ALA B N 1
ATOM 6334 C CA . ALA B 1 377 ? -7.938 -4.754 7.992 1 92.69 377 ALA B CA 1
ATOM 6335 C C . ALA B 1 377 ? -8.305 -6.062 7.305 1 92.69 377 ALA B C 1
ATOM 6337 O O . ALA B 1 377 ? -9.406 -6.586 7.496 1 92.69 377 ALA B O 1
ATOM 6338 N N . CYS B 1 378 ? -7.398 -6.52 6.48 1 93.62 378 CYS B N 1
ATOM 6339 C CA . CYS B 1 378 ? -7.598 -7.754 5.73 1 93.62 378 CYS B CA 1
ATOM 6340 C C . CYS B 1 378 ? -6.34 -8.617 5.762 1 93.62 378 CYS B C 1
ATOM 6342 O O . CYS B 1 378 ? -5.242 -8.117 5.996 1 93.62 378 CYS B O 1
ATOM 6344 N N . LEU B 1 379 ? -6.551 -9.844 5.727 1 97 379 LEU B N 1
ATOM 6345 C CA . LEU B 1 379 ? -5.555 -10.867 5.41 1 97 379 LEU B CA 1
ATOM 6346 C C . LEU B 1 379 ? -5.781 -11.422 4.008 1 97 379 LEU B C 1
ATOM 6348 O O . LEU B 1 379 ? -6.793 -12.078 3.752 1 97 379 LEU B O 1
ATOM 6352 N N . VAL B 1 380 ? -4.848 -11.125 3.154 1 96.31 380 VAL B N 1
ATOM 6353 C CA . VAL B 1 380 ? -5.039 -11.477 1.75 1 96.31 380 VAL B CA 1
ATOM 6354 C C . VAL B 1 380 ? -4.039 -12.555 1.346 1 96.31 380 VAL B C 1
ATOM 6356 O O . VAL B 1 380 ? -2.832 -12.398 1.56 1 96.31 380 VAL B O 1
ATOM 6359 N N . ILE B 1 381 ? -4.535 -13.617 0.746 1 95.81 381 ILE B N 1
ATOM 6360 C CA . ILE B 1 381 ? -3.699 -14.742 0.33 1 95.81 381 ILE B CA 1
ATOM 6361 C C . ILE B 1 381 ? -3.5 -14.703 -1.184 1 95.81 381 ILE B C 1
ATOM 6363 O O . ILE B 1 381 ? -4.469 -14.734 -1.945 1 95.81 381 ILE B O 1
ATOM 6367 N N . ASP B 1 382 ? -2.254 -14.594 -1.595 1 94.69 382 ASP B N 1
ATOM 6368 C CA . ASP B 1 382 ? -1.829 -14.656 -2.99 1 94.69 382 ASP B CA 1
ATOM 6369 C C . ASP B 1 382 ? -2.625 -13.672 -3.85 1 94.69 382 ASP B C 1
ATOM 6371 O O . ASP B 1 382 ? -2.99 -13.992 -4.984 1 94.69 382 ASP B O 1
ATOM 6375 N N . GLY B 1 383 ? -3.01 -12.578 -3.254 1 89.62 383 GLY B N 1
ATOM 6376 C CA . GLY B 1 383 ? -3.68 -11.508 -3.98 1 89.62 383 GLY B CA 1
ATOM 6377 C C . GLY B 1 383 ? -5.086 -11.875 -4.422 1 89.62 383 GLY B C 1
ATOM 6378 O O . GLY B 1 383 ? -5.742 -11.102 -5.121 1 89.62 383 GLY B O 1
ATOM 6379 N N . GLY B 1 384 ? -5.645 -12.969 -4.012 1 84.75 384 GLY B N 1
ATOM 6380 C CA . GLY B 1 384 ? -6.906 -13.438 -4.566 1 84.75 384 GLY B CA 1
ATOM 6381 C C . GLY B 1 384 ? -8 -13.578 -3.523 1 84.75 384 GLY B C 1
ATOM 6382 O O . GLY B 1 384 ? -9.18 -13.359 -3.818 1 84.75 384 GLY B O 1
ATOM 6383 N N . LEU B 1 385 ? -7.645 -13.969 -2.314 1 88.94 385 LEU B N 1
ATOM 6384 C CA . LEU B 1 385 ? -8.625 -14.195 -1.261 1 88.94 385 LEU B CA 1
ATOM 6385 C C . LEU B 1 385 ? -8.375 -13.281 -0.068 1 88.94 385 LEU B C 1
ATOM 6387 O O . LEU B 1 385 ? -7.234 -13.148 0.389 1 88.94 385 LEU B O 1
ATOM 6391 N N . SER B 1 386 ? -9.422 -12.648 0.378 1 91.88 386 SER B N 1
ATOM 6392 C CA . SER B 1 386 ? -9.305 -11.695 1.474 1 91.88 386 SER B CA 1
ATOM 6393 C C . SER B 1 386 ? -10.141 -12.125 2.678 1 91.88 386 SER B C 1
ATOM 6395 O O . SER B 1 386 ? -11.328 -12.406 2.545 1 91.88 386 SER B O 1
ATOM 6397 N N . PHE B 1 387 ? -9.547 -12.227 3.828 1 92.94 387 PHE B N 1
ATOM 6398 C CA . PHE B 1 387 ? -10.195 -12.523 5.098 1 92.94 387 PHE B CA 1
ATOM 6399 C C . PHE B 1 387 ? -10.211 -11.289 5.996 1 92.94 387 PHE B C 1
ATOM 6401 O O . PHE B 1 387 ? -9.25 -10.516 6.016 1 92.94 387 PHE B O 1
ATOM 6408 N N . VAL B 1 388 ? -11.273 -11.133 6.742 1 90.19 388 VAL B N 1
ATOM 6409 C CA . VAL B 1 388 ? -11.359 -10.031 7.691 1 90.19 388 VAL B CA 1
ATOM 6410 C C . VAL B 1 388 ? -10.32 -10.219 8.797 1 90.19 388 VAL B C 1
ATOM 6412 O O . VAL B 1 388 ? -10.18 -11.32 9.344 1 90.19 388 VAL B O 1
ATOM 6415 N N . PHE B 1 389 ? -9.625 -9.203 9.117 1 94.25 389 PHE B N 1
ATOM 6416 C CA . PHE B 1 389 ? -8.555 -9.281 10.109 1 94.25 389 PHE B CA 1
ATOM 6417 C C . PHE B 1 389 ? -8.5 -8.008 10.953 1 94.25 389 PHE B C 1
ATOM 6419 O O . PHE B 1 389 ? -7.453 -7.363 11.047 1 94.25 389 PHE B O 1
ATOM 6426 N N . ASN B 1 390 ? -9.523 -7.699 11.594 1 89 390 ASN B N 1
ATOM 6427 C CA . ASN B 1 390 ? -9.695 -6.465 12.352 1 89 390 ASN B CA 1
ATOM 6428 C C . ASN B 1 390 ? -9.102 -6.578 13.75 1 89 390 ASN B C 1
ATOM 6430 O O . ASN B 1 390 ? -8.484 -7.59 14.094 1 89 390 ASN B O 1
ATOM 6434 N N . ASP B 1 391 ? -9.195 -5.473 14.445 1 85.94 391 ASP B N 1
ATOM 6435 C CA . ASP B 1 391 ? -8.648 -5.344 15.789 1 85.94 391 ASP B CA 1
ATOM 6436 C C . ASP B 1 391 ? -9 -6.559 16.641 1 85.94 391 ASP B C 1
ATOM 6438 O O . ASP B 1 391 ? -10.156 -6.961 16.719 1 85.94 391 ASP B O 1
ATOM 6442 N N . GLY B 1 392 ? -7.992 -7.121 17.297 1 85.69 392 GLY B N 1
ATOM 6443 C CA . GLY B 1 392 ? -8.195 -8.258 18.188 1 85.69 392 GLY B CA 1
ATOM 6444 C C . GLY B 1 392 ? -7.914 -9.594 17.516 1 85.69 392 GLY B C 1
ATOM 6445 O O . GLY B 1 392 ? -7.652 -10.586 18.203 1 85.69 392 GLY B O 1
ATOM 6446 N N . ALA B 1 393 ? -7.984 -9.648 16.219 1 92.06 393 ALA B N 1
ATOM 6447 C CA . ALA B 1 393 ? -7.703 -10.883 15.484 1 92.06 393 ALA B CA 1
ATOM 6448 C C . ALA B 1 393 ? -6.211 -11.211 15.516 1 92.06 393 ALA B C 1
ATOM 6450 O O . ALA B 1 393 ? -5.371 -10.305 15.547 1 92.06 393 ALA B O 1
ATOM 6451 N N . THR B 1 394 ? -5.91 -12.469 15.547 1 95.88 394 THR B N 1
ATOM 6452 C CA . THR B 1 394 ? -4.527 -12.938 15.484 1 95.88 394 THR B CA 1
ATOM 6453 C C . THR B 1 394 ? -4.359 -13.992 14.398 1 95.88 394 THR B C 1
ATOM 6455 O O . THR B 1 394 ? -5.277 -14.773 14.141 1 95.88 394 THR B O 1
ATOM 6458 N N . ALA B 1 395 ? -3.252 -14 13.797 1 98.12 395 ALA B N 1
ATOM 6459 C CA . ALA B 1 395 ? -2.926 -14.984 12.773 1 98.12 395 ALA B CA 1
ATOM 6460 C C . ALA B 1 395 ? -1.536 -15.578 13.008 1 98.12 395 ALA B C 1
ATOM 6462 O O . ALA B 1 395 ? -0.597 -14.852 13.344 1 98.12 395 ALA B O 1
ATOM 6463 N N . LEU B 1 396 ? -1.498 -16.844 12.883 1 98.56 396 LEU B N 1
ATOM 6464 C CA . LEU B 1 396 ? -0.238 -17.578 12.93 1 98.56 396 LEU B CA 1
ATOM 6465 C C . LEU B 1 396 ? 0.134 -18.109 11.555 1 98.56 396 LEU B C 1
ATOM 6467 O O . LEU B 1 396 ? -0.709 -18.688 10.859 1 98.56 396 LEU B O 1
ATOM 6471 N N . PHE B 1 397 ? 1.384 -17.938 11.18 1 98.75 397 PHE B N 1
ATOM 6472 C CA . PHE B 1 397 ? 1.902 -18.391 9.891 1 98.75 397 PHE B CA 1
ATOM 6473 C C . PHE B 1 397 ? 3.01 -19.422 10.086 1 98.75 397 PHE B C 1
ATOM 6475 O O . PHE B 1 397 ? 4.027 -19.125 10.719 1 98.75 397 PHE B O 1
ATOM 6482 N N . ASP B 1 398 ? 2.799 -20.547 9.508 1 98.38 398 ASP B N 1
ATOM 6483 C CA . ASP B 1 398 ? 3.748 -21.656 9.602 1 98.38 398 ASP B CA 1
ATOM 6484 C C . ASP B 1 398 ? 3.881 -22.375 8.258 1 98.38 398 ASP B C 1
ATOM 6486 O O . ASP B 1 398 ? 3.066 -22.188 7.355 1 98.38 398 ASP B O 1
ATOM 6490 N N . MET B 1 399 ? 4.941 -23.141 8.18 1 97.81 399 MET B N 1
ATOM 6491 C CA . MET B 1 399 ? 5.141 -23.984 7 1 97.81 399 MET B CA 1
ATOM 6492 C C . MET B 1 399 ? 5.375 -25.438 7.406 1 97.81 399 MET B C 1
ATOM 6494 O O . MET B 1 399 ? 6.078 -25.703 8.383 1 97.81 399 MET B O 1
ATOM 6498 N N . PHE B 1 400 ? 4.797 -26.297 6.629 1 97.12 400 PHE B N 1
ATOM 6499 C CA . PHE B 1 400 ? 4.941 -27.734 6.852 1 97.12 400 PHE B CA 1
ATOM 6500 C C . PHE B 1 400 ? 5.297 -28.453 5.551 1 97.12 400 PHE B C 1
ATOM 6502 O O . PHE B 1 400 ? 4.781 -28.109 4.488 1 97.12 400 PHE B O 1
ATOM 6509 N N . PRO B 1 401 ? 6.156 -29.484 5.602 1 95.88 401 PRO B N 1
ATOM 6510 C CA . PRO B 1 401 ? 6.555 -30.219 4.395 1 95.88 401 PRO B CA 1
ATOM 6511 C C . PRO B 1 401 ? 5.363 -30.812 3.652 1 95.88 401 PRO B C 1
ATOM 6513 O O . PRO B 1 401 ? 5.367 -30.875 2.42 1 95.88 401 PRO B O 1
ATOM 6516 N N . GLU B 1 402 ? 4.344 -31.203 4.336 1 95.56 402 GLU B N 1
ATOM 6517 C CA . GLU B 1 402 ? 3.207 -31.891 3.729 1 95.56 402 GLU B CA 1
ATOM 6518 C C . GLU B 1 402 ? 2.355 -30.938 2.904 1 95.56 402 GLU B C 1
ATOM 6520 O O . GLU B 1 402 ? 1.501 -31.359 2.127 1 95.56 402 GLU B O 1
ATOM 6525 N N . ASP B 1 403 ? 2.576 -29.641 3.113 1 96.81 403 ASP B N 1
ATOM 6526 C CA . ASP B 1 403 ? 1.762 -28.641 2.434 1 96.81 403 ASP B CA 1
ATOM 6527 C C . ASP B 1 403 ? 2.375 -28.25 1.091 1 96.81 403 ASP B C 1
ATOM 6529 O O . ASP B 1 403 ? 1.842 -27.391 0.384 1 96.81 403 ASP B O 1
ATOM 6533 N N . ALA B 1 404 ? 3.439 -28.859 0.649 1 97.62 404 ALA B N 1
ATOM 6534 C CA . ALA B 1 404 ? 4.148 -28.5 -0.575 1 97.62 404 ALA B CA 1
ATOM 6535 C C . ALA B 1 404 ? 3.279 -28.734 -1.806 1 97.62 404 ALA B C 1
ATOM 6537 O O . ALA B 1 404 ? 2.463 -29.672 -1.823 1 97.62 404 ALA B O 1
ATOM 6538 N N . LEU B 1 405 ? 3.428 -27.891 -2.76 1 98 405 LEU B N 1
ATOM 6539 C CA . LEU B 1 405 ? 2.781 -28.031 -4.059 1 98 405 LEU B CA 1
ATOM 6540 C C . LEU B 1 405 ? 3.713 -28.703 -5.059 1 98 405 LEU B C 1
ATOM 6542 O O . LEU B 1 405 ? 4.871 -28.312 -5.203 1 98 405 LEU B O 1
ATOM 6546 N N . ARG B 1 406 ? 3.209 -29.719 -5.73 1 97.25 406 ARG B N 1
ATOM 6547 C CA . ARG B 1 406 ? 4.031 -30.438 -6.695 1 97.25 406 ARG B CA 1
ATOM 6548 C C . ARG B 1 406 ? 3.83 -29.875 -8.102 1 97.25 406 ARG B C 1
ATOM 6550 O O . ARG B 1 406 ? 2.697 -29.781 -8.586 1 97.25 406 ARG B O 1
ATOM 6557 N N . SER B 1 407 ? 4.918 -29.469 -8.68 1 97.19 407 SER B N 1
ATOM 6558 C CA . SER B 1 407 ? 4.996 -29.062 -10.078 1 97.19 407 SER B CA 1
ATOM 6559 C C . SER B 1 407 ? 6.184 -29.703 -10.773 1 97.19 407 SER B C 1
ATOM 6561 O O . SER B 1 407 ? 6.727 -30.703 -10.297 1 97.19 407 SER B O 1
ATOM 6563 N N . VAL B 1 408 ? 6.527 -29.219 -12.055 1 96.56 408 VAL B N 1
ATOM 6564 C CA . VAL B 1 408 ? 7.598 -29.891 -12.781 1 96.56 408 VAL B CA 1
ATOM 6565 C C . VAL B 1 408 ? 8.555 -28.859 -13.367 1 96.56 408 VAL B C 1
ATOM 6567 O O . VAL B 1 408 ? 8.18 -27.703 -13.586 1 96.56 408 VAL B O 1
ATOM 6570 N N . ILE B 1 409 ? 9.727 -29.281 -13.562 1 96.12 409 ILE B N 1
ATOM 6571 C CA . ILE B 1 409 ? 10.734 -28.594 -14.375 1 96.12 409 ILE B CA 1
ATOM 6572 C C . ILE B 1 409 ? 11.188 -29.516 -15.508 1 96.12 409 ILE B C 1
ATOM 6574 O O . ILE B 1 409 ? 11.68 -30.609 -15.266 1 96.12 409 ILE B O 1
ATOM 6578 N N . LEU B 1 410 ? 10.945 -29.062 -16.672 1 96.5 410 LEU B N 1
ATOM 6579 C CA . LEU B 1 410 ? 11.367 -29.859 -17.828 1 96.5 410 LEU B CA 1
ATOM 6580 C C . LEU B 1 410 ? 12.875 -29.719 -18.047 1 96.5 410 LEU B C 1
ATOM 6582 O O . LEU B 1 410 ? 13.43 -28.625 -17.922 1 96.5 410 LEU B O 1
ATOM 6586 N N . LEU B 1 411 ? 13.445 -30.828 -18.344 1 93.94 411 LEU B N 1
ATOM 6587 C CA . LEU B 1 411 ? 14.891 -30.844 -18.531 1 93.94 411 LEU B CA 1
ATOM 6588 C C . LEU B 1 411 ? 15.266 -30.328 -19.922 1 93.94 411 LEU B C 1
ATOM 6590 O O . LEU B 1 411 ? 14.562 -30.594 -20.891 1 93.94 411 LEU B O 1
ATOM 6594 N N . GLU B 1 412 ? 16.297 -29.5 -19.938 1 86.88 412 GLU B N 1
ATOM 6595 C CA . GLU B 1 412 ? 16.797 -29 -21.219 1 86.88 412 GLU B CA 1
ATOM 6596 C C . GLU B 1 412 ? 17.5 -30.109 -22 1 86.88 412 GLU B C 1
ATOM 6598 O O . GLU B 1 412 ? 18.016 -31.062 -21.422 1 86.88 412 GLU B O 1
ATOM 6603 N N . ASP B 1 413 ? 17.391 -30.094 -23.344 1 75.81 413 ASP B N 1
ATOM 6604 C CA . ASP B 1 413 ? 18.078 -31.062 -24.203 1 75.81 413 ASP B CA 1
ATOM 6605 C C . ASP B 1 413 ? 19.594 -30.859 -24.156 1 75.81 413 ASP B C 1
ATOM 6607 O O . ASP B 1 413 ? 20.078 -29.75 -23.938 1 75.81 413 ASP B O 1
#

pLDDT: mean 83.43, std 22.46, range [18.59, 98.75]

Sequence (826 aa):
MMIKNLNKLIRTDGWMHSTISNRRKVTATPQFHPKKVLVLSKITRYEFEKRRHPNLSEEQLTDALAKRGSDYKGLLYHHDIHTKCLNLVTETLRRHNIETRVVQRSNYKEECIDWADAILSTGGDGTFLLGASRIQDSNKLIIGINSDPSRSEGYLCLPAKYSTDFPLAMKKLLEGRFRWNLRHRVRITLTGENAFEPPLELHDSQLTYPEYRFMDCIQEHHKAALLLPKNTDNRQVRVLPILALNEVFIGESLSSRVSYYEISIDGSLRVKQKSSGVTICTGTGSSSWYFNINKLTQQCVQNLLNIVKQETGCGISVTPELENKIRSKFNNSLYFDPGELKMAYTIRDPVVNGTVYTSEPRGFANSIEIKSRCFNACLVIDGGLSFVFNDGATALFDMFPEDALRSVILLEDMMIKNLNKLIRTDGWMHSTISNRRKVTATPQFHPKKVLVLSKITRYEFEKRRHPNLSEEQLTDALAKRGSDYKGLLYHHDIHTKCLNLVTETLRRHNIETRVVQRSNYKEECIDWADAILSTGGDGTFLLGASRIQDSNKLIIGINSDPSRSEGYLCLPAKYSTDFPLAMKKLLEGRFRWNLRHRVRITLTGENAFEPPLELHDSQLTYPEYRFMDCIQEHHKAALLLPKNTDNRQVRVLPILALNEVFIGESLSSRVSYYEISIDGSLRVKQKSSGVTICTGTGSSSWYFNINKLTQQCVQNLLNIVKQETGCGISVTPELENKIRSKFNNSLYFDPGELKMAYTIRDPVVNGTVYTSEPRGFANSIEIKSRCFNACLVIDGGLSFVFNDGATALFDMFPEDALRSVILLED

Radius of gyration: 30.96 Å; Cα contacts (8 Å, |Δi|>4): 1697; chains: 2; bounding box: 74×97×89 Å

Nearest PDB structures (foldseek):
  7r4l-assembly1_A-2  TM=9.591E-01  e=9.755E-49  Homo sapiens
  7r4m-assembly1_A-2  TM=9.678E-01  e=6.223E-48  Homo sapiens
  7n29-assembly1_A-3  TM=9.698E-01  e=4.738E-45  Homo sapiens
  7r4j-assembly1_A-2  TM=9.568E-01  e=5.189E-46  Homo sapiens
  7r4k-assembly1_A-2  TM=9.640E-01  e=1.094E-44  Homo sapiens

Secondary structure (DSSP, 8-state):
----------------------------------SEEEEEEPPPHHHHHHHH-TT--HHHHHHHHHHTT--HHHHHHHHHHHHHHHHHHHHHHHHTT-EEEEE-GGG--HHHHHH-SEEEEEESHHHHHHHHTT--SSSSEEEEEES-TTT---TTBPPGGGGS-HHHHHHHHHTT-EEEEEE--EEEEEESTTTTSPPEEHHHHHHS-SS-----STTS-----------TTS--EEE-S--BSSEEEEEESBTTS-EEEEEEETTPPPEEEEES-EEEE-TGGGGTHHHHHHPPPHHHHHHHHHHHHHHH-------HHHHHHHHHHHHHTT---TTSS-EEEEESS----TT-----SEEEESEEEEEE--SSEEEEETTTEEEE--TT-EEEEEE-GGGPEEEEEEPP-/----------------------------------SEEEEEEPPPHHHHHHHH-TT--HHHHHHHHHHTT--HHHHHHHHHHHHHHHHHHHHHHHHTT-EEEEE-GGG--HHHHHH-SEEEEEESHHHHHHHHTT--SSSSEEEEEES-TTT---TTBPPGGGGS-HHHHHHHHHTT-EEEEEE--EEEEEESTTTTSPPEEHHHHHHH-SSS-----TTS-----------TTS--EEE-S--BSSEEEEEESBTTS-EEEEEEETTPPPEEEEES-EEEE-TGGGGTHHHHHHPPPHHHHHHHHHHHHHHH-------HHHHHHHHHHHHHTT---TTSS-EEEEESS----TT-----SEEEESEEEEEE--SSEEEEETTTEEEE--TT-EEEEEE-GGGPEEEEEEPP-